Protein 5FOY (pdb70)

CATH classification: 2.80.10.50

Solvent-accessible surface area: 34820 Å² total

Secondary structure (P-SEA, 3-state):
cccccccccccccccccccccccccccccccbbbbccccccccccccccccccbbbbbbccccbbbbbbccccccccccccbbbbbccccccccbbbbbbcccccbbbbbbcccccccbbbbbbcccccbbbbbcccccccccccbbbbcbbbbbbccbbbbbbccbbbbbbcccccccccccccccccccccccccccccccaaaaaccccbbbbbbbbbbbbccccccccbbbbbbbbbbcccaaaaaaaaaacccccccccbbbbccccccaaaaaaaaacbbbbcccbbbbbbbbbbbbbbcccbbbbbbbbbbbbbbbbbcccccccccccbbbbbccbbbbbbcccccccccccbbbbbcc/ccccccccccccccccccccccccccccccccccccccccccccccccccccbbbbbbbbbccccbbbbbbccccbbbbbcccccccbbbbbbbbccccccccbbbbbbbccccccccccccccccccbbbbcccccccbbbbbccccccccccccaaaaacbbbbccccccbbbbbbbbbbbbcccccccccccccccccbbbbbccbbbbcccccccccccaaaaaacccbbbbbbbbbbbbcbbbbbccbbbbbbbbbbcccaaaaaaaaaccccccccccbbbbccccccaaaaaaaaaccccccccccccbbbbbbbbbbcccbbbbbbbbcbbbbbbbbcccccccbbbbbbcccccccccccccccccccccccccccccccccccccccccccccccbbbbcccccccccccc

Organism: Lysinibacillus sphaericus (NCBI:txid1421)

Sequence (788 aa):
MRNLDFIDSFIPTEGKYIRVMDFYNSEYPFCIHAPSAPNGDIMTEICSRENNQYFIFFPTDDGRVIIANRHNGSVFTGEATSVVSDIYTGSPLQFFREVKRTMATYYLAIQNPESATDVRALEPHSHELPSRLYYTNNNNIEENNSNILISNKEQIYLTLPSLPENEQYPKTPVLSGIDDDIGPNQSEKSIIGSTLIPCIMVSDFISLGERMKTTPYYYVKHTQYWQSMMWSALFPPGSKETKTEKSGITDTSQISMTDDGINVSIGADFGLRFGNKTFGIKGGFTYDTKTQITNTSQLLIETTYTREYTNTENNFPVRYTGYVLASEFTLHRSDGTQVNTIPWVALNDNYTTIARYPHFASEPLLGNTKIITDTSLNYNLPEISKKFYNLKNKYSRNGYGLSKTEFPSSIENCPSNNEYSIMYDNKKDPRFLIRFLLDDGRYIIADRDDGEVFDEAPTYLDNNNHPIISRHHYTGEERQKFEQVGSGDYITGEEQFFQFYTQNNKTRVLSNCRALDSRTILLSTAKIFPIYPPASETQLTAFVNSSFYAAAIPQLPQTSLLENIPEPTSSLDDSGVLPKDAVRAVKGSALLPCIIVHHDPNLNNSSDKMKFNTYYLLEYKEYWHQLWSQIIPAHQTVKIQERTGISEVVQNSMIEDLNMYIGADFGMLFYFRSSSGFKEQITRGLNRPLSQTTTQLGERVEEMEYYNSNDLDVRYVKYALAREFTLKRVNGEIVKNWVAVDYRLAGIQSYPNAPITNPLTLTKHTIIRCENSYDGHIFKTPLIFKNGEVIVKTNEELIPKINQ

Structure (mmCIF, N/CA/C/O backbone):
data_5FOY
#
_entry.id   5FOY
#
_cell.length_a   86.887
_cell.length_b   97.416
_cell.length_c   128.354
_cell.angle_alpha   90.00
_cell.angle_beta   90.00
_cell.angle_gamma   90.00
#
_symmetry.space_group_name_H-M   'P 21 21 21'
#
loop_
_entity.id
_entity.type
_entity.pdbx_description
1 polymer '41.9 KDA INSECTICIDAL TOXIN'
2 polymer 'LARVICIDAL TOXIN 51 KDA PROTEIN'
3 water water
#
loop_
_atom_site.group_PDB
_atom_site.id
_atom_site.type_symbol
_atom_site.label_atom_id
_atom_site.label_alt_id
_atom_site.label_comp_id
_atom_site.label_asym_id
_atom_site.label_entity_id
_atom_site.label_seq_id
_atom_site.pdbx_PDB_ins_code
_atom_site.Cartn_x
_atom_site.Cartn_y
_atom_site.Cartn_z
_atom_site.occupancy
_atom_site.B_iso_or_equiv
_atom_site.auth_seq_id
_atom_site.auth_comp_id
_atom_site.auth_asym_id
_atom_site.auth_atom_id
_atom_site.pdbx_PDB_model_num
ATOM 1 N N . MET A 1 1 ? 48.794 15.925 21.255 1.00 163.65 1 MET A N 1
ATOM 2 C CA . MET A 1 1 ? 49.233 14.661 20.683 1.00 167.40 1 MET A CA 1
ATOM 3 C C . MET A 1 1 ? 50.448 14.983 19.787 1.00 180.52 1 MET A C 1
ATOM 4 O O . MET A 1 1 ? 51.066 16.022 20.024 1.00 175.04 1 MET A O 1
ATOM 9 N N . ARG A 1 2 ? 50.898 14.136 18.848 1.00 193.01 2 ARG A N 1
ATOM 10 C CA . ARG A 1 2 ? 51.239 14.545 17.470 1.00 194.51 2 ARG A CA 1
ATOM 11 C C . ARG A 1 2 ? 50.185 14.549 16.332 1.00 193.58 2 ARG A C 1
ATOM 12 O O . ARG A 1 2 ? 50.059 15.546 15.616 1.00 196.07 2 ARG A O 1
ATOM 14 N N . ASN A 1 3 ? 49.451 13.427 16.162 1.00 186.67 3 ASN A N 1
ATOM 15 C CA . ASN A 1 3 ? 48.380 13.313 15.132 1.00 173.65 3 ASN A CA 1
ATOM 16 C C . ASN A 1 3 ? 47.075 14.092 15.318 1.00 159.88 3 ASN A C 1
ATOM 17 O O . ASN A 1 3 ? 46.566 14.739 14.404 1.00 157.90 3 ASN A O 1
ATOM 22 N N . LEU A 1 4 ? 46.582 13.976 16.552 1.00 150.72 4 LEU A N 1
ATOM 23 C CA . LEU A 1 4 ? 45.387 14.582 17.168 1.00 141.17 4 LEU A CA 1
ATOM 24 C C . LEU A 1 4 ? 45.584 16.059 17.355 1.00 150.34 4 LEU A C 1
ATOM 25 O O . LEU A 1 4 ? 44.660 16.820 17.611 1.00 145.54 4 LEU A O 1
ATOM 30 N N . ASP A 1 5 ? 46.853 16.433 17.297 1.00 163.00 5 ASP A N 1
ATOM 31 C CA . ASP A 1 5 ? 47.252 17.820 17.410 1.00 175.07 5 ASP A CA 1
ATOM 32 C C . ASP A 1 5 ? 46.667 18.411 16.108 1.00 171.96 5 ASP A C 1
ATOM 33 O O . ASP A 1 5 ? 46.239 19.558 16.094 1.00 171.62 5 ASP A O 1
ATOM 38 N N . PHE A 1 6 ? 46.680 17.648 15.011 1.00 166.94 6 PHE A N 1
ATOM 39 C CA . PHE A 1 6 ? 46.091 18.095 13.748 1.00 158.01 6 PHE A CA 1
ATOM 40 C C . PHE A 1 6 ? 44.615 17.639 13.648 1.00 136.00 6 PHE A C 1
ATOM 41 O O . PHE A 1 6 ? 44.114 17.445 12.541 1.00 139.66 6 PHE A O 1
ATOM 49 N N . ILE A 1 7 ? 43.921 17.464 14.778 1.00 117.30 7 ILE A N 1
ATOM 50 C CA . ILE A 1 7 ? 42.499 17.085 14.761 1.00 102.29 7 ILE A CA 1
ATOM 51 C C . ILE A 1 7 ? 41.629 18.186 14.144 1.00 88.57 7 ILE A C 1
ATOM 52 O O . ILE A 1 7 ? 40.602 17.903 13.523 1.00 78.37 7 ILE A O 1
ATOM 57 N N . ASP A 1 8 ? 42.041 19.434 14.316 1.00 91.03 8 ASP A N 1
ATOM 58 C CA . ASP A 1 8 ? 41.314 20.563 13.751 1.00 98.61 8 ASP A CA 1
ATOM 59 C C . ASP A 1 8 ? 41.370 20.451 12.232 1.00 91.45 8 ASP A C 1
ATOM 60 O O . ASP A 1 8 ? 40.384 20.709 11.546 1.00 97.10 8 ASP A O 1
ATOM 65 N N . SER A 1 9 ? 42.530 20.047 11.721 1.00 80.37 9 SER A N 1
ATOM 66 C CA . SER A 1 9 ? 42.750 19.890 10.286 1.00 68.59 9 SER A CA 1
ATOM 67 C C . SER A 1 9 ? 41.885 18.857 9.551 1.00 58.64 9 SER A C 1
ATOM 68 O O . SER A 1 9 ? 41.589 19.063 8.374 1.00 60.01 9 SER A O 1
ATOM 71 N N . PHE A 1 10 ? 41.503 17.756 10.203 1.00 54.53 10 PHE A N 1
ATOM 72 C CA . PHE A 1 10 ? 40.726 16.705 9.519 1.00 57.10 10 PHE A CA 1
ATOM 73 C C . PHE A 1 10 ? 39.507 17.229 8.762 1.00 53.03 10 PHE A C 1
ATOM 74 O O . PHE A 1 10 ? 39.256 16.810 7.631 1.00 48.64 10 PHE A O 1
ATOM 82 N N . ILE A 1 11 ? 38.733 18.109 9.385 1.00 50.72 11 ILE A N 1
ATOM 83 C CA . ILE A 1 11 ? 37.622 18.723 8.675 1.00 53.54 11 ILE A CA 1
ATOM 84 C C . ILE A 1 11 ? 38.063 20.147 8.344 1.00 53.38 11 ILE A C 1
ATOM 85 O O . ILE A 1 11 ? 38.011 21.038 9.196 1.00 49.32 11 ILE A O 1
ATOM 90 N N . PRO A 1 12 ? 38.493 20.366 7.092 1.00 55.17 12 PRO A N 1
ATOM 91 C CA . PRO A 1 12 ? 39.120 21.637 6.710 1.00 54.67 12 PRO A CA 1
ATOM 92 C C . PRO A 1 12 ? 38.148 22.775 6.455 1.00 48.60 12 PRO A C 1
ATOM 93 O O . PRO A 1 12 ? 36.998 22.543 6.080 1.00 53.62 12 PRO A O 1
ATOM 97 N N . THR A 1 13 ? 38.626 23.998 6.648 1.00 44.72 13 THR A N 1
ATOM 98 C CA . THR A 1 13 ? 37.847 25.185 6.323 1.00 46.42 13 THR A CA 1
ATOM 99 C C . THR A 1 13 ? 37.949 25.419 4.816 1.00 45.28 13 THR A C 1
ATOM 100 O O . THR A 1 13 ? 38.900 24.957 4.183 1.00 45.51 13 THR A O 1
ATOM 104 N N . GLU A 1 14 ? 36.952 26.102 4.254 1.00 44.06 14 GLU A N 1
ATOM 105 C CA . GLU A 1 14 ? 36.820 26.321 2.804 1.00 51.77 14 GLU A CA 1
ATOM 106 C C . GLU A 1 14 ? 38.078 26.692 2.009 1.00 52.63 14 GLU A C 1
ATOM 107 O O . GLU A 1 14 ? 38.258 26.202 0.891 1.00 59.99 14 GLU A O 1
ATOM 113 N N . GLY A 1 15 ? 38.944 27.538 2.556 1.00 41.17 15 GLY A N 1
ATOM 114 C CA . GLY A 1 15 ? 40.107 27.960 1.794 1.00 37.26 15 GLY A CA 1
ATOM 115 C C . GLY A 1 15 ? 41.401 27.189 1.979 1.00 42.26 15 GLY A C 1
ATOM 116 O O . GLY A 1 15 ? 42.484 27.720 1.735 1.00 45.34 15 GLY A O 1
ATOM 117 N N . LYS A 1 16 ? 41.291 25.934 2.401 1.00 40.14 16 LYS A N 1
ATOM 118 C CA . LYS A 1 16 ? 42.468 25.108 2.646 1.00 37.36 16 LYS A CA 1
ATOM 119 C C . LYS A 1 16 ? 42.608 24.002 1.600 1.00 33.36 16 LYS A C 1
ATOM 120 O O . LYS A 1 16 ? 43.477 23.136 1.717 1.00 29.67 16 LYS A O 1
ATOM 126 N N . TYR A 1 17 ? 41.744 24.021 0.588 1.00 33.82 17 TYR A N 1
ATOM 127 C CA . TYR A 1 17 ? 41.804 23.010 -0.467 1.00 30.28 17 TYR A CA 1
ATOM 128 C C . TYR A 1 17 ? 41.372 23.503 -1.852 1.00 25.76 17 TYR A C 1
ATOM 129 O O . TYR A 1 17 ? 40.636 24.481 -1.990 1.00 27.49 17 TYR A O 1
ATOM 138 N N . ILE A 1 18 ? 41.869 22.812 -2.875 1.00 29.18 18 ILE A N 1
ATOM 139 C CA . ILE A 1 18 ? 41.486 23.030 -4.268 1.00 29.15 18 ILE A CA 1
ATOM 140 C C . ILE A 1 18 ? 40.301 22.132 -4.619 1.00 30.78 18 ILE A C 1
ATOM 141 O O . ILE A 1 18 ? 40.296 20.950 -4.283 1.00 33.89 18 ILE A O 1
ATOM 146 N N . ARG A 1 19 ? 39.289 22.684 -5.280 1.00 32.77 19 ARG A N 1
ATOM 147 C CA . ARG A 1 19 ? 38.119 21.880 -5.618 1.00 28.92 19 ARG A CA 1
ATOM 148 C C . ARG A 1 19 ? 37.729 21.842 -7.096 1.00 34.62 19 ARG A C 1
ATOM 149 O O . ARG A 1 19 ? 38.041 22.745 -7.878 1.00 36.62 19 ARG A O 1
ATOM 157 N N . VAL A 1 20 ? 37.002 20.782 -7.439 1.00 32.66 20 VAL A N 1
ATOM 158 C CA . VAL A 1 20 ? 36.347 20.612 -8.729 1.00 31.07 20 VAL A CA 1
ATOM 159 C C . VAL A 1 20 ? 34.846 20.602 -8.449 1.00 34.07 20 VAL A C 1
ATOM 160 O O . VAL A 1 20 ? 34.378 19.873 -7.570 1.00 24.48 20 VAL A O 1
ATOM 164 N N . MET A 1 21 ? 34.091 21.413 -9.183 1.00 36.17 21 MET A N 1
ATOM 165 C CA . MET A 1 21 ? 32.652 21.504 -8.959 1.00 32.39 21 MET A CA 1
ATOM 166 C C . MET A 1 21 ? 31.791 21.006 -10.120 1.00 34.17 21 MET A C 1
ATOM 167 O O . MET A 1 21 ? 32.188 21.081 -11.284 1.00 32.58 21 MET A O 1
ATOM 172 N N . ASP A 1 22 ? 30.599 20.521 -9.776 1.00 33.45 22 ASP A N 1
ATOM 173 C CA . ASP A 1 22 ? 29.593 20.080 -10.739 1.00 24.93 22 ASP A CA 1
ATOM 174 C C . ASP A 1 22 ? 28.223 20.315 -10.120 1.00 34.67 22 ASP A C 1
ATOM 175 O O . ASP A 1 22 ? 28.075 20.282 -8.892 1.00 31.31 22 ASP A O 1
ATOM 180 N N . PHE A 1 23 ? 27.223 20.582 -10.953 1.00 28.90 23 PHE A N 1
ATOM 181 C CA . PHE A 1 23 ? 25.867 20.722 -10.439 1.00 29.56 23 PHE A CA 1
ATOM 182 C C . PHE A 1 23 ? 25.295 19.342 -10.138 1.00 35.48 23 PHE A C 1
ATOM 183 O O . PHE A 1 23 ? 25.323 18.449 -10.983 1.00 34.23 23 PHE A O 1
ATOM 191 N N . TYR A 1 24 ? 24.826 19.178 -8.904 1.00 38.51 24 TYR A N 1
ATOM 192 C CA . TYR A 1 24 ? 24.273 17.921 -8.400 1.00 38.10 24 TYR A CA 1
ATOM 193 C C . TYR A 1 24 ? 23.273 17.225 -9.328 1.00 39.19 24 TYR A C 1
ATOM 194 O O . TYR A 1 24 ? 23.294 15.999 -9.457 1.00 38.21 24 TYR A O 1
ATOM 203 N N . ASN A 1 25 ? 22.401 17.999 -9.974 1.00 40.65 25 ASN A N 1
ATOM 204 C CA . ASN A 1 25 ? 21.385 17.401 -10.834 1.00 47.05 25 ASN A CA 1
ATOM 205 C C . ASN A 1 25 ? 21.854 16.950 -12.213 1.00 50.40 25 ASN A C 1
ATOM 206 O O . ASN A 1 25 ? 21.119 16.244 -12.906 1.00 48.79 25 ASN A O 1
ATOM 211 N N . SER A 1 26 ? 23.033 17.380 -12.649 1.00 50.56 26 SER A N 1
ATOM 212 C CA . SER A 1 26 ? 23.477 16.934 -13.957 1.00 50.80 26 SER A CA 1
ATOM 213 C C . SER A 1 26 ? 23.768 15.430 -13.984 1.00 59.11 26 SER A C 1
ATOM 214 O O . SER A 1 26 ? 24.500 14.915 -13.136 1.00 55.42 26 SER A O 1
ATOM 217 N N . GLU A 1 27 ? 23.184 14.721 -14.940 1.00 70.30 27 GLU A N 1
ATOM 218 C CA . GLU A 1 27 ? 23.469 13.294 -15.138 1.00 79.75 27 GLU A CA 1
ATOM 219 C C . GLU A 1 27 ? 24.782 13.052 -15.899 1.00 70.99 27 GLU A C 1
ATOM 220 O O . GLU A 1 27 ? 25.517 12.116 -15.583 1.00 73.66 27 GLU A O 1
ATOM 226 N N . TYR A 1 28 ? 25.085 13.877 -16.905 1.00 56.68 28 TYR A N 1
ATOM 227 C CA . TYR A 1 28 ? 26.331 13.669 -17.640 1.00 47.06 28 TYR A CA 1
ATOM 228 C C . TYR A 1 28 ? 27.424 14.408 -16.884 1.00 42.20 28 TYR A C 1
ATOM 229 O O . TYR A 1 28 ? 27.157 15.397 -16.203 1.00 42.82 28 TYR A O 1
ATOM 238 N N . PRO A 1 29 ? 28.674 13.938 -17.024 1.00 40.08 29 PRO A N 1
ATOM 239 C CA . PRO A 1 29 ? 29.766 14.543 -16.251 1.00 34.45 29 PRO A CA 1
ATOM 240 C C . PRO A 1 29 ? 30.265 15.913 -16.699 1.00 35.67 29 PRO A C 1
ATOM 241 O O . PRO A 1 29 ? 31.342 16.044 -17.283 1.00 41.52 29 PRO A O 1
ATOM 245 N N . PHE A 1 30 ? 29.445 16.922 -16.435 1.00 34.71 30 PHE A N 1
ATOM 246 C CA . PHE A 1 30 ? 29.804 18.312 -16.676 1.00 39.16 30 PHE A CA 1
ATOM 247 C C . PHE A 1 30 ? 30.457 18.922 -15.428 1.00 34.76 30 PHE A C 1
ATOM 248 O O . PHE A 1 30 ? 30.028 18.666 -14.305 1.00 32.60 30 PHE A O 1
ATOM 256 N N . CYS A 1 31 ? 31.514 19.697 -15.634 1.00 32.78 31 CYS A N 1
ATOM 257 C CA . CYS A 1 31 ? 32.209 20.394 -14.555 1.00 28.13 31 CYS A CA 1
ATOM 258 C C . CYS A 1 31 ? 32.210 21.899 -14.828 1.00 33.08 31 CYS A C 1
ATOM 259 O O . CYS A 1 31 ? 32.094 22.323 -15.977 1.00 40.19 31 CYS A O 1
ATOM 262 N N . ILE A 1 32 ? 32.330 22.711 -13.783 1.00 35.24 32 ILE A N 1
ATOM 263 C CA . ILE A 1 32 ? 32.418 24.158 -13.975 1.00 37.08 32 ILE A CA 1
ATOM 264 C C . ILE A 1 32 ? 33.816 24.523 -14.480 1.00 38.73 32 ILE A C 1
ATOM 265 O O . ILE A 1 32 ? 34.829 24.205 -13.858 1.00 36.27 32 ILE A O 1
ATOM 270 N N . HIS A 1 33 ? 33.843 25.160 -15.646 1.00 38.97 33 HIS A N 1
ATOM 271 C CA . HIS A 1 33 ? 35.075 25.468 -16.362 1.00 37.36 33 HIS A CA 1
ATOM 272 C C . HIS A 1 33 ? 35.269 26.978 -16.568 1.00 39.13 33 HIS A C 1
ATOM 273 O O . HIS A 1 33 ? 34.330 27.683 -16.936 1.00 36.70 33 HIS A O 1
ATOM 280 N N . ALA A 1 34 ? 36.488 27.467 -16.332 1.00 33.88 34 ALA A N 1
ATOM 281 C CA . ALA A 1 34 ? 36.813 28.876 -16.576 1.00 31.91 34 ALA A CA 1
ATOM 282 C C . ALA A 1 34 ? 37.567 29.036 -17.895 1.00 34.72 34 ALA A C 1
ATOM 283 O O . ALA A 1 34 ? 38.308 28.141 -18.288 1.00 41.93 34 ALA A O 1
ATOM 285 N N . PRO A 1 35 ? 37.397 30.185 -18.577 1.00 27.93 35 PRO A N 1
ATOM 286 C CA . PRO A 1 35 ? 38.072 30.370 -19.871 1.00 33.01 35 PRO A CA 1
ATOM 287 C C . PRO A 1 35 ? 39.586 30.520 -19.746 1.00 37.92 35 PRO A C 1
ATOM 288 O O . PRO A 1 35 ? 40.073 31.016 -18.727 1.00 36.19 35 PRO A O 1
ATOM 292 N N . SER A 1 36 ? 40.313 30.114 -20.786 1.00 40.59 36 SER A N 1
ATOM 293 C CA . SER A 1 36 ? 41.767 30.253 -20.817 1.00 41.26 36 SER A CA 1
ATOM 294 C C . SER A 1 36 ? 42.196 31.715 -20.854 1.00 45.35 36 SER A C 1
ATOM 295 O O . SER A 1 36 ? 43.218 32.088 -20.271 1.00 47.48 36 SER A O 1
ATOM 298 N N . ALA A 1 37 ? 41.406 32.541 -21.534 1.00 46.10 37 ALA A N 1
ATOM 299 C CA . ALA A 1 37 ? 41.664 33.976 -21.589 1.00 44.12 37 ALA A CA 1
ATOM 300 C C . ALA A 1 37 ? 41.407 34.561 -20.205 1.00 47.68 37 ALA A C 1
ATOM 301 O O . ALA A 1 37 ? 40.602 34.018 -19.449 1.00 51.28 37 ALA A O 1
ATOM 303 N N . PRO A 1 38 ? 42.107 35.651 -19.852 1.00 46.74 38 PRO A N 1
ATOM 304 C CA . PRO A 1 38 ? 41.860 36.225 -18.522 1.00 42.97 38 PRO A CA 1
ATOM 305 C C . PRO A 1 38 ? 40.410 36.667 -18.294 1.00 41.73 38 PRO A C 1
ATOM 306 O O . PRO A 1 38 ? 39.960 36.662 -17.151 1.00 44.85 38 PRO A O 1
ATOM 310 N N . ASN A 1 39 ? 39.694 37.032 -19.354 1.00 40.86 39 ASN A N 1
ATOM 311 C CA . ASN A 1 39 ? 38.286 37.412 -19.236 1.00 46.38 39 ASN A CA 1
ATOM 312 C C . ASN A 1 39 ? 37.419 36.550 -20.151 1.00 46.83 39 ASN A C 1
ATOM 313 O O . ASN A 1 39 ? 37.803 36.265 -21.288 1.00 51.64 39 ASN A O 1
ATOM 318 N N . GLY A 1 40 ? 36.262 36.121 -19.662 1.00 41.86 40 GLY A N 1
ATOM 319 C CA . GLY A 1 40 ? 35.360 35.332 -20.485 1.00 31.08 40 GLY A CA 1
ATOM 320 C C . GLY A 1 40 ? 34.194 34.770 -19.700 1.00 42.06 40 GLY A C 1
ATOM 321 O O . GLY A 1 40 ? 34.053 35.031 -18.510 1.00 43.02 40 GLY A O 1
ATOM 322 N N . ASP A 1 41 ? 33.358 33.981 -20.362 1.00 40.98 41 ASP A N 1
ATOM 323 C CA . ASP A 1 41 ? 32.194 33.397 -19.704 1.00 46.69 41 ASP A CA 1
ATOM 324 C C . ASP A 1 41 ? 32.535 32.105 -18.980 1.00 44.56 41 ASP A C 1
ATOM 325 O O . ASP A 1 41 ? 33.287 31.268 -19.484 1.00 44.70 41 ASP A O 1
ATOM 330 N N . ILE A 1 42 ? 32.004 31.977 -17.771 1.00 39.60 42 ILE A N 1
ATOM 331 C CA . ILE A 1 42 ? 32.125 30.745 -17.012 1.00 35.36 42 ILE A CA 1
ATOM 332 C C . ILE A 1 42 ? 31.162 29.754 -17.663 1.00 37.83 42 ILE A C 1
ATOM 333 O O . ILE A 1 42 ? 30.058 30.129 -18.061 1.00 36.04 42 ILE A O 1
ATOM 338 N N . MET A 1 43 ? 31.582 28.499 -17.797 1.00 35.40 43 MET A N 1
ATOM 339 C CA . MET A 1 43 ? 30.769 27.495 -18.474 1.00 35.67 43 MET A CA 1
ATOM 340 C C . MET A 1 43 ? 30.838 26.145 -17.779 1.00 34.19 43 MET A C 1
ATOM 341 O O . MET A 1 43 ? 31.776 25.860 -17.037 1.00 40.06 43 MET A O 1
ATOM 346 N N . THR A 1 44 ? 29.840 25.314 -18.053 1.00 31.46 44 THR A N 1
ATOM 347 C CA . THR A 1 44 ? 29.885 23.904 -17.703 1.00 26.82 44 THR A CA 1
ATOM 348 C C . THR A 1 44 ? 30.471 23.207 -18.930 1.00 41.36 44 THR A C 1
ATOM 349 O O . THR A 1 44 ? 29.947 23.343 -20.030 1.00 34.13 44 THR A O 1
ATOM 353 N N . GLU A 1 45 ? 31.599 22.528 -18.757 1.00 41.13 45 GLU A N 1
ATOM 354 C CA . GLU A 1 45 ? 32.217 21.776 -19.843 1.00 41.37 45 GLU A CA 1
ATOM 355 C C . GLU A 1 45 ? 32.436 20.346 -19.363 1.00 43.01 45 GLU A C 1
ATOM 356 O O . GLU A 1 45 ? 32.477 20.102 -18.153 1.00 33.41 45 GLU A O 1
ATOM 362 N N . ILE A 1 46 ? 32.543 19.403 -20.299 1.00 42.51 46 ILE A N 1
ATOM 363 C CA . ILE A 1 46 ? 32.835 18.017 -19.942 1.00 42.46 46 ILE A CA 1
ATOM 364 C C . ILE A 1 46 ? 34.034 17.980 -19.001 1.00 41.69 46 ILE A C 1
ATOM 365 O O . ILE A 1 46 ? 35.056 18.609 -19.274 1.00 37.55 46 ILE A O 1
ATOM 370 N N . CYS A 1 47 ? 33.894 17.268 -17.882 1.00 36.71 47 CYS A N 1
ATOM 371 C CA . CYS A 1 47 ? 34.977 17.189 -16.903 1.00 35.39 47 CYS A CA 1
ATOM 372 C C . CYS A 1 47 ? 36.278 16.619 -17.440 1.00 38.86 47 CYS A C 1
ATOM 373 O O . CYS A 1 47 ? 36.298 15.598 -18.120 1.00 37.24 47 CYS A O 1
ATOM 376 N N . SER A 1 48 ? 37.359 17.331 -17.163 1.00 44.94 48 SER A N 1
ATOM 377 C CA . SER A 1 48 ? 38.692 16.900 -17.533 1.00 51.24 48 SER A CA 1
ATOM 378 C C . SER A 1 48 ? 39.558 17.382 -16.365 1.00 63.04 48 SER A C 1
ATOM 379 O O . SER A 1 48 ? 39.078 18.124 -15.528 1.00 68.39 48 SER A O 1
ATOM 382 N N . ARG A 1 49 ? 40.809 16.958 -16.291 1.00 65.81 49 ARG A N 1
ATOM 383 C CA . ARG A 1 49 ? 41.684 17.395 -15.204 1.00 73.39 49 ARG A CA 1
ATOM 384 C C . ARG A 1 49 ? 42.487 18.651 -15.481 1.00 67.90 49 ARG A C 1
ATOM 385 O O . ARG A 1 49 ? 43.544 18.836 -14.877 1.00 76.35 49 ARG A O 1
ATOM 393 N N . GLU A 1 50 ? 42.030 19.516 -16.373 1.00 57.30 50 GLU A N 1
ATOM 394 C CA . GLU A 1 50 ? 42.766 20.739 -16.684 1.00 52.14 50 GLU A CA 1
ATOM 395 C C . GLU A 1 50 ? 42.549 21.781 -15.573 1.00 45.83 50 GLU A C 1
ATOM 396 O O . GLU A 1 50 ? 41.512 21.800 -14.912 1.00 39.24 50 GLU A O 1
ATOM 402 N N . ASN A 1 51 ? 43.535 22.659 -15.394 1.00 40.51 51 ASN A N 1
ATOM 403 C CA . ASN A 1 51 ? 43.472 23.726 -14.381 1.00 35.94 51 ASN A CA 1
ATOM 404 C C . ASN A 1 51 ? 42.351 24.745 -14.559 1.00 32.83 51 ASN A C 1
ATOM 405 O O . ASN A 1 51 ? 42.106 25.553 -13.667 1.00 35.11 51 ASN A O 1
ATOM 410 N N . ASN A 1 52 ? 41.686 24.718 -15.709 1.00 32.92 52 ASN A N 1
ATOM 411 C CA . ASN A 1 52 ? 40.534 25.582 -15.958 1.00 35.02 52 ASN A CA 1
ATOM 412 C C . ASN A 1 52 ? 39.349 25.178 -15.073 1.00 36.02 52 ASN A C 1
ATOM 413 O O . ASN A 1 52 ? 38.438 25.968 -14.825 1.00 34.56 52 ASN A O 1
ATOM 418 N N . GLN A 1 53 ? 39.368 23.921 -14.642 1.00 26.04 53 GLN A N 1
ATOM 419 C CA . GLN A 1 53 ? 38.315 23.309 -13.836 1.00 31.91 53 GLN A CA 1
ATOM 420 C C . GLN A 1 53 ? 38.617 23.212 -12.328 1.00 36.67 53 GLN A C 1
ATOM 421 O O . GLN A 1 53 ? 37.825 22.656 -11.562 1.00 40.04 53 GLN A O 1
ATOM 427 N N . TYR A 1 54 ? 39.770 23.742 -11.922 1.00 32.98 54 TYR A N 1
ATOM 428 C CA . TYR A 1 54 ? 40.194 23.769 -10.519 1.00 27.78 54 TYR A CA 1
ATOM 429 C C . TYR A 1 54 ? 40.101 25.164 -9.922 1.00 31.84 54 TYR A C 1
ATOM 430 O O . TYR A 1 54 ? 40.590 26.135 -10.502 1.00 30.14 54 TYR A O 1
ATOM 439 N N . PHE A 1 55 ? 39.477 25.241 -8.747 1.00 26.90 55 PHE A N 1
ATOM 440 C CA . PHE A 1 55 ? 39.215 26.507 -8.069 1.00 27.31 55 PHE A CA 1
ATOM 441 C C . PHE A 1 55 ? 39.613 26.505 -6.593 1.00 29.54 55 PHE A C 1
ATOM 442 O O . PHE A 1 55 ? 39.579 25.471 -5.916 1.00 25.33 55 PHE A O 1
ATOM 450 N N . ILE A 1 56 ? 40.010 27.680 -6.115 1.00 26.24 56 ILE A N 1
ATOM 451 C CA . ILE A 1 56 ? 40.264 27.900 -4.698 1.00 22.83 56 ILE A CA 1
ATOM 452 C C . ILE A 1 56 ? 39.319 28.990 -4.217 1.00 20.91 56 ILE A C 1
ATOM 453 O O . ILE A 1 56 ? 39.192 30.039 -4.852 1.00 30.57 56 ILE A O 1
ATOM 458 N N . PHE A 1 57 ? 38.659 28.731 -3.094 1.00 20.89 57 PHE A N 1
ATOM 459 C CA . PHE A 1 57 ? 37.751 29.691 -2.483 1.00 27.23 57 PHE A CA 1
ATOM 460 C C . PHE A 1 57 ? 38.511 30.470 -1.416 1.00 28.83 57 PHE A C 1
ATOM 461 O O . PHE A 1 57 ? 38.850 29.904 -0.379 1.00 36.14 57 PHE A O 1
ATOM 469 N N . PHE A 1 58 ? 38.838 31.733 -1.677 1.00 28.17 58 PHE A N 1
ATOM 470 C CA . PHE A 1 58 ? 39.534 32.547 -0.679 1.00 24.95 58 PHE A CA 1
ATOM 471 C C . PHE A 1 58 ? 38.516 33.213 0.245 1.00 28.66 58 PHE A C 1
ATOM 472 O O . PHE A 1 58 ? 37.755 34.076 -0.203 1.00 27.97 58 PHE A O 1
ATOM 480 N N . PRO A 1 59 ? 38.484 32.814 1.529 1.00 30.05 59 PRO A N 1
ATOM 481 C CA . PRO A 1 59 ? 37.534 33.409 2.482 1.00 27.45 59 PRO A CA 1
ATOM 482 C C . PRO A 1 59 ? 37.897 34.834 2.911 1.00 30.77 59 PRO A C 1
ATOM 483 O O . PRO A 1 59 ? 39.074 35.198 2.927 1.00 32.48 59 PRO A O 1
ATOM 487 N N . THR A 1 60 ? 36.875 35.616 3.252 1.00 32.59 60 THR A N 1
ATOM 488 C CA . THR A 1 60 ? 37.008 36.990 3.744 1.00 30.08 60 THR A CA 1
ATOM 489 C C . THR A 1 60 ? 36.433 37.116 5.161 1.00 30.02 60 THR A C 1
ATOM 490 O O . THR A 1 60 ? 35.795 36.183 5.655 1.00 34.69 60 THR A O 1
ATOM 494 N N . ASP A 1 61 ? 36.667 38.260 5.808 1.00 22.75 61 ASP A N 1
ATOM 495 C CA . ASP A 1 61 ? 36.199 38.509 7.182 1.00 24.96 61 ASP A CA 1
ATOM 496 C C . ASP A 1 61 ? 34.759 38.115 7.506 1.00 29.16 61 ASP A C 1
ATOM 497 O O . ASP A 1 61 ? 34.495 37.549 8.567 1.00 31.10 61 ASP A O 1
ATOM 502 N N . ASP A 1 62 ? 33.832 38.403 6.601 1.00 30.14 62 ASP A N 1
ATOM 503 C CA . ASP A 1 62 ? 32.420 38.116 6.859 1.00 30.08 62 ASP A CA 1
ATOM 504 C C . ASP A 1 62 ? 31.975 36.724 6.402 1.00 32.82 62 ASP A C 1
ATOM 505 O O . ASP A 1 62 ? 30.788 36.398 6.448 1.00 32.95 62 ASP A O 1
ATOM 510 N N . GLY A 1 63 ? 32.916 35.916 5.929 1.00 23.76 63 GLY A N 1
ATOM 511 C CA . GLY A 1 63 ? 32.578 34.575 5.497 1.00 29.85 63 GLY A CA 1
ATOM 512 C C . GLY A 1 63 ? 32.324 34.391 4.013 1.00 31.36 63 GLY A C 1
ATOM 513 O O . GLY A 1 63 ? 32.248 33.257 3.536 1.00 35.99 63 GLY A O 1
ATOM 514 N N . ARG A 1 64 ? 32.177 35.488 3.276 1.00 27.68 64 ARG A N 1
ATOM 515 C CA . ARG A 1 64 ? 32.034 35.383 1.829 1.00 23.62 64 ARG A CA 1
ATOM 516 C C . ARG A 1 64 ? 33.366 34.974 1.205 1.00 27.79 64 ARG A C 1
ATOM 517 O O . ARG A 1 64 ? 34.419 35.083 1.838 1.00 30.13 64 ARG A O 1
ATOM 525 N N . VAL A 1 65 ? 33.314 34.490 -0.030 1.00 27.57 65 VAL A N 1
ATOM 526 C CA . VAL A 1 65 ? 34.496 33.934 -0.675 1.00 24.35 65 VAL A CA 1
ATOM 527 C C . VAL A 1 65 ? 34.761 34.503 -2.065 1.00 32.80 65 VAL A C 1
ATOM 528 O O . VAL A 1 65 ? 33.840 34.889 -2.794 1.00 30.05 65 VAL A O 1
ATOM 532 N N . ILE A 1 66 ? 36.045 34.560 -2.401 1.00 32.05 66 ILE A N 1
ATOM 533 C CA . ILE A 1 66 ? 36.514 34.962 -3.714 1.00 27.60 66 ILE A CA 1
ATOM 534 C C . ILE A 1 66 ? 36.925 33.678 -4.426 1.00 29.73 66 ILE A C 1
ATOM 535 O O . ILE A 1 66 ? 37.714 32.901 -3.895 1.00 30.74 66 ILE A O 1
ATOM 540 N N . ILE A 1 67 ? 36.386 33.455 -5.621 1.00 30.93 67 ILE A N 1
ATOM 541 C CA . ILE A 1 67 ? 36.594 32.197 -6.343 1.00 32.20 67 ILE A CA 1
ATOM 542 C C . ILE A 1 67 ? 37.524 32.313 -7.548 1.00 29.12 67 ILE A C 1
ATOM 543 O O . ILE A 1 67 ? 37.111 32.725 -8.630 1.00 39.61 67 ILE A O 1
ATOM 548 N N . ALA A 1 68 ? 38.779 31.923 -7.341 1.00 23.38 68 ALA A N 1
ATOM 549 C CA . ALA A 1 68 ? 39.830 32.002 -8.355 1.00 23.45 68 ALA A CA 1
ATOM 550 C C . ALA A 1 68 ? 40.165 30.647 -8.989 1.00 30.02 68 ALA A C 1
ATOM 551 O O . ALA A 1 68 ? 40.195 29.624 -8.305 1.00 29.80 68 ALA A O 1
ATOM 553 N N . ASN A 1 69 ? 40.424 30.643 -10.297 1.00 31.21 69 ASN A N 1
ATOM 554 C CA . ASN A 1 69 ? 40.801 29.406 -10.975 1.00 29.05 69 ASN A CA 1
ATOM 555 C C . ASN A 1 69 ? 42.320 29.240 -11.003 1.00 31.06 69 ASN A C 1
ATOM 556 O O . ASN A 1 69 ? 43.073 30.216 -10.993 1.00 30.03 69 ASN A O 1
ATOM 561 N N . ARG A 1 70 ? 42.749 27.983 -11.043 1.00 31.07 70 ARG A N 1
ATOM 562 C CA . ARG A 1 70 ? 44.158 27.606 -10.991 1.00 29.45 70 ARG A CA 1
ATOM 563 C C . ARG A 1 70 ? 44.939 27.840 -12.287 1.00 35.77 70 ARG A C 1
ATOM 564 O O . ARG A 1 70 ? 46.174 27.779 -12.295 1.00 34.86 70 ARG A O 1
ATOM 572 N N . HIS A 1 71 ? 44.237 28.076 -13.390 1.00 33.43 71 HIS A N 1
ATOM 573 C CA . HIS A 1 71 ? 44.931 28.251 -14.658 1.00 31.73 71 HIS A CA 1
ATOM 574 C C . HIS A 1 71 ? 45.555 29.647 -14.781 1.00 29.78 71 HIS A C 1
ATOM 575 O O . HIS A 1 71 ? 46.730 29.770 -15.129 1.00 30.20 71 HIS A O 1
ATOM 582 N N . ASN A 1 72 ? 44.790 30.696 -14.484 1.00 31.36 72 ASN A N 1
ATOM 583 C CA . ASN A 1 72 ? 45.295 32.068 -14.653 1.00 39.43 72 ASN A CA 1
ATOM 584 C C . ASN A 1 72 ? 45.023 32.997 -13.462 1.00 40.86 72 ASN A C 1
ATOM 585 O O . ASN A 1 72 ? 45.477 34.144 -13.447 1.00 44.49 72 ASN A O 1
ATOM 590 N N . GLY A 1 73 ? 44.277 32.507 -12.476 1.00 37.04 73 GLY A N 1
ATOM 591 C CA . GLY A 1 73 ? 43.986 33.289 -11.282 1.00 34.73 73 GLY A CA 1
ATOM 592 C C . GLY A 1 73 ? 42.886 34.331 -11.381 1.00 30.19 73 GLY A C 1
ATOM 593 O O . GLY A 1 73 ? 42.702 35.134 -10.467 1.00 32.74 73 GLY A O 1
ATOM 594 N N . SER A 1 74 ? 42.171 34.330 -12.500 1.00 28.52 74 SER A N 1
ATOM 595 C CA . SER A 1 74 ? 41.001 35.185 -12.683 1.00 27.58 74 SER A CA 1
ATOM 596 C C . SER A 1 74 ? 39.859 34.688 -11.789 1.00 31.64 74 SER A C 1
ATOM 597 O O . SER A 1 74 ? 39.755 33.493 -11.509 1.00 34.38 74 SER A O 1
ATOM 600 N N . VAL A 1 75 ? 39.027 35.609 -11.316 1.00 32.27 75 VAL A N 1
ATOM 601 C CA . VAL A 1 75 ? 37.962 35.278 -10.370 1.00 31.70 75 VAL A CA 1
ATOM 602 C C . VAL A 1 75 ? 36.538 35.359 -10.941 1.00 33.35 75 VAL A C 1
ATOM 603 O O . VAL A 1 75 ? 36.305 35.950 -11.992 1.00 33.93 75 VAL A O 1
ATOM 607 N N . PHE A 1 76 ? 35.592 34.785 -10.200 1.00 38.23 76 PHE A N 1
ATOM 608 C CA . PHE A 1 76 ? 34.168 34.825 -10.528 1.00 28.14 76 PHE A CA 1
ATOM 609 C C . PHE A 1 76 ? 33.667 36.254 -10.399 1.00 30.06 76 PHE A C 1
ATOM 610 O O . PHE A 1 76 ? 33.778 36.854 -9.328 1.00 33.93 76 PHE A O 1
ATOM 618 N N . THR A 1 77 ? 33.153 36.818 -11.486 1.00 24.65 77 THR A N 1
ATOM 619 C CA . THR A 1 77 ? 32.647 38.184 -11.446 1.00 34.88 77 THR A CA 1
ATOM 620 C C . THR A 1 77 ? 31.190 38.249 -11.899 1.00 36.68 77 THR A C 1
ATOM 621 O O . THR A 1 77 ? 30.877 37.918 -13.047 1.00 31.82 77 THR A O 1
ATOM 625 N N . GLY A 1 78 ? 30.309 38.697 -11.006 1.00 37.02 78 GLY A N 1
ATOM 626 C CA . GLY A 1 78 ? 28.900 38.838 -11.332 1.00 35.75 78 GLY A CA 1
ATOM 627 C C . GLY A 1 78 ? 28.647 39.972 -12.310 1.00 42.23 78 GLY A C 1
ATOM 628 O O . GLY A 1 78 ? 29.123 41.087 -12.118 1.00 44.16 78 GLY A O 1
ATOM 629 N N . GLU A 1 79 ? 27.872 39.693 -13.350 1.00 47.23 79 GLU A N 1
ATOM 630 C CA . GLU A 1 79 ? 27.538 40.701 -14.347 1.00 54.03 79 GLU A CA 1
ATOM 631 C C . GLU A 1 79 ? 26.045 40.681 -14.576 1.00 55.34 79 GLU A C 1
ATOM 632 O O . GLU A 1 79 ? 25.366 39.796 -14.068 1.00 59.59 79 GLU A O 1
ATOM 638 N N . ALA A 1 80 ? 25.553 41.688 -15.296 1.00 55.90 80 ALA A N 1
ATOM 639 C CA . ALA A 1 80 ? 24.144 41.837 -15.680 1.00 56.71 80 ALA A CA 1
ATOM 640 C C . ALA A 1 80 ? 23.274 40.584 -15.551 1.00 56.32 80 ALA A C 1
ATOM 641 O O . ALA A 1 80 ? 22.444 40.479 -14.648 1.00 57.64 80 ALA A O 1
ATOM 643 N N . THR A 1 81 ? 23.498 39.627 -16.449 1.00 55.85 81 THR A N 1
ATOM 644 C CA . THR A 1 81 ? 22.700 38.402 -16.503 1.00 62.13 81 THR A CA 1
ATOM 645 C C . THR A 1 81 ? 23.518 37.124 -16.354 1.00 62.15 81 THR A C 1
ATOM 646 O O . THR A 1 81 ? 22.954 36.044 -16.176 1.00 64.47 81 THR A O 1
ATOM 650 N N . SER A 1 82 ? 24.839 37.242 -16.442 1.00 59.91 82 SER A N 1
ATOM 651 C CA . SER A 1 82 ? 25.707 36.068 -16.400 1.00 57.36 82 SER A CA 1
ATOM 652 C C . SER A 1 82 ? 26.948 36.242 -15.526 1.00 49.84 82 SER A C 1
ATOM 653 O O . SER A 1 82 ? 27.326 37.358 -15.174 1.00 50.14 82 SER A O 1
ATOM 656 N N . VAL A 1 83 ? 27.586 35.123 -15.196 1.00 42.29 83 VAL A N 1
ATOM 657 C CA . VAL A 1 83 ? 28.827 35.135 -14.434 1.00 36.39 83 VAL A CA 1
ATOM 658 C C . VAL A 1 83 ? 30.007 34.958 -15.372 1.00 38.02 83 VAL A C 1
ATOM 659 O O . VAL A 1 83 ? 30.066 34.012 -16.152 1.00 43.04 83 VAL A O 1
ATOM 663 N N . VAL A 1 84 ? 30.944 35.891 -15.286 1.00 34.83 84 VAL A N 1
ATOM 664 C CA . VAL A 1 84 ? 32.117 35.898 -16.138 1.00 34.23 84 VAL A CA 1
ATOM 665 C C . VAL A 1 84 ? 33.368 35.775 -15.294 1.00 34.65 84 VAL A C 1
ATOM 666 O O . VAL A 1 84 ? 33.335 35.954 -14.079 1.00 32.73 84 VAL A O 1
ATOM 670 N N . SER A 1 85 ? 34.461 35.421 -15.952 1.00 38.17 85 SER A N 1
ATOM 671 C CA . SER A 1 85 ? 35.761 35.355 -15.316 1.00 37.20 85 SER A CA 1
ATOM 672 C C . SER A 1 85 ? 36.460 36.673 -15.615 1.00 40.20 85 SER A C 1
ATOM 673 O O . SER A 1 85 ? 36.405 37.162 -16.740 1.00 43.92 85 SER A O 1
ATOM 676 N N . ASP A 1 86 ? 37.097 37.261 -14.608 1.00 37.67 86 ASP A N 1
ATOM 677 C CA . ASP A 1 86 ? 37.793 38.527 -14.803 1.00 38.94 86 ASP A CA 1
ATOM 678 C C . ASP A 1 86 ? 38.874 38.700 -13.742 1.00 39.55 86 ASP A C 1
ATOM 679 O O . ASP A 1 86 ? 38.886 37.991 -12.736 1.00 46.42 86 ASP A O 1
ATOM 684 N N . ILE A 1 87 ? 39.778 39.646 -13.968 1.00 38.39 87 ILE A N 1
ATOM 685 C CA . ILE A 1 87 ? 40.831 39.953 -13.002 1.00 42.67 87 ILE A CA 1
ATOM 686 C C . ILE A 1 87 ? 40.274 40.553 -11.708 1.00 39.21 87 ILE A C 1
ATOM 687 O O . ILE A 1 87 ? 39.413 41.431 -11.741 1.00 36.41 87 ILE A O 1
ATOM 692 N N . TYR A 1 88 ? 40.769 40.057 -10.572 1.00 34.08 88 TYR A N 1
ATOM 693 C CA . TYR A 1 88 ? 40.340 40.527 -9.258 1.00 31.54 88 TYR A CA 1
ATOM 694 C C . TYR A 1 88 ? 40.741 41.977 -8.977 1.00 37.45 88 TYR A C 1
ATOM 695 O O . TYR A 1 88 ? 41.927 42.313 -8.973 1.00 40.45 88 TYR A O 1
ATOM 704 N N . THR A 1 89 ? 39.749 42.834 -8.745 1.00 39.25 89 THR A N 1
ATOM 705 C CA . THR A 1 89 ? 40.005 44.239 -8.428 1.00 37.38 89 THR A CA 1
ATOM 706 C C . THR A 1 89 ? 39.428 44.636 -7.066 1.00 37.99 89 THR A C 1
ATOM 707 O O . THR A 1 89 ? 39.528 45.794 -6.648 1.00 36.28 89 THR A O 1
ATOM 711 N N . GLY A 1 90 ? 38.825 43.672 -6.377 1.00 32.44 90 GLY A N 1
ATOM 712 C CA . GLY A 1 90 ? 38.113 43.953 -5.143 1.00 34.96 90 GLY A CA 1
ATOM 713 C C . GLY A 1 90 ? 36.738 44.574 -5.340 1.00 33.77 90 GLY A C 1
ATOM 714 O O . GLY A 1 90 ? 36.207 45.224 -4.441 1.00 39.45 90 GLY A O 1
ATOM 715 N N . SER A 1 91 ? 36.151 44.350 -6.510 1.00 30.77 91 SER A N 1
ATOM 716 C CA . SER A 1 91 ? 34.821 44.861 -6.831 1.00 34.74 91 SER A CA 1
ATOM 717 C C . SER A 1 91 ? 33.777 44.107 -6.014 1.00 38.02 91 SER A C 1
ATOM 718 O O . SER A 1 91 ? 33.986 42.940 -5.678 1.00 40.71 91 SER A O 1
ATOM 721 N N . PRO A 1 92 ? 32.650 44.764 -5.684 1.00 40.87 92 PRO A N 1
ATOM 722 C CA . PRO A 1 92 ? 31.605 44.101 -4.886 1.00 41.99 92 PRO A CA 1
ATOM 723 C C . PRO A 1 92 ? 30.982 42.898 -5.592 1.00 42.37 92 PRO A C 1
ATOM 724 O O . PRO A 1 92 ? 30.439 42.018 -4.926 1.00 46.51 92 PRO A O 1
ATOM 728 N N . LEU A 1 93 ? 31.050 42.874 -6.919 1.00 35.39 93 LEU A N 1
ATOM 729 C CA . LEU A 1 93 ? 30.525 41.761 -7.703 1.00 37.48 93 LEU A CA 1
ATOM 730 C C . LEU A 1 93 ? 31.446 40.534 -7.729 1.00 40.22 93 LEU A C 1
ATOM 731 O O . LEU A 1 93 ? 31.159 39.548 -8.417 1.00 34.75 93 LEU A O 1
ATOM 736 N N . GLN A 1 94 ? 32.546 40.591 -6.982 1.00 37.17 94 GLN A N 1
ATOM 737 C CA . GLN A 1 94 ? 33.497 39.482 -6.943 1.00 30.30 94 GLN A CA 1
ATOM 738 C C . GLN A 1 94 ? 33.479 38.720 -5.618 1.00 35.75 94 GLN A C 1
ATOM 739 O O . GLN A 1 94 ? 34.349 37.887 -5.359 1.00 32.93 94 GLN A O 1
ATOM 745 N N . PHE A 1 95 ? 32.494 39.019 -4.778 1.00 30.48 95 PHE A N 1
ATOM 746 C CA . PHE A 1 95 ? 32.348 38.332 -3.496 1.00 31.22 95 PHE A CA 1
ATOM 747 C C . PHE A 1 95 ? 31.090 37.470 -3.506 1.00 30.25 95 PHE A C 1
ATOM 748 O O . PHE A 1 95 ? 29.992 37.954 -3.787 1.00 30.84 95 PHE A O 1
ATOM 756 N N . PHE A 1 96 ? 31.262 36.181 -3.236 1.00 29.55 96 PHE A N 1
ATOM 757 C CA . PHE A 1 96 ? 30.135 35.255 -3.225 1.00 35.86 96 PHE A CA 1
ATOM 758 C C . PHE A 1 96 ? 29.932 34.614 -1.856 1.00 35.91 96 PHE A C 1
ATOM 759 O O . PHE A 1 96 ? 30.874 34.461 -1.078 1.00 32.93 96 PHE A O 1
ATOM 767 N N . ARG A 1 97 ? 28.694 34.215 -1.587 1.00 34.18 97 ARG A N 1
ATOM 768 C CA . ARG A 1 97 ? 28.361 33.514 -0.360 1.00 33.70 97 ARG A CA 1
ATOM 769 C C . ARG A 1 97 ? 27.999 32.057 -0.620 1.00 38.57 97 ARG A C 1
ATOM 770 O O . ARG A 1 97 ? 27.121 31.754 -1.429 1.00 40.30 97 ARG A O 1
ATOM 778 N N . GLU A 1 98 ? 28.706 31.159 0.062 1.00 31.32 98 GLU A N 1
ATOM 779 C CA . GLU A 1 98 ? 28.435 29.730 -0.026 1.00 28.15 98 GLU A CA 1
ATOM 780 C C . GLU A 1 98 ? 27.450 29.320 1.054 1.00 31.06 98 GLU A C 1
ATOM 781 O O . GLU A 1 98 ? 27.706 29.505 2.244 1.00 36.37 98 GLU A O 1
ATOM 787 N N . VAL A 1 99 ? 26.328 28.747 0.641 1.00 26.83 99 VAL A N 1
ATOM 788 C CA . VAL A 1 99 ? 25.312 28.321 1.585 1.00 29.84 99 VAL A CA 1
ATOM 789 C C . VAL A 1 99 ? 25.148 26.817 1.478 1.00 32.84 99 VAL A C 1
ATOM 790 O O . VAL A 1 99 ? 24.785 26.296 0.425 1.00 29.18 99 VAL A O 1
ATOM 794 N N . LYS A 1 100 ? 25.405 26.127 2.585 1.00 29.18 100 LYS A N 1
ATOM 795 C CA . LYS A 1 100 ? 25.248 24.684 2.637 1.00 28.19 100 LYS A CA 1
ATOM 796 C C . LYS A 1 100 ? 23.820 24.296 2.983 1.00 29.53 100 LYS A C 1
ATOM 797 O O . LYS A 1 100 ? 23.338 24.569 4.083 1.00 30.58 100 LYS A O 1
ATOM 803 N N . ARG A 1 101 ? 23.140 23.660 2.034 1.00 29.61 101 ARG A N 1
ATOM 804 C CA . ARG A 1 101 ? 21.786 23.196 2.279 1.00 30.95 101 ARG A CA 1
ATOM 805 C C . ARG A 1 101 ? 21.878 21.857 3.007 1.00 38.06 101 ARG A C 1
ATOM 806 O O . ARG A 1 101 ? 21.037 21.531 3.843 1.00 33.27 101 ARG A O 1
ATOM 814 N N . THR A 1 102 ? 22.919 21.095 2.683 1.00 31.11 102 THR A N 1
ATOM 815 C CA . THR A 1 102 ? 23.213 19.832 3.351 1.00 31.98 102 THR A CA 1
ATOM 816 C C . THR A 1 102 ? 24.718 19.727 3.542 1.00 31.20 102 THR A C 1
ATOM 817 O O . THR A 1 102 ? 25.467 20.596 3.107 1.00 29.98 102 THR A O 1
ATOM 821 N N . MET A 1 103 ? 25.151 18.656 4.194 1.00 32.07 103 MET A N 1
ATOM 822 C CA . MET A 1 103 ? 26.565 18.416 4.447 1.00 31.65 103 MET A CA 1
ATOM 823 C C . MET A 1 103 ? 27.365 18.247 3.153 1.00 36.82 103 MET A C 1
ATOM 824 O O . MET A 1 103 ? 28.546 18.600 3.097 1.00 39.04 103 MET A O 1
ATOM 829 N N . ALA A 1 104 ? 26.714 17.747 2.104 1.00 36.16 104 ALA A N 1
ATOM 830 C CA . ALA A 1 104 ? 27.393 17.518 0.824 1.00 40.53 104 ALA A CA 1
ATOM 831 C C . ALA A 1 104 ? 27.061 18.509 -0.298 1.00 39.50 104 ALA A C 1
ATOM 832 O O . ALA A 1 104 ? 27.844 18.663 -1.237 1.00 40.94 104 ALA A O 1
ATOM 834 N N . THR A 1 105 ? 25.896 19.148 -0.233 1.00 30.32 105 THR A N 1
ATOM 835 C CA . THR A 1 105 ? 25.506 20.071 -1.298 1.00 34.38 105 THR A CA 1
ATOM 836 C C . THR A 1 105 ? 25.384 21.525 -0.845 1.00 33.36 105 THR A C 1
ATOM 837 O O . THR A 1 105 ? 24.973 21.811 0.277 1.00 41.88 105 THR A O 1
ATOM 841 N N . TYR A 1 106 ? 25.732 22.436 -1.747 1.00 32.40 106 TYR A N 1
ATOM 842 C CA . TYR A 1 106 ? 25.702 23.866 -1.469 1.00 27.65 106 TYR A CA 1
ATOM 843 C C . TYR A 1 106 ? 25.365 24.677 -2.720 1.00 32.01 106 TYR A C 1
ATOM 844 O O . TYR A 1 106 ? 25.449 24.174 -3.838 1.00 34.99 106 TYR A O 1
ATOM 853 N N . TYR A 1 107 ? 24.969 25.929 -2.523 1.00 25.80 107 TYR A N 1
ATOM 854 C CA . TYR A 1 107 ? 24.702 26.826 -3.644 1.00 29.76 107 TYR A CA 1
ATOM 855 C C . TYR A 1 107 ? 25.448 28.142 -3.460 1.00 29.62 107 TYR A C 1
ATOM 856 O O . TYR A 1 107 ? 25.814 28.508 -2.341 1.00 34.42 107 TYR A O 1
ATOM 865 N N . LEU A 1 108 ? 25.716 28.823 -4.570 1.00 27.51 108 LEU A N 1
ATOM 866 C CA . LEU A 1 108 ? 26.434 30.096 -4.546 1.00 29.62 108 LEU A CA 1
ATOM 867 C C . LEU A 1 108 ? 25.514 31.280 -4.805 1.00 33.31 108 LEU A C 1
ATOM 868 O O . LEU A 1 108 ? 24.801 31.325 -5.812 1.00 29.92 108 LEU A O 1
ATOM 873 N N . ALA A 1 109 ? 25.539 32.236 -3.883 1.00 38.05 109 ALA A N 1
ATOM 874 C CA . ALA A 1 109 ? 24.687 33.414 -3.962 1.00 38.01 109 ALA A CA 1
ATOM 875 C C . ALA A 1 109 ? 25.457 34.734 -4.053 1.00 36.01 109 ALA A C 1
ATOM 876 O O . ALA A 1 109 ? 26.540 34.886 -3.491 1.00 39.66 109 ALA A O 1
ATOM 878 N N . ILE A 1 110 ? 24.890 35.680 -4.785 1.00 40.77 110 ILE A N 1
ATOM 879 C CA . ILE A 1 110 ? 25.460 37.010 -4.910 1.00 41.02 110 ILE A CA 1
ATOM 880 C C . ILE A 1 110 ? 24.475 38.046 -4.403 1.00 40.88 110 ILE A C 1
ATOM 881 O O . ILE A 1 110 ? 23.267 37.868 -4.539 1.00 35.58 110 ILE A O 1
ATOM 886 N N . GLN A 1 111 ? 24.965 39.115 -3.798 1.00 61.74 111 GLN A N 1
ATOM 887 C CA . GLN A 1 111 ? 24.028 40.124 -3.336 1.00 83.29 111 GLN A CA 1
ATOM 888 C C . GLN A 1 111 ? 24.238 41.484 -3.986 1.00 98.17 111 GLN A C 1
ATOM 889 O O . GLN A 1 111 ? 25.374 41.922 -4.252 1.00 101.18 111 GLN A O 1
ATOM 895 N N . ASN A 1 112 ? 23.103 42.120 -4.282 1.00 112.00 112 ASN A N 1
ATOM 896 C CA . ASN A 1 112 ? 22.912 43.444 -4.926 1.00 152.72 112 ASN A CA 1
ATOM 897 C C . ASN A 1 112 ? 23.270 44.742 -4.169 1.00 170.31 112 ASN A C 1
ATOM 898 O O . ASN A 1 112 ? 23.835 44.661 -3.077 1.00 170.55 112 ASN A O 1
ATOM 903 N N . PRO A 1 113 ? 23.025 45.942 -4.758 1.00 178.48 113 PRO A N 1
ATOM 904 C CA . PRO A 1 113 ? 23.181 47.172 -3.966 1.00 182.95 113 PRO A CA 1
ATOM 905 C C . PRO A 1 113 ? 22.219 47.213 -2.748 1.00 192.11 113 PRO A C 1
ATOM 906 O O . PRO A 1 113 ? 22.069 48.242 -2.069 1.00 194.31 113 PRO A O 1
ATOM 910 N N . GLU A 1 114 ? 21.494 46.126 -2.567 1.00 198.51 114 GLU A N 1
ATOM 911 C CA . GLU A 1 114 ? 20.568 45.769 -1.470 1.00 198.69 114 GLU A CA 1
ATOM 912 C C . GLU A 1 114 ? 20.620 45.121 -0.042 1.00 196.07 114 GLU A C 1
ATOM 913 O O . GLU A 1 114 ? 19.612 45.331 0.618 1.00 199.29 114 GLU A O 1
ATOM 919 N N . SER A 1 115 ? 21.582 44.335 0.444 1.00 192.69 115 SER A N 1
ATOM 920 C CA . SER A 1 115 ? 21.451 43.675 1.820 1.00 190.93 115 SER A CA 1
ATOM 921 C C . SER A 1 115 ? 20.390 42.533 1.838 1.00 173.78 115 SER A C 1
ATOM 922 O O . SER A 1 115 ? 20.486 41.633 1.000 1.00 172.26 115 SER A O 1
ATOM 925 N N . ALA A 1 116 ? 19.416 42.521 2.752 1.00 176.72 116 ALA A N 1
ATOM 926 C CA . ALA A 1 116 ? 18.394 41.460 2.749 1.00 177.33 116 ALA A CA 1
ATOM 927 C C . ALA A 1 116 ? 17.459 41.783 1.575 1.00 178.33 116 ALA A C 1
ATOM 928 O O . ALA A 1 116 ? 16.541 42.552 1.754 1.00 180.84 116 ALA A O 1
ATOM 930 N N . THR A 1 117 ? 17.615 41.159 0.408 1.00 181.55 117 THR A N 1
ATOM 931 C CA . THR A 1 117 ? 16.728 41.613 -0.644 1.00 182.35 117 THR A CA 1
ATOM 932 C C . THR A 1 117 ? 16.523 40.773 -1.870 1.00 179.64 117 THR A C 1
ATOM 933 O O . THR A 1 117 ? 15.399 40.389 -2.209 1.00 185.37 117 THR A O 1
ATOM 937 N N . ASP A 1 118 ? 17.609 40.593 -2.590 1.00 163.21 118 ASP A N 1
ATOM 938 C CA . ASP A 1 118 ? 17.636 39.940 -3.889 1.00 144.51 118 ASP A CA 1
ATOM 939 C C . ASP A 1 118 ? 18.777 39.060 -3.655 1.00 125.22 118 ASP A C 1
ATOM 940 O O . ASP A 1 118 ? 19.881 39.428 -4.028 1.00 119.39 118 ASP A O 1
ATOM 945 N N . VAL A 1 119 ? 18.632 37.952 -2.994 1.00 106.46 119 VAL A N 1
ATOM 946 C CA . VAL A 1 119 ? 19.826 37.149 -2.988 1.00 84.15 119 VAL A CA 1
ATOM 947 C C . VAL A 1 119 ? 19.543 36.221 -4.154 1.00 67.33 119 VAL A C 1
ATOM 948 O O . VAL A 1 119 ? 18.468 35.630 -4.224 1.00 74.62 119 VAL A O 1
ATOM 952 N N . ARG A 1 120 ? 20.456 36.138 -5.120 1.00 50.48 120 ARG A N 1
ATOM 953 C CA . ARG A 1 120 ? 20.194 35.224 -6.203 1.00 50.72 120 ARG A CA 1
ATOM 954 C C . ARG A 1 120 ? 21.336 34.260 -6.275 1.00 43.80 120 ARG A C 1
ATOM 955 O O . ARG A 1 120 ? 22.486 34.594 -5.960 1.00 43.11 120 ARG A O 1
ATOM 963 N N . ALA A 1 121 ? 20.988 33.053 -6.697 1.00 35.23 121 ALA A N 1
ATOM 964 C CA . ALA A 1 121 ? 21.910 31.942 -6.811 1.00 33.42 121 ALA A CA 1
ATOM 965 C C . ALA A 1 121 ? 22.269 31.620 -8.247 1.00 36.08 121 ALA A C 1
ATOM 966 O O . ALA A 1 121 ? 21.526 31.938 -9.176 1.00 47.24 121 ALA A O 1
ATOM 968 N N . LEU A 1 122 ? 23.414 30.970 -8.412 1.00 34.35 122 LEU A N 1
ATOM 969 C CA . LEU A 1 122 ? 23.910 30.589 -9.728 1.00 31.33 122 LEU A CA 1
ATOM 970 C C . LEU A 1 122 ? 23.265 29.286 -10.194 1.00 34.59 122 LEU A C 1
ATOM 971 O O . LEU A 1 122 ? 23.164 28.312 -9.445 1.00 35.62 122 LEU A O 1
ATOM 976 N N . GLU A 1 123 ? 22.826 29.288 -11.448 1.00 35.75 123 GLU A N 1
ATOM 977 C CA . GLU A 1 123 ? 22.078 28.176 -12.012 1.00 40.88 123 GLU A CA 1
ATOM 978 C C . GLU A 1 123 ? 22.356 28.010 -13.502 1.00 44.51 123 GLU A C 1
ATOM 979 O O . GLU A 1 123 ? 22.396 28.994 -14.246 1.00 41.97 123 GLU A O 1
ATOM 985 N N . PRO A 1 124 ? 22.539 26.759 -13.949 1.00 37.99 124 PRO A N 1
ATOM 986 C CA . PRO A 1 124 ? 22.670 26.526 -15.387 1.00 34.91 124 PRO A CA 1
ATOM 987 C C . PRO A 1 124 ? 21.303 26.402 -16.060 1.00 36.62 124 PRO A C 1
ATOM 988 O O . PRO A 1 124 ? 20.309 26.135 -15.384 1.00 43.72 124 PRO A O 1
ATOM 992 N N . HIS A 1 125 ? 21.258 26.627 -17.368 1.00 37.66 125 HIS A N 1
ATOM 993 C CA . HIS A 1 125 ? 20.026 26.498 -18.146 1.00 37.99 125 HIS A CA 1
ATOM 994 C C . HIS A 1 125 ? 19.892 25.123 -18.816 1.00 41.36 125 HIS A C 1
ATOM 995 O O . HIS A 1 125 ? 18.912 24.853 -19.513 1.00 37.56 125 HIS A O 1
ATOM 1002 N N . SER A 1 126 ? 20.895 24.270 -18.619 1.00 43.21 126 SER A N 1
ATOM 1003 C CA . SER A 1 126 ? 20.886 22.919 -19.172 1.00 42.03 126 SER A CA 1
ATOM 1004 C C . SER A 1 126 ? 21.696 21.937 -18.319 1.00 45.39 126 SER A C 1
ATOM 1005 O O . SER A 1 126 ? 22.579 22.336 -17.560 1.00 40.94 126 SER A O 1
ATOM 1008 N N . HIS A 1 127 ? 21.394 20.651 -18.476 1.00 48.96 127 HIS A N 1
ATOM 1009 C CA . HIS A 1 127 ? 22.133 19.574 -17.823 1.00 53.50 127 HIS A CA 1
ATOM 1010 C C . HIS A 1 127 ? 22.687 18.666 -18.909 1.00 57.81 127 HIS A C 1
ATOM 1011 O O . HIS A 1 127 ? 23.641 17.915 -18.694 1.00 57.34 127 HIS A O 1
ATOM 1018 N N . GLU A 1 128 ? 22.030 18.718 -20.064 1.00 53.90 128 GLU A N 1
ATOM 1019 C CA . GLU A 1 128 ? 22.398 17.943 -21.239 1.00 54.93 128 GLU A CA 1
ATOM 1020 C C . GLU A 1 128 ? 23.549 18.566 -22.051 1.00 53.63 128 GLU A C 1
ATOM 1021 O O . GLU A 1 128 ? 24.297 17.850 -22.714 1.00 57.76 128 GLU A O 1
ATOM 1027 N N . LEU A 1 129 ? 23.675 19.895 -22.009 1.00 49.97 129 LEU A N 1
ATOM 1028 C CA . LEU A 1 129 ? 24.664 20.620 -22.825 1.00 46.47 129 LEU A CA 1
ATOM 1029 C C . LEU A 1 129 ? 25.488 21.631 -22.012 1.00 42.69 129 LEU A C 1
ATOM 1030 O O . LEU A 1 129 ? 25.082 22.025 -20.921 1.00 45.03 129 LEU A O 1
ATOM 1035 N N . PRO A 1 130 ? 26.646 22.066 -22.550 1.00 39.58 130 PRO A N 1
ATOM 1036 C CA . PRO A 1 130 ? 27.409 23.153 -21.920 1.00 33.31 130 PRO A CA 1
ATOM 1037 C C . PRO A 1 130 ? 26.616 24.455 -21.794 1.00 36.45 130 PRO A C 1
ATOM 1038 O O . PRO A 1 130 ? 26.003 24.893 -22.765 1.00 36.72 130 PRO A O 1
ATOM 1042 N N . SER A 1 131 ? 26.611 25.041 -20.599 1.00 36.77 131 SER A N 1
ATOM 1043 C CA . SER A 1 131 ? 25.802 26.224 -20.324 1.00 38.15 131 SER A CA 1
ATOM 1044 C C . SER A 1 131 ? 26.533 27.317 -19.544 1.00 34.84 131 SER A C 1
ATOM 1045 O O . SER A 1 131 ? 27.509 27.055 -18.836 1.00 34.61 131 SER A O 1
ATOM 1048 N N . ARG A 1 132 ? 26.030 28.541 -19.671 1.00 31.68 132 ARG A N 1
ATOM 1049 C CA . ARG A 1 132 ? 26.483 29.673 -18.870 1.00 31.78 132 ARG A CA 1
ATOM 1050 C C . ARG A 1 132 ? 25.779 29.632 -17.518 1.00 38.28 132 ARG A C 1
ATOM 1051 O O . ARG A 1 132 ? 24.764 28.946 -17.366 1.00 37.19 132 ARG A O 1
ATOM 1059 N N . LEU A 1 133 ? 26.327 30.328 -16.527 1.00 40.58 133 LEU A N 1
ATOM 1060 C CA . LEU A 1 133 ? 25.704 30.346 -15.206 1.00 40.00 133 LEU A CA 1
ATOM 1061 C C . LEU A 1 133 ? 24.878 31.615 -15.030 1.00 39.54 133 LEU A C 1
ATOM 1062 O O . LEU A 1 133 ? 25.399 32.725 -15.103 1.00 43.21 133 LEU A O 1
ATOM 1067 N N . TYR A 1 134 ? 23.583 31.432 -14.789 1.00 40.90 134 TYR A N 1
ATOM 1068 C CA . TYR A 1 134 ? 22.636 32.538 -14.674 1.00 39.30 134 TYR A CA 1
ATOM 1069 C C . TYR A 1 134 ? 22.114 32.705 -13.249 1.00 41.12 134 TYR A C 1
ATOM 1070 O O . TYR A 1 134 ? 22.386 31.880 -12.376 1.00 36.06 134 TYR A O 1
ATOM 1079 N N . TYR A 1 135 ? 21.358 33.776 -13.019 1.00 44.31 135 TYR A N 1
ATOM 1080 C CA . TYR A 1 135 ? 20.808 34.032 -11.695 1.00 38.81 135 TYR A CA 1
ATOM 1081 C C . TYR A 1 135 ? 19.359 33.568 -11.577 1.00 42.09 135 TYR A C 1
ATOM 1082 O O . TYR A 1 135 ? 18.642 33.474 -12.574 1.00 45.66 135 TYR A O 1
ATOM 1091 N N . THR A 1 136 ? 18.945 33.257 -10.353 1.00 43.63 136 THR A N 1
ATOM 1092 C CA . THR A 1 136 ? 17.558 32.901 -10.071 1.00 43.90 136 THR A CA 1
ATOM 1093 C C . THR A 1 136 ? 17.175 33.367 -8.663 1.00 42.52 136 THR A C 1
ATOM 1094 O O . THR A 1 136 ? 18.001 33.353 -7.750 1.00 38.90 136 THR A O 1
ATOM 1098 N N A ASN A 1 137 ? 15.931 33.802 -8.489 0.47 44.36 137 ASN A N 1
ATOM 1099 N N B ASN A 1 137 ? 15.931 33.811 -8.521 0.53 44.36 137 ASN A N 1
ATOM 1100 C CA A ASN A 1 137 ? 15.459 34.166 -7.159 0.47 45.65 137 ASN A CA 1
ATOM 1101 C CA B ASN A 1 137 ? 15.368 34.214 -7.237 0.53 46.56 137 ASN A CA 1
ATOM 1102 C C A ASN A 1 137 ? 14.700 33.009 -6.517 0.47 46.41 137 ASN A C 1
ATOM 1103 C C B ASN A 1 137 ? 14.676 33.036 -6.542 0.53 46.57 137 ASN A C 1
ATOM 1104 O O A ASN A 1 137 ? 14.351 33.062 -5.338 0.47 49.04 137 ASN A O 1
ATOM 1105 O O B ASN A 1 137 ? 14.344 33.103 -5.358 0.53 49.08 137 ASN A O 1
ATOM 1114 N N A ASN A 1 138 ? 14.450 31.966 -7.304 0.47 44.52 138 ASN A N 1
ATOM 1115 N N B ASN A 1 138 ? 14.465 31.965 -7.303 0.53 44.48 138 ASN A N 1
ATOM 1116 C CA A ASN A 1 138 ? 13.807 30.756 -6.803 0.47 43.44 138 ASN A CA 1
ATOM 1117 C CA B ASN A 1 138 ? 13.832 30.727 -6.840 0.53 42.81 138 ASN A CA 1
ATOM 1118 C C A ASN A 1 138 ? 14.808 29.862 -6.077 0.47 40.49 138 ASN A C 1
ATOM 1119 C C B ASN A 1 138 ? 14.822 29.847 -6.078 0.53 40.54 138 ASN A C 1
ATOM 1120 O O A ASN A 1 138 ? 15.377 28.938 -6.660 0.47 37.61 138 ASN A O 1
ATOM 1121 O O B ASN A 1 138 ? 15.397 28.912 -6.638 0.53 37.46 138 ASN A O 1
ATOM 1130 N N . ILE A 1 139 ? 15.012 30.155 -4.797 1.00 39.12 139 ILE A N 1
ATOM 1131 C CA . ILE A 1 139 ? 15.982 29.451 -3.967 1.00 39.41 139 ILE A CA 1
ATOM 1132 C C . ILE A 1 139 ? 15.410 28.254 -3.186 1.00 40.58 139 ILE A C 1
ATOM 1133 O O . ILE A 1 139 ? 15.929 27.139 -3.283 1.00 33.28 139 ILE A O 1
ATOM 1138 N N A GLU A 1 140 ? 14.336 28.497 -2.438 0.50 37.25 140 GLU A N 1
ATOM 1139 N N B GLU A 1 140 ? 14.380 28.509 -2.382 0.50 37.25 140 GLU A N 1
ATOM 1140 C CA A GLU A 1 140 ? 13.739 27.493 -1.563 0.50 36.62 140 GLU A CA 1
ATOM 1141 C CA B GLU A 1 140 ? 13.761 27.495 -1.525 0.50 36.61 140 GLU A CA 1
ATOM 1142 C C A GLU A 1 140 ? 13.296 26.236 -2.304 0.50 36.61 140 GLU A C 1
ATOM 1143 C C B GLU A 1 140 ? 13.272 26.245 -2.262 0.50 36.66 140 GLU A C 1
ATOM 1144 O O A GLU A 1 140 ? 12.543 26.311 -3.276 0.50 44.54 140 GLU A O 1
ATOM 1145 O O B GLU A 1 140 ? 12.469 26.333 -3.192 0.50 44.12 140 GLU A O 1
ATOM 1156 N N . ASN A 1 141 ? 13.774 25.087 -1.829 1.00 36.19 141 ASN A N 1
ATOM 1157 C CA . ASN A 1 141 ? 13.420 23.774 -2.394 1.00 39.98 141 ASN A CA 1
ATOM 1158 C C . ASN A 1 141 ? 13.769 23.614 -3.878 1.00 35.16 141 ASN A C 1
ATOM 1159 O O . ASN A 1 141 ? 13.179 22.786 -4.576 1.00 35.51 141 ASN A O 1
ATOM 1164 N N . ASN A 1 142 ? 14.722 24.408 -4.352 1.00 33.95 142 ASN A N 1
ATOM 1165 C CA . ASN A 1 142 ? 15.186 24.308 -5.729 1.00 32.99 142 ASN A CA 1
ATOM 1166 C C . ASN A 1 142 ? 16.531 23.579 -5.739 1.00 35.23 142 ASN A C 1
ATOM 1167 O O . ASN A 1 142 ? 17.534 24.110 -5.261 1.00 34.41 142 ASN A O 1
ATOM 1172 N N . SER A 1 143 ? 16.562 22.383 -6.321 1.00 36.39 143 SER A N 1
ATOM 1173 C CA . SER A 1 143 ? 17.801 21.610 -6.407 1.00 37.24 143 SER A CA 1
ATOM 1174 C C . SER A 1 143 ? 18.686 21.947 -7.618 1.00 39.29 143 SER A C 1
ATOM 1175 O O . SER A 1 143 ? 19.820 21.472 -7.704 1.00 33.12 143 SER A O 1
ATOM 1178 N N . ASN A 1 144 ? 18.178 22.736 -8.561 1.00 36.31 144 ASN A N 1
ATOM 1179 C CA . ASN A 1 144 ? 18.968 23.073 -9.751 1.00 35.14 144 ASN A CA 1
ATOM 1180 C C . ASN A 1 144 ? 20.153 24.000 -9.480 1.00 38.51 144 ASN A C 1
ATOM 1181 O O . ASN A 1 144 ? 21.072 24.092 -10.294 1.00 44.98 144 ASN A O 1
ATOM 1186 N N . ILE A 1 145 ? 20.120 24.697 -8.349 1.00 31.87 145 ILE A N 1
ATOM 1187 C CA . ILE A 1 145 ? 21.214 25.580 -7.942 1.00 31.79 145 ILE A CA 1
ATOM 1188 C C . ILE A 1 145 ? 22.233 24.835 -7.085 1.00 33.74 145 ILE A C 1
ATOM 1189 O O . ILE A 1 145 ? 23.277 25.375 -6.709 1.00 28.17 145 ILE A O 1
ATOM 1194 N N . LEU A 1 146 ? 21.910 23.586 -6.783 1.00 35.87 146 LEU A N 1
ATOM 1195 C CA . LEU A 1 146 ? 22.715 22.761 -5.895 1.00 29.96 146 LEU A CA 1
ATOM 1196 C C . LEU A 1 146 ? 24.017 22.258 -6.540 1.00 35.21 146 LEU A C 1
ATOM 1197 O O . LEU A 1 146 ? 24.007 21.627 -7.600 1.00 34.17 146 LEU A O 1
ATOM 1202 N N . ILE A 1 147 ? 25.132 22.567 -5.883 1.00 36.53 147 ILE A N 1
ATOM 1203 C CA . ILE A 1 147 ? 26.476 22.213 -6.335 1.00 25.01 147 ILE A CA 1
ATOM 1204 C C . ILE A 1 147 ? 27.123 21.178 -5.413 1.00 33.18 147 ILE A C 1
ATOM 1205 O O . ILE A 1 147 ? 26.858 21.152 -4.211 1.00 31.59 147 ILE A O 1
ATOM 1210 N N . SER A 1 148 ? 27.967 20.325 -5.987 1.00 32.63 148 SER A N 1
ATOM 1211 C CA . SER A 1 148 ? 28.692 19.314 -5.230 1.00 31.24 148 SER A CA 1
ATOM 1212 C C . SER A 1 148 ? 30.175 19.367 -5.598 1.00 28.93 148 SER A C 1
ATOM 1213 O O . SER A 1 148 ? 30.523 19.813 -6.691 1.00 28.46 148 SER A O 1
ATOM 1216 N N . ASN A 1 149 ? 31.046 18.901 -4.704 1.00 27.32 149 ASN A N 1
ATOM 1217 C CA . ASN A 1 149 ? 32.481 18.894 -4.991 1.00 27.78 149 ASN A CA 1
ATOM 1218 C C . ASN A 1 149 ? 32.935 17.538 -5.515 1.00 34.52 149 ASN A C 1
ATOM 1219 O O . ASN A 1 149 ? 32.918 16.551 -4.791 1.00 33.81 149 ASN A O 1
ATOM 1224 N N . LYS A 1 150 ? 33.341 17.499 -6.779 1.00 32.37 150 LYS A N 1
ATOM 1225 C CA . LYS A 1 150 ? 33.763 16.257 -7.428 1.00 37.14 150 LYS A CA 1
ATOM 1226 C C . LYS A 1 150 ? 35.081 15.768 -6.854 1.00 36.69 150 LYS A C 1
ATOM 1227 O O . LYS A 1 150 ? 35.305 14.570 -6.692 1.00 40.31 150 LYS A O 1
ATOM 1233 N N . GLU A 1 151 ? 35.956 16.725 -6.575 1.00 35.99 151 GLU A N 1
ATOM 1234 C CA . GLU A 1 151 ? 37.293 16.463 -6.077 1.00 38.80 151 GLU A CA 1
ATOM 1235 C C . GLU A 1 151 ? 37.685 17.500 -5.031 1.00 39.57 151 GLU A C 1
ATOM 1236 O O . GLU A 1 151 ? 37.214 18.636 -5.067 1.00 37.28 151 GLU A O 1
ATOM 1242 N N . GLN A 1 152 ? 38.560 17.110 -4.111 1.00 38.00 152 GLN A N 1
ATOM 1243 C CA . GLN A 1 152 ? 39.042 18.022 -3.083 1.00 38.45 152 GLN A CA 1
ATOM 1244 C C . GLN A 1 152 ? 40.495 17.697 -2.773 1.00 39.87 152 GLN A C 1
ATOM 1245 O O . GLN A 1 152 ? 40.794 16.651 -2.204 1.00 44.24 152 GLN A O 1
ATOM 1251 N N . ILE A 1 153 ? 41.395 18.595 -3.160 1.00 38.08 153 ILE A N 1
ATOM 1252 C CA . ILE A 1 153 ? 42.820 18.415 -2.895 1.00 40.16 153 ILE A CA 1
ATOM 1253 C C . ILE A 1 153 ? 43.376 19.371 -1.840 1.00 37.01 153 ILE A C 1
ATOM 1254 O O . ILE A 1 153 ? 43.378 20.586 -2.027 1.00 34.96 153 ILE A O 1
ATOM 1259 N N . TYR A 1 154 ? 43.863 18.808 -0.741 1.00 40.21 154 TYR A N 1
ATOM 1260 C CA . TYR A 1 154 ? 44.379 19.590 0.383 1.00 42.51 154 TYR A CA 1
ATOM 1261 C C . TYR A 1 154 ? 45.700 20.301 0.111 1.00 42.45 154 TYR A C 1
ATOM 1262 O O . TYR A 1 154 ? 46.681 19.722 -0.355 1.00 45.17 154 TYR A O 1
ATOM 1271 N N . LEU A 1 155 ? 45.662 21.592 0.408 1.00 37.47 155 LEU A N 1
ATOM 1272 C CA . LEU A 1 155 ? 46.741 22.549 0.238 1.00 35.30 155 LEU A CA 1
ATOM 1273 C C . LEU A 1 155 ? 47.765 22.437 1.370 1.00 39.19 155 LEU A C 1
ATOM 1274 O O . LEU A 1 155 ? 47.383 22.279 2.530 1.00 43.14 155 LEU A O 1
ATOM 1279 N N . THR A 1 156 ? 49.056 22.492 1.045 1.00 36.89 156 THR A N 1
ATOM 1280 C CA . THR A 1 156 ? 50.071 22.568 2.097 1.00 38.84 156 THR A CA 1
ATOM 1281 C C . THR A 1 156 ? 50.465 24.019 2.294 1.00 39.69 156 THR A C 1
ATOM 1282 O O . THR A 1 156 ? 51.084 24.639 1.431 1.00 46.99 156 THR A O 1
ATOM 1286 N N . LEU A 1 157 ? 50.104 24.548 3.456 1.00 40.23 157 LEU A N 1
ATOM 1287 C CA . LEU A 1 157 ? 50.323 25.951 3.767 1.00 37.91 157 LEU A CA 1
ATOM 1288 C C . LEU A 1 157 ? 51.737 26.185 4.291 1.00 37.35 157 LEU A C 1
ATOM 1289 O O . LEU A 1 157 ? 52.340 25.280 4.870 1.00 42.14 157 LEU A O 1
ATOM 1294 N N . PRO A 1 158 ? 52.273 27.401 4.100 1.00 36.68 158 PRO A N 1
ATOM 1295 C CA . PRO A 1 158 ? 53.604 27.691 4.650 1.00 36.87 158 PRO A CA 1
ATOM 1296 C C . PRO A 1 158 ? 53.637 27.643 6.176 1.00 34.73 158 PRO A C 1
ATOM 1297 O O . PRO A 1 158 ? 52.619 27.873 6.829 1.00 32.20 158 PRO A O 1
ATOM 1301 N N . SER A 1 159 ? 54.805 27.348 6.732 1.00 35.62 159 SER A N 1
ATOM 1302 C CA . SER A 1 159 ? 54.980 27.349 8.176 1.00 34.40 159 SER A CA 1
ATOM 1303 C C . SER A 1 159 ? 55.166 28.786 8.659 1.00 38.42 159 SER A C 1
ATOM 1304 O O . SER A 1 159 ? 56.086 29.483 8.231 1.00 42.65 159 SER A O 1
ATOM 1307 N N . LEU A 1 160 ? 54.269 29.229 9.530 1.00 39.41 160 LEU A N 1
ATOM 1308 C CA . LEU A 1 160 ? 54.317 30.575 10.086 1.00 33.48 160 LEU A CA 1
ATOM 1309 C C . LEU A 1 160 ? 55.180 30.567 11.342 1.00 37.40 160 LEU A C 1
ATOM 1310 O O . LEU A 1 160 ? 55.176 29.594 12.093 1.00 39.11 160 LEU A O 1
ATOM 1315 N N . PRO A 1 161 ? 55.944 31.650 11.557 1.00 48.54 161 PRO A N 1
ATOM 1316 C CA . PRO A 1 161 ? 56.841 31.799 12.708 1.00 49.89 161 PRO A CA 1
ATOM 1317 C C . PRO A 1 161 ? 56.086 31.937 14.022 1.00 45.11 161 PRO A C 1
ATOM 1318 O O . PRO A 1 161 ? 54.935 32.365 14.047 1.00 41.24 161 PRO A O 1
ATOM 1322 N N . GLU A 1 162 ? 56.739 31.544 15.108 1.00 52.94 162 GLU A N 1
ATOM 1323 C CA . GLU A 1 162 ? 56.138 31.607 16.426 1.00 57.55 162 GLU A CA 1
ATOM 1324 C C . GLU A 1 162 ? 56.166 33.023 16.993 1.00 52.30 162 GLU A C 1
ATOM 1325 O O . GLU A 1 162 ? 57.135 33.754 16.790 1.00 55.59 162 GLU A O 1
ATOM 1331 N N . ASN A 1 163 ? 55.102 33.406 17.698 1.00 47.99 163 ASN A N 1
ATOM 1332 C CA . ASN A 1 163 ? 55.001 34.746 18.278 1.00 45.77 163 ASN A CA 1
ATOM 1333 C C . ASN A 1 163 ? 55.946 34.948 19.468 1.00 45.48 163 ASN A C 1
ATOM 1334 O O . ASN A 1 163 ? 55.997 34.116 20.380 1.00 44.93 163 ASN A O 1
ATOM 1339 N N . GLU A 1 164 ? 56.708 36.032 19.425 1.00 43.02 164 GLU A N 1
ATOM 1340 C CA . GLU A 1 164 ? 57.670 36.384 20.467 1.00 49.71 164 GLU A CA 1
ATOM 1341 C C . GLU A 1 164 ? 57.154 37.469 21.411 1.00 58.39 164 GLU A C 1
ATOM 1342 O O . GLU A 1 164 ? 56.158 38.128 21.113 1.00 48.97 164 GLU A O 1
ATOM 1348 N N . GLN A 1 165 ? 57.810 37.604 22.564 1.00 79.11 165 GLN A N 1
ATOM 1349 C CA . GLN A 1 165 ? 57.460 38.629 23.542 1.00 89.23 165 GLN A CA 1
ATOM 1350 C C . GLN A 1 165 ? 58.039 39.958 23.155 1.00 80.25 165 GLN A C 1
ATOM 1351 O O . GLN A 1 165 ? 59.076 39.991 22.517 1.00 82.95 165 GLN A O 1
ATOM 1357 N N . TYR A 1 166 ? 57.305 41.027 23.467 1.00 70.50 166 TYR A N 1
ATOM 1358 C CA . TYR A 1 166 ? 57.733 42.414 23.228 1.00 61.27 166 TYR A CA 1
ATOM 1359 C C . TYR A 1 166 ? 59.262 42.594 23.350 1.00 51.56 166 TYR A C 1
ATOM 1360 O O . TYR A 1 166 ? 59.876 42.041 24.264 1.00 55.81 166 TYR A O 1
ATOM 1369 N N . PRO A 1 167 ? 59.890 43.352 22.436 1.00 47.05 167 PRO A N 1
ATOM 1370 C CA . PRO A 1 167 ? 61.352 43.524 22.501 1.00 46.81 167 PRO A CA 1
ATOM 1371 C C . PRO A 1 167 ? 61.858 44.257 23.757 1.00 49.35 167 PRO A C 1
ATOM 1372 O O . PRO A 1 167 ? 61.322 45.304 24.116 1.00 47.48 167 PRO A O 1
ATOM 1376 N N . LYS A 1 168 ? 62.866 43.696 24.420 1.00 53.50 168 LYS A N 1
ATOM 1377 C CA . LYS A 1 168 ? 63.463 44.311 25.608 1.00 59.89 168 LYS A CA 1
ATOM 1378 C C . LYS A 1 168 ? 64.453 45.433 25.268 1.00 57.47 168 LYS A C 1
ATOM 1379 O O . LYS A 1 168 ? 65.046 45.444 24.192 1.00 58.70 168 LYS A O 1
ATOM 1385 N N . THR A 1 169 ? 64.635 46.364 26.201 1.00 56.18 169 THR A N 1
ATOM 1386 C CA . THR A 1 169 ? 65.511 47.518 25.996 1.00 57.33 169 THR A CA 1
ATOM 1387 C C . THR A 1 169 ? 66.984 47.117 26.107 1.00 56.67 169 THR A C 1
ATOM 1388 O O . THR A 1 169 ? 67.362 46.390 27.025 1.00 60.30 169 THR A O 1
ATOM 1392 N N . PRO A 1 170 ? 67.825 47.596 25.171 1.00 52.78 170 PRO A N 1
ATOM 1393 C CA . PRO A 1 170 ? 69.235 47.186 25.177 1.00 45.89 170 PRO A CA 1
ATOM 1394 C C . PRO A 1 170 ? 69.997 47.710 26.389 1.00 51.51 170 PRO A C 1
ATOM 1395 O O . PRO A 1 170 ? 69.685 48.782 26.914 1.00 48.44 170 PRO A O 1
ATOM 1399 N N . VAL A 1 171 ? 70.997 46.946 26.817 1.00 54.77 171 VAL A N 1
ATOM 1400 C CA . VAL A 1 171 ? 71.813 47.299 27.972 1.00 55.93 171 VAL A CA 1
ATOM 1401 C C . VAL A 1 171 ? 73.198 47.757 27.522 1.00 62.30 171 VAL A C 1
ATOM 1402 O O . VAL A 1 171 ? 73.730 47.266 26.525 1.00 67.45 171 VAL A O 1
ATOM 1406 N N . LEU A 1 172 ? 73.783 48.687 28.270 1.00 58.57 172 LEU A N 1
ATOM 1407 C CA . LEU A 1 172 ? 75.116 49.188 27.964 1.00 56.99 172 LEU A CA 1
ATOM 1408 C C . LEU A 1 172 ? 76.133 48.584 28.926 1.00 62.56 172 LEU A C 1
ATOM 1409 O O . LEU A 1 172 ? 75.867 48.416 30.116 1.00 67.34 172 LEU A O 1
ATOM 1414 N N . SER A 1 173 ? 77.295 48.249 28.375 1.00 63.17 173 SER A N 1
ATOM 1415 C CA . SER A 1 173 ? 78.372 47.573 29.092 1.00 63.97 173 SER A CA 1
ATOM 1416 C C . SER A 1 173 ? 79.330 48.530 29.809 1.00 63.18 173 SER A C 1
ATOM 1417 O O . SER A 1 173 ? 80.007 48.136 30.761 1.00 65.10 173 SER A O 1
ATOM 1420 N N . GLY A 1 174 ? 79.396 49.779 29.359 1.00 59.86 174 GLY A N 1
ATOM 1421 C CA . GLY A 1 174 ? 80.302 50.736 29.972 1.00 57.26 174 GLY A CA 1
ATOM 1422 C C . GLY A 1 174 ? 8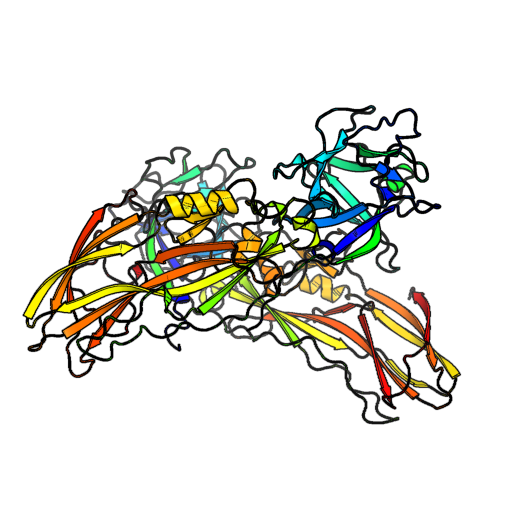0.112 52.168 29.511 1.00 50.88 174 GLY A C 1
ATOM 1423 O O . GLY A 1 174 ? 79.221 52.466 28.720 1.00 47.28 174 GLY A O 1
ATOM 1424 N N . ILE A 1 175 ? 80.938 53.064 30.039 1.00 53.30 175 ILE A N 1
ATOM 1425 C CA . ILE A 1 175 ? 80.847 54.482 29.711 1.00 55.76 175 ILE A CA 1
ATOM 1426 C C . ILE A 1 175 ? 81.102 54.814 28.233 1.00 57.54 175 ILE A C 1
ATOM 1427 O O . ILE A 1 175 ? 80.606 55.825 27.734 1.00 56.85 175 ILE A O 1
ATOM 1432 N N A ASP A 1 176 ? 81.848 53.950 27.549 0.59 60.05 176 ASP A N 1
ATOM 1433 N N B ASP A 1 176 ? 81.881 53.995 27.535 0.41 60.11 176 ASP A N 1
ATOM 1434 C CA A ASP A 1 176 ? 82.202 54.167 26.150 0.59 60.46 176 ASP A CA 1
ATOM 1435 C CA B ASP A 1 176 ? 82.145 54.254 26.120 0.41 60.18 176 ASP A CA 1
ATOM 1436 C C A ASP A 1 176 ? 81.317 53.364 25.208 0.59 59.19 176 ASP A C 1
ATOM 1437 C C B ASP A 1 176 ? 81.237 53.443 25.199 0.41 59.06 176 ASP A C 1
ATOM 1438 O O A ASP A 1 176 ? 81.455 53.453 23.989 0.59 59.41 176 ASP A O 1
ATOM 1439 O O B ASP A 1 176 ? 81.287 53.602 23.979 0.41 58.95 176 ASP A O 1
ATOM 1448 N N . ASP A 1 177 ? 80.409 52.578 25.776 1.00 57.53 177 ASP A N 1
ATOM 1449 C CA . ASP A 1 177 ? 79.522 51.746 24.969 1.00 54.48 177 ASP A CA 1
ATOM 1450 C C . ASP A 1 177 ? 78.334 52.527 24.403 1.00 53.02 177 ASP A C 1
ATOM 1451 O O . ASP A 1 177 ? 77.434 52.934 25.135 1.00 56.22 177 ASP A O 1
ATOM 1456 N N . ILE A 1 178 ? 78.349 52.718 23.087 1.00 48.43 178 ILE A N 1
ATOM 1457 C CA . ILE A 1 178 ? 77.278 53.400 22.360 1.00 48.90 178 ILE A CA 1
ATOM 1458 C C . ILE A 1 178 ? 76.057 52.490 22.252 1.00 44.47 178 ILE A C 1
ATOM 1459 O O . ILE A 1 178 ? 74.935 52.957 22.063 1.00 44.53 178 ILE A O 1
ATOM 1464 N N . GLY A 1 179 ? 76.294 51.185 22.338 1.00 45.06 179 GLY A N 1
ATOM 1465 C CA . GLY A 1 179 ? 75.229 50.205 22.242 1.00 50.19 179 GLY A CA 1
ATOM 1466 C C . GLY A 1 179 ? 74.913 49.807 20.816 1.00 53.52 179 GLY A C 1
ATOM 1467 O O . GLY A 1 179 ? 75.336 50.471 19.867 1.00 53.65 179 GLY A O 1
ATOM 1468 N N . PRO A 1 180 ? 74.155 48.713 20.659 1.00 49.55 180 PRO A N 1
ATOM 1469 C CA . PRO A 1 180 ? 73.785 48.195 19.339 1.00 48.76 180 PRO A CA 1
ATOM 1470 C C . PRO A 1 180 ? 72.840 49.106 18.577 1.00 45.49 180 PRO A C 1
ATOM 1471 O O . PRO A 1 180 ? 72.004 49.779 19.174 1.00 42.83 180 PRO A O 1
ATOM 1475 N N . ASN A 1 181 ? 73.004 49.128 17.259 1.00 47.57 181 ASN A N 1
ATOM 1476 C CA . ASN A 1 181 ? 72.187 49.956 16.385 1.00 43.92 181 ASN A CA 1
ATOM 1477 C C . ASN A 1 181 ? 70.723 49.558 16.489 1.00 44.25 181 ASN A C 1
ATOM 1478 O O . ASN A 1 181 ? 69.826 50.394 16.377 1.00 41.84 181 ASN A O 1
ATOM 1483 N N . GLN A 1 182 ? 70.493 48.270 16.719 1.00 44.02 182 GLN A N 1
ATOM 1484 C CA . GLN A 1 182 ? 69.143 47.751 16.861 1.00 44.86 182 GLN A CA 1
ATOM 1485 C C . GLN A 1 182 ? 69.087 46.665 17.922 1.00 47.55 182 GLN A C 1
ATOM 1486 O O . GLN A 1 182 ? 70.095 46.031 18.231 1.00 49.93 182 GLN A O 1
ATOM 1492 N N . SER A 1 183 ? 67.905 46.473 18.495 1.00 46.65 183 SER A N 1
ATOM 1493 C CA . SER A 1 183 ? 67.675 45.377 19.426 1.00 43.66 183 SER A CA 1
ATOM 1494 C C . SER A 1 183 ? 67.325 44.118 18.644 1.00 46.78 183 SER A C 1
ATOM 1495 O O . SER A 1 183 ? 67.255 44.152 17.412 1.00 43.39 183 SER A O 1
ATOM 1498 N N . GLU A 1 184 ? 67.127 43.006 19.348 1.00 49.64 184 GLU A N 1
ATOM 1499 C CA . GLU A 1 184 ? 66.672 41.785 18.692 1.00 53.13 184 GLU A CA 1
ATOM 1500 C C . GLU A 1 184 ? 65.286 42.034 18.107 1.00 49.04 184 GLU A C 1
ATOM 1501 O O . GLU A 1 184 ? 64.450 42.683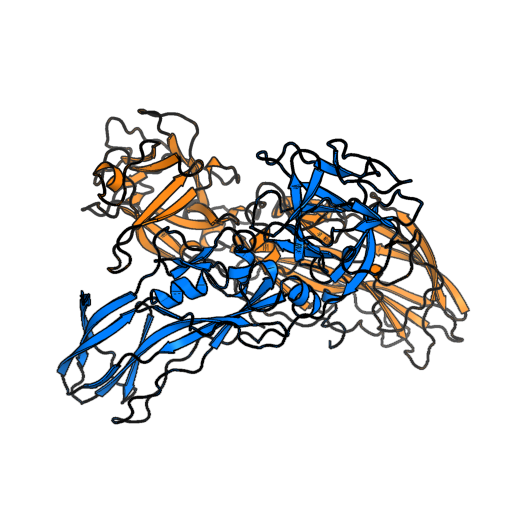 18.736 1.00 48.52 184 GLU A O 1
ATOM 1507 N N . LYS A 1 185 ? 65.044 41.558 16.895 1.00 46.05 185 LYS A N 1
ATOM 1508 C CA . LYS A 1 185 ? 63.732 41.738 16.291 1.00 41.87 185 LYS A CA 1
ATOM 1509 C C . LYS A 1 185 ? 62.747 40.742 16.907 1.00 41.29 185 LYS A C 1
ATOM 1510 O O . LYS A 1 185 ? 63.096 39.585 17.143 1.00 49.39 185 LYS A O 1
ATOM 1516 N N . SER A 1 186 ? 61.530 41.194 17.189 1.00 39.15 186 SER A N 1
ATOM 1517 C CA . SER A 1 186 ? 60.531 40.359 17.853 1.00 35.31 186 SER A CA 1
ATOM 1518 C C . SER A 1 186 ? 59.348 40.097 16.929 1.00 32.49 186 SER A C 1
ATOM 1519 O O . SER A 1 186 ? 58.764 41.036 16.393 1.00 38.09 186 SER A O 1
ATOM 1522 N N . ILE A 1 187 ? 58.964 38.832 16.782 1.00 30.09 187 ILE A N 1
ATOM 1523 C CA . ILE A 1 187 ? 57.829 38.477 15.936 1.00 31.75 187 ILE A CA 1
ATOM 1524 C C . ILE A 1 187 ? 56.575 38.749 16.748 1.00 30.42 187 ILE A C 1
ATOM 1525 O O . ILE A 1 187 ? 56.284 38.050 17.709 1.00 32.05 187 ILE A O 1
ATOM 1530 N N . ILE A 1 188 ? 55.830 39.772 16.353 1.00 35.58 188 ILE A N 1
ATOM 1531 C CA . ILE A 1 188 ? 54.613 40.131 17.062 1.00 32.02 188 ILE A CA 1
ATOM 1532 C C . ILE A 1 188 ? 53.451 39.298 16.516 1.00 32.17 188 ILE A C 1
ATOM 1533 O O . ILE A 1 188 ? 52.599 38.828 17.276 1.00 37.22 188 ILE A O 1
ATOM 1538 N N . GLY A 1 189 ? 53.430 39.102 15.200 1.00 29.08 189 GLY A N 1
ATOM 1539 C CA . GLY A 1 189 ? 52.396 38.309 14.553 1.00 29.50 189 GLY A CA 1
ATOM 1540 C C . GLY A 1 189 ? 52.613 38.181 13.053 1.00 30.90 189 GLY A C 1
ATOM 1541 O O . GLY A 1 189 ? 53.424 38.904 12.480 1.00 39.58 189 GLY A O 1
ATOM 1542 N N . SER A 1 190 ? 51.899 37.250 12.424 1.00 30.25 190 SER A N 1
ATOM 1543 C CA . SER A 1 190 ? 51.976 37.039 10.976 1.00 31.06 190 SER A CA 1
ATOM 1544 C C . SER A 1 190 ? 50.634 36.542 10.432 1.00 29.37 190 SER A C 1
ATOM 1545 O O . SER A 1 190 ? 49.901 35.834 11.126 1.00 32.72 190 SER A O 1
ATOM 1548 N N . THR A 1 191 ? 50.304 36.927 9.201 1.00 23.38 191 THR A N 1
ATOM 1549 C CA . THR A 1 191 ? 49.008 36.582 8.625 1.00 22.52 191 THR A CA 1
ATOM 1550 C C . THR A 1 191 ? 49.092 36.100 7.168 1.00 30.12 191 THR A C 1
ATOM 1551 O O . THR A 1 191 ? 49.978 36.522 6.422 1.00 28.47 191 THR A O 1
ATOM 1555 N N . LEU A 1 192 ? 48.170 35.217 6.773 1.00 26.97 192 LEU A N 1
ATOM 1556 C CA . LEU A 1 192 ? 48.107 34.721 5.392 1.00 26.44 192 LEU A CA 1
ATOM 1557 C C . LEU A 1 192 ? 47.275 35.623 4.476 1.00 25.29 192 LEU A C 1
ATOM 1558 O O . LEU A 1 192 ? 46.171 36.041 4.827 1.00 31.89 192 LEU A O 1
ATOM 1563 N N . ILE A 1 193 ? 47.822 35.904 3.297 1.00 27.53 193 ILE A N 1
ATOM 1564 C CA . ILE A 1 193 ? 47.210 36.785 2.302 1.00 27.14 193 ILE A CA 1
ATOM 1565 C C . ILE A 1 193 ? 47.180 36.114 0.921 1.00 32.16 193 ILE A C 1
ATOM 1566 O O . ILE A 1 193 ? 48.213 35.661 0.421 1.00 36.38 193 ILE A O 1
ATOM 1571 N N . PRO A 1 194 ? 45.986 36.023 0.309 1.00 28.89 194 PRO A N 1
ATOM 1572 C CA . PRO A 1 194 ? 45.836 35.435 -1.029 1.00 29.95 194 PRO A CA 1
ATOM 1573 C C . PRO A 1 194 ? 46.736 36.083 -2.091 1.00 32.43 194 PRO A C 1
ATOM 1574 O O . PRO A 1 194 ? 46.895 37.305 -2.116 1.00 28.02 194 PRO A O 1
ATOM 1578 N N . CYS A 1 195 ? 47.331 35.245 -2.939 1.00 32.16 195 CYS A N 1
ATOM 1579 C CA . CYS A 1 195 ? 48.264 35.679 -3.986 1.00 32.05 195 CYS A CA 1
ATOM 1580 C C . CYS A 1 195 ? 47.674 36.748 -4.909 1.00 30.17 195 CYS A C 1
ATOM 1581 O O . CYS A 1 195 ? 48.400 37.551 -5.486 1.00 35.49 195 CYS A O 1
ATOM 1584 N N . ILE A 1 196 ? 46.357 36.730 -5.060 1.00 26.14 196 ILE A N 1
ATOM 1585 C CA . ILE A 1 196 ? 45.645 37.655 -5.941 1.00 32.17 196 ILE A CA 1
ATOM 1586 C C . ILE A 1 196 ? 45.622 39.103 -5.436 1.00 31.03 196 ILE A C 1
ATOM 1587 O O . ILE A 1 196 ? 45.207 40.008 -6.161 1.00 33.92 196 ILE A O 1
ATOM 1592 N N . MET A 1 197 ? 46.051 39.321 -4.197 1.00 27.63 197 MET A N 1
ATOM 1593 C CA . MET A 1 197 ? 46.007 40.653 -3.598 1.00 30.25 197 MET A CA 1
ATOM 1594 C C . MET A 1 197 ? 47.383 41.320 -3.485 1.00 32.96 197 MET A C 1
ATOM 1595 O O . MET A 1 197 ? 47.487 42.446 -3.002 1.00 38.90 197 MET A O 1
ATOM 1600 N N . VAL A 1 198 ? 48.421 40.628 -3.959 1.00 31.31 198 VAL A N 1
ATOM 1601 C CA . VAL A 1 198 ? 49.830 41.038 -3.793 1.00 30.94 198 VAL A CA 1
ATOM 1602 C C . VAL A 1 198 ? 50.444 41.385 -5.153 1.00 32.67 198 VAL A C 1
ATOM 1603 O O . VAL A 1 198 ? 49.974 40.935 -6.198 1.00 32.20 198 VAL A O 1
ATOM 1607 N N . SER A 1 199 ? 51.470 42.206 -5.134 1.00 29.53 199 SER A N 1
ATOM 1608 C CA . SER A 1 199 ? 52.208 42.580 -6.303 1.00 28.80 199 SER A CA 1
ATOM 1609 C C . SER A 1 199 ? 53.516 41.773 -6.381 1.00 32.39 199 SER A C 1
ATOM 1610 O O . SER A 1 199 ? 54.247 41.716 -5.388 1.00 35.79 199 SER A O 1
ATOM 1613 N N . ASP A 1 200 ? 53.822 41.141 -7.524 1.00 31.29 200 ASP A N 1
ATOM 1614 C CA . ASP A 1 200 ? 55.030 40.305 -7.665 1.00 29.16 200 ASP A CA 1
ATOM 1615 C C . ASP A 1 200 ? 55.349 40.057 -9.144 1.00 38.42 200 ASP A C 1
ATOM 1616 O O . ASP A 1 200 ? 54.475 40.206 -9.996 1.00 38.59 200 ASP A O 1
ATOM 1621 N N . PHE A 1 201 ? 56.597 39.684 -9.446 1.00 29.22 201 PHE A N 1
ATOM 1622 C CA . PHE A 1 201 ? 57.003 39.408 -10.825 1.00 30.81 201 PHE A CA 1
ATOM 1623 C C . PHE A 1 201 ? 56.527 38.049 -11.352 1.00 35.22 201 PHE A C 1
ATOM 1624 O O . PHE A 1 201 ? 56.584 37.798 -12.554 1.00 36.52 201 PHE A O 1
ATOM 1632 N N . ILE A 1 202 ? 56.083 37.169 -10.460 1.00 33.41 202 ILE A N 1
ATOM 1633 C CA . ILE A 1 202 ? 55.556 35.873 -10.879 1.00 32.72 202 ILE A CA 1
ATOM 1634 C C . ILE A 1 202 ? 54.130 36.061 -11.410 1.00 33.77 202 ILE A C 1
ATOM 1635 O O . ILE A 1 202 ? 53.341 36.802 -10.819 1.00 28.09 202 ILE A O 1
ATOM 1640 N N . SER A 1 203 ? 53.784 35.368 -12.494 1.00 29.99 203 SER A N 1
ATOM 1641 C CA . SER A 1 203 ? 52.435 35.469 -13.051 1.00 40.78 203 SER A CA 1
ATOM 1642 C C . SER A 1 203 ? 51.382 34.916 -12.091 1.00 35.04 203 SER A C 1
ATOM 1643 O O . SER A 1 203 ? 51.664 33.992 -11.332 1.00 35.99 203 SER A O 1
ATOM 1646 N N . LEU A 1 204 ? 50.182 35.501 -12.114 1.00 28.45 204 LEU A N 1
ATOM 1647 C CA . LEU A 1 204 ? 49.067 35.035 -11.282 1.00 31.32 204 LEU A CA 1
ATOM 1648 C C . LEU A 1 204 ? 48.817 33.528 -11.380 1.00 35.45 204 LEU A C 1
ATOM 1649 O O . LEU A 1 204 ? 48.755 32.833 -10.363 1.00 31.66 204 LEU A O 1
ATOM 1654 N N . GLY A 1 205 ? 48.722 33.032 -12.614 1.00 26.93 205 GLY A N 1
ATOM 1655 C CA . GLY A 1 205 ? 48.523 31.617 -12.873 1.00 35.87 205 GLY A CA 1
ATOM 1656 C C . GLY A 1 205 ? 49.555 30.716 -12.228 1.00 32.53 205 GLY A C 1
ATOM 1657 O O . GLY A 1 205 ? 49.217 29.657 -11.713 1.00 34.09 205 GLY A O 1
ATOM 1658 N N . GLU A 1 206 ? 50.809 31.149 -12.237 1.00 31.44 206 GLU A N 1
ATOM 1659 C CA . GLU A 1 206 ? 51.881 30.426 -11.568 1.00 31.08 206 GLU A CA 1
ATOM 1660 C C . GLU A 1 206 ? 51.781 30.517 -10.046 1.00 40.18 206 GLU A C 1
ATOM 1661 O O . GLU A 1 206 ? 52.049 29.537 -9.350 1.00 42.27 206 GLU A O 1
ATOM 1667 N N . ARG A 1 207 ? 51.396 31.683 -9.531 1.00 37.67 207 ARG A N 1
ATOM 1668 C CA . ARG A 1 207 ? 51.237 31.843 -8.094 1.00 33.11 207 ARG A CA 1
ATOM 1669 C C . ARG A 1 207 ? 50.148 30.893 -7.612 1.00 33.10 207 ARG A C 1
ATOM 1670 O O . ARG A 1 207 ? 50.293 30.252 -6.576 1.00 27.91 207 ARG A O 1
ATOM 1678 N N . MET A 1 208 ? 49.056 30.808 -8.365 1.00 32.03 208 MET A N 1
ATOM 1679 C CA . MET A 1 208 ? 47.971 29.883 -8.034 1.00 35.50 208 MET A CA 1
ATOM 1680 C C . MET A 1 208 ? 48.440 28.437 -7.844 1.00 37.57 208 MET A C 1
ATOM 1681 O O . MET A 1 208 ? 47.926 27.727 -6.985 1.00 32.73 208 MET A O 1
ATOM 1686 N N . LYS A 1 209 ? 49.434 28.016 -8.624 1.00 33.27 209 LYS A N 1
ATOM 1687 C CA . LYS A 1 209 ? 49.937 26.645 -8.541 1.00 31.56 209 LYS A CA 1
ATOM 1688 C C . LYS A 1 209 ? 50.978 26.373 -7.461 1.00 36.37 209 LYS A C 1
ATOM 1689 O O . LYS A 1 209 ? 50.917 25.336 -6.806 1.00 40.16 209 LYS A O 1
ATOM 1695 N N . THR A 1 210 ? 51.937 27.276 -7.282 1.00 34.00 210 THR A N 1
ATOM 1696 C CA . THR A 1 210 ? 53.047 27.009 -6.370 1.00 31.05 210 THR A CA 1
ATOM 1697 C C . THR A 1 210 ? 53.012 27.822 -5.069 1.00 35.66 210 THR A C 1
ATOM 1698 O O . THR A 1 210 ? 53.587 27.409 -4.064 1.00 38.53 210 THR A O 1
ATOM 1702 N N . THR A 1 211 ? 52.379 28.991 -5.098 1.00 36.89 211 THR A N 1
ATOM 1703 C CA . THR A 1 211 ? 52.292 29.845 -3.910 1.00 25.14 211 THR A CA 1
ATOM 1704 C C . THR A 1 211 ? 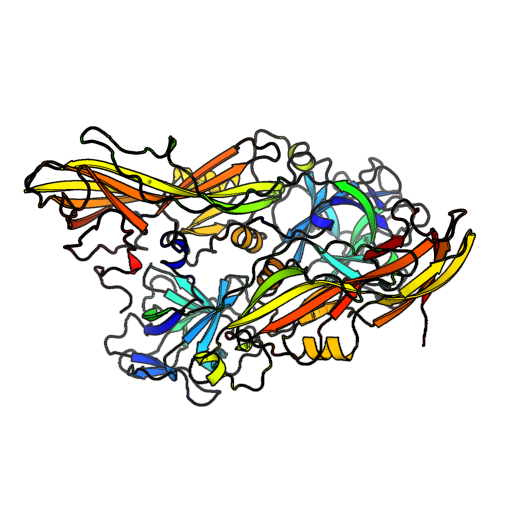50.935 30.564 -3.808 1.00 27.78 211 THR A C 1
ATOM 1705 O O . THR A 1 211 ? 50.884 31.792 -3.800 1.00 27.42 211 THR A O 1
ATOM 1709 N N . PRO A 1 212 ? 49.823 29.802 -3.740 1.00 30.82 212 PRO A N 1
ATOM 1710 C CA . PRO A 1 212 ? 48.488 30.419 -3.651 1.00 25.55 212 PRO A CA 1
ATOM 1711 C C . PRO A 1 212 ? 48.323 31.356 -2.450 1.00 29.95 212 PRO A C 1
ATOM 1712 O O . PRO A 1 212 ? 47.497 32.272 -2.485 1.00 32.52 212 PRO A O 1
ATOM 1716 N N . TYR A 1 213 ? 49.102 31.128 -1.401 1.00 29.19 213 TYR A N 1
ATOM 1717 C CA . TYR A 1 213 ? 49.097 32.015 -0.245 1.00 28.13 213 TYR A CA 1
ATOM 1718 C C . TYR A 1 213 ? 50.470 32.629 -0.011 1.00 30.53 213 TYR A C 1
ATOM 1719 O O . TYR A 1 213 ? 51.505 31.967 -0.122 1.00 29.56 213 TYR A O 1
ATOM 1728 N N . TYR A 1 214 ? 50.452 33.931 0.245 1.00 28.14 214 TYR A N 1
ATOM 1729 C CA . TYR A 1 214 ? 51.624 34.669 0.671 1.00 25.55 214 TYR A CA 1
ATOM 1730 C C . TYR A 1 214 ? 51.386 34.950 2.153 1.00 29.97 214 TYR A C 1
ATOM 1731 O O . TYR A 1 214 ? 50.281 34.708 2.655 1.00 25.77 214 TYR A O 1
ATOM 1740 N N . TYR A 1 215 ? 52.401 35.408 2.876 1.00 27.05 215 TYR A N 1
ATOM 1741 C CA . TYR A 1 215 ? 52.172 35.807 4.266 1.00 26.74 215 TYR A CA 1
ATOM 1742 C C . TYR A 1 215 ? 52.940 37.076 4.614 1.00 29.31 215 TYR A C 1
ATOM 1743 O O . TYR A 1 215 ? 54.038 37.322 4.109 1.00 35.26 215 TYR A O 1
ATOM 1752 N N . VAL A 1 216 ? 52.310 37.907 5.437 1.00 30.11 216 VAL A N 1
ATOM 1753 C CA . VAL A 1 216 ? 52.921 39.132 5.934 1.00 34.20 216 VAL A CA 1
ATOM 1754 C C . VAL A 1 216 ? 53.395 38.933 7.379 1.00 32.63 216 VAL A C 1
ATOM 1755 O O . VAL A 1 216 ? 52.636 38.483 8.237 1.00 26.98 216 VAL A O 1
ATOM 1759 N N . LYS A 1 217 ? 54.658 39.264 7.627 1.00 31.62 217 LYS A N 1
ATOM 1760 C CA . LYS A 1 217 ? 55.268 39.127 8.946 1.00 34.59 217 LYS A CA 1
ATOM 1761 C C . LYS A 1 217 ? 55.391 40.484 9.638 1.00 33.37 217 LYS A C 1
ATOM 1762 O O . LYS A 1 217 ? 55.877 41.447 9.041 1.00 37.95 217 LYS A O 1
ATOM 1768 N N . HIS A 1 218 ? 54.950 40.570 10.889 1.00 32.61 218 HIS A N 1
ATOM 1769 C CA . HIS A 1 218 ? 55.060 41.829 11.624 1.00 34.49 218 HIS A CA 1
ATOM 1770 C C . HIS A 1 218 ? 56.024 41.737 12.806 1.00 36.07 218 HIS A C 1
ATOM 1771 O O . HIS A 1 218 ? 55.841 40.922 13.707 1.00 36.92 218 HIS A O 1
ATOM 1778 N N . THR A 1 219 ? 57.051 42.584 12.783 1.00 33.34 219 THR A N 1
ATOM 1779 C CA . THR A 1 219 ? 58.122 42.577 13.782 1.00 28.53 219 THR A CA 1
ATOM 1780 C C . THR A 1 219 ? 58.290 43.947 14.453 1.00 33.66 219 THR A C 1
ATOM 1781 O O . THR A 1 219 ? 57.996 44.989 13.855 1.00 31.31 219 THR A O 1
ATOM 1785 N N . GLN A 1 220 ? 58.716 43.929 15.713 1.00 28.83 220 GLN A N 1
ATOM 1786 C CA . GLN A 1 220 ? 59.064 45.147 16.441 1.00 25.15 220 GLN A CA 1
ATOM 1787 C C . GLN A 1 220 ? 60.485 45.071 16.989 1.00 29.19 220 GLN A C 1
ATOM 1788 O O . GLN A 1 220 ? 61.008 43.982 17.226 1.00 32.31 220 GLN A O 1
ATOM 1794 N N . TYR A 1 221 ? 61.119 46.234 17.138 1.00 34.30 221 TYR A N 1
ATOM 1795 C CA . TYR A 1 221 ? 62.493 46.325 17.636 1.00 35.91 221 TYR A CA 1
ATOM 1796 C C . TYR A 1 221 ? 62.852 47.767 17.991 1.00 36.73 221 TYR A C 1
ATOM 1797 O O . TYR A 1 221 ? 62.190 48.708 17.561 1.00 39.31 221 TYR A O 1
ATOM 1806 N N . TRP A 1 222 ? 63.888 47.937 18.799 1.00 36.74 222 TRP A N 1
ATOM 1807 C CA . TRP A 1 222 ? 64.309 49.275 19.178 1.00 33.37 222 TRP A CA 1
ATOM 1808 C C . TRP A 1 222 ? 65.409 49.743 18.241 1.00 35.78 222 TRP A C 1
ATOM 1809 O O . TRP A 1 222 ? 66.408 49.055 18.031 1.00 46.09 222 TRP A O 1
ATOM 1820 N N . GLN A 1 223 ? 65.197 50.926 17.673 1.00 32.02 223 GLN A N 1
ATOM 1821 C CA . GLN A 1 223 ? 66.134 51.554 16.748 1.00 35.50 223 GLN A CA 1
ATOM 1822 C C . GLN A 1 223 ? 66.931 52.663 17.441 1.00 40.87 223 GLN A C 1
ATOM 1823 O O . GLN A 1 223 ? 66.355 53.559 18.053 1.00 44.07 223 GLN A O 1
ATOM 1829 N N . SER A 1 224 ? 68.253 52.615 17.324 1.00 39.87 224 SER A N 1
ATOM 1830 C CA . SER A 1 224 ? 69.096 53.660 17.889 1.00 37.96 224 SER A CA 1
ATOM 1831 C C . SER A 1 224 ? 68.929 54.993 17.156 1.00 40.33 224 SER A C 1
ATOM 1832 O O . SER A 1 224 ? 68.939 55.040 15.929 1.00 44.14 224 SER A O 1
ATOM 1835 N N A MET A 1 225 ? 68.761 56.061 17.935 0.43 43.51 225 MET A N 1
ATOM 1836 N N B MET A 1 225 ? 68.781 56.078 17.911 0.57 43.95 225 MET A N 1
ATOM 1837 C CA A MET A 1 225 ? 68.607 57.414 17.407 0.43 42.26 225 MET A CA 1
ATOM 1838 C CA B MET A 1 225 ? 68.667 57.408 17.313 0.57 41.30 225 MET A CA 1
ATOM 1839 C C A MET A 1 225 ? 69.889 58.220 17.592 0.43 38.15 225 MET A C 1
ATOM 1840 C C B MET A 1 225 ? 69.903 58.262 17.586 0.57 37.19 225 MET A C 1
ATOM 1841 O O A MET A 1 225 ? 70.406 58.815 16.648 0.43 36.82 225 MET A O 1
ATOM 1842 O O B MET A 1 225 ? 70.403 58.937 16.690 0.57 36.81 225 MET A O 1
ATOM 1851 N N . TRP A 1 226 ? 70.387 58.237 18.825 1.00 37.46 226 TRP A N 1
ATOM 1852 C CA . TRP A 1 226 ? 71.577 59.007 19.193 1.00 35.48 226 TRP A CA 1
ATOM 1853 C C . TRP A 1 226 ? 72.260 58.421 20.434 1.00 41.24 226 TRP A C 1
ATOM 1854 O O . TRP A 1 226 ? 71.669 57.617 21.157 1.00 41.15 226 TRP A O 1
ATOM 1865 N N . SER A 1 227 ? 73.507 58.824 20.669 1.00 32.61 227 SER A N 1
ATOM 1866 C CA . SER A 1 227 ? 74.256 58.387 21.845 1.00 36.58 227 SER A CA 1
ATOM 1867 C C . SER A 1 227 ? 75.344 59.383 22.227 1.00 39.57 227 SER A C 1
ATOM 1868 O O . SER A 1 227 ? 76.105 59.831 21.373 1.00 41.99 227 SER A O 1
ATOM 1871 N N . ALA A 1 228 ? 75.419 59.739 23.503 1.00 42.23 228 ALA A N 1
ATOM 1872 C CA . ALA A 1 228 ? 76.427 60.699 23.934 1.00 46.72 228 ALA A CA 1
ATOM 1873 C C . ALA A 1 228 ? 76.814 60.499 25.394 1.00 46.69 228 ALA A C 1
ATOM 1874 O O . ALA A 1 228 ? 76.075 59.894 26.171 1.00 45.62 228 ALA A O 1
ATOM 1876 N N . LEU A 1 229 ? 78.002 60.976 25.748 1.00 50.20 229 LEU A N 1
ATOM 1877 C CA . LEU A 1 229 ? 78.440 60.976 27.135 1.00 48.71 229 LEU A CA 1
ATOM 1878 C C . LEU A 1 229 ? 78.102 62.353 27.713 1.00 47.01 229 LEU A C 1
ATOM 1879 O O . LEU A 1 229 ? 78.715 63.352 27.343 1.00 49.95 229 LEU A O 1
ATOM 1884 N N . PHE A 1 230 ? 77.097 62.408 28.582 1.00 42.20 230 PHE A N 1
ATOM 1885 C CA . PHE A 1 230 ? 76.667 63.672 29.184 1.00 41.52 230 PHE A CA 1
ATOM 1886 C C . PHE A 1 230 ? 77.474 64.068 30.410 1.00 49.17 230 PHE A C 1
ATOM 1887 O O . PHE A 1 230 ? 77.528 63.323 31.389 1.00 53.49 230 PHE A O 1
ATOM 1895 N N . PRO A 1 231 ? 78.112 65.246 30.360 1.00 47.07 231 PRO A N 1
ATOM 1896 C CA . PRO A 1 231 ? 78.810 65.752 31.543 1.00 47.19 231 PRO A CA 1
ATOM 1897 C C . PRO A 1 231 ? 77.786 66.129 32.611 1.00 51.05 231 PRO A C 1
ATOM 1898 O O . PRO A 1 231 ? 76.631 66.377 32.259 1.00 48.56 231 PRO A O 1
ATOM 1902 N N . PRO A 1 232 ? 78.183 66.131 33.893 1.00 51.03 232 PRO A N 1
ATOM 1903 C CA . PRO A 1 232 ? 77.248 66.449 34.979 1.00 53.23 232 PRO A CA 1
ATOM 1904 C C . PRO A 1 232 ? 76.509 67.771 34.748 1.00 52.25 232 PRO A C 1
ATOM 1905 O O . PRO A 1 232 ? 77.147 68.786 34.459 1.00 52.19 232 PRO A O 1
ATOM 1909 N N . GLY A 1 233 ? 75.183 67.746 34.857 1.00 47.00 233 GLY A N 1
ATOM 1910 C CA . GLY A 1 233 ? 74.380 68.952 34.746 1.00 42.44 233 GLY A CA 1
ATOM 1911 C C . GLY A 1 233 ? 74.378 69.610 33.384 1.00 45.89 233 GLY A C 1
ATOM 1912 O O . GLY A 1 233 ? 74.119 70.807 33.268 1.00 53.78 233 GLY A O 1
ATOM 1913 N N . SER A 1 234 ? 74.634 68.832 32.340 1.00 47.27 234 SER A N 1
ATOM 1914 C CA . SER A 1 234 ? 74.682 69.395 31.000 1.00 47.51 234 SER A CA 1
ATOM 1915 C C . SER A 1 234 ? 73.411 69.142 30.192 1.00 49.97 234 SER A C 1
ATOM 1916 O O . SER A 1 234 ? 72.776 68.089 30.306 1.00 46.07 234 SER A O 1
ATOM 1919 N N . LYS A 1 235 ? 73.054 70.134 29.380 1.00 49.79 235 LYS A N 1
ATOM 1920 C CA . LYS A 1 235 ? 71.898 70.070 28.495 1.00 48.65 235 LYS A CA 1
ATOM 1921 C C . LYS A 1 235 ? 72.353 69.919 27.053 1.00 55.31 235 LYS A C 1
ATOM 1922 O O . LYS A 1 235 ? 73.148 70.720 26.566 1.00 60.55 235 LYS A O 1
ATOM 1928 N N . GLU A 1 236 ? 71.858 68.894 26.370 1.00 55.75 236 GLU A N 1
ATOM 1929 C CA . GLU A 1 236 ? 72.215 68.678 24.973 1.00 50.74 236 GLU A CA 1
ATOM 1930 C C . GLU A 1 236 ? 70.958 68.536 24.122 1.00 49.58 236 GLU A C 1
ATOM 1931 O O . GLU A 1 236 ? 69.905 68.142 24.621 1.00 45.02 236 GLU A O 1
ATOM 1937 N N . THR A 1 237 ? 71.064 68.888 22.843 1.00 53.14 237 THR A N 1
ATOM 1938 C CA . THR A 1 237 ? 69.921 68.803 21.939 1.00 47.04 237 THR A CA 1
ATOM 1939 C C . THR A 1 237 ? 70.111 67.691 20.914 1.00 44.59 237 THR A C 1
ATOM 1940 O O . THR A 1 237 ? 71.045 67.727 20.115 1.00 48.59 237 THR A O 1
ATOM 1944 N N . LYS A 1 238 ? 69.225 66.699 20.944 1.00 44.08 238 LYS A N 1
ATOM 1945 C CA . LYS A 1 238 ? 69.353 65.533 20.072 1.00 44.97 238 LYS A CA 1
ATOM 1946 C C . LYS A 1 238 ? 68.216 65.471 19.048 1.00 44.34 238 LYS A C 1
ATOM 1947 O O . LYS A 1 238 ? 67.087 65.865 19.343 1.00 43.73 238 LYS A O 1
ATOM 1953 N N . THR A 1 239 ? 68.507 64.977 17.848 1.00 42.74 239 THR A N 1
ATOM 1954 C CA . THR A 1 239 ? 67.487 64.894 16.805 1.00 38.41 239 THR A CA 1
ATOM 1955 C C . THR A 1 239 ? 66.897 63.488 16.711 1.00 39.71 239 THR A C 1
ATOM 1956 O O . THR A 1 239 ? 67.624 62.494 16.655 1.00 36.38 239 THR A O 1
ATOM 1960 N N . GLU A 1 240 ? 65.569 63.418 16.732 1.00 38.47 240 GLU A N 1
ATOM 1961 C CA . GLU A 1 240 ? 64.851 62.148 16.688 1.00 41.48 240 GLU A CA 1
ATOM 1962 C C . GLU A 1 240 ? 63.855 62.049 15.525 1.00 52.16 240 GLU A C 1
ATOM 1963 O O . GLU A 1 240 ? 62.932 62.858 15.404 1.00 51.29 240 GLU A O 1
ATOM 1969 N N . LYS A 1 241 ? 64.087 61.077 14.646 1.00 53.09 241 LYS A N 1
ATOM 1970 C CA . LYS A 1 241 ? 63.216 60.825 13.502 1.00 46.66 241 LYS A CA 1
ATOM 1971 C C . LYS A 1 241 ? 61.923 60.102 13.908 1.00 44.89 241 LYS A C 1
ATOM 1972 O O . LYS A 1 241 ? 61.880 59.406 14.921 1.00 48.06 241 LYS A O 1
ATOM 1978 N N . SER A 1 242 ? 60.875 60.277 13.108 1.00 37.44 242 SER A N 1
ATOM 1979 C CA . SER A 1 242 ? 59.574 59.674 13.385 1.00 35.45 242 SER A CA 1
ATOM 1980 C C . SER A 1 242 ? 58.723 59.484 12.133 1.00 40.63 242 SER A C 1
ATOM 1981 O O . SER A 1 242 ? 58.762 60.297 11.208 1.00 40.12 242 SER A O 1
ATOM 1984 N N . GLY A 1 243 ? 57.958 58.396 12.116 1.00 40.16 243 GLY A N 1
ATOM 1985 C CA . GLY A 1 243 ? 57.072 58.089 11.009 1.00 33.73 243 GLY A CA 1
ATOM 1986 C C . GLY A 1 243 ? 57.635 57.223 9.903 1.00 35.80 243 GLY A C 1
ATOM 1987 O O . GLY A 1 243 ? 58.507 56.384 10.131 1.00 36.41 243 GLY A O 1
ATOM 1988 N N . ILE A 1 244 ? 57.107 57.414 8.699 1.00 32.76 244 ILE A N 1
ATOM 1989 C CA . ILE A 1 244 ? 57.493 56.613 7.546 1.00 28.04 244 ILE A CA 1
ATOM 1990 C C . ILE A 1 244 ? 57.871 57.481 6.342 1.00 32.03 244 ILE A C 1
ATOM 1991 O O . ILE A 1 244 ? 57.212 58.480 6.052 1.00 39.07 244 ILE A O 1
ATOM 1996 N N . THR A 1 245 ? 58.935 57.092 5.642 1.00 35.40 245 THR A N 1
ATOM 1997 C CA . THR A 1 245 ? 59.359 57.785 4.425 1.00 38.30 245 THR A CA 1
ATOM 1998 C C . THR A 1 245 ? 58.363 57.632 3.278 1.00 35.49 245 THR A C 1
ATOM 1999 O O . THR A 1 245 ? 57.631 56.649 3.193 1.00 33.47 245 THR A O 1
ATOM 2003 N N . ASP A 1 246 ? 58.346 58.628 2.402 1.00 40.46 246 ASP A N 1
ATOM 2004 C CA . ASP A 1 246 ? 57.467 58.633 1.241 1.00 49.13 246 ASP A CA 1
ATOM 2005 C C . ASP A 1 246 ? 57.627 57.405 0.325 1.00 44.21 246 ASP A C 1
ATOM 2006 O O . ASP A 1 246 ? 56.639 56.874 -0.180 1.00 38.57 246 ASP A O 1
ATOM 2011 N N . THR A 1 247 ? 58.860 56.943 0.129 1.00 42.15 247 THR A N 1
ATOM 2012 C CA . THR A 1 247 ? 59.107 55.752 -0.689 1.00 48.23 247 THR A CA 1
ATOM 2013 C C . THR A 1 247 ? 58.565 54.471 -0.056 1.00 38.84 247 THR A C 1
ATOM 2014 O O . THR A 1 247 ? 57.990 53.629 -0.742 1.00 40.62 247 THR A O 1
ATOM 2018 N N . SER A 1 248 ? 58.761 54.331 1.249 1.00 35.99 248 SER A N 1
ATOM 2019 C CA . SER A 1 248 ? 58.309 53.158 1.990 1.00 32.91 248 SER A CA 1
ATOM 2020 C C . SER A 1 248 ? 56.786 53.044 1.980 1.00 36.50 248 SER A C 1
ATOM 2021 O O . SER A 1 248 ? 56.247 51.947 1.836 1.00 43.13 248 SER A O 1
ATOM 2024 N N . GLN A 1 249 ? 56.094 54.173 2.114 1.00 36.20 249 GLN A N 1
ATOM 2025 C CA . GLN A 1 249 ? 54.631 54.172 2.087 1.00 33.52 249 GLN A CA 1
ATOM 2026 C C . GLN A 1 249 ? 54.098 53.798 0.715 1.00 33.78 249 GLN A C 1
ATOM 2027 O O . GLN A 1 249 ? 53.158 53.011 0.601 1.00 31.12 249 GLN A O 1
ATOM 2033 N N . ILE A 1 250 ? 54.726 54.336 -0.327 1.00 35.04 250 ILE A N 1
ATOM 2034 C CA . ILE A 1 250 ? 54.358 53.999 -1.699 1.00 33.20 250 ILE A CA 1
ATOM 2035 C C . ILE A 1 250 ? 54.652 52.529 -2.016 1.00 32.79 250 ILE A C 1
ATOM 2036 O O . ILE A 1 250 ? 53.822 51.848 -2.621 1.00 34.57 250 ILE A O 1
ATOM 2041 N N . SER A 1 251 ? 55.812 52.033 -1.594 1.00 35.12 251 SER A N 1
ATOM 2042 C CA . SER A 1 251 ? 56.160 50.630 -1.835 1.00 37.05 251 SER A CA 1
ATOM 2043 C C . SER A 1 251 ? 55.185 49.666 -1.160 1.00 35.86 251 SER A C 1
ATOM 2044 O O . SER A 1 251 ? 54.777 48.667 -1.753 1.00 36.09 251 SER A O 1
ATOM 2047 N N . MET A 1 252 ? 54.828 49.961 0.084 1.00 36.53 252 MET A N 1
ATOM 2048 C CA . MET A 1 252 ? 53.941 49.097 0.850 1.00 31.02 252 MET A CA 1
ATOM 2049 C C . MET A 1 252 ? 52.540 49.093 0.244 1.00 35.83 252 MET A C 1
ATOM 2050 O O . MET A 1 252 ? 51.922 48.038 0.092 1.00 38.10 252 MET A O 1
ATOM 2055 N N . THR A 1 253 ? 52.048 50.280 -0.106 1.00 35.36 253 THR A N 1
ATOM 2056 C CA . THR A 1 253 ? 50.733 50.416 -0.724 1.00 35.77 253 THR A CA 1
ATOM 2057 C C . THR A 1 253 ? 50.650 49.669 -2.047 1.00 36.78 253 THR A C 1
ATOM 2058 O O . THR A 1 253 ? 49.663 48.996 -2.324 1.00 44.41 253 THR A O 1
ATOM 2062 N N A ASP A 1 254 ? 51.691 49.780 -2.866 0.45 39.60 254 ASP A N 1
ATOM 2063 N N B ASP A 1 254 ? 51.684 49.805 -2.863 0.55 39.55 254 ASP A N 1
ATOM 2064 C CA A ASP A 1 254 ? 51.712 49.092 -4.155 0.45 42.05 254 ASP A CA 1
ATOM 2065 C CA B ASP A 1 254 ? 51.732 49.106 -4.135 0.55 41.99 254 ASP A CA 1
ATOM 2066 C C A ASP A 1 254 ? 51.873 4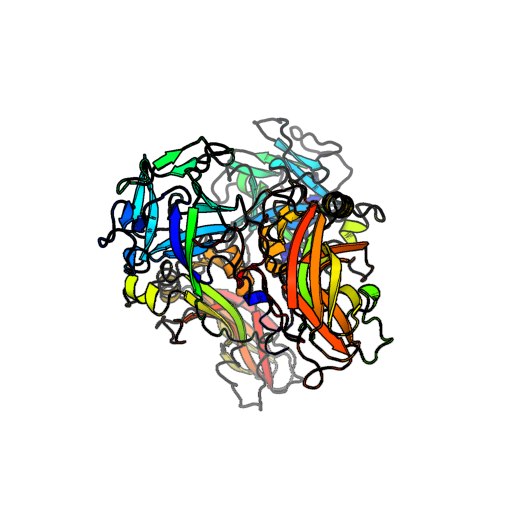7.585 -3.984 0.45 39.84 254 ASP A C 1
ATOM 2067 C C B ASP A 1 254 ? 51.773 47.600 -3.894 0.55 39.70 254 ASP A C 1
ATOM 2068 O O A ASP A 1 254 ? 51.305 46.803 -4.749 0.45 40.66 254 ASP A O 1
ATOM 2069 O O B ASP A 1 254 ? 51.038 46.839 -4.524 0.55 41.08 254 ASP A O 1
ATOM 2078 N N . GLY A 1 255 ? 52.647 47.181 -2.982 1.00 34.60 255 GLY A N 1
ATOM 2079 C CA . GLY A 1 255 ? 52.869 45.769 -2.719 1.00 33.18 255 GLY A CA 1
ATOM 2080 C C . GLY A 1 255 ? 51.743 44.963 -2.099 1.00 35.60 255 GLY A C 1
ATOM 2081 O O . GLY A 1 255 ? 51.460 43.868 -2.580 1.00 36.91 255 GLY A O 1
ATOM 2082 N N . ILE A 1 256 ? 51.106 45.466 -1.041 1.00 28.22 256 ILE A N 1
ATOM 2083 C CA . ILE A 1 256 ? 50.049 44.692 -0.374 1.00 28.97 256 ILE A CA 1
ATOM 2084 C C . ILE A 1 256 ? 48.709 45.431 -0.301 1.00 27.20 256 ILE A C 1
ATOM 2085 O O . ILE A 1 256 ? 47.783 44.959 0.358 1.00 25.87 256 ILE A O 1
ATOM 2090 N N . ASN A 1 257 ? 48.622 46.597 -0.940 1.00 21.78 257 ASN A N 1
ATOM 2091 C CA . ASN A 1 257 ? 47.406 47.406 -0.913 1.00 30.75 257 ASN A CA 1
ATOM 2092 C C . ASN A 1 257 ? 47.010 47.845 0.517 1.00 35.18 257 ASN A C 1
ATOM 2093 O O . ASN A 1 257 ? 45.831 47.929 0.863 1.00 33.77 257 ASN A O 1
ATOM 2098 N N . VAL A 1 258 ? 48.028 48.121 1.336 1.00 36.71 258 VAL A N 1
ATOM 2099 C CA . VAL A 1 258 ? 47.866 48.544 2.733 1.00 31.69 258 VAL A CA 1
ATOM 2100 C C . VAL A 1 258 ? 48.767 49.757 3.014 1.00 30.51 258 VAL A C 1
ATOM 2101 O O . VAL A 1 258 ? 49.940 49.762 2.654 1.00 30.08 258 VAL A O 1
ATOM 2105 N N . SER A 1 259 ? 48.200 50.794 3.625 1.00 30.78 259 SER A N 1
ATOM 2106 C CA . SER A 1 259 ? 48.953 51.998 3.998 1.00 31.68 259 SER A CA 1
ATOM 2107 C C . SER A 1 259 ? 48.858 52.268 5.499 1.00 31.05 259 SER A C 1
ATOM 2108 O O . SER A 1 259 ? 47.987 51.725 6.172 1.00 31.65 259 SER A O 1
ATOM 2111 N N . ILE A 1 260 ? 49.760 53.095 6.023 1.00 31.15 260 ILE A N 1
ATOM 2112 C CA . ILE A 1 260 ? 49.714 53.451 7.438 1.00 30.69 260 ILE A CA 1
ATOM 2113 C C . ILE A 1 260 ? 49.174 54.861 7.645 1.00 32.37 260 ILE A C 1
ATOM 2114 O O . ILE A 1 260 ? 49.664 55.830 7.058 1.00 40.86 260 ILE A O 1
ATOM 2119 N N . GLY A 1 261 ? 48.167 54.961 8.508 1.00 35.83 261 GLY A N 1
ATOM 2120 C CA . GLY A 1 261 ? 47.568 56.231 8.885 1.00 40.80 261 GLY A CA 1
ATOM 2121 C C . GLY A 1 261 ? 48.393 57.036 9.870 1.00 36.77 261 GLY A C 1
ATOM 2122 O O . GLY A 1 261 ? 49.354 56.526 10.442 1.00 31.97 261 GLY A O 1
ATOM 2123 N N . ALA A 1 262 ? 47.990 58.288 10.083 1.00 39.19 262 ALA A N 1
ATOM 2124 C CA . ALA A 1 262 ? 48.681 59.217 10.982 1.00 33.15 262 ALA A CA 1
ATOM 2125 C C . ALA A 1 262 ? 48.577 58.787 12.445 1.00 35.12 262 ALA A C 1
ATOM 2126 O O . ALA A 1 262 ? 49.387 59.191 13.282 1.00 35.77 262 ALA A O 1
ATOM 2128 N N . ASP A 1 263 ? 47.558 57.993 12.749 1.00 36.35 263 ASP A N 1
ATOM 2129 C CA . ASP A 1 263 ? 47.356 57.472 14.094 1.00 32.01 263 ASP A CA 1
ATOM 2130 C C . ASP A 1 263 ? 48.113 56.153 14.284 1.00 35.15 263 ASP A C 1
ATOM 2131 O O . ASP A 1 263 ? 47.966 55.491 15.313 1.00 36.51 263 ASP A O 1
ATOM 2136 N N . PHE A 1 264 ? 48.874 55.767 13.255 1.00 36.93 264 PHE A N 1
ATOM 2137 C CA . PHE A 1 264 ? 49.641 54.509 13.203 1.00 31.95 264 PHE A CA 1
ATOM 2138 C C . PHE A 1 264 ? 48.782 53.255 13.010 1.00 35.32 264 PHE A C 1
ATOM 2139 O O . PHE A 1 264 ? 49.283 52.136 13.102 1.00 40.47 264 PHE A O 1
ATOM 2147 N N . GLY A 1 265 ? 47.492 53.447 12.760 1.00 34.73 265 GLY A N 1
ATOM 2148 C CA . GLY A 1 265 ? 46.596 52.354 12.414 1.00 35.54 265 GLY A CA 1
ATOM 2149 C C . GLY A 1 265 ? 46.759 52.065 10.928 1.00 35.50 265 GLY A C 1
ATOM 2150 O O . GLY A 1 265 ? 47.409 52.834 10.223 1.00 31.37 265 GLY A O 1
ATOM 2151 N N . LEU A 1 266 ? 46.200 50.964 10.435 1.00 34.99 266 LEU A N 1
ATOM 2152 C CA . LEU A 1 266 ? 46.376 50.646 9.017 1.00 28.55 266 LEU A CA 1
ATOM 2153 C C . LEU A 1 266 ? 45.167 50.978 8.144 1.00 25.81 266 LEU A C 1
ATOM 2154 O O . LEU A 1 266 ? 44.014 50.869 8.562 1.00 27.20 266 LEU A O 1
ATOM 2159 N N . ARG A 1 267 ? 45.473 51.405 6.923 1.00 22.90 267 ARG A N 1
ATOM 2160 C CA . ARG A 1 267 ? 44.490 51.792 5.919 1.00 37.40 267 ARG A CA 1
ATOM 2161 C C . ARG A 1 267 ? 44.471 50.743 4.800 1.00 33.54 267 ARG A C 1
ATOM 2162 O O . ARG A 1 267 ? 45.491 50.497 4.154 1.00 34.28 267 ARG A O 1
ATOM 2170 N N . PHE A 1 268 ? 43.311 50.150 4.547 1.00 31.24 268 PHE A N 1
ATOM 2171 C CA . PHE A 1 268 ? 43.218 49.090 3.549 1.00 29.76 268 PHE A CA 1
ATOM 2172 C C . PHE A 1 268 ? 42.515 49.544 2.278 1.00 35.67 268 PHE A C 1
ATOM 2173 O O . PHE A 1 268 ? 41.450 50.160 2.320 1.00 42.98 268 PHE A O 1
ATOM 2181 N N . GLY A 1 269 ? 43.137 49.237 1.143 1.00 31.93 269 GLY A N 1
ATOM 2182 C CA . GLY A 1 269 ? 42.588 49.582 -0.154 1.00 27.58 269 GLY A CA 1
ATOM 2183 C C . GLY A 1 269 ? 41.482 48.635 -0.588 1.00 31.86 269 GLY A C 1
ATOM 2184 O O . GLY A 1 269 ? 41.092 47.735 0.163 1.00 29.60 269 GLY A O 1
ATOM 2185 N N . ASN A 1 270 ? 40.999 48.838 -1.814 1.00 28.14 270 ASN A N 1
ATOM 2186 C CA . ASN A 1 270 ? 39.944 48.022 -2.427 1.00 30.67 270 ASN A CA 1
ATOM 2187 C C . ASN A 1 270 ? 40.195 46.520 -2.542 1.00 30.72 270 ASN A C 1
ATOM 2188 O O . ASN A 1 270 ? 39.252 45.733 -2.501 1.00 37.11 270 ASN A O 1
ATOM 2193 N N . LYS A 1 271 ? 41.453 46.119 -2.688 1.00 27.69 271 LYS A N 1
ATOM 2194 C CA . LYS A 1 271 ? 41.788 44.703 -2.797 1.00 24.96 271 LYS A CA 1
ATOM 2195 C C . LYS A 1 271 ? 41.733 43.998 -1.443 1.00 30.55 271 LYS A C 1
ATOM 2196 O O . LYS A 1 271 ? 41.213 42.887 -1.328 1.00 38.10 271 LYS A O 1
ATOM 2202 N N . THR A 1 272 ? 42.293 44.641 -0.427 1.00 29.52 272 THR A N 1
ATOM 2203 C CA . THR A 1 272 ? 42.407 44.058 0.909 1.00 23.69 272 THR A CA 1
ATOM 2204 C C . THR A 1 272 ? 41.332 44.453 1.941 1.00 26.14 272 THR A C 1
ATOM 2205 O O . THR A 1 272 ? 41.336 43.944 3.059 1.00 33.13 272 THR A O 1
ATOM 2209 N N . PHE A 1 273 ? 40.423 45.351 1.578 1.00 25.16 273 PHE A N 1
ATOM 2210 C CA . PHE A 1 273 ? 39.379 45.808 2.499 1.00 22.26 273 PHE A CA 1
ATOM 2211 C C . PHE A 1 273 ? 38.558 44.683 3.152 1.00 36.10 273 PHE A C 1
ATOM 2212 O O . PHE A 1 273 ? 38.202 44.777 4.327 1.00 32.70 273 PHE A O 1
ATOM 2220 N N . GLY A 1 274 ? 38.235 43.639 2.397 1.00 33.98 274 GLY A N 1
ATOM 2221 C CA . GLY A 1 274 ? 37.433 42.551 2.933 1.00 33.22 274 GLY A CA 1
ATOM 2222 C C . GLY A 1 274 ? 38.118 41.611 3.919 1.00 32.68 274 GLY A C 1
ATOM 2223 O O . GLY A 1 274 ? 37.450 40.783 4.548 1.00 32.19 274 GLY A O 1
ATOM 2224 N N . ILE A 1 275 ? 39.439 41.712 4.050 1.00 30.53 275 ILE A N 1
ATOM 2225 C CA . ILE A 1 275 ? 40.175 40.852 4.985 1.00 32.46 275 ILE A CA 1
ATOM 2226 C C . ILE A 1 275 ? 40.876 41.607 6.135 1.00 34.52 275 ILE A C 1
ATOM 2227 O O . ILE A 1 275 ? 41.691 41.025 6.861 1.00 36.12 275 ILE A O 1
ATOM 2232 N N . LYS A 1 276 ? 40.575 42.899 6.270 1.00 25.79 276 LYS A N 1
ATOM 2233 C CA . LYS A 1 276 ? 41.179 43.787 7.275 1.00 23.23 276 LYS A CA 1
ATOM 2234 C C . LYS A 1 276 ? 41.061 43.318 8.737 1.00 25.37 276 LYS A C 1
ATOM 2235 O O . LYS A 1 276 ? 41.980 43.506 9.528 1.00 29.55 276 LYS A O 1
ATOM 2241 N N . GLY A 1 277 ? 39.931 42.719 9.093 1.00 26.47 277 GLY A N 1
ATOM 2242 C CA . GLY A 1 277 ? 39.713 42.236 10.444 1.00 24.07 277 GLY A CA 1
ATOM 2243 C C . GLY A 1 277 ? 40.589 41.049 10.793 1.00 29.03 277 GLY A C 1
ATOM 2244 O O . GLY A 1 277 ? 41.120 40.980 11.900 1.00 32.83 277 GLY A O 1
ATOM 2245 N N . GLY A 1 278 ? 40.742 40.120 9.856 1.00 29.16 278 GLY A N 1
ATOM 2246 C CA . GLY A 1 278 ? 41.610 38.969 10.046 1.00 24.80 278 GLY A CA 1
ATOM 2247 C C . GLY A 1 278 ? 43.076 39.380 10.018 1.00 25.36 278 GLY A C 1
ATOM 2248 O O . GLY A 1 278 ? 43.899 38.841 10.760 1.00 31.20 278 GLY A O 1
ATOM 2249 N N . PHE A 1 279 ? 43.404 40.321 9.138 1.00 21.08 279 PHE A N 1
ATOM 2250 C CA . PHE A 1 279 ? 44.762 40.839 9.011 1.00 24.72 279 PHE A CA 1
ATOM 2251 C C . PHE A 1 279 ? 45.243 41.486 10.315 1.00 31.00 279 PHE A C 1
ATOM 2252 O O . PHE A 1 279 ? 46.308 41.138 10.827 1.00 36.94 279 PHE A O 1
ATOM 2260 N N . THR A 1 280 ? 44.468 42.433 10.844 1.00 30.27 280 THR A N 1
ATOM 2261 C CA . THR A 1 280 ? 44.861 43.139 12.066 1.00 26.52 280 THR A CA 1
ATOM 2262 C C . THR A 1 280 ? 44.872 42.225 13.297 1.00 30.86 280 THR A C 1
ATOM 2263 O O . THR A 1 280 ? 45.693 42.408 14.197 1.00 32.14 280 THR A O 1
ATOM 2267 N N . TYR A 1 281 ? 43.976 41.243 13.337 1.00 28.34 281 TYR A N 1
ATOM 2268 C CA . TYR A 1 281 ? 43.929 40.313 14.463 1.00 28.16 281 TYR A CA 1
ATOM 2269 C C . TYR A 1 281 ? 45.178 39.436 14.530 1.00 30.13 281 TYR A C 1
ATOM 2270 O O . TYR A 1 281 ? 45.757 39.251 15.600 1.00 31.45 281 TYR A O 1
ATOM 2279 N N . ASP A 1 282 ? 45.588 38.908 13.382 1.00 31.51 282 ASP A N 1
ATOM 2280 C CA . ASP A 1 282 ? 46.765 38.051 13.301 1.00 29.18 282 ASP A CA 1
ATOM 2281 C C . ASP A 1 282 ? 48.051 38.820 13.617 1.00 31.15 282 ASP A C 1
ATOM 2282 O O . ASP A 1 282 ? 48.951 38.290 14.265 1.00 29.25 282 ASP A O 1
ATOM 2287 N N . THR A 1 283 ? 48.133 40.063 13.148 1.00 29.88 283 THR A N 1
ATOM 2288 C CA . THR A 1 283 ? 49.337 40.877 13.316 1.00 30.14 283 THR A CA 1
ATOM 2289 C C . THR A 1 283 ? 49.341 41.760 14.565 1.00 33.20 283 THR A C 1
ATOM 2290 O O . THR A 1 283 ? 50.337 42.435 14.836 1.00 31.56 283 THR A O 1
ATOM 2294 N N . LYS A 1 284 ? 48.234 41.754 15.307 1.00 23.44 284 LYS A N 1
ATOM 2295 C CA . LYS A 1 284 ? 48.088 42.547 16.526 1.00 27.05 284 LYS A CA 1
ATOM 2296 C C . LYS A 1 284 ? 48.226 44.053 16.261 1.00 31.38 284 LYS A C 1
ATOM 2297 O O . LYS A 1 284 ? 48.837 44.787 17.045 1.00 28.86 284 LYS A O 1
ATOM 2303 N N . THR A 1 285 ? 47.665 44.485 15.134 1.00 26.71 285 THR A N 1
ATOM 2304 C CA . THR A 1 285 ? 47.658 45.886 14.719 1.00 32.08 285 THR A CA 1
ATOM 2305 C C . THR A 1 285 ? 46.220 46.405 14.741 1.00 31.45 285 THR A C 1
ATOM 2306 O O . THR A 1 285 ? 45.285 45.643 14.984 1.00 31.12 285 THR A O 1
ATOM 2310 N N . GLN A 1 286 ? 46.046 47.704 14.529 1.00 27.32 286 GLN A N 1
ATOM 2311 C CA . GLN A 1 286 ? 44.711 48.291 14.525 1.00 27.32 286 GLN A CA 1
ATOM 2312 C C . GLN A 1 286 ? 44.376 48.942 13.183 1.00 26.45 286 GLN A C 1
ATOM 2313 O O . GLN A 1 286 ? 45.265 49.348 12.434 1.00 25.70 286 GLN A O 1
ATOM 2319 N N . ILE A 1 287 ? 43.085 49.040 12.883 1.00 27.89 287 ILE A N 1
ATOM 2320 C CA . ILE A 1 287 ? 42.630 49.757 11.695 1.00 33.26 287 ILE A CA 1
ATOM 2321 C C . ILE A 1 287 ? 42.601 51.266 11.995 1.00 33.78 287 ILE A C 1
ATOM 2322 O O . ILE A 1 287 ? 42.211 51.682 13.089 1.00 33.51 287 ILE A O 1
ATOM 2327 N N . THR A 1 288 ? 42.995 52.084 11.023 1.00 30.14 288 THR A N 1
ATOM 2328 C CA . THR A 1 288 ? 43.036 53.536 11.207 1.00 25.81 288 THR A CA 1
ATOM 2329 C C . THR A 1 288 ? 41.654 54.171 11.377 1.00 29.98 288 THR A C 1
ATOM 2330 O O . THR A 1 288 ? 40.655 53.663 10.871 1.00 29.50 288 THR A O 1
ATOM 2334 N N . ASN A 1 289 ? 41.612 55.273 12.121 1.00 28.07 289 ASN A N 1
ATOM 2335 C CA . ASN A 1 289 ? 40.384 56.031 12.331 1.00 36.88 289 ASN A CA 1
ATOM 2336 C C . ASN A 1 289 ? 40.495 57.444 11.778 1.00 39.48 289 ASN A C 1
ATOM 2337 O O . ASN A 1 289 ? 39.671 58.307 12.083 1.00 31.89 289 ASN A O 1
ATOM 2342 N N . THR A 1 290 ? 41.540 57.683 10.994 1.00 31.07 290 THR A N 1
ATOM 2343 C CA . THR A 1 290 ? 41.735 58.971 10.337 1.00 35.53 290 THR A CA 1
ATOM 2344 C C . THR A 1 290 ? 41.975 58.758 8.843 1.00 37.16 290 THR A C 1
ATOM 2345 O O . THR A 1 290 ? 42.313 57.654 8.409 1.00 34.32 290 THR A O 1
ATOM 2349 N N . SER A 1 291 ? 41.792 59.817 8.061 1.00 36.15 291 SER A N 1
ATOM 2350 C CA . SER A 1 291 ? 42.072 59.772 6.630 1.00 37.79 291 SER A CA 1
ATOM 2351 C C . SER A 1 291 ? 43.441 60.346 6.271 1.00 40.10 291 SER A C 1
ATOM 2352 O O . SER A 1 291 ? 43.834 60.303 5.106 1.00 40.53 291 SER A O 1
ATOM 2355 N N . GLN A 1 292 ? 44.155 60.904 7.251 1.00 37.86 292 GLN A N 1
ATOM 2356 C CA . GLN A 1 292 ? 45.489 61.446 6.979 1.00 35.69 292 GLN A CA 1
ATOM 2357 C C . GLN A 1 292 ? 46.525 60.329 7.006 1.00 30.92 292 GLN A C 1
ATOM 2358 O O . GLN A 1 292 ? 46.455 59.422 7.836 1.00 37.55 292 GLN A O 1
ATOM 2364 N N . LEU A 1 293 ? 47.487 60.403 6.092 1.00 30.05 293 LEU A N 1
ATOM 2365 C CA . LEU A 1 293 ? 48.561 59.418 6.026 1.00 37.43 293 LEU A CA 1
ATOM 2366 C C . LEU A 1 293 ? 49.732 59.753 6.944 1.00 35.84 293 LEU A C 1
ATOM 2367 O O . LEU A 1 293 ? 49.992 60.921 7.233 1.00 34.62 293 LEU A O 1
ATOM 2372 N N . LEU A 1 294 ? 50.445 58.723 7.389 1.00 29.64 294 LEU A N 1
ATOM 2373 C CA . LEU A 1 294 ? 51.654 58.934 8.174 1.00 28.34 294 LEU A CA 1
ATOM 2374 C C . LEU A 1 294 ? 52.792 59.443 7.285 1.00 31.26 294 LEU A C 1
ATOM 2375 O O . LEU A 1 294 ? 53.104 58.845 6.257 1.00 30.55 294 LEU A O 1
ATOM 2380 N N . ILE A 1 295 ? 53.389 60.564 7.675 1.00 29.95 295 ILE A N 1
ATOM 2381 C CA . ILE A 1 295 ? 54.528 61.142 6.961 1.00 31.01 295 ILE A CA 1
ATOM 2382 C C . ILE A 1 295 ? 55.803 61.049 7.800 1.00 35.51 295 ILE A C 1
ATOM 2383 O O . ILE A 1 295 ? 55.808 60.453 8.880 1.00 36.37 295 ILE A O 1
ATOM 2388 N N . GLU A 1 296 ? 56.887 61.634 7.301 1.00 34.90 296 GLU A N 1
ATOM 2389 C CA . GLU A 1 296 ? 58.141 61.617 8.039 1.00 39.42 296 GLU A CA 1
ATOM 2390 C C . GLU A 1 296 ? 58.370 62.974 8.684 1.00 40.93 296 GLU A C 1
ATOM 2391 O O . GLU A 1 296 ? 58.277 64.015 8.035 1.00 46.70 296 GLU A O 1
ATOM 2397 N N . THR A 1 297 ? 58.663 62.933 9.980 1.00 40.61 297 THR A N 1
ATOM 2398 C CA . THR A 1 297 ? 58.903 64.121 10.791 1.00 35.61 297 THR A CA 1
ATOM 2399 C C . THR A 1 297 ? 60.231 64.047 11.551 1.00 40.96 297 THR A C 1
ATOM 2400 O O . THR A 1 297 ? 60.588 62.999 12.085 1.00 43.87 297 THR A O 1
ATOM 2404 N N . THR A 1 298 ? 60.970 65.153 11.566 1.00 41.77 298 THR A N 1
ATOM 2405 C CA . THR A 1 298 ? 62.218 65.248 12.319 1.00 44.56 298 THR A CA 1
ATOM 2406 C C . THR A 1 298 ? 62.049 66.165 13.541 1.00 47.79 298 THR A C 1
ATOM 2407 O O . THR A 1 298 ? 61.710 67.340 13.399 1.00 47.52 298 THR A O 1
ATOM 2411 N N . TYR A 1 299 ? 62.279 65.616 14.736 1.00 47.14 299 TYR A N 1
ATOM 2412 C CA . TYR A 1 299 ? 62.150 66.368 15.990 1.00 43.44 299 TYR A CA 1
ATOM 2413 C C . TYR A 1 299 ? 63.485 66.639 16.678 1.00 43.52 299 TYR A C 1
ATOM 2414 O O . TYR A 1 299 ? 64.392 65.809 16.631 1.00 47.18 299 TYR A O 1
ATOM 2423 N N . THR A 1 300 ? 63.596 67.805 17.312 1.00 41.35 300 THR A N 1
ATOM 2424 C CA . THR A 1 300 ? 64.727 68.110 18.190 1.00 47.29 300 THR A CA 1
ATOM 2425 C C . THR A 1 300 ? 64.215 68.032 19.627 1.00 46.67 300 THR A C 1
ATOM 2426 O O . THR A 1 300 ? 63.087 68.434 19.913 1.00 48.29 300 THR A O 1
ATOM 2430 N N . ARG A 1 301 ? 65.042 67.517 20.529 1.00 45.21 301 ARG A N 1
ATOM 2431 C CA . ARG A 1 301 ? 64.662 67.389 21.931 1.00 42.94 301 ARG A CA 1
ATOM 2432 C C . ARG A 1 301 ? 65.823 67.722 22.848 1.00 46.35 301 ARG A C 1
ATOM 2433 O O . ARG A 1 301 ? 66.948 67.271 22.626 1.00 46.44 301 ARG A O 1
ATOM 2441 N N . GLU A 1 302 ? 65.542 68.507 23.884 1.00 48.23 302 GLU A N 1
ATOM 2442 C CA . GLU A 1 302 ? 66.549 68.830 24.882 1.00 47.91 302 GLU A CA 1
ATOM 2443 C C . GLU A 1 302 ? 66.552 67.767 25.969 1.00 43.08 302 GLU A C 1
ATOM 2444 O O . GLU A 1 302 ? 65.501 67.357 26.469 1.00 38.66 302 GLU A O 1
ATOM 2450 N N . TYR A 1 303 ? 67.755 67.333 26.326 1.00 43.12 303 TYR A N 1
ATOM 2451 C CA . TYR A 1 303 ? 67.959 66.356 27.382 1.00 42.74 303 TYR A CA 1
ATOM 2452 C C . TYR A 1 303 ? 69.003 66.871 28.362 1.00 42.28 303 TYR A C 1
ATOM 2453 O O . TYR A 1 303 ? 70.097 67.275 27.960 1.00 41.75 303 TYR A O 1
ATOM 2462 N N . THR A 1 304 ? 68.656 66.864 29.643 1.00 42.17 304 THR A N 1
ATOM 2463 C CA . THR A 1 304 ? 69.567 67.322 30.685 1.00 48.64 304 THR A CA 1
ATOM 2464 C C . THR A 1 304 ? 69.940 66.210 31.655 1.00 46.99 304 THR A C 1
ATOM 2465 O O . THR A 1 304 ? 69.075 65.511 32.180 1.00 45.00 304 THR A O 1
ATOM 2469 N N . ASN A 1 305 ? 71.240 66.049 31.873 1.00 47.63 305 ASN A N 1
ATOM 2470 C CA . ASN A 1 305 ? 71.742 65.090 32.842 1.00 49.37 305 ASN A CA 1
ATOM 2471 C C . ASN A 1 305 ? 71.705 65.768 34.209 1.00 50.79 305 ASN A C 1
ATOM 2472 O O . ASN A 1 305 ? 72.419 66.740 34.429 1.00 51.23 305 ASN A O 1
ATOM 2477 N N . THR A 1 306 ? 70.875 65.268 35.125 1.00 44.76 306 THR A N 1
ATOM 2478 C CA . THR A 1 306 ? 70.735 65.896 36.445 1.00 46.28 306 THR A CA 1
ATOM 2479 C C . THR A 1 306 ? 71.692 65.332 37.498 1.00 49.76 306 THR A C 1
ATOM 2480 O O . THR A 1 306 ? 71.807 65.875 38.596 1.00 58.98 306 THR A O 1
ATOM 2484 N N . GLU A 1 307 ? 72.364 64.236 37.165 1.00 50.38 307 GLU A N 1
ATOM 2485 C CA . GLU A 1 307 ? 73.305 63.589 38.079 1.00 51.77 307 GLU A CA 1
ATOM 2486 C C . GLU A 1 307 ? 74.600 64.402 38.228 1.00 54.67 307 GLU A C 1
ATOM 2487 O O . GLU A 1 307 ? 75.009 65.106 37.306 1.00 57.24 307 GLU A O 1
ATOM 2493 N N A ASN A 1 308 ? 75.243 64.312 39.389 0.41 57.98 308 ASN A N 1
ATOM 2494 N N B ASN A 1 308 ? 75.205 64.313 39.409 0.59 58.23 308 ASN A N 1
ATOM 2495 C CA A ASN A 1 308 ? 76.485 65.054 39.611 0.41 57.44 308 ASN A CA 1
ATOM 2496 C CA B ASN A 1 308 ? 76.467 64.982 39.720 0.59 57.84 308 ASN A CA 1
ATOM 2497 C C A ASN A 1 308 ? 77.711 64.302 39.096 0.41 54.97 308 ASN A C 1
ATOM 2498 C C B ASN A 1 308 ? 77.697 64.303 39.101 0.59 54.75 308 ASN A C 1
ATOM 2499 O O A ASN A 1 308 ? 78.847 64.669 39.390 0.41 56.61 308 ASN A O 1
ATOM 2500 O O B ASN A 1 308 ? 78.828 64.726 39.332 0.59 56.72 308 ASN A O 1
ATOM 2509 N N . PHE A 1 309 ? 77.466 63.246 38.327 1.00 51.41 309 PHE A N 1
ATOM 2510 C CA . PHE A 1 309 ? 78.537 62.466 37.701 1.00 52.33 309 PHE A CA 1
ATOM 2511 C C . PHE A 1 309 ? 78.240 62.288 36.211 1.00 53.51 309 PHE A C 1
ATOM 2512 O O . PHE A 1 309 ? 77.081 62.344 35.803 1.00 57.01 309 PHE A O 1
ATOM 2520 N N . PRO A 1 310 ? 79.282 62.090 35.383 1.00 53.91 310 PRO A N 1
ATOM 2521 C CA . PRO A 1 310 ? 78.981 61.884 33.960 1.00 51.15 310 PRO A CA 1
ATOM 2522 C C . PRO A 1 310 ? 78.244 60.575 33.676 1.00 45.44 310 PRO A C 1
ATOM 2523 O O . PRO A 1 310 ? 78.465 59.560 34.336 1.00 43.94 310 PRO A O 1
ATOM 2527 N N . VAL A 1 311 ? 77.360 60.626 32.685 1.00 41.53 311 VAL A N 1
ATOM 2528 C CA . VAL A 1 311 ? 76.528 59.493 32.305 1.00 40.85 311 VAL A CA 1
ATOM 2529 C C . VAL A 1 311 ? 76.513 59.266 30.790 1.00 50.62 311 VAL A C 1
ATOM 2530 O O . VAL A 1 311 ? 76.461 60.218 30.010 1.00 46.75 311 VAL A O 1
ATOM 2534 N N . ARG A 1 312 ? 76.554 58.000 30.384 1.00 39.63 312 ARG A N 1
ATOM 2535 C CA . ARG A 1 312 ? 76.375 57.633 28.987 1.00 46.52 312 ARG A CA 1
ATOM 2536 C C . ARG A 1 312 ? 74.887 57.404 28.742 1.00 45.34 312 ARG A C 1
ATOM 2537 O O . ARG A 1 312 ? 74.217 56.730 29.522 1.00 50.62 312 ARG A O 1
ATOM 2545 N N . TYR A 1 313 ? 74.380 57.964 27.650 1.00 40.10 313 TYR A N 1
ATOM 2546 C CA . TYR A 1 313 ? 72.968 57.836 27.301 1.00 41.82 313 TYR A CA 1
ATOM 2547 C C . TYR A 1 313 ? 72.784 57.533 25.823 1.00 44.17 313 TYR A C 1
ATOM 2548 O O . TYR A 1 313 ? 73.325 58.239 24.971 1.00 48.74 313 TYR A O 1
ATOM 2557 N N . THR A 1 314 ? 72.035 56.476 25.522 1.00 41.59 314 THR A N 1
ATOM 2558 C CA . THR A 1 314 ? 71.681 56.159 24.141 1.00 35.98 314 THR A CA 1
ATOM 2559 C C . THR A 1 314 ? 70.161 56.149 24.019 1.00 36.10 314 THR A C 1
ATOM 2560 O O . THR A 1 314 ? 69.475 55.455 24.770 1.00 36.08 314 THR A O 1
ATOM 2564 N N . GLY A 1 315 ? 69.641 56.890 23.046 1.00 32.61 315 GLY A N 1
ATOM 2565 C CA . GLY A 1 315 ? 68.212 56.946 22.808 1.00 33.64 315 GLY A CA 1
ATOM 2566 C C . GLY A 1 315 ? 67.707 55.997 21.738 1.00 39.82 315 GLY A C 1
ATOM 2567 O O . GLY A 1 315 ? 68.254 55.944 20.634 1.00 41.91 315 GLY A O 1
ATOM 2568 N N . TYR A 1 316 ? 66.688 55.215 22.089 1.00 39.34 316 TYR A N 1
ATOM 2569 C CA . TYR A 1 316 ? 66.067 54.268 21.161 1.00 34.61 316 TYR A CA 1
ATOM 2570 C C . TYR A 1 316 ? 64.608 54.621 20.875 1.00 39.14 316 TYR A C 1
ATOM 2571 O O . TYR A 1 316 ? 63.890 55.094 21.752 1.00 44.49 316 TYR A O 1
ATOM 2580 N N . VAL A 1 317 ? 64.181 54.378 19.639 1.00 38.07 317 VAL A N 1
ATOM 2581 C CA . VAL A 1 317 ? 62.803 54.597 19.208 1.00 30.30 317 VAL A CA 1
ATOM 2582 C C . VAL A 1 317 ? 62.190 53.263 18.781 1.00 34.47 317 VAL A C 1
ATOM 2583 O O . VAL A 1 317 ? 62.871 52.413 18.209 1.00 30.83 317 VAL A O 1
ATOM 2587 N N . LEU A 1 318 ? 60.915 53.060 19.098 1.00 38.42 318 LEU A N 1
ATOM 2588 C CA . LEU A 1 318 ? 60.237 51.825 18.718 1.00 34.08 318 LEU A CA 1
ATOM 2589 C C . LEU A 1 318 ? 59.961 51.749 17.216 1.00 34.26 318 LEU A C 1
ATOM 2590 O O . LEU A 1 318 ? 59.291 52.612 16.636 1.00 33.86 318 LEU A O 1
ATOM 2595 N N . ALA A 1 319 ? 60.507 50.705 16.601 1.00 31.86 319 ALA A N 1
ATOM 2596 C CA . ALA A 1 319 ? 60.366 50.454 15.170 1.00 35.83 319 ALA A CA 1
ATOM 2597 C C . ALA A 1 319 ? 59.405 49.297 14.911 1.00 37.91 319 ALA A C 1
ATOM 2598 O O . ALA A 1 319 ? 59.476 48.255 15.564 1.00 40.15 319 ALA A O 1
ATOM 2600 N N . SER A 1 320 ? 58.484 49.510 13.978 1.00 32.38 320 SER A N 1
ATOM 2601 C CA . SER A 1 320 ? 57.527 48.493 13.558 1.00 29.33 320 SER A CA 1
ATOM 2602 C C . SER A 1 320 ? 57.771 48.161 12.078 1.00 34.29 320 SER A C 1
ATOM 2603 O O . SER A 1 320 ? 57.801 49.068 11.246 1.00 37.96 320 SER A O 1
ATOM 2606 N N . GLU A 1 321 ? 57.970 46.880 11.746 1.00 33.21 321 GLU A N 1
ATOM 2607 C CA . GLU A 1 321 ? 58.273 46.497 10.358 1.00 36.31 321 GLU A CA 1
ATOM 2608 C C . GLU A 1 321 ? 57.414 45.366 9.782 1.00 35.10 321 GLU A C 1
ATOM 2609 O O . GLU A 1 321 ? 57.115 44.382 10.456 1.00 38.26 321 GLU A O 1
ATOM 2615 N N . PHE A 1 322 ? 57.055 45.517 8.508 1.00 37.00 322 PHE A N 1
ATOM 2616 C CA . PHE A 1 322 ? 56.258 44.540 7.763 1.00 32.74 322 PHE A CA 1
ATOM 2617 C C . PHE A 1 322 ? 57.031 43.984 6.570 1.00 31.55 322 PHE A C 1
ATOM 2618 O O . PHE A 1 322 ? 57.614 44.737 5.792 1.00 32.25 322 PHE A O 1
ATOM 2626 N N . THR A 1 323 ? 57.056 42.661 6.451 1.00 32.23 323 THR A N 1
ATOM 2627 C CA . THR A 1 323 ? 57.723 42.000 5.331 1.00 32.90 323 THR A CA 1
ATOM 2628 C C . THR A 1 323 ? 56.780 41.034 4.609 1.00 27.02 323 THR A C 1
ATOM 2629 O O . THR A 1 323 ? 56.023 40.299 5.249 1.00 26.94 323 THR A O 1
ATOM 2633 N N . LEU A 1 324 ? 56.824 41.059 3.276 1.00 28.17 324 LEU A N 1
ATOM 2634 C CA . LEU A 1 324 ? 56.022 40.166 2.442 1.00 22.43 324 LEU A CA 1
ATOM 2635 C C . LEU A 1 324 ? 56.840 38.946 2.055 1.00 26.83 324 LEU A C 1
ATOM 2636 O O . LEU A 1 324 ? 57.968 39.071 1.571 1.00 30.86 324 LEU A O 1
ATOM 2641 N N . HIS A 1 325 ? 56.252 37.770 2.263 1.00 28.87 325 HIS A N 1
ATOM 2642 C CA . HIS A 1 325 ? 56.893 36.490 1.964 1.00 23.99 325 HIS A CA 1
ATOM 2643 C C . HIS A 1 325 ? 56.085 35.572 1.057 1.00 28.99 325 HIS A C 1
ATOM 2644 O O . HIS A 1 325 ? 54.855 35.560 1.097 1.00 26.73 325 HIS A O 1
ATOM 2651 N N . ARG A 1 326 ? 56.803 34.792 0.251 1.00 30.79 326 ARG A N 1
ATOM 2652 C CA . ARG A 1 326 ? 56.202 33.766 -0.595 1.00 30.93 326 ARG A CA 1
ATOM 2653 C C . ARG A 1 326 ? 56.064 32.470 0.214 1.00 32.80 326 ARG A C 1
ATOM 2654 O O . ARG A 1 326 ? 56.617 32.364 1.309 1.00 30.60 326 ARG A O 1
ATOM 2662 N N . SER A 1 327 ? 55.318 31.498 -0.305 1.00 25.77 327 SER A N 1
ATOM 2663 C CA . SER A 1 327 ? 55.169 30.208 0.374 1.00 26.01 327 SER A CA 1
ATOM 2664 C C . SER A 1 327 ? 56.509 29.531 0.683 1.00 34.29 327 SER A C 1
ATOM 2665 O O . SER A 1 327 ? 56.627 28.804 1.669 1.00 31.82 327 SER A O 1
ATOM 2668 N N . ASP A 1 328 ? 57.509 29.752 -0.166 1.00 30.96 328 ASP A N 1
ATOM 2669 C CA . ASP A 1 328 ? 58.844 29.199 0.062 1.00 29.77 328 ASP A CA 1
ATOM 2670 C C . ASP A 1 328 ? 59.677 29.988 1.088 1.00 34.97 328 ASP A C 1
ATOM 2671 O O . ASP A 1 328 ? 60.827 29.646 1.358 1.00 32.24 328 ASP A O 1
ATOM 2676 N N . GLY A 1 329 ? 59.103 31.047 1.650 1.00 28.49 329 GLY A N 1
ATOM 2677 C CA . GLY A 1 329 ? 59.789 31.823 2.669 1.00 28.47 329 GLY A CA 1
ATOM 2678 C C . GLY A 1 329 ? 60.543 33.049 2.180 1.00 35.42 329 GLY A C 1
ATOM 2679 O O . GLY A 1 329 ? 60.854 33.942 2.975 1.00 30.14 329 GLY A O 1
ATOM 2680 N N . THR A 1 330 ? 60.849 33.095 0.883 1.00 34.48 330 THR A N 1
ATOM 2681 C CA . THR A 1 330 ? 61.559 34.233 0.293 1.00 29.15 330 THR A CA 1
ATOM 2682 C C . THR A 1 330 ? 60.836 35.566 0.506 1.00 27.76 330 THR A C 1
ATOM 2683 O O . THR A 1 330 ? 59.608 35.647 0.452 1.00 26.68 330 THR A O 1
ATOM 2687 N N . GLN A 1 331 ? 61.618 36.605 0.776 1.00 27.92 331 GLN A N 1
ATOM 2688 C CA . GLN A 1 331 ? 61.081 37.944 0.979 1.00 28.91 331 GLN A CA 1
ATOM 2689 C C . GLN A 1 331 ? 60.879 38.649 -0.362 1.00 31.49 331 GLN A C 1
ATOM 2690 O O . GLN A 1 331 ? 61.788 38.713 -1.187 1.00 29.15 331 GLN A O 1
ATOM 2696 N N . VAL A 1 332 ? 59.672 39.160 -0.575 1.00 33.21 332 VAL A N 1
ATOM 2697 C CA . VAL A 1 332 ? 59.318 39.835 -1.823 1.00 32.02 332 VAL A CA 1
ATOM 2698 C C . VAL A 1 332 ? 59.807 41.280 -1.899 1.00 39.40 332 VAL A C 1
ATOM 2699 O O . VAL A 1 332 ? 60.455 41.659 -2.875 1.00 27.31 332 VAL A O 1
ATOM 2703 N N . ASN A 1 333 ? 59.483 42.088 -0.890 1.00 37.71 333 ASN A N 1
ATOM 2704 C CA . ASN A 1 333 ? 59.831 43.509 -0.923 1.00 32.98 333 ASN A CA 1
ATOM 2705 C C . ASN A 1 333 ? 61.322 43.798 -0.722 1.00 34.83 333 ASN A C 1
ATOM 2706 O O . ASN A 1 333 ? 61.961 43.293 0.200 1.00 36.85 333 ASN A O 1
ATOM 2711 N N . THR A 1 334 ? 61.842 44.642 -1.610 1.00 32.74 334 THR A N 1
ATOM 2712 C CA . THR A 1 334 ? 63.244 45.056 -1.661 1.00 32.56 334 THR A CA 1
ATOM 2713 C C . THR A 1 334 ? 63.430 46.344 -0.859 1.00 33.81 334 THR A C 1
ATOM 2714 O O . THR A 1 334 ? 64.530 46.641 -0.394 1.00 31.32 334 THR A O 1
ATOM 2718 N N . ILE A 1 335 ? 62.371 47.146 -0.770 1.00 34.43 335 ILE A N 1
ATOM 2719 C CA . ILE A 1 335 ? 62.412 48.370 0.021 1.00 34.56 335 ILE A CA 1
ATOM 2720 C C . ILE A 1 335 ? 61.821 48.051 1.391 1.00 34.92 335 ILE A C 1
ATOM 2721 O O . ILE A 1 335 ? 60.782 47.403 1.486 1.00 28.31 335 ILE A O 1
ATOM 2726 N N . PRO A 1 336 ? 62.475 48.522 2.465 1.00 38.17 336 PRO A N 1
ATOM 2727 C CA . PRO A 1 336 ? 61.947 48.290 3.816 1.00 43.87 336 PRO A CA 1
ATOM 2728 C C . PRO A 1 336 ? 60.661 49.037 4.162 1.00 42.56 336 PRO A C 1
ATOM 2729 O O . PRO A 1 336 ? 60.525 50.224 3.865 1.00 48.64 336 PRO A O 1
ATOM 2733 N N . TRP A 1 337 ? 59.720 48.319 4.769 1.00 35.03 337 TRP A N 1
ATOM 2734 C CA . TRP A 1 337 ? 58.450 48.896 5.200 1.00 31.68 337 TRP A CA 1
ATOM 2735 C C . TRP A 1 337 ? 58.473 49.169 6.711 1.00 33.20 337 TRP A C 1
ATOM 2736 O O . TRP A 1 337 ? 57.914 48.403 7.499 1.00 26.64 337 TRP A O 1
ATOM 2747 N N . VAL A 1 338 ? 59.126 50.256 7.111 1.00 35.79 338 VAL A N 1
ATOM 2748 C CA . VAL A 1 338 ? 59.313 50.563 8.530 1.00 36.68 338 VAL A CA 1
ATOM 2749 C C . VAL A 1 338 ? 58.652 51.875 8.954 1.00 33.63 338 VAL A C 1
ATOM 2750 O O . VAL A 1 338 ? 58.773 52.893 8.266 1.00 28.73 338 VAL A O 1
ATOM 2754 N N . ALA A 1 339 ? 57.937 51.830 10.078 1.00 33.00 339 ALA A N 1
ATOM 2755 C CA . ALA A 1 339 ? 57.406 53.033 10.729 1.00 35.46 339 ALA A CA 1
ATOM 2756 C C . ALA A 1 339 ? 58.034 53.250 12.106 1.00 37.77 339 ALA A C 1
ATOM 2757 O O . ALA A 1 339 ? 57.940 52.385 12.974 1.00 37.98 339 ALA A O 1
ATOM 2759 N N . LEU A 1 340 ? 58.716 54.378 12.293 1.00 35.75 340 LEU A N 1
ATOM 2760 C CA . LEU A 1 340 ? 59.252 54.709 13.609 1.00 30.48 340 LEU A CA 1
ATOM 2761 C C . LEU A 1 340 ? 58.225 55.519 14.396 1.00 33.57 340 LEU A C 1
ATOM 2762 O O . LEU A 1 340 ? 57.631 56.452 13.852 1.00 37.94 340 LEU A O 1
ATOM 2767 N N . ASN A 1 341 ? 57.999 55.165 15.662 1.00 32.51 341 ASN A N 1
ATOM 2768 C CA . ASN A 1 341 ? 57.067 55.925 16.503 1.00 28.99 341 ASN A CA 1
ATOM 2769 C C . ASN A 1 341 ? 57.759 56.635 17.679 1.00 35.10 341 ASN A C 1
ATOM 2770 O O . ASN A 1 341 ? 58.016 56.019 18.715 1.00 37.68 341 ASN A O 1
ATOM 2775 N N . ASP A 1 342 ? 58.030 57.929 17.527 1.00 34.40 342 ASP A N 1
ATOM 2776 C CA . ASP A 1 342 ? 58.732 58.714 18.549 1.00 32.31 342 ASP A CA 1
ATOM 2777 C C . ASP A 1 342 ? 57.961 58.904 19.865 1.00 39.84 342 ASP A C 1
ATOM 2778 O O . ASP A 1 342 ? 58.497 59.461 20.820 1.00 42.84 342 ASP A O 1
ATOM 2783 N N . ASN A 1 343 ? 56.724 58.422 19.933 1.00 40.82 343 ASN A N 1
ATOM 2784 C CA . ASN A 1 343 ? 55.980 58.473 21.188 1.00 40.84 343 ASN A CA 1
ATOM 2785 C C . ASN A 1 343 ? 56.449 57.385 22.143 1.00 45.12 343 ASN A C 1
ATOM 2786 O O . ASN A 1 343 ? 56.300 57.514 23.355 1.00 46.95 343 ASN A O 1
ATOM 2791 N N . TYR A 1 344 ? 56.989 56.300 21.600 1.00 45.55 344 TYR A N 1
ATOM 2792 C CA . TYR A 1 344 ? 57.556 55.251 22.437 1.00 39.18 344 TYR A CA 1
ATOM 2793 C C . TYR A 1 344 ? 59.074 55.255 22.302 1.00 36.77 344 TYR A C 1
ATOM 2794 O O . TYR A 1 344 ? 59.628 54.754 21.323 1.00 38.83 344 TYR A O 1
ATOM 2803 N N . THR A 1 345 ? 59.743 55.824 23.299 1.00 37.13 345 THR A N 1
ATOM 2804 C CA . THR A 1 345 ? 61.200 55.861 23.326 1.00 36.18 345 THR A CA 1
ATOM 2805 C C . THR A 1 345 ? 61.726 55.259 24.625 1.00 39.56 345 THR A C 1
ATOM 2806 O O . THR A 1 345 ? 61.042 55.262 25.649 1.00 45.29 345 THR A O 1
ATOM 2810 N N . THR A 1 346 ? 62.933 54.713 24.564 1.00 40.98 346 THR A N 1
ATOM 2811 C CA . THR A 1 346 ? 63.607 54.160 25.735 1.00 40.67 346 THR A CA 1
ATOM 2812 C C . THR A 1 346 ? 65.064 54.638 25.768 1.00 37.54 346 THR A C 1
ATOM 2813 O O . THR A 1 346 ? 65.734 54.688 24.734 1.00 38.86 346 THR A O 1
ATOM 2817 N N . ILE A 1 347 ? 65.536 55.052 26.939 1.00 39.16 347 ILE A N 1
ATOM 2818 C CA . ILE A 1 347 ? 66.893 55.581 27.049 1.00 43.39 347 ILE A CA 1
ATOM 2819 C C . ILE A 1 347 ? 67.807 54.639 27.843 1.00 45.61 347 ILE A C 1
ATOM 2820 O O . ILE A 1 347 ? 67.670 54.500 29.062 1.00 44.00 347 ILE A O 1
ATOM 2825 N N . ALA A 1 348 ? 68.748 54.014 27.136 1.00 44.79 348 ALA A N 1
ATOM 2826 C CA . ALA A 1 348 ? 69.725 53.099 27.729 1.00 39.26 348 ALA A CA 1
ATOM 2827 C C . ALA A 1 348 ? 70.875 53.881 28.348 1.00 44.34 348 ALA A C 1
ATOM 2828 O O . ALA A 1 348 ? 71.428 54.778 27.714 1.00 45.72 348 ALA A O 1
ATOM 2830 N N . ARG A 1 349 ? 71.211 53.562 29.594 1.00 50.16 349 ARG A N 1
ATOM 2831 C CA . ARG A 1 349 ? 72.206 54.342 30.325 1.00 50.88 349 ARG A CA 1
ATOM 2832 C C . ARG A 1 349 ? 73.330 53.573 31.030 1.00 52.16 349 ARG A C 1
ATOM 2833 O O . ARG A 1 349 ? 73.136 52.451 31.511 1.00 49.25 349 ARG A O 1
ATOM 2841 N N . TYR A 1 350 ? 74.505 54.197 31.080 1.00 50.08 350 TYR A N 1
ATOM 2842 C CA . TYR A 1 350 ? 75.610 53.737 31.917 1.00 50.75 350 TYR A CA 1
ATOM 2843 C C . TYR A 1 350 ? 76.161 54.871 32.780 1.00 55.74 350 TYR A C 1
ATOM 2844 O O . TYR A 1 350 ? 76.531 55.920 32.253 1.00 60.11 350 TYR A O 1
ATOM 2853 N N . PRO A 1 351 ? 76.217 54.676 34.110 1.00 57.06 351 PRO A N 1
ATOM 2854 C CA . PRO A 1 351 ? 75.808 53.500 34.893 1.00 52.82 351 PRO A CA 1
ATOM 2855 C C . PRO A 1 351 ? 74.298 53.251 34.912 1.00 52.69 351 PRO A C 1
ATOM 2856 O O . PRO A 1 351 ? 73.518 54.171 34.671 1.00 53.61 351 PRO A O 1
ATOM 2860 N N . HIS A 1 352 ? 73.908 52.009 35.185 1.00 55.63 352 HIS A N 1
ATOM 2861 C CA . HIS A 1 352 ? 72.500 51.607 35.190 1.00 62.56 352 HIS A CA 1
ATOM 2862 C C . HIS A 1 352 ? 71.635 52.288 36.256 1.00 55.93 352 HIS A C 1
ATOM 2863 O O . HIS A 1 352 ? 70.455 52.542 36.022 1.00 56.86 352 HIS A O 1
ATOM 2870 N N . PHE A 1 353 ? 72.209 52.580 37.418 1.00 57.10 353 PHE A N 1
ATOM 2871 C CA . PHE A 1 353 ? 71.442 53.182 38.510 1.00 59.91 353 PHE A CA 1
ATOM 2872 C C . PHE A 1 353 ? 71.149 54.667 38.279 1.00 67.44 353 PHE A C 1
ATOM 2873 O O . PHE A 1 353 ? 70.384 55.276 39.030 1.00 72.31 353 PHE A O 1
ATOM 2881 N N . ALA A 1 354 ? 71.768 55.243 37.251 1.00 63.58 354 ALA A N 1
ATOM 2882 C CA . ALA A 1 354 ? 71.582 56.655 36.923 1.00 59.40 354 ALA A CA 1
ATOM 2883 C C . ALA A 1 354 ? 70.123 56.948 36.564 1.00 55.40 354 ALA A C 1
ATOM 2884 O O . ALA A 1 354 ? 69.408 56.082 36.054 1.00 55.74 354 ALA A O 1
ATOM 2886 N N . SER A 1 355 ? 69.691 58.174 36.838 1.00 49.68 355 SER A N 1
ATOM 2887 C CA . SER A 1 355 ? 68.320 58.606 36.569 1.00 45.82 355 SER A CA 1
ATOM 2888 C C . SER A 1 355 ? 68.019 58.771 35.086 1.00 48.44 355 SER A C 1
ATOM 2889 O O . SER A 1 355 ? 68.906 58.675 34.237 1.00 49.32 355 SER A O 1
ATOM 2892 N N . GLU A 1 356 ? 66.748 59.018 34.788 1.00 50.37 356 GLU A N 1
ATOM 2893 C CA . GLU A 1 356 ? 66.328 59.281 33.426 1.00 53.77 356 GLU A CA 1
ATOM 2894 C C . GLU A 1 356 ? 66.763 60.697 33.092 1.00 54.32 356 GLU A C 1
ATOM 2895 O O . GLU A 1 356 ? 66.817 61.550 33.975 1.00 57.73 356 GLU A O 1
ATOM 2901 N N . PRO A 1 357 ? 67.072 60.958 31.816 1.00 50.12 357 PRO A N 1
ATOM 2902 C CA . PRO A 1 357 ? 67.382 62.329 31.407 1.00 44.02 357 PRO A CA 1
ATOM 2903 C C . PRO A 1 357 ? 66.153 63.208 31.555 1.00 43.68 357 PRO A C 1
ATOM 2904 O O . PRO A 1 357 ? 65.038 62.729 31.350 1.00 36.25 357 PRO A O 1
ATOM 2908 N N . LEU A 1 358 ? 66.345 64.462 31.941 1.00 44.29 358 LEU A N 1
ATOM 2909 C CA . LEU A 1 358 ? 65.223 65.379 32.075 1.00 42.27 358 LEU A CA 1
ATOM 2910 C C . LEU A 1 358 ? 64.846 65.930 30.703 1.00 46.28 358 LEU A C 1
ATOM 2911 O O . LEU A 1 358 ? 65.662 66.568 30.036 1.00 47.87 358 LEU A O 1
ATOM 2916 N N . LEU A 1 359 ? 63.607 65.685 30.289 1.00 49.86 359 LEU A N 1
ATOM 2917 C CA . LEU A 1 359 ? 63.123 66.145 28.990 1.00 52.02 359 LEU A CA 1
ATOM 2918 C C . LEU A 1 359 ? 62.671 67.597 29.047 1.00 53.33 359 LEU A C 1
ATOM 2919 O O . LEU A 1 359 ? 61.792 67.958 29.830 1.00 49.83 359 LEU A O 1
ATOM 2924 N N . GLY A 1 360 ? 63.291 68.428 28.215 1.00 57.87 360 GLY A N 1
ATOM 2925 C CA . GLY A 1 360 ? 62.948 69.836 28.140 1.00 60.38 360 GLY A CA 1
ATOM 2926 C C . GLY A 1 360 ? 61.980 70.187 27.026 1.00 60.63 360 GLY A C 1
ATOM 2927 O O . GLY A 1 360 ? 60.824 69.759 27.042 1.00 63.17 360 GLY A O 1
ATOM 2928 N N . ASN A 1 361 ? 62.452 70.932 26.033 1.00 57.32 361 ASN A N 1
ATOM 2929 C CA . ASN A 1 361 ? 61.573 71.381 24.958 1.00 57.65 361 ASN A CA 1
ATOM 2930 C C . ASN A 1 361 ? 61.782 70.657 23.638 1.00 52.39 361 ASN A C 1
ATOM 2931 O O . ASN A 1 361 ? 62.907 70.355 23.239 1.00 46.32 361 ASN A O 1
ATOM 2936 N N . THR A 1 362 ? 60.667 70.376 22.973 1.00 54.98 362 THR A N 1
ATOM 2937 C CA . THR A 1 362 ? 60.661 69.672 21.697 1.00 59.68 362 THR A CA 1
ATOM 2938 C C . THR A 1 362 ? 60.308 70.616 20.553 1.00 63.23 362 THR A C 1
ATOM 2939 O O . THR A 1 362 ? 59.322 71.349 20.625 1.00 70.50 362 THR A O 1
ATOM 2943 N N . LYS A 1 363 ? 61.116 70.600 19.499 1.00 61.05 363 LYS A N 1
ATOM 2944 C CA . LYS A 1 363 ? 60.820 71.407 18.323 1.00 60.84 363 LYS A CA 1
ATOM 2945 C C . LYS A 1 363 ? 60.730 70.504 17.084 1.00 57.59 363 LYS A C 1
ATOM 2946 O O . LYS A 1 363 ? 61.200 69.364 17.097 1.00 52.85 363 LYS A O 1
ATOM 2952 N N . ILE A 1 364 ? 60.128 71.025 16.018 1.00 59.69 364 ILE A N 1
ATOM 2953 C CA . ILE A 1 364 ? 60.015 70.322 14.746 1.00 56.63 364 ILE A CA 1
ATOM 2954 C C . ILE A 1 364 ? 60.810 71.036 13.657 1.00 58.68 364 ILE A C 1
ATOM 2955 O O . ILE A 1 364 ? 60.578 72.214 13.388 1.00 56.97 364 ILE A O 1
ATOM 2960 N N . ILE A 1 365 ? 61.750 70.329 13.037 1.00 65.67 365 ILE A N 1
ATOM 2961 C CA . ILE A 1 365 ? 62.560 70.920 11.975 1.00 80.00 365 ILE A CA 1
ATOM 2962 C C . ILE A 1 365 ? 61.912 70.886 10.598 1.00 98.53 365 ILE A C 1
ATOM 2963 O O . ILE A 1 365 ? 61.557 69.824 10.086 1.00 93.94 365 ILE A O 1
ATOM 2968 N N . THR A 1 366 ? 61.768 72.068 10.008 1.00 122.49 366 THR A N 1
ATOM 2969 C CA . THR A 1 366 ? 61.277 72.206 8.645 1.00 142.53 366 THR A CA 1
ATOM 2970 C C . THR A 1 366 ? 62.508 72.327 7.755 1.00 155.83 366 THR A C 1
ATOM 2971 O O . THR A 1 366 ? 62.937 73.428 7.409 1.00 161.16 366 THR A O 1
ATOM 2975 N N . ASP A 1 367 ? 63.081 71.174 7.421 1.00 163.78 367 ASP A N 1
ATOM 2976 C CA . ASP A 1 367 ? 64.287 71.076 6.604 1.00 173.07 367 ASP A CA 1
ATOM 2977 C C . ASP A 1 367 ? 64.116 71.740 5.232 1.00 177.53 367 ASP A C 1
ATOM 2978 O O . ASP A 1 367 ? 64.351 72.942 5.093 1.00 179.69 367 ASP A O 1
ATOM 2983 N N . ASP A 1 368 ? 63.737 71.127 4.232 1.00 178.75 368 ASP A N 1
ATOM 2984 N N . THR B 2 28 ? 51.084 28.420 24.213 1.00 164.85 28 THR B N 1
ATOM 2985 C CA . THR B 2 28 ? 50.826 29.587 23.378 1.00 166.10 28 THR B CA 1
ATOM 2986 C C . THR B 2 28 ? 49.852 30.551 24.051 1.00 167.02 28 THR B C 1
ATOM 2987 O O . THR B 2 28 ? 48.678 30.228 24.238 1.00 166.70 28 THR B O 1
ATOM 2991 N N . SER B 2 29 ? 50.343 31.735 24.409 1.00 164.40 29 SER B N 1
ATOM 2992 C CA . SER B 2 29 ? 49.503 32.768 25.012 1.00 157.52 29 SER B CA 1
ATOM 2993 C C . SER B 2 29 ? 48.528 33.344 23.984 1.00 146.21 29 SER B C 1
ATOM 2994 O O . SER B 2 29 ? 48.555 32.968 22.812 1.00 151.76 29 SER B O 1
ATOM 2997 N N . LEU B 2 30 ? 47.668 34.257 24.423 1.00 118.72 30 LEU B N 1
ATOM 2998 C CA . LEU B 2 30 ? 46.630 34.798 23.552 1.00 91.09 30 LEU B CA 1
ATOM 2999 C C . LEU B 2 30 ? 46.418 36.300 23.738 1.00 77.24 30 LEU B C 1
ATOM 3000 O O . LEU B 2 30 ? 46.572 36.830 24.839 1.00 77.54 30 LEU B O 1
ATOM 3005 N N . ASN B 2 31 ? 46.081 36.979 22.644 1.00 61.74 31 ASN B N 1
ATOM 3006 C CA . ASN B 2 31 ? 45.753 38.401 22.680 1.00 49.32 31 ASN B CA 1
ATOM 3007 C C . ASN B 2 31 ? 44.538 38.656 21.786 1.00 47.44 31 ASN B C 1
ATOM 3008 O O . ASN B 2 31 ? 44.574 38.417 20.579 1.00 51.80 31 ASN B O 1
ATOM 3013 N N . TYR B 2 32 ? 43.468 39.158 22.395 1.00 36.27 32 TYR B N 1
ATOM 3014 C CA . TYR B 2 32 ? 42.210 39.420 21.699 1.00 33.46 32 TYR B CA 1
ATOM 3015 C C . TYR B 2 32 ? 42.271 40.708 20.879 1.00 31.74 32 TYR B C 1
ATOM 3016 O O . TYR B 2 32 ? 41.419 40.943 20.014 1.00 34.36 32 TYR B O 1
ATOM 3025 N N . ASN B 2 33 ? 43.276 41.533 21.169 1.00 26.70 33 ASN B N 1
ATOM 3026 C CA . ASN B 2 33 ? 43.576 42.734 20.384 1.00 30.38 33 ASN B CA 1
ATOM 3027 C C . ASN B 2 33 ? 42.561 43.879 20.445 1.00 35.63 33 ASN B C 1
ATOM 3028 O O . ASN B 2 33 ? 42.293 44.518 19.426 1.00 30.04 33 ASN B O 1
ATOM 3033 N N . LEU B 2 34 ? 42.005 44.156 21.624 1.00 35.36 34 LEU B N 1
ATOM 3034 C CA . LEU B 2 34 ? 41.078 45.285 21.745 1.00 33.41 34 LEU B CA 1
ATOM 3035 C C . LEU B 2 34 ? 41.869 46.584 21.693 1.00 28.86 34 LEU B C 1
ATOM 3036 O O . LEU B 2 34 ? 42.992 46.645 22.202 1.00 30.35 34 LEU B O 1
ATOM 3041 N N . PRO B 2 35 ? 41.298 47.620 21.054 1.00 27.27 35 PRO B N 1
ATOM 3042 C CA . PRO B 2 35 ? 41.960 48.930 21.037 1.00 24.55 35 PRO B CA 1
ATOM 3043 C C . PRO B 2 35 ? 41.976 49.542 22.429 1.00 33.23 35 PRO B C 1
ATOM 3044 O O . PRO B 2 35 ? 41.170 49.143 23.275 1.00 30.83 35 PRO B O 1
ATOM 3048 N N . GLU B 2 36 ? 42.881 50.488 22.661 1.00 37.08 36 GLU B N 1
ATOM 3049 C CA . GLU B 2 36 ? 43.023 51.123 23.969 1.00 27.22 36 GLU B CA 1
ATOM 3050 C C . GLU B 2 36 ? 41.714 51.696 24.516 1.00 27.15 36 GLU B C 1
ATOM 3051 O O . GLU B 2 36 ? 41.366 51.476 25.676 1.00 33.90 36 GLU B O 1
ATOM 3057 N N . ILE B 2 37 ? 40.984 52.408 23.660 1.00 30.25 37 ILE B N 1
ATOM 3058 C CA . ILE B 2 37 ? 39.702 53.019 24.020 1.00 30.37 37 ILE B CA 1
ATOM 3059 C C . ILE B 2 37 ? 38.597 52.015 24.339 1.00 29.39 37 ILE B C 1
ATOM 3060 O O . ILE B 2 37 ? 37.543 52.394 24.853 1.00 33.75 37 ILE B O 1
ATOM 3065 N N . SER B 2 38 ? 38.825 50.746 24.012 1.00 31.26 38 SER B N 1
ATOM 3066 C CA . SER B 2 38 ? 37.868 49.684 24.321 1.00 33.56 38 SER B CA 1
ATOM 3067 C C . SER B 2 38 ? 38.232 48.971 25.627 1.00 31.80 38 SER B C 1
ATOM 3068 O O . SER B 2 38 ? 37.603 47.980 26.007 1.00 27.91 38 SER B O 1
ATOM 3071 N N . LYS B 2 39 ? 39.254 49.483 26.300 1.00 23.90 39 LYS B N 1
ATOM 3072 C CA . LYS B 2 39 ? 39.749 48.915 27.555 1.00 24.36 39 LYS B CA 1
ATOM 3073 C C . LYS B 2 39 ? 39.682 49.902 28.717 1.00 24.80 39 LYS B C 1
ATOM 3074 O O . LYS B 2 39 ? 40.031 49.564 29.842 1.00 30.44 39 LYS B O 1
ATOM 3080 N N . LYS B 2 40 ? 39.259 51.128 28.428 1.00 24.83 40 LYS B N 1
ATOM 3081 C CA . LYS B 2 40 ? 39.205 52.194 29.424 1.00 31.66 40 LYS B CA 1
ATOM 3082 C C . LYS B 2 40 ? 37.912 52.995 29.341 1.00 34.91 40 LYS B C 1
ATOM 3083 O O . LYS B 2 40 ? 37.434 53.302 28.251 1.00 36.18 40 LYS B O 1
ATOM 3089 N N . PHE B 2 41 ? 37.344 53.326 30.497 1.00 36.21 41 PHE B N 1
ATOM 3090 C CA . PHE B 2 41 ? 36.212 54.239 30.532 1.00 31.85 41 PHE B CA 1
ATOM 3091 C C . PHE B 2 41 ? 36.797 55.647 30.574 1.00 36.58 41 PHE B C 1
ATOM 3092 O O . PHE B 2 41 ? 37.336 56.050 31.601 1.00 39.24 41 PHE B O 1
ATOM 3100 N N . TYR B 2 42 ? 36.683 56.404 29.484 1.00 35.44 42 TYR B N 1
ATOM 3101 C CA . TYR B 2 42 ? 37.272 57.745 29.447 1.00 33.52 42 TYR B CA 1
ATOM 3102 C C . TYR B 2 42 ? 36.296 58.880 29.743 1.00 36.37 42 TYR B C 1
ATOM 3103 O O . TYR B 2 42 ? 35.104 58.803 29.431 1.00 35.16 42 TYR B O 1
ATOM 3112 N N . ASN B 2 43 ? 36.826 59.939 30.344 1.00 33.00 43 ASN B N 1
ATOM 3113 C CA . ASN B 2 43 ? 36.102 61.194 30.501 1.00 33.93 43 ASN B CA 1
ATOM 3114 C C . ASN B 2 43 ? 36.341 62.005 29.215 1.00 31.52 43 ASN B C 1
ATOM 3115 O O . ASN B 2 43 ? 37.494 62.260 28.861 1.00 33.17 43 ASN B O 1
ATOM 3120 N N . LEU B 2 44 ? 35.279 62.370 28.497 1.00 27.36 44 LEU B N 1
ATOM 3121 C CA . LEU B 2 44 ? 35.427 63.117 27.234 1.00 27.36 44 LEU B CA 1
ATOM 3122 C C . LEU B 2 44 ? 35.201 64.622 27.344 1.00 34.15 44 LEU B C 1
ATOM 3123 O O . LEU B 2 44 ? 34.083 65.082 27.562 1.00 39.74 44 LEU B O 1
ATOM 3128 N N . LYS B 2 45 ? 36.286 65.377 27.188 1.00 32.84 45 LYS B N 1
ATOM 3129 C CA . LYS B 2 45 ? 36.256 66.832 27.265 1.00 30.33 45 LYS B CA 1
ATOM 3130 C C . LYS B 2 45 ? 36.316 67.479 25.873 1.00 34.61 45 LYS B C 1
ATOM 3131 O O . LYS B 2 45 ? 36.909 66.923 24.942 1.00 28.92 45 LYS B O 1
ATOM 3137 N N . ASN B 2 46 ? 35.702 68.652 25.732 1.00 29.59 46 ASN B N 1
ATOM 3138 C CA . ASN B 2 46 ? 35.775 69.387 24.472 1.00 33.62 46 ASN B CA 1
ATOM 3139 C C . ASN B 2 46 ? 37.176 69.971 24.315 1.00 34.72 46 ASN B C 1
ATOM 3140 O O . ASN B 2 46 ? 37.771 70.455 25.278 1.00 39.78 46 ASN B O 1
ATOM 3145 N N . LYS B 2 47 ? 37.693 69.921 23.093 1.00 31.69 47 LYS B N 1
ATOM 3146 C CA . LYS B 2 47 ? 39.050 70.373 22.782 1.00 37.02 47 LYS B CA 1
ATOM 3147 C C . LYS B 2 47 ? 39.270 71.892 22.927 1.00 37.04 47 LYS B C 1
ATOM 3148 O O . LYS B 2 47 ? 40.359 72.339 23.287 1.00 34.10 47 LYS B O 1
ATOM 3154 N N . TYR B 2 48 ? 38.230 72.673 22.656 1.00 35.22 48 TYR B N 1
ATOM 3155 C CA . TYR B 2 48 ? 38.330 74.133 22.622 1.00 40.33 48 TYR B CA 1
ATOM 3156 C C . TYR B 2 48 ? 37.780 74.857 23.848 1.00 41.54 48 TYR B C 1
ATOM 3157 O O . TYR B 2 48 ? 38.042 76.045 24.033 1.00 39.14 48 TYR B O 1
ATOM 3166 N N . SER B 2 49 ? 37.008 74.153 24.668 1.00 40.46 49 SER B N 1
ATOM 3167 C CA . SER B 2 49 ? 36.461 74.737 25.892 1.00 39.22 49 SER B CA 1
ATOM 3168 C C . SER B 2 49 ? 37.569 75.256 26.806 1.00 40.24 49 SER B C 1
ATOM 3169 O O . SER B 2 49 ? 38.575 74.588 27.019 1.00 40.08 49 SER B O 1
ATOM 3172 N N . ARG B 2 50 ? 37.384 76.464 27.325 1.00 47.47 50 ARG B N 1
ATOM 3173 C CA . ARG B 2 50 ? 38.370 77.089 28.206 1.00 54.01 50 ARG B CA 1
ATOM 3174 C C . ARG B 2 50 ? 38.196 76.738 29.689 1.00 53.68 50 ARG B C 1
ATOM 3175 O O . ARG B 2 50 ? 39.154 76.797 30.462 1.00 54.72 50 ARG B O 1
ATOM 3183 N N . ASN B 2 51 ? 36.981 76.370 30.080 1.00 49.25 51 ASN B N 1
ATOM 3184 C CA . ASN B 2 51 ? 36.669 76.115 31.485 1.00 51.33 51 ASN B CA 1
ATOM 3185 C C . ASN B 2 51 ? 36.433 74.645 31.834 1.00 49.62 51 ASN B C 1
ATOM 3186 O O . ASN B 2 51 ? 35.714 74.335 32.783 1.00 49.56 51 ASN B O 1
ATOM 3191 N N . GLY B 2 52 ? 37.050 73.754 31.064 1.00 49.43 52 GLY B N 1
ATOM 3192 C CA . GLY B 2 52 ? 36.964 72.317 31.282 1.00 47.07 52 GLY B CA 1
ATOM 3193 C C . GLY B 2 52 ? 35.639 71.594 31.110 1.00 44.98 52 GLY B C 1
ATOM 3194 O O . GLY B 2 52 ? 35.373 70.623 31.814 1.00 49.52 52 GLY B O 1
ATOM 3195 N N . TYR B 2 53 ? 34.806 72.059 30.183 1.00 41.16 53 TYR B N 1
ATOM 3196 C CA . TYR B 2 53 ? 33.522 71.411 29.918 1.00 41.65 53 TYR B CA 1
ATOM 3197 C C . TYR B 2 53 ? 33.673 70.127 29.096 1.00 42.01 53 TYR B C 1
ATOM 3198 O O . TYR B 2 53 ? 34.539 70.027 28.220 1.00 38.25 53 TYR B O 1
ATOM 3207 N N . GLY B 2 54 ? 32.808 69.158 29.386 1.00 37.40 54 GLY B N 1
ATOM 3208 C CA . GLY B 2 54 ? 32.795 67.875 28.701 1.00 32.48 54 GLY B CA 1
ATOM 3209 C C . GLY B 2 54 ? 31.473 67.154 28.903 1.00 32.83 54 GLY B C 1
ATOM 3210 O O . GLY B 2 54 ? 30.502 67.748 29.373 1.00 31.36 54 GLY B O 1
ATOM 3211 N N . LEU B 2 55 ? 31.442 65.863 28.584 1.00 28.71 55 LEU B N 1
ATOM 3212 C CA . LEU B 2 55 ? 30.229 65.060 28.736 1.00 28.54 55 LEU B CA 1
ATOM 3213 C C . LEU B 2 55 ? 29.971 64.756 30.212 1.00 44.42 55 LEU B C 1
ATOM 3214 O O . LEU B 2 55 ? 30.848 64.275 30.929 1.00 28.90 55 LEU B O 1
ATOM 3219 N N . SER B 2 56 ? 28.760 65.075 30.657 1.00 38.43 56 SER B N 1
ATOM 3220 C CA . SER B 2 56 ? 28.424 65.069 32.076 1.00 36.57 56 SER B CA 1
ATOM 3221 C C . SER B 2 56 ? 27.095 64.393 32.424 1.00 39.22 56 SER B C 1
ATOM 3222 O O . SER B 2 56 ? 26.210 64.246 31.576 1.00 41.77 56 SER B O 1
ATOM 3225 N N . LYS B 2 57 ? 26.984 63.958 33.678 1.00 34.23 57 LYS B N 1
ATOM 3226 C CA . LYS B 2 57 ? 25.760 63.350 34.203 1.00 34.67 57 LYS B CA 1
ATOM 3227 C C . LYS B 2 57 ? 25.160 64.275 35.274 1.00 36.80 57 LYS B C 1
ATOM 3228 O O . LYS B 2 57 ? 24.559 63.823 36.244 1.00 36.90 57 LYS B O 1
ATOM 3234 N N . THR B 2 58 ? 25.349 65.577 35.073 1.00 37.16 58 THR B N 1
ATOM 3235 C CA . THR B 2 58 ? 24.824 66.614 35.954 1.00 40.05 58 THR B CA 1
ATOM 3236 C C . THR B 2 58 ? 23.298 66.552 36.058 1.00 47.15 58 THR B C 1
ATOM 3237 O O . THR B 2 58 ? 22.596 66.272 35.086 1.00 45.76 58 THR B O 1
ATOM 3241 N N . GLU B 2 59 ? 22.811 66.755 37.278 1.00 53.06 59 GLU B N 1
ATOM 3242 C CA . GLU B 2 59 ? 21.388 66.723 37.596 1.00 53.23 59 GLU B CA 1
ATOM 3243 C C . GLU B 2 59 ? 20.635 68.002 37.216 1.00 53.70 59 GLU B C 1
ATOM 3244 O O . GLU B 2 59 ? 19.411 67.988 37.068 1.00 61.05 59 GLU B O 1
ATOM 3250 N N . PHE B 2 60 ? 21.370 69.100 37.067 1.00 44.91 60 PHE B N 1
ATOM 3251 C CA . PHE B 2 60 ? 20.795 70.398 36.722 1.00 41.54 60 PHE B CA 1
ATOM 3252 C C . PHE B 2 60 ? 20.417 70.514 35.239 1.00 45.95 60 PHE B C 1
ATOM 3253 O O . PHE B 2 60 ? 21.103 69.965 34.375 1.00 41.94 60 PHE B O 1
ATOM 3261 N N . PRO B 2 61 ? 19.306 71.216 34.941 1.00 53.93 61 PRO B N 1
ATOM 3262 C CA . PRO B 2 61 ? 18.876 71.315 33.539 1.00 54.74 61 PRO B CA 1
ATOM 3263 C C . PRO B 2 61 ? 19.710 72.284 32.696 1.00 50.44 61 PRO B C 1
ATOM 3264 O O . PRO B 2 61 ? 20.525 73.040 33.226 1.00 52.64 61 PRO B O 1
ATOM 3268 N N . SER B 2 62 ? 19.492 72.246 31.383 1.00 46.51 62 SER B N 1
ATOM 3269 C CA . SER B 2 62 ? 20.171 73.136 30.439 1.00 48.09 62 SER B CA 1
ATOM 3270 C C . SER B 2 62 ? 19.870 74.634 30.620 1.00 45.41 62 SER B C 1
ATOM 3271 O O . SER B 2 62 ? 18.717 75.045 30.738 1.00 53.70 62 SER B O 1
ATOM 3274 N N . SER B 2 63 ? 20.936 75.424 30.654 1.00 46.58 63 SER B N 1
ATOM 3275 C CA . SER B 2 63 ? 20.915 76.882 30.825 1.00 52.80 63 SER B CA 1
ATOM 3276 C C . SER B 2 63 ? 20.724 77.688 29.522 1.00 51.38 63 SER B C 1
ATOM 3277 O O . SER B 2 63 ? 20.580 78.909 29.554 1.00 50.45 63 SER B O 1
ATOM 3280 N N . ILE B 2 64 ? 20.708 76.983 28.393 1.00 53.03 64 ILE B N 1
ATOM 3281 C CA . ILE B 2 64 ? 20.594 77.541 27.030 1.00 49.18 64 ILE B CA 1
ATOM 3282 C C . ILE B 2 64 ? 19.176 77.498 26.431 1.00 54.33 64 ILE B C 1
ATOM 3283 O O . ILE B 2 64 ? 18.548 76.442 26.354 1.00 48.74 64 ILE B O 1
ATOM 3288 N N . GLU B 2 65 ? 18.681 78.676 26.049 1.00 72.18 65 GLU B N 1
ATOM 3289 C CA . GLU B 2 65 ? 17.327 78.896 25.542 1.00 89.54 65 GLU B CA 1
ATOM 3290 C C . GLU B 2 65 ? 16.714 77.882 24.573 1.00 85.92 65 GLU B C 1
ATOM 3291 O O . GLU B 2 65 ? 15.673 77.285 24.862 1.00 85.24 65 GLU B O 1
ATOM 3297 N N . ASN B 2 66 ? 17.360 77.693 23.428 1.00 80.17 66 ASN B N 1
ATOM 3298 C CA . ASN B 2 66 ? 16.884 76.764 22.404 1.00 77.53 66 ASN B CA 1
ATOM 3299 C C . ASN B 2 66 ? 17.354 75.325 22.586 1.00 68.03 66 ASN B C 1
ATOM 3300 O O . ASN B 2 66 ? 17.199 74.502 21.684 1.00 65.11 66 ASN B O 1
ATOM 3305 N N . CYS B 2 67 ? 17.919 75.024 23.749 1.00 62.62 67 CYS B N 1
ATOM 3306 C CA . CYS B 2 67 ? 18.458 73.696 24.028 1.00 58.15 67 CYS B CA 1
ATOM 3307 C C . CYS B 2 67 ? 17.814 72.997 25.218 1.00 55.99 67 CYS B C 1
ATOM 3308 O O . CYS B 2 67 ? 18.418 72.902 26.281 1.00 53.05 67 CYS B O 1
ATOM 3311 N N . PRO B 2 68 ? 16.588 72.491 25.037 1.00 54.14 68 PRO B N 1
ATOM 3312 C CA . PRO B 2 68 ? 15.873 71.856 26.148 1.00 53.99 68 PRO B CA 1
ATOM 3313 C C . PRO B 2 68 ? 16.510 70.530 26.553 1.00 50.58 68 PRO B C 1
ATOM 3314 O O . PRO B 2 68 ? 17.006 69.783 25.709 1.00 48.19 68 PRO B O 1
ATOM 3318 N N . SER B 2 69 ? 16.473 70.250 27.852 1.00 52.31 69 SER B N 1
ATOM 3319 C CA . SER B 2 69 ? 17.017 69.020 28.421 1.00 49.14 69 SER B CA 1
ATOM 3320 C C . SER B 2 69 ? 15.927 68.237 29.127 1.00 47.77 69 SER B C 1
ATOM 3321 O O . SER B 2 69 ? 14.867 68.775 29.440 1.00 46.63 69 SER B O 1
ATOM 3324 N N A ASN B 2 70 ? 16.191 66.964 29.402 0.73 48.26 70 ASN B N 1
ATOM 3325 N N B ASN B 2 70 ? 16.201 66.960 29.371 0.27 48.04 70 ASN B N 1
ATOM 3326 C CA A ASN B 2 70 ? 15.274 66.167 30.209 0.73 49.14 70 ASN B CA 1
ATOM 3327 C CA B ASN B 2 70 ? 15.258 66.104 30.067 0.27 48.69 70 ASN B CA 1
ATOM 3328 C C A ASN B 2 70 ? 15.977 65.015 30.914 0.73 51.22 70 ASN B C 1
ATOM 3329 C C B ASN B 2 70 ? 15.971 64.943 30.764 0.27 50.54 70 ASN B C 1
ATOM 3330 O O A ASN B 2 70 ? 17.197 65.021 31.082 0.73 51.58 70 ASN B O 1
ATOM 3331 O O B ASN B 2 70 ? 17.201 64.889 30.796 0.27 50.81 70 ASN B O 1
ATOM 3340 N N . GLU B 2 71 ? 15.190 64.024 31.318 1.00 51.60 71 GLU B N 1
ATOM 3341 C CA . GLU B 2 71 ? 15.702 62.872 32.049 1.00 52.00 71 GLU B CA 1
ATOM 3342 C C . GLU B 2 71 ? 16.628 61.944 31.264 1.00 53.36 71 GLU B C 1
ATOM 3343 O O . GLU B 2 71 ? 17.477 61.271 31.848 1.00 55.63 71 GLU B O 1
ATOM 3349 N N . TYR B 2 72 ? 16.475 61.931 29.945 1.00 50.11 72 TYR B N 1
ATOM 3350 C CA . TYR B 2 72 ? 17.258 61.054 29.076 1.00 52.07 72 TYR B CA 1
ATOM 3351 C C . TYR B 2 72 ? 18.409 61.765 28.376 1.00 44.95 72 TYR B C 1
ATOM 3352 O O . TYR B 2 72 ? 19.301 61.124 27.820 1.00 37.43 72 TYR B O 1
ATOM 3361 N N . SER B 2 73 ? 18.368 63.091 28.400 1.00 42.28 73 SER B N 1
ATOM 3362 C CA . SER B 2 73 ? 19.369 63.914 27.736 1.00 37.59 73 SER B CA 1
ATOM 3363 C C . SER B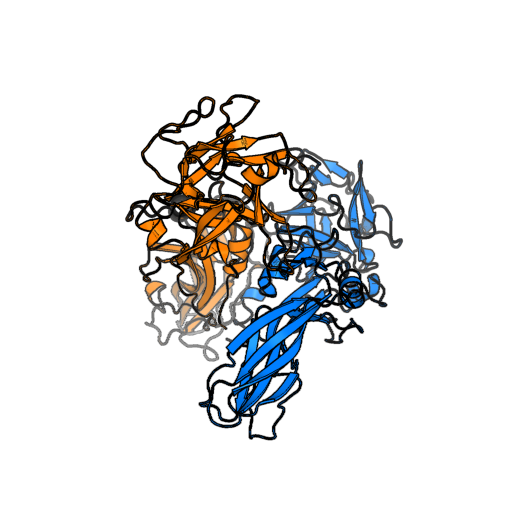 2 73 ? 20.794 63.643 28.205 1.00 36.86 73 SER B C 1
ATOM 3364 O O . SER B 2 73 ? 21.054 63.507 29.398 1.00 44.61 73 SER B O 1
ATOM 3367 N N . ILE B 2 74 ? 21.712 63.555 27.250 1.00 33.78 74 ILE B N 1
ATOM 3368 C CA . ILE B 2 74 ? 23.125 63.493 27.580 1.00 38.06 74 ILE B CA 1
ATOM 3369 C C . ILE B 2 74 ? 23.551 64.940 27.784 1.00 39.15 74 ILE B C 1
ATOM 3370 O O . ILE B 2 74 ? 23.407 65.776 26.888 1.00 34.93 74 ILE B O 1
ATOM 3375 N N . MET B 2 75 ? 24.058 65.238 28.973 1.00 34.56 75 MET B N 1
ATOM 3376 C CA . MET B 2 75 ? 24.436 66.603 29.318 1.00 32.70 75 MET B CA 1
ATOM 3377 C C . MET B 2 75 ? 25.889 66.960 29.039 1.00 32.70 75 MET B C 1
ATOM 3378 O O . MET B 2 75 ? 26.747 66.098 28.849 1.00 31.32 75 MET B O 1
ATOM 3383 N N . TYR B 2 76 ? 26.126 68.267 29.026 1.00 37.82 76 TYR B N 1
ATOM 3384 C CA . TYR B 2 76 ? 27.426 68.870 28.788 1.00 35.92 76 TYR B CA 1
ATOM 3385 C C . TYR B 2 76 ? 27.663 69.874 29.912 1.00 36.42 76 TYR B C 1
ATOM 3386 O O . TYR B 2 76 ? 26.878 70.806 30.089 1.00 45.30 76 TYR B O 1
ATOM 3395 N N . ASP B 2 77 ? 28.725 69.672 30.689 1.00 33.09 77 ASP B N 1
ATOM 3396 C CA . ASP B 2 77 ? 29.007 70.535 31.840 1.00 32.82 77 ASP B CA 1
ATOM 3397 C C . ASP B 2 77 ? 30.460 70.371 32.309 1.00 36.39 77 ASP B C 1
ATOM 3398 O O . ASP B 2 77 ? 31.168 69.480 31.843 1.00 42.17 77 ASP B O 1
ATOM 3403 N N . ASN B 2 78 ? 30.911 71.240 33.211 1.00 38.96 78 ASN B N 1
ATOM 3404 C CA . ASN B 2 78 ? 32.257 71.121 33.774 1.00 37.56 78 ASN B CA 1
ATOM 3405 C C . ASN B 2 78 ? 32.278 70.472 35.165 1.00 38.49 78 ASN B C 1
ATOM 3406 O O . ASN B 2 78 ? 33.279 70.546 35.882 1.00 40.59 78 ASN B O 1
ATOM 3411 N N A LYS B 2 79 ? 31.167 69.841 35.530 0.60 35.13 79 LYS B N 1
ATOM 3412 N N B LYS B 2 79 ? 31.156 69.870 35.550 0.40 35.76 79 LYS B N 1
ATOM 3413 C CA A LYS B 2 79 ? 31.064 69.108 36.785 0.60 36.65 79 LYS B CA 1
ATOM 3414 C CA B LYS B 2 79 ? 31.063 69.125 36.803 0.40 36.31 79 LYS B CA 1
ATOM 3415 C C A LYS B 2 79 ? 30.402 67.753 36.543 0.60 33.43 79 LYS B C 1
ATOM 3416 C C B LYS B 2 79 ? 30.401 67.764 36.552 0.40 33.44 79 LYS B C 1
ATOM 3417 O O A LYS B 2 79 ? 29.677 67.581 35.564 0.60 36.42 79 LYS B O 1
ATOM 3418 O O B LYS B 2 79 ? 29.672 67.600 35.573 0.40 36.10 79 LYS B O 1
ATOM 3429 N N . ASP B 2 80 ? 30.665 66.797 37.430 1.00 33.60 80 ASP B N 1
ATOM 3430 C CA . ASP B 2 80 ? 30.069 65.449 37.345 1.00 36.10 80 ASP B CA 1
ATOM 3431 C C . ASP B 2 80 ? 30.310 64.758 35.996 1.00 37.23 80 ASP B C 1
ATOM 3432 O O . ASP B 2 80 ? 29.364 64.435 35.270 1.00 34.83 80 ASP B O 1
ATOM 3437 N N . PRO B 2 81 ? 31.587 64.524 35.659 1.00 38.53 81 PRO B N 1
ATOM 3438 C CA . PRO B 2 81 ? 31.918 63.936 34.358 1.00 30.35 81 PRO B CA 1
ATOM 3439 C C . PRO B 2 81 ? 31.415 62.502 34.189 1.00 33.82 81 PRO B C 1
ATOM 3440 O O . PRO B 2 81 ? 31.272 61.763 35.167 1.00 31.39 81 PRO B O 1
ATOM 3444 N N . ARG B 2 82 ? 31.156 62.120 32.944 1.00 30.96 82 ARG B N 1
ATOM 3445 C CA . ARG B 2 82 ? 30.786 60.752 32.625 1.00 31.66 82 ARG B CA 1
ATOM 3446 C C . ARG B 2 82 ? 32.035 59.983 32.232 1.00 33.69 82 ARG B C 1
ATOM 3447 O O . ARG B 2 82 ? 32.963 60.551 31.664 1.00 34.03 82 ARG B O 1
ATOM 3455 N N . PHE B 2 83 ? 32.060 58.693 32.533 1.00 37.89 83 PHE B N 1
ATOM 3456 C CA . PHE B 2 83 ? 33.184 57.849 32.145 1.00 37.10 83 PHE B CA 1
ATOM 3457 C C . PHE B 2 83 ? 32.650 56.802 31.173 1.00 26.24 83 PHE B C 1
ATOM 3458 O O . PHE B 2 83 ? 31.859 55.936 31.537 1.00 29.12 83 PHE B O 1
ATOM 3466 N N . LEU B 2 84 ? 33.056 56.935 29.916 1.00 28.31 84 LEU B N 1
ATOM 3467 C CA . LEU B 2 84 ? 32.496 56.138 28.835 1.00 29.28 84 LEU B CA 1
ATOM 3468 C C . LEU B 2 84 ? 33.449 55.160 28.153 1.00 29.77 84 LEU B C 1
ATOM 3469 O O . LEU B 2 84 ? 34.597 55.492 27.852 1.00 29.16 84 LEU B O 1
ATOM 3474 N N . ILE B 2 85 ? 32.972 53.937 27.946 1.00 24.24 85 ILE B N 1
ATOM 3475 C CA . ILE B 2 85 ? 33.728 52.938 27.205 1.00 23.80 85 ILE B CA 1
ATOM 3476 C C . ILE B 2 85 ? 33.214 52.902 25.755 1.00 27.76 85 ILE B C 1
ATOM 3477 O O . ILE B 2 85 ? 32.060 53.243 25.488 1.00 24.74 85 ILE B O 1
ATOM 3482 N N . ARG B 2 86 ? 34.080 52.496 24.829 1.00 30.72 86 ARG B N 1
ATOM 3483 C CA . ARG B 2 86 ? 33.727 52.328 23.418 1.00 24.09 86 ARG B CA 1
ATOM 3484 C C . ARG B 2 86 ? 33.960 50.896 22.944 1.00 24.31 86 ARG B C 1
ATOM 3485 O O . ARG B 2 86 ? 35.082 50.509 22.615 1.00 24.35 86 ARG B O 1
ATOM 3493 N N . PHE B 2 87 ? 32.888 50.108 22.942 1.00 23.39 87 PHE B N 1
ATOM 3494 C CA . PHE B 2 87 ? 32.936 48.729 22.466 1.00 25.43 87 PHE B CA 1
ATOM 3495 C C . PHE B 2 87 ? 33.050 48.676 20.939 1.00 26.82 87 PHE B C 1
ATOM 3496 O O . PHE B 2 87 ? 32.235 49.259 20.224 1.00 25.89 87 PHE B O 1
ATOM 3504 N N . LEU B 2 88 ? 34.048 47.947 20.448 1.00 24.50 88 LEU B N 1
ATOM 3505 C CA . LEU B 2 88 ? 34.313 47.841 19.014 1.00 29.10 88 LEU B CA 1
ATOM 3506 C C . LEU B 2 88 ? 33.388 46.862 18.289 1.00 27.43 88 LEU B C 1
ATOM 3507 O O . LEU B 2 88 ? 33.246 45.714 18.700 1.00 26.07 88 LEU B O 1
ATOM 3512 N N . LEU B 2 89 ? 32.755 47.332 17.216 1.00 29.24 89 LEU B N 1
ATOM 3513 C CA . LEU B 2 89 ? 31.923 46.476 16.369 1.00 30.50 89 LEU B CA 1
ATOM 3514 C C . LEU B 2 89 ? 32.761 45.979 15.186 1.00 31.94 89 LEU B C 1
ATOM 3515 O O . LEU B 2 89 ? 33.750 46.620 14.813 1.00 24.51 89 LEU B O 1
ATOM 3520 N N . ASP B 2 90 ? 32.391 44.828 14.624 1.00 27.14 90 ASP B N 1
ATOM 3521 C CA . ASP B 2 90 ? 33.110 44.272 13.474 1.00 26.80 90 ASP B CA 1
ATOM 3522 C C . ASP B 2 90 ? 33.323 45.263 12.313 1.00 28.54 90 ASP B C 1
ATOM 3523 O O . ASP B 2 90 ? 34.357 45.209 11.645 1.00 30.70 90 ASP B O 1
ATOM 3528 N N . ASP B 2 91 ? 32.370 46.168 12.080 1.00 25.34 91 ASP B N 1
ATOM 3529 C CA . ASP B 2 91 ? 32.515 47.179 11.014 1.00 30.48 91 ASP B CA 1
ATOM 3530 C C . ASP B 2 91 ? 33.303 48.432 11.419 1.00 36.15 91 ASP B C 1
ATOM 3531 O O . ASP B 2 91 ? 33.294 49.430 10.697 1.00 35.94 91 ASP B O 1
ATOM 3536 N N . GLY B 2 92 ? 33.976 48.379 12.567 1.00 24.15 92 GLY B N 1
ATOM 3537 C CA . GLY B 2 92 ? 34.768 49.501 13.052 1.00 30.57 92 GLY B CA 1
ATOM 3538 C C . GLY B 2 92 ? 34.040 50.621 13.786 1.00 36.74 92 GLY B C 1
ATOM 3539 O O . GLY B 2 92 ? 34.675 51.565 14.272 1.00 35.39 92 GLY B O 1
ATOM 3540 N N . ARG B 2 93 ? 32.715 50.537 13.858 1.00 32.76 93 ARG B N 1
ATOM 3541 C CA . ARG B 2 93 ? 31.923 51.519 14.601 1.00 32.32 93 ARG B CA 1
ATOM 3542 C C . ARG B 2 93 ? 31.940 51.154 16.085 1.00 27.33 93 ARG B C 1
ATOM 3543 O O . ARG B 2 93 ? 32.397 50.070 16.450 1.00 25.22 93 ARG B O 1
ATOM 3551 N N . TYR B 2 94 ? 31.461 52.054 16.941 1.00 29.55 94 TYR B N 1
ATOM 3552 C CA . TYR B 2 94 ? 31.459 51.799 18.385 1.00 27.06 94 TYR B CA 1
ATOM 3553 C C . TYR B 2 94 ? 30.105 51.951 19.072 1.00 31.12 94 TYR B C 1
ATOM 3554 O O . TYR B 2 94 ? 29.237 52.700 18.621 1.00 30.29 94 TYR B O 1
ATOM 3563 N N . ILE B 2 95 ? 29.944 51.190 20.156 1.00 26.51 95 ILE B N 1
ATOM 3564 C CA . ILE B 2 95 ? 28.841 51.343 21.091 1.00 31.97 95 ILE B CA 1
ATOM 3565 C C . ILE B 2 95 ? 29.405 52.129 22.290 1.00 37.20 95 ILE B C 1
ATOM 3566 O O . ILE B 2 95 ? 30.404 51.713 22.879 1.00 39.16 95 ILE B O 1
ATOM 3571 N N . ILE B 2 96 ? 28.788 53.253 22.652 1.00 32.79 96 ILE B N 1
ATOM 3572 C CA . ILE B 2 96 ? 29.267 54.047 23.793 1.00 29.90 96 ILE B CA 1
ATOM 3573 C C . ILE B 2 96 ? 28.449 53.774 25.062 1.00 33.53 96 ILE B C 1
ATOM 3574 O O . ILE B 2 96 ? 27.256 54.088 25.116 1.00 29.11 96 ILE B O 1
ATOM 3579 N N . ALA B 2 97 ? 29.096 53.198 26.078 1.00 30.86 97 ALA B N 1
ATOM 3580 C CA . ALA B 2 97 ? 28.424 52.863 27.341 1.00 31.07 97 ALA B CA 1
ATOM 3581 C C . ALA B 2 97 ? 28.966 53.623 28.558 1.00 31.12 97 ALA B C 1
ATOM 3582 O O . ALA B 2 97 ? 30.151 53.947 28.632 1.00 30.98 97 ALA B O 1
ATOM 3584 N N . ASP B 2 98 ? 28.078 53.867 29.520 1.00 25.32 98 ASP B N 1
ATOM 3585 C CA . ASP B 2 98 ? 28.408 54.571 30.757 1.00 25.93 98 ASP B CA 1
ATOM 3586 C C . ASP B 2 98 ? 28.730 53.615 31.895 1.00 37.36 98 ASP B C 1
ATOM 3587 O O . ASP B 2 98 ? 27.979 52.678 32.169 1.00 26.20 98 ASP B O 1
ATOM 3592 N N . ARG B 2 99 ? 29.841 53.887 32.573 1.00 37.41 99 ARG B N 1
ATOM 3593 C CA . ARG B 2 99 ? 30.307 53.072 33.692 1.00 34.12 99 ARG B CA 1
ATOM 3594 C C . ARG B 2 99 ? 29.352 52.975 34.884 1.00 35.10 99 ARG B C 1
ATOM 3595 O O . ARG B 2 99 ? 29.211 51.909 35.486 1.00 32.15 99 ARG B O 1
ATOM 3603 N N . ASP B 2 100 ? 28.682 54.074 35.209 1.00 32.15 100 ASP B N 1
ATOM 3604 C CA . ASP B 2 100 ? 27.846 54.123 36.407 1.00 36.35 100 ASP B CA 1
ATOM 3605 C C . ASP B 2 100 ? 26.479 53.456 36.308 1.00 34.97 100 ASP B C 1
ATOM 3606 O O . ASP B 2 100 ? 26.020 52.856 37.279 1.00 35.17 100 ASP B O 1
ATOM 3611 N N . ASP B 2 101 ? 25.836 53.524 35.150 1.00 32.43 101 ASP B N 1
ATOM 3612 C CA . ASP B 2 101 ? 24.495 52.960 35.040 1.00 36.82 101 ASP B CA 1
ATOM 3613 C C . ASP B 2 101 ? 24.349 51.905 33.939 1.00 36.31 101 ASP B C 1
ATOM 3614 O O . ASP B 2 101 ? 23.281 51.314 33.783 1.00 34.72 101 ASP B O 1
ATOM 3619 N N . GLY B 2 102 ? 25.422 51.683 33.183 1.00 31.37 102 GLY B N 1
ATOM 3620 C CA . GLY B 2 102 ? 25.442 50.678 32.134 1.00 34.75 102 GLY B CA 1
ATOM 3621 C C . GLY B 2 102 ? 24.598 50.901 30.893 1.00 35.76 102 GLY B C 1
ATOM 3622 O O . GLY B 2 102 ? 24.436 49.990 30.081 1.00 30.33 102 GLY B O 1
ATOM 3623 N N . GLU B 2 103 ? 24.042 52.096 30.750 1.00 34.58 103 GLU B N 1
ATOM 3624 C CA . GLU B 2 103 ? 23.227 52.411 29.587 1.00 35.85 103 GLU B CA 1
ATOM 3625 C C . GLU B 2 103 ? 24.115 52.962 28.473 1.00 34.55 103 GLU B C 1
ATOM 3626 O O . GLU B 2 103 ? 25.223 53.424 28.731 1.00 33.08 103 GLU B O 1
ATOM 3632 N N . VAL B 2 104 ? 23.636 52.879 27.236 1.00 34.11 104 VAL B N 1
ATOM 3633 C CA . VAL B 2 104 ? 24.402 53.305 26.069 1.00 25.42 104 VAL B CA 1
ATOM 3634 C C . VAL B 2 104 ? 23.896 54.621 25.470 1.00 33.26 104 VAL B C 1
ATOM 3635 O O . VAL B 2 104 ? 22.801 55.087 25.791 1.00 43.07 104 VAL B O 1
ATOM 3639 N N . PHE B 2 105 ? 24.701 55.210 24.590 1.00 28.32 105 PHE B N 1
ATOM 3640 C CA . PHE B 2 105 ? 24.308 56.415 23.864 1.00 28.85 105 PHE B CA 1
ATOM 3641 C C . PHE B 2 105 ? 23.349 56.032 22.736 1.00 32.59 105 PHE B C 1
ATOM 3642 O O . PHE B 2 105 ? 23.512 54.994 22.091 1.00 33.41 105 PHE B O 1
ATOM 3650 N N . ASP B 2 106 ? 22.335 56.860 22.519 1.00 30.24 106 ASP B N 1
ATOM 3651 C CA . ASP B 2 106 ? 21.313 56.566 21.524 1.00 32.40 106 ASP B CA 1
ATOM 3652 C C . ASP B 2 106 ? 20.853 57.816 20.771 1.00 37.90 106 ASP B C 1
ATOM 3653 O O . ASP B 2 106 ? 20.552 58.841 21.386 1.00 37.86 106 ASP B O 1
ATOM 3658 N N . GLU B 2 107 ? 20.812 57.737 19.441 1.00 39.69 107 GLU B N 1
ATOM 3659 C CA . GLU B 2 107 ? 20.320 58.856 18.634 1.00 36.65 107 GLU B CA 1
ATOM 3660 C C . GLU B 2 107 ? 18.805 58.759 18.440 1.00 41.12 107 GLU B C 1
ATOM 3661 O O . GLU B 2 107 ? 18.323 57.983 17.615 1.00 41.34 107 GLU B O 1
ATOM 3667 N N . ALA B 2 108 ? 18.067 59.529 19.235 1.00 45.18 108 ALA B N 1
ATOM 3668 C CA . ALA B 2 108 ? 16.604 59.549 19.206 1.00 43.70 108 ALA B CA 1
ATOM 3669 C C . ALA B 2 108 ? 16.051 60.060 17.876 1.00 46.18 108 ALA B C 1
ATOM 3670 O O . ALA B 2 108 ? 16.574 61.018 17.313 1.00 48.64 108 ALA B O 1
ATOM 3672 N N . PRO B 2 109 ? 14.995 59.408 17.365 1.00 48.27 109 PRO B N 1
ATOM 3673 C CA . PRO B 2 109 ? 14.360 59.800 16.099 1.00 43.95 109 PRO B CA 1
ATOM 3674 C C . PRO B 2 109 ? 13.515 61.076 16.188 1.00 46.00 109 PRO B C 1
ATOM 3675 O O . PRO B 2 109 ? 13.062 61.558 15.150 1.00 46.97 109 PRO B O 1
ATOM 3679 N N . THR B 2 110 ? 13.301 61.604 17.393 1.00 46.83 110 THR B N 1
ATOM 3680 C CA . THR B 2 110 ? 12.527 62.837 17.570 1.00 52.98 110 THR B CA 1
ATOM 3681 C C . THR B 2 110 ? 13.302 64.063 17.084 1.00 54.33 110 THR B C 1
ATOM 3682 O O . THR B 2 110 ? 14.530 64.088 17.155 1.00 57.67 110 THR B O 1
ATOM 3686 N N . TYR B 2 111 ? 12.593 65.066 16.566 1.00 55.62 111 TYR B N 1
ATOM 3687 C CA . TYR B 2 111 ? 13.256 66.254 16.027 1.00 54.40 111 TYR B CA 1
ATOM 3688 C C . TYR B 2 111 ? 13.209 67.500 16.917 1.00 55.38 111 TYR B C 1
ATOM 3689 O O . TYR B 2 111 ? 12.183 67.837 17.507 1.00 52.96 111 TYR B O 1
ATOM 3698 N N . LEU B 2 112 ? 14.351 68.173 16.989 1.00 59.99 112 LEU B N 1
ATOM 3699 C CA . LEU B 2 112 ? 14.524 69.448 17.680 1.00 62.70 112 LEU B CA 1
ATOM 3700 C C . LEU B 2 112 ? 14.572 70.543 16.624 1.00 67.80 112 LEU B C 1
ATOM 3701 O O . LEU B 2 112 ? 14.277 70.295 15.456 1.00 72.67 112 LEU B O 1
ATOM 3706 N N . ASP B 2 113 ? 14.925 71.755 17.037 1.00 67.47 113 ASP B N 1
ATOM 3707 C CA . ASP B 2 113 ? 15.049 72.857 16.093 1.00 71.80 113 ASP B CA 1
ATOM 3708 C C . ASP B 2 113 ? 16.186 72.573 15.121 1.00 70.68 113 ASP B C 1
ATOM 3709 O O . ASP B 2 113 ? 17.149 71.884 15.461 1.00 71.89 113 ASP B O 1
ATOM 3714 N N . ASN B 2 114 ? 16.041 73.098 13.908 1.00 69.66 114 ASN B N 1
ATOM 3715 C CA . ASN B 2 114 ? 17.004 72.925 12.824 1.00 77.70 114 ASN B CA 1
ATOM 3716 C C . ASN B 2 114 ? 17.212 71.470 12.415 1.00 74.26 114 ASN B C 1
ATOM 3717 O O . ASN B 2 114 ? 18.311 71.093 12.010 1.00 77.07 114 ASN B O 1
ATOM 3722 N N . ASN B 2 115 ? 16.153 70.667 12.519 1.00 70.13 115 ASN B N 1
ATOM 3723 C CA . ASN B 2 115 ? 16.190 69.258 12.121 1.00 69.53 115 ASN B CA 1
ATOM 3724 C C . ASN B 2 115 ? 17.290 68.484 12.834 1.00 60.34 115 ASN B C 1
ATOM 3725 O O . ASN B 2 115 ? 18.044 67.737 12.209 1.00 58.33 115 ASN B O 1
ATOM 3730 N N . ASN B 2 116 ? 17.363 68.655 14.147 1.00 53.59 116 ASN B N 1
ATOM 3731 C CA . ASN B 2 116 ? 18.377 67.996 14.957 1.00 46.22 116 ASN B CA 1
ATOM 3732 C C . ASN B 2 116 ? 17.793 66.857 15.774 1.00 46.01 116 ASN B C 1
ATOM 3733 O O . ASN B 2 116 ? 16.593 66.826 16.046 1.00 43.28 116 ASN B O 1
ATOM 3738 N N . HIS B 2 117 ? 18.648 65.912 16.148 1.00 44.87 117 HIS B N 1
ATOM 3739 C CA . HIS B 2 117 ? 18.219 64.799 16.980 1.00 41.61 117 HIS B CA 1
ATOM 3740 C C . HIS B 2 117 ? 18.939 64.885 18.307 1.00 48.17 117 HIS B C 1
ATOM 3741 O O . HIS B 2 117 ? 20.139 65.138 18.340 1.00 47.83 117 HIS B O 1
ATOM 3748 N N . PRO B 2 118 ? 18.211 64.660 19.409 1.00 49.17 118 PRO B N 1
ATOM 3749 C CA . PRO B 2 118 ? 18.871 64.626 20.715 1.00 39.34 118 PRO B CA 1
ATOM 3750 C C . PRO B 2 118 ? 19.635 63.323 20.911 1.00 39.34 118 PRO B C 1
ATOM 3751 O O . PRO B 2 118 ? 19.210 62.284 20.391 1.00 36.52 118 PRO B O 1
ATOM 3755 N N . ILE B 2 119 ? 20.760 63.374 21.617 1.00 33.91 119 ILE B N 1
ATOM 3756 C CA . ILE B 2 119 ? 21.459 62.147 21.960 1.00 33.99 119 ILE B CA 1
ATOM 3757 C C . ILE B 2 119 ? 20.969 61.785 23.353 1.00 38.70 119 ILE B C 1
ATOM 3758 O O . ILE B 2 119 ? 21.013 62.615 24.263 1.00 32.72 119 ILE B O 1
ATOM 3763 N N . ILE B 2 120 ? 20.477 60.565 23.521 1.00 29.63 120 ILE B N 1
ATOM 3764 C CA . ILE B 2 120 ? 19.889 60.168 24.798 1.00 37.87 120 ILE B CA 1
ATOM 3765 C C . ILE B 2 120 ? 20.479 58.888 25.363 1.00 29.21 120 ILE B C 1
ATOM 3766 O O . ILE B 2 120 ? 21.085 58.098 24.644 1.00 29.94 120 ILE B O 1
ATOM 3771 N N . SER B 2 121 ? 20.333 58.711 26.670 1.00 36.78 121 SER B N 1
ATOM 3772 C CA . SER B 2 121 ? 20.724 57.468 27.323 1.00 34.95 121 SER B CA 1
ATOM 3773 C C . SER B 2 121 ? 19.593 56.443 27.189 1.00 35.05 121 SER B C 1
ATOM 3774 O O . SER B 2 121 ? 18.428 56.760 27.427 1.00 40.39 121 SER B O 1
ATOM 3777 N N . ARG B 2 122 ? 19.935 55.217 26.803 1.00 32.57 122 ARG B N 1
ATOM 3778 C CA . ARG B 2 122 ? 18.941 54.156 26.636 1.00 35.03 122 ARG B CA 1
ATOM 3779 C C . ARG B 2 122 ? 19.591 52.808 26.922 1.00 33.92 122 ARG B C 1
ATOM 3780 O O . ARG B 2 122 ? 20.814 52.715 26.967 1.00 40.19 122 ARG B O 1
ATOM 3788 N N A HIS B 2 123 ? 18.784 51.769 27.118 0.52 38.12 123 HIS B N 1
ATOM 3789 N N B HIS B 2 123 ? 18.785 51.761 27.083 0.48 38.10 123 HIS B N 1
ATOM 3790 C CA A HIS B 2 123 ? 19.327 50.425 27.293 0.52 39.63 123 HIS B CA 1
ATOM 3791 C CA B HIS B 2 123 ? 19.340 50.427 27.289 0.48 39.58 123 HIS B CA 1
ATOM 3792 C C A HIS B 2 123 ? 19.781 49.866 25.950 0.52 37.31 123 HIS B C 1
ATOM 3793 C C B HIS B 2 123 ? 19.760 49.838 25.953 0.48 37.34 123 HIS B C 1
ATOM 3794 O O A HIS B 2 123 ? 19.220 50.204 24.909 0.52 39.04 123 HIS B O 1
ATOM 3795 O O B HIS B 2 123 ? 19.158 50.131 24.921 0.48 39.15 123 HIS B O 1
ATOM 3808 N N . TYR B 2 124 ? 20.806 49.020 25.982 1.00 32.03 124 TYR B N 1
ATOM 3809 C CA . TYR B 2 124 ? 21.330 48.392 24.775 1.00 30.53 124 TYR B CA 1
ATOM 3810 C C . TYR B 2 124 ? 20.300 47.547 24.035 1.00 34.33 124 TYR B C 1
ATOM 3811 O O . TYR B 2 124 ? 19.594 46.736 24.640 1.00 35.54 124 TYR B O 1
ATOM 3820 N N . THR B 2 125 ? 20.221 47.745 22.722 1.00 36.44 125 THR B N 1
ATOM 3821 C CA . THR B 2 125 ? 19.307 46.985 21.878 1.00 36.94 125 THR B CA 1
ATOM 3822 C C . THR B 2 125 ? 20.044 46.429 20.665 1.00 38.82 125 THR B C 1
ATOM 3823 O O . THR B 2 125 ? 19.684 45.373 20.145 1.00 40.21 125 THR B O 1
ATOM 3827 N N . GLY B 2 126 ? 21.080 47.138 20.222 1.00 38.18 126 GLY B N 1
ATOM 3828 C CA . GLY B 2 126 ? 21.854 46.714 19.066 1.00 36.21 126 GLY B CA 1
ATOM 3829 C C . GLY B 2 126 ? 21.343 47.300 17.759 1.00 38.52 126 GLY B C 1
ATOM 3830 O O . GLY B 2 126 ? 21.741 46.880 16.674 1.00 38.76 126 GLY B O 1
ATOM 3831 N N . GLU B 2 127 ? 20.445 48.270 17.871 1.00 34.78 127 GLU B N 1
ATOM 3832 C CA . GLU B 2 127 ? 19.883 48.966 16.721 1.00 33.45 127 GLU B CA 1
ATOM 3833 C C . GLU B 2 127 ? 20.915 49.913 16.088 1.00 35.80 127 GLU B C 1
ATOM 3834 O O . GLU B 2 127 ? 21.922 50.240 16.715 1.00 41.80 127 GLU B O 1
ATOM 3840 N N . GLU B 2 128 ? 20.669 50.355 14.855 1.00 32.01 128 GLU B N 1
ATOM 3841 C CA . GLU B 2 128 ? 21.582 51.278 14.172 1.00 33.95 128 GLU B CA 1
ATOM 3842 C C . GLU B 2 128 ? 21.755 52.592 14.922 1.00 36.05 128 GLU B C 1
ATOM 3843 O O . GLU B 2 128 ? 22.846 53.160 14.964 1.00 34.53 128 GLU B O 1
ATOM 3849 N N . ARG B 2 129 ? 20.662 53.068 15.507 1.00 40.09 129 ARG B N 1
ATOM 3850 C CA . ARG B 2 129 ? 20.635 54.323 16.258 1.00 35.91 129 ARG B CA 1
ATOM 3851 C C . ARG B 2 129 ? 21.588 54.355 17.463 1.00 33.71 129 ARG B C 1
ATOM 3852 O O . ARG B 2 129 ? 21.805 55.410 18.058 1.00 34.00 129 ARG B O 1
ATOM 3860 N N . GLN B 2 130 ? 22.141 53.204 17.832 1.00 28.14 130 GLN B N 1
ATOM 3861 C CA . GLN B 2 130 ? 23.074 53.147 18.952 1.00 31.86 130 GLN B CA 1
ATOM 3862 C C . GLN B 2 130 ? 24.539 53.041 18.501 1.00 32.64 130 GLN B C 1
ATOM 3863 O O . GLN B 2 130 ? 25.446 52.962 19.332 1.00 36.37 130 GLN B O 1
ATOM 3869 N N . LYS B 2 131 ? 24.762 53.046 17.188 1.00 27.79 131 LYS B N 1
ATOM 3870 C CA . LYS B 2 131 ? 26.107 52.909 16.616 1.00 28.57 131 LYS B CA 1
ATOM 3871 C C . LYS B 2 131 ? 26.703 54.236 16.140 1.00 32.59 131 LYS B C 1
ATOM 3872 O O . LYS B 2 131 ? 26.049 55.012 15.441 1.00 34.33 131 LYS B O 1
ATOM 3878 N N . PHE B 2 132 ? 27.958 54.474 16.510 1.00 31.67 132 PHE B N 1
ATOM 3879 C CA . PHE B 2 132 ? 28.638 55.732 16.209 1.00 25.41 132 PHE B CA 1
ATOM 3880 C C . PHE B 2 132 ? 29.989 55.512 15.539 1.00 28.97 132 PHE B C 1
ATOM 3881 O O . PHE B 2 132 ? 30.713 54.572 15.863 1.00 30.70 132 PHE B O 1
ATOM 3889 N N . GLU B 2 133 ? 30.315 56.388 14.592 1.00 31.58 133 GLU B N 1
ATOM 3890 C CA . GLU B 2 133 ? 31.581 56.314 13.871 1.00 33.86 133 GLU B CA 1
ATOM 3891 C C . GLU B 2 133 ? 32.546 57.382 14.360 1.00 38.63 133 GLU B C 1
ATOM 3892 O O . GLU B 2 133 ? 32.246 58.575 14.307 1.00 44.09 133 GLU B O 1
ATOM 3898 N N . GLN B 2 134 ? 33.706 56.947 14.844 1.00 31.26 134 GLN B N 1
ATOM 3899 C CA . GLN B 2 134 ? 34.719 57.880 15.315 1.00 29.21 134 GLN B CA 1
ATOM 3900 C C . GLN B 2 134 ? 35.671 58.240 14.181 1.00 33.94 134 GLN B C 1
ATOM 3901 O O . GLN B 2 134 ? 36.159 57.366 13.457 1.00 31.32 134 GLN B O 1
ATOM 3907 N N . VAL B 2 135 ? 35.921 59.537 14.031 1.00 27.40 135 VAL B N 1
ATOM 3908 C CA . VAL B 2 135 ? 36.800 60.054 12.990 1.00 35.53 135 VAL B CA 1
ATOM 3909 C C . VAL B 2 135 ? 37.822 61.000 13.603 1.00 40.22 135 VAL B C 1
ATOM 3910 O O . VAL B 2 135 ? 37.467 62.029 14.174 1.00 35.13 135 VAL B O 1
ATOM 3914 N N . GLY B 2 136 ? 39.094 60.642 13.481 1.00 28.98 136 GLY B N 1
ATOM 3915 C CA . GLY B 2 136 ? 40.175 61.452 14.007 1.00 34.80 136 GLY B CA 1
ATOM 3916 C C . GLY B 2 136 ? 40.725 62.423 12.981 1.00 37.21 136 GLY B C 1
ATOM 3917 O O . GLY B 2 136 ? 40.872 62.085 11.807 1.00 35.08 136 GLY B O 1
ATOM 3918 N N . SER B 2 137 ? 41.019 63.639 13.433 1.00 42.31 137 SER B N 1
ATOM 3919 C CA . SER B 2 137 ? 41.613 64.666 12.582 1.00 43.67 137 SER B CA 1
ATOM 3920 C C . SER B 2 137 ? 42.449 65.619 13.412 1.00 40.20 137 SER B C 1
ATOM 3921 O O . SER B 2 137 ? 42.504 65.502 14.631 1.00 35.21 137 SER B O 1
ATOM 3924 N N . GLY B 2 138 ? 43.124 66.543 12.734 1.00 42.58 138 GLY B N 1
ATOM 3925 C CA . GLY B 2 138 ? 43.975 67.518 13.391 1.00 41.80 138 GLY B CA 1
ATOM 3926 C C . GLY B 2 138 ? 45.458 67.220 13.264 1.00 46.20 138 GLY B C 1
ATOM 3927 O O . GLY B 2 138 ? 45.867 66.336 12.508 1.00 53.86 138 GLY B O 1
ATOM 3928 N N . ASP B 2 139 ? 46.257 67.954 14.035 1.00 45.78 139 ASP B N 1
ATOM 3929 C CA . ASP B 2 139 ? 47.717 67.848 14.020 1.00 46.64 139 ASP B CA 1
ATOM 3930 C C . ASP B 2 139 ? 48.271 66.717 14.883 1.00 45.59 139 ASP B C 1
ATOM 3931 O O . ASP B 2 139 ? 48.617 66.937 16.044 1.00 44.65 139 ASP B O 1
ATOM 3936 N N . TYR B 2 140 ? 48.382 65.522 14.307 1.00 41.78 140 TYR B N 1
ATOM 3937 C CA . TYR B 2 140 ? 48.941 64.373 15.015 1.00 44.28 140 TYR B CA 1
ATOM 3938 C C . TYR B 2 140 ? 50.418 64.581 15.355 1.00 49.07 140 TYR B C 1
ATOM 3939 O O . TYR B 2 140 ? 50.912 64.088 16.372 1.00 53.75 140 TYR B O 1
ATOM 3948 N N . ILE B 2 141 ? 51.119 65.295 14.484 1.00 47.35 141 ILE B N 1
ATOM 3949 C CA . ILE B 2 141 ? 52.540 65.577 14.658 1.00 51.56 141 ILE B CA 1
ATOM 3950 C C . ILE B 2 141 ? 52.870 66.344 15.949 1.00 56.86 141 ILE B C 1
ATOM 3951 O O . ILE B 2 141 ? 53.919 66.116 16.554 1.00 59.73 141 ILE B O 1
ATOM 3956 N N . THR B 2 142 ? 51.984 67.241 16.378 1.00 55.49 142 THR B N 1
ATOM 3957 C CA . THR B 2 142 ? 52.192 67.969 17.635 1.00 57.10 142 THR B CA 1
ATOM 3958 C C . THR B 2 142 ? 51.334 67.427 18.785 1.00 58.85 142 THR B C 1
ATOM 3959 O O . THR B 2 142 ? 51.241 68.056 19.842 1.00 60.78 142 THR B O 1
ATOM 3963 N N . GLY B 2 143 ? 50.707 66.272 18.575 1.00 54.32 143 GLY B N 1
ATOM 3964 C CA . GLY B 2 143 ? 49.840 65.681 19.582 1.00 48.16 143 GLY B CA 1
ATOM 3965 C C . GLY B 2 143 ? 48.634 66.531 19.933 1.00 49.67 143 GLY B C 1
ATOM 3966 O O . GLY B 2 143 ? 48.159 66.513 21.070 1.00 53.63 143 GLY B O 1
ATOM 3967 N N A GLU B 2 144 ? 48.133 67.280 18.953 0.51 48.11 144 GLU B N 1
ATOM 3968 N N B GLU B 2 144 ? 48.130 67.261 18.943 0.49 48.11 144 GLU B N 1
ATOM 3969 C CA A GLU B 2 144 ? 46.994 68.172 19.164 0.51 46.35 144 GLU B CA 1
ATOM 3970 C CA B GLU B 2 144 ? 47.013 68.169 19.149 0.49 46.37 144 GLU B CA 1
ATOM 3971 C C A GLU B 2 144 ? 45.752 67.709 18.403 0.51 42.81 144 GLU B C 1
ATOM 3972 C C B GLU B 2 144 ? 45.799 67.727 18.329 0.49 42.89 144 GLU B C 1
ATOM 3973 O O A GLU B 2 144 ? 44.842 68.497 18.137 0.51 41.50 144 GLU B O 1
ATOM 3974 O O B GLU B 2 144 ? 44.953 68.543 17.958 0.49 41.93 144 GLU B O 1
ATOM 3985 N N . GLN B 2 145 ? 45.721 66.426 18.060 1.00 38.31 145 GLN B N 1
ATOM 3986 C CA . GLN B 2 145 ? 44.598 65.849 17.322 1.00 35.95 145 GLN B CA 1
ATOM 3987 C C . GLN B 2 145 ? 43.330 65.781 18.161 1.00 38.32 145 GLN B C 1
ATOM 3988 O O . GLN B 2 145 ? 43.378 65.867 19.387 1.00 33.05 145 GLN B O 1
ATOM 3994 N N . PHE B 2 146 ? 42.198 65.599 17.492 1.00 31.02 146 PHE B N 1
ATOM 3995 C CA . PHE B 2 146 ? 40.932 65.436 18.186 1.00 30.14 146 PHE B CA 1
ATOM 3996 C C . PHE B 2 146 ? 40.091 64.407 17.441 1.00 34.62 146 PHE B C 1
ATOM 3997 O O . PHE B 2 146 ? 40.540 63.828 16.450 1.00 29.74 146 PHE B O 1
ATOM 4005 N N . PHE B 2 147 ? 38.873 64.176 17.916 1.00 30.90 147 PHE B N 1
ATOM 4006 C CA . PHE B 2 147 ? 37.965 63.264 17.234 1.00 31.93 147 PHE B CA 1
ATOM 4007 C C . PHE B 2 147 ? 36.500 63.702 17.256 1.00 33.68 147 PHE B C 1
ATOM 4008 O O . PHE B 2 147 ? 36.064 64.487 18.104 1.00 31.67 147 PHE B O 1
ATOM 4016 N N . GLN B 2 148 ? 35.756 63.180 16.289 1.00 33.91 148 GLN B N 1
ATOM 4017 C CA . GLN B 2 148 ? 34.344 63.474 16.112 1.00 36.10 148 GLN B CA 1
ATOM 4018 C C . GLN B 2 148 ? 33.554 62.179 16.015 1.00 32.66 148 GLN B C 1
ATOM 4019 O O . GLN B 2 148 ? 34.105 61.136 15.674 1.00 30.64 148 GLN B O 1
ATOM 4025 N N . PHE B 2 149 ? 32.265 62.255 16.336 1.00 29.37 149 PHE B N 1
ATOM 4026 C CA . PHE B 2 149 ? 31.360 61.117 16.203 1.00 28.77 149 PHE B CA 1
ATOM 4027 C C . PHE B 2 149 ? 30.329 61.405 15.120 1.00 33.09 149 PHE B C 1
ATOM 4028 O O . PHE B 2 149 ? 29.687 62.458 15.127 1.00 36.30 149 PHE B O 1
ATOM 4036 N N . TYR B 2 150 ? 30.178 60.461 14.194 1.00 30.48 150 TYR B N 1
ATOM 4037 C CA . TYR B 2 150 ? 29.252 60.600 13.073 1.00 34.02 150 TYR B CA 1
ATOM 4038 C C . TYR B 2 150 ? 28.204 59.497 13.058 1.00 37.81 150 TYR B C 1
ATOM 4039 O O . TYR B 2 150 ? 28.420 58.422 13.616 1.00 33.35 150 TYR B O 1
ATOM 4048 N N . THR B 2 151 ? 27.069 59.764 12.418 1.00 39.63 151 THR B N 1
ATOM 4049 C CA . THR B 2 151 ? 26.029 58.750 12.270 1.00 38.99 151 THR B CA 1
ATOM 4050 C C . THR B 2 151 ? 25.492 58.769 10.846 1.00 41.17 151 THR B C 1
ATOM 4051 O O . THR B 2 151 ? 25.769 59.703 10.088 1.00 38.62 151 THR B O 1
ATOM 4055 N N . GLN B 2 152 ? 24.690 57.758 10.513 1.00 44.77 152 GLN B N 1
ATOM 4056 C CA . GLN B 2 152 ? 23.980 57.687 9.236 1.00 44.91 152 GLN B CA 1
ATOM 4057 C C . GLN B 2 152 ? 24.926 57.908 8.058 1.00 45.47 152 GLN B C 1
ATOM 4058 O O . GLN B 2 152 ? 24.733 58.818 7.253 1.00 46.47 152 GLN B O 1
ATOM 4064 N N A ASN B 2 153 ? 25.947 57.060 7.976 0.52 48.86 153 ASN B N 1
ATOM 4065 N N B ASN B 2 153 ? 25.941 57.052 7.981 0.48 48.88 153 ASN B N 1
ATOM 4066 C CA A ASN B 2 153 ? 26.939 57.115 6.908 0.52 52.30 153 ASN B CA 1
ATOM 4067 C CA B ASN B 2 153 ? 26.968 57.081 6.941 0.48 51.76 153 ASN B CA 1
ATOM 4068 C C A ASN B 2 153 ? 27.551 58.502 6.757 0.52 52.38 153 ASN B C 1
ATOM 4069 C C B ASN B 2 153 ? 27.619 58.449 6.754 0.48 52.39 153 ASN B C 1
ATOM 4070 O O A ASN B 2 153 ? 27.547 59.079 5.669 0.52 55.12 153 ASN B O 1
ATOM 4071 O O B ASN B 2 153 ? 27.693 58.965 5.637 0.48 54.93 153 ASN B O 1
ATOM 4080 N N . LYS B 2 154 ? 28.061 59.027 7.868 1.00 47.19 154 LYS B N 1
ATOM 4081 C CA . LYS B 2 154 ? 28.733 60.325 7.900 1.00 43.08 154 LYS B CA 1
ATOM 4082 C C . LYS B 2 154 ? 27.894 61.519 7.425 1.00 40.95 154 LYS B C 1
ATOM 4083 O O . LYS B 2 154 ? 28.456 62.534 7.011 1.00 42.80 154 LYS B O 1
ATOM 4089 N N . THR B 2 155 ? 26.568 61.419 7.501 1.00 36.07 155 THR B N 1
ATOM 4090 C CA . THR B 2 155 ? 25.711 62.544 7.116 1.00 38.63 155 THR B CA 1
ATOM 4091 C C . THR B 2 155 ? 25.355 63.411 8.327 1.00 41.82 155 THR B C 1
ATOM 4092 O O . THR B 2 155 ? 24.829 64.506 8.172 1.00 44.89 155 THR B O 1
ATOM 4096 N N . ARG B 2 156 ? 25.596 62.900 9.532 1.00 47.68 156 ARG B N 1
ATOM 4097 C CA . ARG B 2 156 ? 25.324 63.665 10.751 1.00 40.95 156 ARG B CA 1
ATOM 4098 C C . ARG B 2 156 ? 26.493 63.587 11.723 1.00 34.14 156 ARG B C 1
ATOM 4099 O O . ARG B 2 156 ? 27.098 62.535 11.896 1.00 37.86 156 ARG B O 1
ATOM 4107 N N . VAL B 2 157 ? 26.821 64.726 12.324 1.00 34.38 157 VAL B N 1
ATOM 4108 C CA . VAL B 2 157 ? 27.917 64.842 13.285 1.00 32.23 157 VAL B CA 1
ATOM 4109 C C . VAL B 2 157 ? 27.386 65.200 14.687 1.00 34.18 157 VAL B C 1
ATOM 4110 O O . VAL B 2 157 ? 26.421 65.955 14.817 1.00 36.72 157 VAL B O 1
ATOM 4114 N N . LEU B 2 158 ? 27.955 64.605 15.732 1.00 29.10 158 LEU B N 1
ATOM 4115 C CA . LEU B 2 158 ? 27.514 64.929 17.091 1.00 28.94 158 LEU B CA 1
ATOM 4116 C C . LEU B 2 158 ? 28.085 66.290 17.522 1.00 36.25 158 LEU B C 1
ATOM 4117 O O . LEU B 2 158 ? 29.268 66.568 17.328 1.00 43.61 158 LEU B O 1
ATOM 4122 N N . SER B 2 159 ? 27.230 67.134 18.097 1.00 31.56 159 SER B N 1
ATOM 4123 C CA . SER B 2 159 ? 27.617 68.487 18.493 1.00 30.29 159 SER B CA 1
ATOM 4124 C C . SER B 2 159 ? 26.997 68.984 19.807 1.00 32.92 159 SER B C 1
ATOM 4125 O O . SER B 2 159 ? 25.899 68.568 20.182 1.00 34.34 159 SER B O 1
ATOM 4128 N N . ASN B 2 160 ? 27.698 69.879 20.500 1.00 30.63 160 ASN B N 1
ATOM 4129 C CA . ASN B 2 160 ? 27.111 70.535 21.666 1.00 36.15 160 ASN B CA 1
ATOM 4130 C C . ASN B 2 160 ? 26.048 71.456 21.106 1.00 37.20 160 ASN B C 1
ATOM 4131 O O . ASN B 2 160 ? 26.168 71.926 19.974 1.00 36.83 160 ASN B O 1
ATOM 4136 N N . CYS B 2 161 ? 24.984 71.683 21.860 1.00 41.22 161 CYS B N 1
ATOM 4137 C CA . CYS B 2 161 ? 23.959 72.586 21.380 1.00 43.56 161 CYS B CA 1
ATOM 4138 C C . CYS B 2 161 ? 24.344 74.025 21.742 1.00 40.78 161 CYS B C 1
ATOM 4139 O O . CYS B 2 161 ? 24.272 74.424 22.904 1.00 45.12 161 CYS B O 1
ATOM 4142 N N . ARG B 2 162 ? 24.797 74.764 20.728 1.00 39.94 162 ARG B N 1
ATOM 4143 C CA . ARG B 2 162 ? 25.139 76.197 20.788 1.00 44.57 162 ARG B CA 1
ATOM 4144 C C . ARG B 2 162 ? 26.348 76.645 21.620 1.00 44.68 162 ARG B C 1
ATOM 4145 O O . ARG B 2 162 ? 27.047 77.572 21.218 1.00 52.22 162 ARG B O 1
ATOM 4153 N N . ALA B 2 163 ? 26.610 76.020 22.762 1.00 44.22 163 ALA B N 1
ATOM 4154 C CA . ALA B 2 163 ? 27.668 76.538 23.636 1.00 41.94 163 ALA B CA 1
ATOM 4155 C C . ALA B 2 163 ? 28.931 75.681 23.778 1.00 43.79 163 ALA B C 1
ATOM 4156 O O . ALA B 2 163 ? 28.899 74.453 23.659 1.00 46.80 163 ALA B O 1
ATOM 4158 N N . LEU B 2 164 ? 30.039 76.369 24.051 1.00 33.58 164 LEU B N 1
ATOM 4159 C CA . LEU B 2 164 ? 31.339 75.755 24.335 1.00 40.43 164 LEU B CA 1
ATOM 4160 C C . LEU B 2 164 ? 31.637 75.692 25.833 1.00 43.94 164 LEU B C 1
ATOM 4161 O O . LEU B 2 164 ? 32.198 74.712 26.323 1.00 46.93 164 LEU B O 1
ATOM 4166 N N . ASP B 2 165 ? 31.264 76.751 26.551 1.00 48.42 165 ASP B N 1
ATOM 4167 C CA . ASP B 2 165 ? 31.537 76.864 27.982 1.00 46.48 165 ASP B CA 1
ATOM 4168 C C . ASP B 2 165 ? 30.306 77.120 28.854 1.00 43.81 165 ASP B C 1
ATOM 4169 O O . ASP B 2 165 ? 30.374 77.876 29.823 1.00 43.75 165 ASP B O 1
ATOM 4174 N N . SER B 2 166 ? 29.185 76.499 28.512 1.00 42.78 166 SER B N 1
ATOM 4175 C CA . SER B 2 166 ? 28.002 76.584 29.359 1.00 45.10 166 SER B CA 1
ATOM 4176 C C . SER B 2 166 ? 27.294 75.237 29.368 1.00 42.64 166 SER B C 1
ATOM 4177 O O . SER B 2 166 ? 27.393 74.470 28.406 1.00 36.78 166 SER B O 1
ATOM 4180 N N . ARG B 2 167 ? 26.583 74.956 30.457 1.00 41.55 167 ARG B N 1
ATOM 4181 C CA . ARG B 2 167 ? 25.825 73.717 30.576 1.00 43.91 167 ARG B CA 1
ATOM 4182 C C . ARG B 2 167 ? 24.750 73.655 29.492 1.00 47.41 167 ARG B C 1
ATOM 4183 O O . ARG B 2 167 ? 23.897 74.539 29.387 1.00 49.86 167 ARG B O 1
ATOM 4191 N N . THR B 2 168 ? 24.821 72.612 28.672 1.00 43.57 168 THR B N 1
ATOM 4192 C CA . THR B 2 168 ? 23.884 72.419 27.574 1.00 40.99 168 THR B CA 1
ATOM 4193 C C . THR B 2 168 ? 23.721 70.927 27.293 1.00 39.64 168 THR B C 1
ATOM 4194 O O . THR B 2 168 ? 24.198 70.094 28.062 1.00 34.79 168 THR B O 1
ATOM 4198 N N . ILE B 2 169 ? 23.020 70.595 26.212 1.00 40.11 169 ILE B N 1
ATOM 4199 C CA . ILE B 2 169 ? 22.836 69.204 25.801 1.00 35.17 169 ILE B CA 1
ATOM 4200 C C . ILE B 2 169 ? 23.703 68.791 24.609 1.00 34.18 169 ILE B C 1
ATOM 4201 O O . ILE B 2 169 ? 24.391 69.610 23.998 1.00 35.72 169 ILE B O 1
ATOM 4206 N N . LEU B 2 170 ? 23.643 67.504 24.284 1.00 33.29 170 LEU B N 1
ATOM 4207 C CA . LEU B 2 170 ? 24.332 66.945 23.130 1.00 30.24 170 LEU B CA 1
ATOM 4208 C C . LEU B 2 170 ? 23.326 66.479 22.094 1.00 39.73 170 LEU B C 1
ATOM 4209 O O . LEU B 2 170 ? 22.301 65.888 22.435 1.00 40.88 170 LEU B O 1
ATOM 4214 N N . LEU B 2 171 ? 23.622 66.754 20.827 1.00 40.80 171 LEU B N 1
ATOM 4215 C CA . LEU B 2 171 ? 22.738 66.371 19.732 1.00 41.16 171 LEU B CA 1
ATOM 4216 C C . LEU B 2 171 ? 23.519 66.014 18.472 1.00 40.30 171 LEU B C 1
ATOM 4217 O O . LEU B 2 171 ? 24.733 66.196 18.418 1.00 41.97 171 LEU B O 1
ATOM 4222 N N . SER B 2 172 ? 22.819 65.499 17.464 1.00 42.42 172 SER B N 1
ATOM 4223 C CA . SER B 2 172 ? 23.435 65.244 16.166 1.00 40.35 172 SER B CA 1
ATOM 4224 C C . SER B 2 172 ? 22.855 66.212 15.130 1.00 40.93 172 SER B C 1
ATOM 4225 O O . SER B 2 172 ? 21.636 66.380 15.040 1.00 39.06 172 SER B O 1
ATOM 4228 N N . THR B 2 173 ? 23.729 66.859 14.366 1.00 38.09 173 THR B N 1
ATOM 4229 C CA . THR B 2 173 ? 23.289 67.797 13.338 1.00 39.55 173 THR B CA 1
ATOM 4230 C C . THR B 2 173 ? 23.714 67.357 11.934 1.00 38.00 173 THR B C 1
ATOM 4231 O O . THR B 2 173 ? 24.689 66.623 11.767 1.00 36.55 173 THR B O 1
ATOM 4235 N N . ALA B 2 174 ? 22.979 67.821 10.931 1.00 40.92 174 ALA B N 1
ATOM 4236 C CA . ALA B 2 174 ? 23.273 67.501 9.539 1.00 44.15 174 ALA B CA 1
ATOM 4237 C C . ALA B 2 174 ? 24.012 68.652 8.877 1.00 47.82 174 ALA B C 1
ATOM 4238 O O . ALA B 2 174 ? 24.277 68.636 7.676 1.00 45.94 174 ALA B O 1
ATOM 4240 N N . LYS B 2 175 ? 24.350 69.647 9.686 1.00 50.86 175 LYS B N 1
ATOM 4241 C CA . LYS B 2 175 ? 25.102 70.805 9.234 1.00 50.44 175 LYS B CA 1
ATOM 4242 C C . LYS B 2 175 ? 26.590 70.573 9.488 1.00 53.72 175 LYS B C 1
ATOM 4243 O O . LYS B 2 175 ? 27.133 70.972 10.519 1.00 57.04 175 LYS B O 1
ATOM 4249 N N . ILE B 2 176 ? 27.233 69.899 8.541 1.00 51.06 176 ILE B N 1
ATOM 4250 C CA . ILE B 2 176 ? 28.659 69.605 8.618 1.00 48.65 176 ILE B CA 1
ATOM 4251 C C . ILE B 2 176 ? 29.497 70.683 7.927 1.00 48.11 176 ILE B C 1
ATOM 4252 O O . ILE B 2 176 ? 29.161 71.162 6.846 1.00 51.83 176 ILE B O 1
ATOM 4257 N N . PHE B 2 177 ? 30.578 71.067 8.600 1.00 50.45 177 PHE B N 1
ATOM 4258 C CA . PHE B 2 177 ? 31.505 72.111 8.175 1.00 61.13 177 PHE B CA 1
ATOM 4259 C C . PHE B 2 177 ? 32.929 71.577 7.990 1.00 74.96 177 PHE B C 1
ATOM 4260 O O . PHE B 2 177 ? 33.244 70.480 8.457 1.00 73.48 177 PHE B O 1
ATOM 4268 N N . PRO B 2 178 ? 33.783 72.342 7.282 1.00 90.18 178 PRO B N 1
ATOM 4269 C CA . PRO B 2 178 ? 35.158 71.934 6.992 1.00 99.31 178 PRO B CA 1
ATOM 4270 C C . PRO B 2 178 ? 35.933 71.818 8.297 1.00 104.28 178 PRO B C 1
ATOM 4271 O O . PRO B 2 178 ? 35.640 72.478 9.295 1.00 104.66 178 PRO B O 1
ATOM 4275 N N . ILE B 2 179 ? 36.929 70.953 8.254 1.00 111.63 179 ILE B N 1
ATOM 4276 C CA . ILE B 2 179 ? 37.789 70.650 9.373 1.00 118.75 179 ILE B CA 1
ATOM 4277 C C . ILE B 2 179 ? 39.151 71.290 9.172 1.00 140.77 179 ILE B C 1
ATOM 4278 O O . ILE B 2 179 ? 39.791 71.637 10.142 1.00 141.89 179 ILE B O 1
ATOM 4283 N N . TYR B 2 180 ? 39.627 71.474 7.950 1.00 164.66 180 TYR B N 1
ATOM 4284 C CA . TYR B 2 180 ? 40.936 72.146 7.814 1.00 168.25 180 TYR B CA 1
ATOM 4285 C C . TYR B 2 180 ? 40.775 73.637 8.282 1.00 175.99 180 TYR B C 1
ATOM 4286 O O . TYR B 2 180 ? 41.518 73.951 9.229 1.00 177.05 180 TYR B O 1
ATOM 4295 N N . PRO B 2 181 ? 40.007 74.555 7.648 1.00 165.16 181 PRO B N 1
ATOM 4296 C CA . PRO B 2 181 ? 39.934 75.677 8.623 1.00 156.58 181 PRO B CA 1
ATOM 4297 C C . PRO B 2 181 ? 38.754 75.564 9.673 1.00 149.24 181 PRO B C 1
ATOM 4298 O O . PRO B 2 181 ? 37.598 75.787 9.305 1.00 144.49 181 PRO B O 1
ATOM 4302 N N . PRO B 2 182 ? 39.074 75.023 10.901 1.00 146.84 182 PRO B N 1
ATOM 4303 C CA . PRO B 2 182 ? 38.082 74.637 11.909 1.00 139.23 182 PRO B CA 1
ATOM 4304 C C . PRO B 2 182 ? 37.144 75.795 12.177 1.00 129.53 182 PRO B C 1
ATOM 4305 O O . PRO B 2 182 ? 37.404 76.703 12.966 1.00 133.85 182 PRO B O 1
ATOM 4309 N N . ALA B 2 183 ? 36.034 75.739 11.440 1.00 101.60 183 ALA B N 1
ATOM 4310 C CA . ALA B 2 183 ? 34.941 76.703 11.544 1.00 74.35 183 ALA B CA 1
ATOM 4311 C C . ALA B 2 183 ? 34.575 76.866 13.005 1.00 66.51 183 ALA B C 1
ATOM 4312 O O . ALA B 2 183 ? 34.931 76.031 13.828 1.00 70.51 183 ALA B O 1
ATOM 4314 N N . SER B 2 184 ? 33.796 77.881 13.333 1.00 58.53 184 SER B N 1
ATOM 4315 C CA . SER B 2 184 ? 33.445 78.049 14.727 1.00 57.44 184 SER B CA 1
ATOM 4316 C C . SER B 2 184 ? 32.476 76.938 15.101 1.00 51.14 184 SER B C 1
ATOM 4317 O O . SER B 2 184 ? 32.504 76.438 16.226 1.00 54.22 184 SER B O 1
ATOM 4320 N N . GLU B 2 185 ? 31.636 76.538 14.154 1.00 44.91 185 GLU B N 1
ATOM 4321 C CA . GLU B 2 185 ? 30.653 75.501 14.426 1.00 43.42 185 GLU B CA 1
ATOM 4322 C C . GLU B 2 185 ? 31.317 74.132 14.649 1.00 43.61 185 GLU B C 1
ATOM 4323 O O . GLU B 2 185 ? 30.800 73.298 15.392 1.00 50.29 185 GLU B O 1
ATOM 4329 N N . THR B 2 186 ? 32.457 73.904 13.999 1.00 39.70 186 THR B N 1
ATOM 4330 C CA . THR B 2 186 ? 33.202 72.647 14.132 1.00 39.94 186 THR B CA 1
ATOM 4331 C C . THR B 2 186 ? 33.754 72.422 15.555 1.00 42.01 186 THR B C 1
ATOM 4332 O O . THR B 2 186 ? 33.874 71.286 16.018 1.00 31.89 186 THR B O 1
ATOM 4336 N N . GLN B 2 187 ? 34.039 73.515 16.258 1.00 34.73 187 GLN B N 1
ATOM 4337 C CA . GLN B 2 187 ? 34.578 73.455 17.621 1.00 33.60 187 GLN B CA 1
ATOM 4338 C C . GLN B 2 187 ? 33.626 72.767 18.593 1.00 38.79 187 GLN B C 1
ATOM 4339 O O . GLN B 2 187 ? 34.056 72.148 19.568 1.00 39.23 187 GLN B O 1
ATOM 4345 N N . LEU B 2 188 ? 32.334 72.862 18.304 1.00 34.00 188 LEU B N 1
ATOM 4346 C CA . LEU B 2 188 ? 31.300 72.263 19.133 1.00 33.52 188 LEU B CA 1
ATOM 4347 C C . LEU B 2 188 ? 31.224 70.745 18.955 1.00 37.66 188 LEU B C 1
ATOM 4348 O O . LEU B 2 188 ? 30.443 70.081 19.633 1.00 38.12 188 LEU B O 1
ATOM 4353 N N . THR B 2 189 ? 32.033 70.203 18.046 1.00 35.00 189 THR B N 1
ATOM 4354 C CA . THR B 2 189 ? 32.019 68.770 17.747 1.00 35.48 189 THR B CA 1
ATOM 4355 C C . THR B 2 189 ? 33.322 68.046 18.116 1.00 37.68 189 THR B C 1
ATOM 4356 O O . THR B 2 189 ? 33.420 66.829 17.964 1.00 35.96 189 THR B O 1
ATOM 4360 N N . ALA B 2 190 ? 34.322 68.801 18.560 1.00 29.87 190 ALA B N 1
ATOM 4361 C CA . ALA B 2 190 ? 35.667 68.275 18.814 1.00 29.72 190 ALA B CA 1
ATOM 4362 C C . ALA B 2 190 ? 35.928 67.757 20.239 1.00 32.0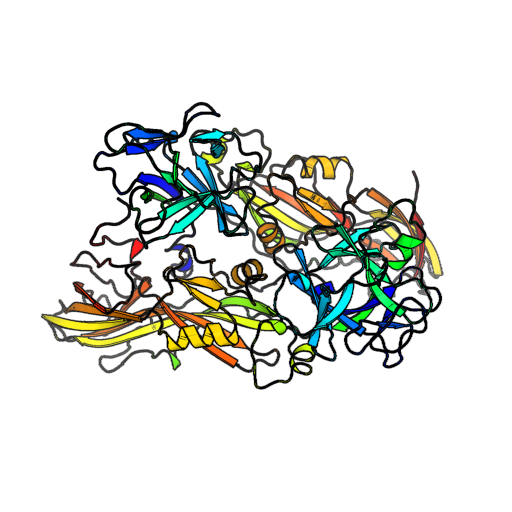2 190 ALA B C 1
ATOM 4363 O O . ALA B 2 190 ? 35.816 68.507 21.213 1.00 36.80 190 ALA B O 1
ATOM 4365 N N . PHE B 2 191 ? 36.310 66.482 20.346 1.00 31.45 191 PHE B N 1
ATOM 4366 C CA . PHE B 2 191 ? 36.577 65.841 21.640 1.00 28.33 191 PHE B CA 1
ATOM 4367 C C . PHE B 2 191 ? 38.014 65.348 21.794 1.00 37.72 191 PHE B C 1
ATOM 4368 O O . PHE B 2 191 ? 38.690 65.026 20.816 1.00 28.61 191 PHE B O 1
ATOM 4376 N N . VAL B 2 192 ? 38.465 65.304 23.045 1.00 32.67 192 VAL B N 1
ATOM 4377 C CA . VAL B 2 192 ? 39.756 64.734 23.433 1.00 31.49 192 VAL B CA 1
ATOM 4378 C C . VAL B 2 192 ? 39.562 63.784 24.621 1.00 37.16 192 VAL B C 1
ATOM 4379 O O . VAL B 2 192 ? 38.568 63.887 25.346 1.00 33.24 192 VAL B O 1
ATOM 4383 N N . ASN B 2 193 ? 40.510 62.872 24.829 1.00 38.41 193 ASN B N 1
ATOM 4384 C CA . ASN B 2 193 ? 40.445 61.971 25.977 1.00 28.98 193 ASN B CA 1
ATOM 4385 C C . ASN B 2 193 ? 41.104 62.603 27.193 1.00 29.70 193 ASN B C 1
ATOM 4386 O O . ASN B 2 193 ? 42.161 63.225 27.081 1.00 34.56 193 ASN B O 1
ATOM 4391 N N . SER B 2 194 ? 40.470 62.448 28.352 1.00 30.54 194 SER B N 1
ATOM 4392 C CA . SER B 2 194 ? 41.033 62.929 29.612 1.00 29.56 194 SER B CA 1
ATOM 4393 C C . SER B 2 194 ? 41.285 61.766 30.580 1.00 29.57 194 SER B C 1
ATOM 4394 O O . SER B 2 194 ? 41.877 60.761 30.201 1.00 29.35 194 SER B O 1
ATOM 4397 N N . SER B 2 195 ? 40.862 61.922 31.832 1.00 29.95 195 SER B N 1
ATOM 4398 C CA . SER B 2 195 ? 40.996 60.876 32.847 1.00 30.11 195 SER B CA 1
ATOM 4399 C C . SER B 2 195 ? 40.243 59.603 32.480 1.00 29.18 195 SER B C 1
ATOM 4400 O O . SER B 2 195 ? 39.326 59.638 31.659 1.00 30.62 195 SER B O 1
ATOM 4403 N N . PHE B 2 196 ? 40.616 58.480 33.091 1.00 29.27 196 PHE B N 1
ATOM 4404 C CA . PHE B 2 196 ? 39.954 57.216 32.778 1.00 28.46 196 PHE B CA 1
ATOM 4405 C C . PHE B 2 196 ? 39.905 56.257 33.968 1.00 31.81 196 PHE B C 1
ATOM 4406 O O . PHE B 2 196 ? 40.630 56.409 34.949 1.00 29.70 196 PHE B O 1
ATOM 4414 N N . TYR B 2 197 ? 39.055 55.246 33.829 1.00 31.32 197 TYR B N 1
ATOM 4415 C CA . TYR B 2 197 ? 38.951 54.131 34.761 1.00 30.93 197 TYR B CA 1
ATOM 4416 C C . TYR B 2 197 ? 39.226 52.881 33.935 1.00 28.66 197 TYR B C 1
ATOM 4417 O O . TYR B 2 197 ? 38.795 52.805 32.785 1.00 30.00 197 TYR B O 1
ATOM 4426 N N . ALA B 2 198 ? 39.954 51.913 34.481 1.00 30.54 198 ALA B N 1
ATOM 4427 C CA . ALA B 2 198 ? 40.208 50.690 33.722 1.00 31.52 198 ALA B CA 1
ATOM 4428 C C . ALA B 2 198 ? 38.951 49.835 33.650 1.00 28.74 198 ALA B C 1
ATOM 4429 O O . ALA B 2 198 ? 38.223 49.716 34.631 1.00 34.99 198 ALA B O 1
ATOM 4431 N N . ALA B 2 199 ? 38.692 49.238 32.492 1.00 31.09 199 ALA B N 1
ATOM 4432 C CA . ALA B 2 199 ? 37.599 48.283 32.392 1.00 34.30 199 ALA B CA 1
ATOM 4433 C C . ALA B 2 199 ? 38.045 47.006 33.088 1.00 31.93 199 ALA B C 1
ATOM 4434 O O . ALA B 2 199 ? 39.238 46.822 33.321 1.00 31.20 199 ALA B O 1
ATOM 4436 N N . ALA B 2 200 ? 37.108 46.123 33.421 1.00 30.15 200 ALA B N 1
ATOM 4437 C CA . ALA B 2 200 ? 37.484 44.853 34.033 1.00 36.38 200 ALA B CA 1
ATOM 4438 C C . ALA B 2 200 ? 37.636 43.786 32.956 1.00 36.97 200 ALA B C 1
ATOM 4439 O O . ALA B 2 200 ? 36.649 43.324 32.384 1.00 33.12 200 ALA B O 1
ATOM 4441 N N . ILE B 2 201 ? 38.877 43.410 32.671 1.00 34.00 201 ILE B N 1
ATOM 4442 C CA . ILE B 2 201 ? 39.156 42.449 31.613 1.00 31.65 201 ILE B CA 1
ATOM 4443 C C . ILE B 2 201 ? 39.679 41.134 32.182 1.00 31.25 201 ILE B C 1
ATOM 4444 O O . ILE B 2 201 ? 40.692 41.120 32.881 1.00 31.32 201 ILE B O 1
ATOM 4449 N N . PRO B 2 202 ? 38.991 40.018 31.894 1.00 29.08 202 PRO B N 1
ATOM 4450 C CA . PRO B 2 202 ? 39.532 38.765 32.427 1.00 30.69 202 PRO B CA 1
ATOM 4451 C C . PRO B 2 202 ? 40.775 38.314 31.667 1.00 33.99 202 PRO B C 1
ATOM 4452 O O . PRO B 2 202 ? 40.959 38.696 30.513 1.00 27.09 202 PRO B O 1
ATOM 4456 N N . GLN B 2 203 ? 41.642 37.551 32.325 1.00 34.10 203 GLN B N 1
ATOM 4457 C CA . GLN B 2 203 ? 42.824 37.017 31.663 1.00 33.53 203 GLN B CA 1
ATOM 4458 C C . GLN B 2 203 ? 42.462 35.853 30.738 1.00 33.69 203 GLN B C 1
ATOM 4459 O O . GLN B 2 203 ? 41.594 35.038 31.056 1.00 34.23 203 GLN B O 1
ATOM 4465 N N . LEU B 2 204 ? 43.135 35.779 29.596 1.00 30.24 204 LEU B N 1
ATOM 4466 C CA . LEU B 2 204 ? 42.910 34.710 28.634 1.00 30.05 204 LEU B CA 1
ATOM 4467 C C . LEU B 2 204 ? 43.766 33.498 29.006 1.00 28.08 204 LEU B C 1
ATOM 4468 O O . LEU B 2 204 ? 44.967 33.637 29.235 1.00 35.50 204 LEU B O 1
ATOM 4473 N N . PRO B 2 205 ? 43.150 32.306 29.070 1.00 27.71 205 PRO B N 1
ATOM 4474 C CA . PRO B 2 205 ? 43.831 31.051 29.416 1.00 31.85 205 PRO B CA 1
ATOM 4475 C C . PRO B 2 205 ? 44.769 30.609 28.303 1.00 34.96 205 PRO B C 1
ATOM 4476 O O . PRO B 2 205 ? 44.609 31.065 27.172 1.00 35.35 205 PRO B O 1
ATOM 4480 N N . GLN B 2 206 ? 45.721 29.730 28.600 1.00 37.97 206 GLN B N 1
ATOM 4481 C CA . GLN B 2 206 ? 46.593 29.245 27.541 1.00 43.88 206 GLN B CA 1
ATOM 4482 C C . GLN B 2 206 ? 46.107 27.932 26.934 1.00 40.86 206 GLN B C 1
ATOM 4483 O O . GLN B 2 206 ? 45.552 27.076 27.621 1.00 41.79 206 GLN B O 1
ATOM 4489 N N . THR B 2 207 ? 46.289 27.811 25.624 1.00 34.34 207 THR B N 1
ATOM 4490 C CA . THR B 2 207 ? 45.825 26.653 24.876 1.00 31.48 207 THR B CA 1
ATOM 4491 C C . THR B 2 207 ? 46.589 25.391 25.269 1.00 36.47 207 THR B C 1
ATOM 4492 O O . THR B 2 207 ? 47.724 25.471 25.743 1.00 36.27 207 THR B O 1
ATOM 4496 N N . SER B 2 208 ? 45.983 24.229 25.046 1.00 32.90 208 SER B N 1
ATOM 4497 C CA . SER B 2 208 ? 46.657 22.965 25.324 1.00 30.31 208 SER B CA 1
ATOM 4498 C C . SER B 2 208 ? 46.239 21.940 24.277 1.00 32.21 208 SER B C 1
ATOM 4499 O O . SER B 2 208 ? 45.282 22.152 23.531 1.00 28.86 208 SER B O 1
ATOM 4502 N N . LEU B 2 209 ? 46.965 20.829 24.230 1.00 36.55 209 LEU B N 1
ATOM 4503 C CA . LEU B 2 209 ? 46.712 19.770 23.259 1.00 32.95 209 LEU B CA 1
ATOM 4504 C C . LEU B 2 209 ? 45.682 18.748 23.742 1.00 33.80 209 LEU B C 1
ATOM 4505 O O . LEU B 2 209 ? 45.550 18.501 24.940 1.00 34.55 209 LEU B O 1
ATOM 4510 N N . LEU B 2 210 ? 44.966 18.148 22.798 1.00 34.54 210 LEU B N 1
ATOM 4511 C CA . LEU B 2 210 ? 44.005 17.095 23.102 1.00 27.17 210 LEU B CA 1
ATOM 4512 C C . LEU B 2 210 ? 44.716 15.766 23.322 1.00 30.61 210 LEU B C 1
ATOM 4513 O O . LEU B 2 210 ? 45.608 15.386 22.559 1.00 31.51 210 LEU B O 1
ATOM 4518 N N . GLU B 2 211 ? 44.336 15.092 24.403 1.00 30.01 211 GLU B N 1
ATOM 4519 C CA . GLU B 2 211 ? 44.877 13.783 24.762 1.00 29.41 211 GLU B CA 1
ATOM 4520 C C . GLU B 2 211 ? 44.398 12.690 23.820 1.00 31.83 211 GLU B C 1
ATOM 4521 O O . GLU B 2 211 ? 43.457 12.891 23.050 1.00 33.36 211 GLU B O 1
ATOM 4527 N N . ASN B 2 212 ? 45.054 11.533 23.882 1.00 31.96 212 ASN B N 1
ATOM 4528 C CA . ASN B 2 212 ? 44.592 10.362 23.147 1.00 35.29 212 ASN B CA 1
ATOM 4529 C C . ASN B 2 212 ? 43.327 9.785 23.779 1.00 30.13 212 ASN B C 1
ATOM 4530 O O . ASN B 2 212 ? 43.027 10.057 24.943 1.00 29.68 212 ASN B O 1
ATOM 4535 N N . ILE B 2 213 ? 42.560 9.036 22.994 1.00 31.97 213 ILE B N 1
ATOM 4536 C CA . ILE B 2 213 ? 41.340 8.407 23.491 1.00 29.72 213 ILE B CA 1
ATOM 4537 C C . ILE B 2 213 ? 41.720 7.471 24.651 1.00 36.19 213 ILE B C 1
ATOM 4538 O O . ILE B 2 213 ? 42.569 6.589 24.481 1.00 34.96 213 ILE B O 1
ATOM 4543 N N . PRO B 2 214 ? 41.117 7.675 25.839 1.00 33.28 214 PRO B N 1
ATOM 4544 C CA . PRO B 2 214 ? 41.459 6.898 27.044 1.00 34.08 214 PRO B CA 1
ATOM 4545 C C . PRO B 2 214 ? 41.183 5.389 26.947 1.00 38.18 214 PRO B C 1
ATOM 4546 O O . PRO B 2 214 ? 40.121 4.975 26.476 1.00 27.98 214 PRO B O 1
ATOM 4550 N N . GLU B 2 215 ? 42.174 4.600 27.363 1.00 29.46 215 GLU B N 1
ATOM 4551 C CA . GLU B 2 215 ? 42.149 3.132 27.330 1.00 37.09 215 GLU B CA 1
ATOM 4552 C C . GLU B 2 215 ? 41.581 2.493 28.606 1.00 34.71 215 GLU B C 1
ATOM 4553 O O . GLU B 2 215 ? 41.988 2.860 29.702 1.00 32.30 215 GLU B O 1
ATOM 4559 N N . PRO B 2 216 ? 40.666 1.517 28.481 1.00 37.22 216 PRO B N 1
ATOM 4560 C CA . PRO B 2 216 ? 40.251 0.831 29.716 1.00 31.22 216 PRO B CA 1
ATOM 4561 C C . PRO B 2 216 ? 41.368 -0.067 30.280 1.00 32.46 216 PRO B C 1
ATOM 4562 O O . PRO B 2 216 ? 42.115 -0.682 29.521 1.00 32.71 216 PRO B O 1
ATOM 4566 N N . THR B 2 217 ? 41.458 -0.160 31.603 1.00 33.33 217 THR B N 1
ATOM 4567 C CA . THR B 2 217 ? 42.509 -0.944 32.252 1.00 39.98 217 THR B CA 1
ATOM 4568 C C . THR B 2 217 ? 42.149 -2.394 32.580 1.00 40.64 217 THR B C 1
ATOM 4569 O O . THR B 2 217 ? 43.028 -3.206 32.873 1.00 40.06 217 THR B O 1
ATOM 4573 N N A SER B 2 218 ? 40.862 -2.716 32.515 0.68 34.90 218 SER B N 1
ATOM 4574 N N B SER B 2 218 ? 40.859 -2.710 32.542 0.32 37.04 218 SER B N 1
ATOM 4575 C CA A SER B 2 218 ? 40.399 -4.057 32.840 0.68 35.91 218 SER B CA 1
ATOM 4576 C CA B SER B 2 218 ? 40.386 -4.047 32.886 0.32 36.55 218 SER B CA 1
ATOM 4577 C C A SER B 2 218 ? 39.012 -4.319 32.272 0.68 37.12 218 SER B C 1
ATOM 4578 C C B SER B 2 218 ? 38.994 -4.308 32.319 0.32 36.71 218 SER B C 1
ATOM 4579 O O A SER B 2 218 ? 38.370 -3.418 31.734 0.68 33.74 218 SER B O 1
ATOM 4580 O O B SER B 2 218 ? 38.338 -3.397 31.816 0.32 33.78 218 SER B O 1
ATOM 4585 N N . LEU B 2 219 ? 38.557 -5.562 32.404 1.00 37.05 219 LEU B N 1
ATOM 4586 C CA . LEU B 2 219 ? 37.242 -5.969 31.914 1.00 40.90 219 LEU B CA 1
ATOM 4587 C C . LEU B 2 219 ? 36.097 -5.244 32.629 1.00 34.70 219 LEU B C 1
ATOM 4588 O O . LEU B 2 219 ? 35.046 -4.983 32.045 1.00 33.97 219 LEU B O 1
ATOM 4593 N N . ASP B 2 220 ? 36.313 -4.917 33.894 1.00 35.51 220 ASP B N 1
ATOM 4594 C CA . ASP B 2 220 ? 35.322 -4.201 34.691 1.00 50.77 220 ASP B CA 1
ATOM 4595 C C . ASP B 2 220 ? 35.496 -2.668 34.666 1.00 44.26 220 ASP B C 1
ATOM 4596 O O . ASP B 2 220 ? 34.681 -1.945 35.239 1.00 46.97 220 ASP B O 1
ATOM 4601 N N . ASP B 2 221 ? 36.540 -2.173 34.005 1.00 38.16 221 ASP B N 1
ATOM 4602 C CA . ASP B 2 221 ? 36.745 -0.724 33.897 1.00 36.92 221 ASP B CA 1
ATOM 4603 C C . ASP B 2 221 ? 35.768 -0.125 32.876 1.00 39.23 221 ASP B C 1
ATOM 4604 O O . ASP B 2 221 ? 35.864 -0.377 31.673 1.00 35.58 221 ASP B O 1
ATOM 4609 N N . SER B 2 222 ? 34.835 0.683 33.378 1.00 43.95 222 SER B N 1
ATOM 4610 C CA . SER B 2 222 ? 33.795 1.302 32.553 1.00 45.30 222 SER B CA 1
ATOM 4611 C C . SER B 2 222 ? 34.248 2.554 31.806 1.00 50.53 222 SER B C 1
ATOM 4612 O O . SER B 2 222 ? 33.442 3.212 31.146 1.00 53.17 222 SER B O 1
ATOM 4615 N N . GLY B 2 223 ? 35.529 2.885 31.903 1.00 47.59 223 GLY B N 1
ATOM 4616 C CA . GLY B 2 223 ? 36.050 4.039 31.195 1.00 45.22 223 GLY B CA 1
ATOM 4617 C C . GLY B 2 223 ? 35.899 5.365 31.914 1.00 47.05 223 GLY B C 1
ATOM 4618 O O . GLY B 2 223 ? 35.499 5.424 33.079 1.00 42.30 223 GLY B O 1
ATOM 4619 N N . VAL B 2 224 ? 36.201 6.435 31.187 1.00 42.98 224 VAL B N 1
ATOM 4620 C CA . VAL B 2 224 ? 36.154 7.796 31.705 1.00 35.85 224 VAL B CA 1
ATOM 4621 C C . VAL B 2 224 ? 34.865 8.518 31.316 1.00 37.16 224 VAL B C 1
ATOM 4622 O O . VAL B 2 224 ? 34.548 8.663 30.134 1.00 32.67 224 VAL B O 1
ATOM 4626 N N . LEU B 2 225 ? 34.136 8.987 32.323 1.00 27.90 225 LEU B N 1
ATOM 4627 C CA . LEU B 2 225 ? 32.886 9.711 32.109 1.00 27.44 225 LEU B CA 1
ATOM 4628 C C . LEU B 2 225 ? 33.169 11.188 31.848 1.00 26.81 225 LEU B C 1
ATOM 4629 O O . LEU B 2 225 ? 34.219 11.690 32.245 1.00 27.20 225 LEU B O 1
ATOM 4634 N N . PRO B 2 226 ? 32.246 11.883 31.155 1.00 34.16 226 PRO B N 1
ATOM 4635 C CA . PRO B 2 226 ? 32.468 13.295 30.808 1.00 34.10 226 PRO B CA 1
ATOM 4636 C C . PRO B 2 226 ? 32.856 14.190 31.991 1.00 37.70 226 PRO B C 1
ATOM 4637 O O . PRO B 2 226 ? 33.673 15.090 31.809 1.00 41.43 226 PRO B O 1
ATOM 4641 N N . LYS B 2 227 ? 32.290 13.951 33.170 1.00 39.21 227 LYS B N 1
ATOM 4642 C CA . LYS B 2 227 ? 32.617 14.758 34.343 1.00 36.26 227 LYS B CA 1
ATOM 4643 C C . LYS B 2 227 ? 34.105 14.689 34.703 1.00 36.85 227 LYS B C 1
ATOM 4644 O O . LYS B 2 227 ? 34.650 15.632 35.272 1.00 43.23 227 LYS B O 1
ATOM 4650 N N . ASP B 2 228 ? 34.757 13.575 34.378 1.00 37.88 228 ASP B N 1
ATOM 4651 C CA . ASP B 2 228 ? 36.164 13.372 34.738 1.00 34.51 228 ASP B CA 1
ATOM 4652 C C . ASP B 2 228 ? 37.122 13.509 33.549 1.00 34.65 228 ASP B C 1
ATOM 4653 O O . ASP B 2 228 ? 38.334 13.381 33.705 1.00 38.18 228 ASP B O 1
ATOM 4658 N N . ALA B 2 229 ? 36.570 13.759 32.368 1.00 34.29 229 ALA B N 1
ATOM 4659 C CA . ALA B 2 229 ? 37.351 13.875 31.137 1.00 36.03 229 ALA B CA 1
ATOM 4660 C C . ALA B 2 229 ? 38.269 15.103 31.105 1.00 34.97 229 ALA B C 1
ATOM 4661 O O . ALA B 2 229 ? 37.864 16.212 31.464 1.00 37.35 229 ALA B O 1
ATOM 4663 N N . VAL B 2 230 ? 39.515 14.880 30.696 1.00 33.11 230 VAL B N 1
ATOM 4664 C CA . VAL B 2 230 ? 40.529 15.934 30.612 1.00 32.16 230 VAL B CA 1
ATOM 4665 C C . VAL B 2 230 ? 40.236 16.891 29.440 1.00 36.20 230 VAL B C 1
ATOM 4666 O O . VAL B 2 230 ? 40.150 16.474 28.277 1.00 26.66 230 VAL B O 1
ATOM 4670 N N . ARG B 2 231 ? 40.075 18.174 29.758 1.00 35.31 231 ARG B N 1
ATOM 4671 C CA . ARG B 2 231 ? 39.805 19.204 28.753 1.00 34.72 231 ARG B CA 1
ATOM 4672 C C . ARG B 2 231 ? 41.045 19.810 28.103 1.00 34.30 231 ARG B C 1
ATOM 4673 O O . ARG B 2 231 ? 42.103 19.926 28.719 1.00 32.81 231 ARG B O 1
ATOM 4681 N N . ALA B 2 232 ? 40.893 20.195 26.842 1.00 35.21 232 ALA B N 1
ATOM 4682 C CA . ALA B 2 232 ? 41.928 20.921 26.123 1.00 33.46 232 ALA B CA 1
ATOM 4683 C C . ALA B 2 232 ? 41.370 22.280 25.715 1.00 29.10 232 ALA B C 1
ATOM 4684 O O . ALA B 2 232 ? 40.324 22.357 25.067 1.00 27.93 232 ALA B O 1
ATOM 4686 N N . VAL B 2 233 ? 42.062 23.349 26.100 1.00 31.49 233 VAL B N 1
ATOM 4687 C CA . VAL B 2 233 ? 41.634 24.697 25.744 1.00 29.36 233 VAL B CA 1
ATOM 4688 C C . VAL B 2 233 ? 42.116 25.029 24.341 1.00 33.25 233 VAL B C 1
ATOM 4689 O O . VAL B 2 233 ? 43.307 24.920 24.036 1.00 33.80 233 VAL B O 1
ATOM 4693 N N . LYS B 2 234 ? 41.180 25.431 23.489 1.00 22.78 234 LYS B N 1
ATOM 4694 C CA . LYS B 2 234 ? 41.489 25.723 22.092 1.00 28.74 234 LYS B CA 1
ATOM 4695 C C . LYS B 2 234 ? 41.148 27.165 21.695 1.00 32.27 234 LYS B C 1
ATOM 4696 O O . LYS B 2 234 ? 41.635 27.661 20.680 1.00 34.65 234 LYS B O 1
ATOM 4702 N N . GLY B 2 235 ? 40.317 27.835 22.491 1.00 35.58 235 GLY B N 1
ATOM 4703 C CA . GLY B 2 235 ? 39.946 29.211 22.207 1.00 30.84 235 GLY B CA 1
ATOM 4704 C C . GLY B 2 235 ? 39.357 29.975 23.382 1.00 32.48 235 GLY B C 1
ATOM 4705 O O . GLY B 2 235 ? 39.136 29.413 24.460 1.00 33.75 235 GLY B O 1
ATOM 4706 N N . SER B 2 236 ? 39.084 31.258 23.150 1.00 29.21 236 SER B N 1
ATOM 4707 C CA . SER B 2 236 ? 38.529 32.156 24.159 1.00 30.05 236 SER B CA 1
ATOM 4708 C C . SER B 2 236 ? 38.271 33.535 23.562 1.00 35.32 236 SER B C 1
ATOM 4709 O O . SER B 2 236 ? 39.068 34.052 22.776 1.00 30.28 236 SER B O 1
ATOM 4712 N N . ALA B 2 237 ? 37.131 34.109 23.933 1.00 33.93 237 ALA B N 1
ATOM 4713 C CA . ALA B 2 237 ? 36.722 35.422 23.456 1.00 25.39 237 ALA B CA 1
ATOM 4714 C C . ALA B 2 237 ? 36.275 36.316 24.612 1.00 25.63 237 ALA B C 1
ATOM 4715 O O . ALA B 2 237 ? 35.885 35.828 25.672 1.00 31.05 237 ALA B O 1
ATOM 4717 N N . LEU B 2 238 ? 36.371 37.626 24.407 1.00 28.76 238 LEU B N 1
ATOM 4718 C CA . LEU B 2 238 ? 35.949 38.600 25.406 1.00 28.30 238 LEU B CA 1
ATOM 4719 C C . LEU B 2 238 ? 34.628 39.219 24.956 1.00 29.13 238 LEU B C 1
ATOM 4720 O O . LEU B 2 238 ? 34.573 39.927 23.954 1.00 30.81 238 LEU B O 1
ATOM 4725 N N . LEU B 2 239 ? 33.560 38.890 25.673 1.00 28.77 239 LEU B N 1
ATOM 4726 C CA . LEU B 2 239 ? 32.211 39.340 25.353 1.00 23.79 239 LEU B CA 1
ATOM 4727 C C . LEU B 2 239 ? 31.851 40.600 26.136 1.00 29.59 239 LEU B C 1
ATOM 4728 O O . LEU B 2 239 ? 31.893 40.586 27.366 1.00 30.93 239 LEU B O 1
ATOM 4733 N N . PRO B 2 240 ? 31.502 41.696 25.435 1.00 29.26 240 PRO B N 1
ATOM 4734 C CA . PRO B 2 240 ? 31.085 42.906 26.154 1.00 21.57 240 PRO B CA 1
ATOM 4735 C C . PRO B 2 240 ? 29.849 42.621 26.999 1.00 38.09 240 PRO B C 1
ATOM 4736 O O . PRO B 2 240 ? 28.883 42.074 26.471 1.00 41.93 240 PRO B O 1
ATOM 4740 N N . CYS B 2 241 ? 29.889 42.979 28.282 1.00 38.03 241 CYS B N 1
ATOM 4741 C CA . CYS B 2 241 ? 28.794 42.702 29.221 1.00 34.18 241 CYS B CA 1
ATOM 4742 C C . CYS B 2 241 ? 27.384 43.011 28.700 1.00 33.17 241 CYS B C 1
ATOM 4743 O O . CYS B 2 241 ? 26.424 42.370 29.118 1.00 25.26 241 CYS B O 1
ATOM 4746 N N . ILE B 2 242 ? 27.255 44.001 27.819 1.00 22.88 242 ILE B N 1
ATOM 4747 C CA . ILE B 2 242 ? 25.948 44.383 27.275 1.00 30.60 242 ILE B CA 1
ATOM 4748 C C . ILE B 2 242 ? 25.217 43.273 26.480 1.00 30.84 242 ILE B C 1
ATOM 4749 O O . ILE B 2 242 ? 23.993 43.308 26.348 1.00 37.97 242 ILE B O 1
ATOM 4754 N N . ILE B 2 243 ? 25.951 42.304 25.941 1.00 25.85 243 ILE B N 1
ATOM 4755 C CA . ILE B 2 243 ? 25.332 41.224 25.160 1.00 32.20 243 ILE B CA 1
ATOM 4756 C C . ILE B 2 243 ? 25.044 39.991 26.038 1.00 34.24 243 ILE B C 1
ATOM 4757 O O . ILE B 2 243 ? 24.342 39.066 25.622 1.00 32.98 243 ILE B O 1
ATOM 4762 N N . VAL B 2 244 ? 25.605 39.986 27.244 1.00 31.93 244 VAL B N 1
ATOM 4763 C CA . VAL B 2 244 ? 25.463 38.880 28.192 1.00 23.64 244 VAL B CA 1
ATOM 4764 C C . VAL B 2 244 ? 24.269 39.060 29.143 1.00 35.77 244 VAL B C 1
ATOM 4765 O O . VAL B 2 244 ? 24.095 40.114 29.756 1.00 35.68 244 VAL B O 1
ATOM 4769 N N A HIS B 2 245 ? 23.444 38.022 29.250 0.44 36.79 245 HIS B N 1
ATOM 4770 N N B HIS B 2 245 ? 23.461 38.014 29.273 0.56 37.00 245 HIS B N 1
ATOM 4771 C CA A HIS B 2 245 ? 22.339 38.015 30.202 0.44 37.19 245 HIS B CA 1
ATOM 4772 C CA B HIS B 2 245 ? 22.353 38.024 30.219 0.56 36.85 245 HIS B CA 1
ATOM 4773 C C A HIS B 2 245 ? 22.725 37.254 31.468 0.44 37.38 245 HIS B C 1
ATOM 4774 C C B HIS B 2 245 ? 22.716 37.251 31.473 0.56 37.40 245 HIS B C 1
ATOM 4775 O O A HIS B 2 245 ? 22.644 36.028 31.515 0.44 38.18 245 HIS B O 1
ATOM 4776 O O B HIS B 2 245 ? 22.622 36.025 31.518 0.56 38.33 245 HIS B O 1
ATOM 4789 N N . ASP B 2 246 ? 23.152 37.997 32.486 1.00 35.51 246 ASP B N 1
ATOM 4790 C CA . ASP B 2 246 ? 23.542 37.435 33.773 1.00 39.68 246 ASP B CA 1
ATOM 4791 C C . ASP B 2 246 ? 22.628 38.026 34.848 1.00 44.46 246 ASP B C 1
ATOM 4792 O O . ASP B 2 246 ? 22.884 39.122 35.345 1.00 44.45 246 ASP B O 1
ATOM 4797 N N . PRO B 2 247 ? 21.565 37.300 35.216 1.00 44.37 247 PRO B N 1
ATOM 4798 C CA . PRO B 2 247 ? 20.565 37.823 36.157 1.00 57.84 247 PRO B CA 1
ATOM 4799 C C . PRO B 2 247 ? 21.067 38.035 37.590 1.00 59.04 247 PRO B C 1
ATOM 4800 O O . PRO B 2 247 ? 20.425 38.758 38.352 1.00 55.46 247 PRO B O 1
ATOM 4804 N N . ASN B 2 248 ? 22.189 37.420 37.946 1.00 58.69 248 ASN B N 1
ATOM 4805 C CA . ASN B 2 248 ? 22.763 37.575 39.281 1.00 58.04 248 ASN B CA 1
ATOM 4806 C C . ASN B 2 248 ? 23.262 38.989 39.601 1.00 55.20 248 ASN B C 1
ATOM 4807 O O . ASN B 2 248 ? 23.315 39.376 40.767 1.00 56.52 248 ASN B O 1
ATOM 4812 N N . LEU B 2 249 ? 23.644 39.750 38.576 1.00 52.29 249 LEU B N 1
ATOM 4813 C CA . LEU B 2 249 ? 24.165 41.107 38.777 1.00 49.65 249 LEU B CA 1
ATOM 4814 C C . LEU B 2 249 ? 23.270 42.205 38.194 1.00 47.80 249 LEU B C 1
ATOM 4815 O O . LEU B 2 249 ? 22.627 42.005 37.163 1.00 48.32 249 LEU B O 1
ATOM 4820 N N . ASN B 2 250 ? 23.259 43.373 38.835 1.00 43.55 250 ASN B N 1
ATOM 4821 C CA . ASN B 2 250 ? 22.562 44.537 38.283 1.00 49.88 250 ASN B CA 1
ATOM 4822 C C . ASN B 2 250 ? 23.464 45.170 37.228 1.00 51.14 250 ASN B C 1
ATOM 4823 O O . ASN B 2 250 ? 24.672 44.926 37.221 1.00 55.37 250 ASN B O 1
ATOM 4828 N N . ASN B 2 251 ? 22.887 45.966 36.333 1.00 46.37 251 ASN B N 1
ATOM 4829 C CA . ASN B 2 251 ? 23.656 46.562 35.240 1.00 49.03 251 ASN B CA 1
ATOM 4830 C C . ASN B 2 251 ? 24.837 47.451 35.646 1.00 48.22 251 ASN B C 1
ATOM 4831 O O . ASN B 2 251 ? 25.771 47.633 34.861 1.00 47.31 251 ASN B O 1
ATOM 4836 N N A SER B 2 252 ? 24.811 47.991 36.860 0.66 46.43 252 SER B N 1
ATOM 4837 N N B SER B 2 252 ? 24.791 47.997 36.859 0.34 46.54 252 SER B N 1
ATOM 4838 C CA A SER B 2 252 ? 25.904 48.847 37.313 0.66 45.41 252 SER B CA 1
ATOM 4839 C CA B SER B 2 252 ? 25.872 48.841 37.361 0.34 45.54 252 SER B CA 1
ATOM 4840 C C A SER B 2 252 ? 27.107 48.026 37.783 0.66 43.64 252 SER B C 1
ATOM 4841 C C B SER B 2 252 ? 27.089 48.015 37.765 0.34 43.63 252 SER B C 1
ATOM 4842 O O A SER B 2 252 ? 28.247 48.333 37.437 0.66 42.40 252 SER B O 1
ATOM 4843 O O B SER B 2 252 ? 28.215 48.307 37.362 0.34 42.55 252 SER B O 1
ATOM 4848 N N . ASP B 2 253 ? 26.847 46.983 38.568 1.00 43.10 253 ASP B N 1
ATOM 4849 C CA . ASP B 2 253 ? 27.903 46.082 39.028 1.00 45.74 253 ASP B CA 1
ATOM 4850 C C . ASP B 2 253 ? 28.531 45.328 37.861 1.00 43.15 253 ASP B C 1
ATOM 4851 O O . ASP B 2 253 ? 29.747 45.126 37.805 1.00 40.87 253 ASP B O 1
ATOM 4856 N N . LYS B 2 254 ? 27.672 44.906 36.941 1.00 37.66 254 LYS B N 1
ATOM 4857 C CA . LYS B 2 254 ? 28.070 44.199 35.731 1.00 37.79 254 LYS B CA 1
ATOM 4858 C C . LYS B 2 254 ? 29.038 45.015 34.878 1.00 37.81 254 LYS B C 1
ATOM 4859 O O . LYS B 2 254 ? 30.059 44.498 34.432 1.00 38.20 254 LYS B O 1
ATOM 4865 N N . MET B 2 255 ? 28.718 46.287 34.658 1.00 33.09 255 MET B N 1
ATOM 4866 C CA . MET B 2 255 ? 29.563 47.164 33.849 1.00 32.67 255 MET B CA 1
ATOM 4867 C C . MET B 2 255 ? 30.895 47.521 34.526 1.00 39.04 255 MET B C 1
ATOM 4868 O O . MET B 2 255 ? 31.927 47.571 33.857 1.00 37.22 255 MET B O 1
ATOM 4873 N N . LYS B 2 256 ? 30.881 47.759 35.839 1.00 39.67 256 LYS B N 1
ATOM 4874 C CA . LYS B 2 256 ? 32.108 48.124 36.560 1.00 34.01 256 LYS B CA 1
ATOM 4875 C C . LYS B 2 256 ? 33.047 46.948 36.837 1.00 34.03 256 LYS B C 1
ATOM 4876 O O . LYS B 2 256 ? 34.257 47.059 36.646 1.00 40.48 256 LYS B O 1
ATOM 4882 N N . PHE B 2 257 ? 32.494 45.837 37.311 1.00 35.96 257 PHE B N 1
ATOM 4883 C CA . PHE B 2 257 ? 33.300 44.687 37.723 1.00 31.61 257 PHE B CA 1
ATOM 4884 C C . PHE B 2 257 ? 33.378 43.548 36.702 1.00 32.48 257 PHE B C 1
ATOM 4885 O O . PHE B 2 257 ? 34.224 42.667 36.831 1.00 36.42 257 PHE B O 1
ATOM 4893 N N . ASN B 2 258 ? 32.507 43.553 35.696 1.00 29.67 258 ASN B N 1
ATOM 4894 C CA . ASN B 2 258 ? 32.513 42.480 34.701 1.00 29.69 258 ASN B CA 1
ATOM 4895 C C . ASN B 2 258 ? 32.287 43.014 33.285 1.00 28.88 258 ASN B C 1
ATOM 4896 O O . ASN B 2 258 ? 31.470 42.476 32.537 1.00 32.52 258 ASN B O 1
ATOM 4901 N N . THR B 2 259 ? 33.008 44.086 32.946 1.00 28.27 259 THR B N 1
ATOM 4902 C CA . THR B 2 259 ? 32.894 44.778 31.655 1.00 30.63 259 THR B CA 1
ATOM 4903 C C . THR B 2 259 ? 32.954 43.819 30.464 1.00 30.88 259 THR B C 1
ATOM 4904 O O . THR B 2 259 ? 32.218 43.972 29.489 1.00 29.87 259 THR B O 1
ATOM 4908 N N . TYR B 2 260 ? 33.845 42.838 30.557 1.00 32.87 260 TYR B N 1
ATOM 4909 C CA . TYR B 2 260 ? 33.925 41.753 29.585 1.00 29.39 260 TYR B CA 1
ATOM 4910 C C . TYR B 2 260 ? 33.837 40.430 30.328 1.00 27.56 260 TYR B C 1
ATOM 4911 O O . TYR B 2 260 ? 34.532 40.213 31.321 1.00 29.60 260 TYR B O 1
ATOM 4920 N N . TYR B 2 261 ? 33.004 39.534 29.812 1.00 34.12 261 TYR B N 1
ATOM 4921 C CA . TYR B 2 261 ? 32.964 38.159 30.289 1.00 28.43 261 TYR B CA 1
ATOM 4922 C C . TYR B 2 261 ? 33.904 37.317 29.447 1.00 29.66 261 TYR B C 1
ATOM 4923 O O . TYR B 2 261 ? 34.221 37.666 28.309 1.00 30.55 261 TYR B O 1
ATOM 4932 N N . LEU B 2 262 ? 34.336 36.195 30.006 1.00 35.19 262 LEU B N 1
ATOM 4933 C CA . LEU B 2 262 ? 35.201 35.278 29.290 1.00 30.59 262 LEU B CA 1
ATOM 4934 C C . LEU B 2 262 ? 34.389 34.097 28.787 1.00 29.91 262 LEU B C 1
ATOM 4935 O O . LEU B 2 262 ? 33.671 33.456 29.554 1.00 36.84 262 LEU B O 1
ATOM 4940 N N . LEU B 2 263 ? 34.491 33.839 27.489 1.00 25.63 263 LEU B N 1
ATOM 4941 C CA . LEU B 2 263 ? 33.888 32.668 26.870 1.00 28.13 263 LEU B CA 1
ATOM 4942 C C . LEU B 2 263 ? 35.002 31.731 26.426 1.00 29.38 263 LEU B C 1
ATOM 4943 O O . LEU B 2 263 ? 35.761 32.061 25.520 1.00 25.75 263 LEU B O 1
ATOM 4948 N N . GLU B 2 264 ? 35.113 30.586 27.094 1.00 27.88 264 GLU B N 1
ATOM 4949 C CA . GLU B 2 264 ? 36.120 29.581 26.763 1.00 29.91 264 GLU B CA 1
ATOM 4950 C C . GLU B 2 264 ? 35.637 28.542 25.755 1.00 25.49 264 GLU B C 1
ATOM 4951 O O . GLU B 2 264 ? 34.485 28.120 25.796 1.00 32.77 264 GLU B O 1
ATOM 4957 N N . TYR B 2 265 ? 36.518 28.128 24.851 1.00 31.54 265 TYR B N 1
ATOM 4958 C CA . TYR B 2 265 ? 36.208 27.004 23.970 1.00 28.92 265 TYR B CA 1
ATOM 4959 C C . TYR B 2 265 ? 37.129 25.829 24.293 1.00 29.52 265 TYR B C 1
ATOM 4960 O O . TYR B 2 265 ? 38.356 25.959 24.254 1.00 32.45 265 TYR B O 1
ATOM 4969 N N . LYS B 2 266 ? 36.533 24.693 24.641 1.00 25.38 266 LYS B N 1
ATOM 4970 C CA . LYS B 2 266 ? 37.297 23.489 24.969 1.00 21.82 266 LYS B CA 1
ATOM 4971 C C . LYS B 2 266 ? 36.835 22.230 24.244 1.00 29.13 266 LYS B C 1
ATOM 4972 O O . LYS B 2 266 ? 35.702 22.136 23.752 1.00 25.11 266 LYS B O 1
ATOM 4978 N N . GLU B 2 267 ? 37.737 21.257 24.202 1.00 24.70 267 GLU B N 1
ATOM 4979 C CA . GLU B 2 267 ? 37.462 19.954 23.619 1.00 22.11 267 GLU B CA 1
ATOM 4980 C C . GLU B 2 267 ? 37.858 18.836 24.581 1.00 28.25 267 GLU B C 1
ATOM 4981 O O . GLU B 2 267 ? 38.808 18.982 25.359 1.00 23.10 267 GLU B O 1
ATOM 4987 N N . TYR B 2 268 ? 37.096 17.742 24.540 1.00 23.24 268 TYR B N 1
ATOM 4988 C CA . TYR B 2 268 ? 37.349 16.543 25.342 1.00 23.14 268 TYR B CA 1
ATOM 4989 C C . TYR B 2 268 ? 36.663 15.329 24.708 1.00 30.71 268 TYR B C 1
ATOM 4990 O O . TYR B 2 268 ? 35.791 15.479 23.851 1.00 29.59 268 TYR B O 1
ATOM 4999 N N . TRP B 2 269 ? 37.093 14.133 25.101 1.00 29.91 269 TRP B N 1
ATOM 5000 C CA . TRP B 2 269 ? 36.505 12.889 24.601 1.00 27.82 269 TRP B CA 1
ATOM 5001 C C . TRP B 2 269 ? 35.295 12.497 25.444 1.00 30.02 269 TRP B C 1
ATOM 5002 O O . TRP B 2 269 ? 35.420 12.127 26.609 1.00 35.62 269 TRP B O 1
ATOM 5013 N N . HIS B 2 270 ? 34.122 12.608 24.834 1.00 27.33 270 HIS B N 1
ATOM 5014 C CA . HIS B 2 270 ? 32.852 12.328 25.488 1.00 35.56 270 HIS B CA 1
ATOM 5015 C C . HIS B 2 270 ? 32.386 10.903 25.192 1.00 35.28 270 HIS B C 1
ATOM 5016 O O . HIS B 2 270 ? 32.079 10.571 24.050 1.00 38.31 270 HIS B O 1
ATOM 5023 N N . GLN B 2 271 ? 32.348 10.066 26.230 1.00 31.62 271 GLN B N 1
ATOM 5024 C CA . GLN B 2 271 ? 31.938 8.665 26.094 1.00 31.79 271 GLN B CA 1
ATOM 5025 C C . GLN B 2 271 ? 30.500 8.483 25.600 1.00 32.19 271 GLN B C 1
ATOM 5026 O O . GLN B 2 271 ? 29.577 9.120 26.109 1.00 28.91 271 GLN B O 1
ATOM 5032 N N . LEU B 2 272 ? 30.323 7.586 24.629 1.00 24.80 272 LEU B N 1
ATOM 5033 C CA . LEU B 2 272 ? 29.006 7.294 24.050 1.00 33.05 272 LEU B CA 1
ATOM 5034 C C . LEU B 2 272 ? 28.438 5.999 24.636 1.00 31.08 272 LEU B C 1
ATOM 5035 O O . LEU B 2 272 ? 27.232 5.878 24.845 1.00 26.01 272 LEU B O 1
ATOM 5040 N N . TRP B 2 273 ? 29.319 5.040 24.902 1.00 25.91 273 TRP B N 1
ATOM 5041 C CA . TRP B 2 273 ? 28.935 3.766 25.506 1.00 27.79 273 TRP B CA 1
ATOM 5042 C C . TRP B 2 273 ? 30.157 2.957 25.931 1.00 34.95 273 TRP B C 1
ATOM 5043 O O . TRP B 2 273 ? 31.258 3.130 25.403 1.00 39.21 273 TRP B O 1
ATOM 5054 N N . SER B 2 274 ? 29.941 2.071 26.897 1.00 33.57 274 SER B N 1
ATOM 5055 C CA . SER B 2 274 ? 30.968 1.155 27.375 1.00 29.30 274 SER B CA 1
ATOM 5056 C C . SER B 2 274 ? 30.293 -0.181 27.638 1.00 34.29 274 SER B C 1
ATOM 5057 O O . SER B 2 274 ? 29.302 -0.255 28.365 1.00 33.42 274 SER B O 1
ATOM 5060 N N . GLN B 2 275 ? 30.835 -1.243 27.060 1.00 36.91 275 GLN B N 1
ATOM 5061 C CA . GLN B 2 275 ? 30.196 -2.542 27.172 1.00 36.91 275 GLN B CA 1
ATOM 5062 C C . GLN B 2 275 ? 31.158 -3.695 26.963 1.00 39.14 275 GLN B C 1
ATOM 5063 O O . GLN B 2 275 ? 32.146 -3.559 26.237 1.00 38.00 275 GLN B O 1
ATOM 5069 N N . ILE B 2 276 ? 30.855 -4.843 27.566 1.00 37.10 276 ILE B N 1
ATOM 5070 C CA . ILE B 2 276 ? 31.604 -6.053 27.256 1.00 34.12 276 ILE B CA 1
ATOM 5071 C C . ILE B 2 276 ? 30.912 -6.763 26.098 1.00 34.12 276 ILE B C 1
ATOM 5072 O O . ILE B 2 276 ? 29.738 -7.105 26.199 1.00 36.05 276 ILE B O 1
ATOM 5077 N N . ILE B 2 277 ? 31.616 -6.972 24.992 1.00 35.14 277 ILE B N 1
ATOM 5078 C CA . ILE B 2 277 ? 31.025 -7.714 23.880 1.00 37.86 277 ILE B CA 1
ATOM 5079 C C . ILE B 2 277 ? 31.551 -9.154 23.849 1.00 36.32 277 ILE B C 1
ATOM 5080 O O . ILE B 2 277 ? 32.753 -9.379 23.695 1.00 33.74 277 ILE B O 1
ATOM 5085 N N . PRO B 2 278 ? 30.649 -10.134 24.016 1.00 39.89 278 PRO B N 1
ATOM 5086 C CA . PRO B 2 278 ? 31.009 -11.561 24.023 1.00 41.29 278 PRO B CA 1
ATOM 5087 C C . PRO B 2 278 ? 31.641 -12.034 22.709 1.00 39.36 278 PRO B C 1
ATOM 5088 O O . PRO B 2 278 ? 31.384 -11.455 21.654 1.00 37.47 278 PRO B O 1
ATOM 5092 N N . ALA B 2 279 ? 32.476 -13.065 22.790 1.00 36.69 279 ALA B N 1
ATOM 5093 C CA . ALA B 2 279 ? 33.181 -13.591 21.624 1.00 43.49 279 ALA B CA 1
ATOM 5094 C C . ALA B 2 279 ? 32.257 -13.912 20.446 1.00 40.92 279 ALA B C 1
ATOM 5095 O O . ALA B 2 279 ? 31.220 -14.554 20.619 1.00 42.08 279 ALA B O 1
ATOM 5097 N N . HIS B 2 280 ? 32.633 -13.447 19.258 1.00 36.45 280 HIS B N 1
ATOM 5098 C CA . HIS B 2 280 ? 31.889 -13.748 18.033 1.00 42.50 280 HIS B CA 1
ATOM 5099 C C . HIS B 2 280 ? 30.414 -13.356 18.080 1.00 46.64 280 HIS B C 1
ATOM 5100 O O . HIS B 2 280 ? 29.557 -14.083 17.578 1.00 55.47 280 HIS B O 1
ATOM 5107 N N . GLN B 2 281 ? 30.115 -12.216 18.690 1.00 46.37 281 GLN B N 1
ATOM 5108 C CA . GLN B 2 281 ? 28.728 -11.794 18.819 1.00 45.21 281 GLN B CA 1
ATOM 5109 C C . GLN B 2 281 ? 28.482 -10.446 18.133 1.00 42.60 281 GLN B C 1
ATOM 5110 O O . GLN B 2 281 ? 29.372 -9.591 18.075 1.00 41.14 281 GLN B O 1
ATOM 5116 N N . THR B 2 282 ? 27.271 -10.272 17.608 1.00 38.40 282 THR B N 1
ATOM 5117 C CA . THR B 2 282 ? 26.828 -8.998 17.041 1.00 39.22 282 THR B CA 1
ATOM 5118 C C . THR B 2 282 ? 25.876 -8.384 18.048 1.00 43.70 282 THR B C 1
ATOM 5119 O O . THR B 2 282 ? 25.001 -9.067 18.585 1.00 45.66 282 THR B O 1
ATOM 5123 N N . VAL B 2 283 ? 26.053 -7.098 18.312 1.00 42.74 283 VAL B N 1
ATOM 5124 C CA . VAL B 2 283 ? 25.236 -6.417 19.299 1.00 40.06 283 VAL B CA 1
ATOM 5125 C C . VAL B 2 283 ? 24.812 -5.035 18.803 1.00 36.40 283 VAL B C 1
ATOM 5126 O O . VAL B 2 283 ? 25.554 -4.363 18.082 1.00 32.55 283 VAL B O 1
ATOM 5130 N N . LYS B 2 284 ? 23.573 -4.673 19.128 1.00 35.89 284 LYS B N 1
ATOM 5131 C CA . LYS B 2 284 ? 22.990 -3.383 18.776 1.00 35.60 284 LYS B CA 1
ATOM 5132 C C . LYS B 2 284 ? 23.280 -2.353 19.867 1.00 39.47 284 LYS B C 1
ATOM 5133 O O . LYS B 2 284 ? 23.044 -2.612 21.047 1.00 45.35 284 LYS B O 1
ATOM 5139 N N . ILE B 2 285 ? 23.813 -1.196 19.472 1.00 40.88 285 ILE B N 1
ATOM 5140 C CA . ILE B 2 285 ? 24.104 -0.100 20.404 1.00 38.06 285 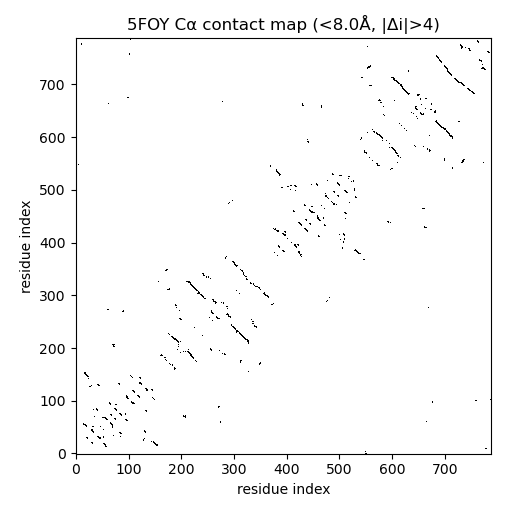ILE B CA 1
ATOM 5141 C C . ILE B 2 285 ? 23.597 1.242 19.874 1.00 34.53 285 ILE B C 1
ATOM 5142 O O . ILE B 2 285 ? 23.842 1.597 18.720 1.00 32.00 285 ILE B O 1
ATOM 5147 N N . GLN B 2 286 ? 22.893 1.989 20.720 1.00 31.78 286 GLN B N 1
ATOM 5148 C CA . GLN B 2 286 ? 22.448 3.330 20.352 1.00 32.89 286 GLN B CA 1
ATOM 5149 C C . GLN B 2 286 ? 23.501 4.399 20.637 1.00 34.77 286 GLN B C 1
ATOM 5150 O O . GLN B 2 286 ? 24.143 4.392 21.682 1.00 39.60 286 GLN B O 1
ATOM 5156 N N . GLU B 2 287 ? 23.685 5.307 19.686 1.00 36.79 287 GLU B N 1
ATOM 5157 C CA . GLU B 2 287 ? 24.646 6.387 19.840 1.00 33.34 287 GLU B CA 1
ATOM 5158 C C . GLU B 2 287 ? 23.915 7.725 19.756 1.00 26.83 287 GLU B C 1
ATOM 5159 O O . GLU B 2 287 ? 23.398 8.099 18.704 1.00 31.43 287 GLU B O 1
ATOM 5165 N N . ARG B 2 288 ? 23.849 8.422 20.886 1.00 25.53 288 ARG B N 1
ATOM 5166 C CA . ARG B 2 288 ? 23.207 9.731 20.965 1.00 25.43 288 ARG B CA 1
ATOM 5167 C C . ARG B 2 288 ? 24.235 10.860 20.937 1.00 32.52 288 ARG B C 1
ATOM 5168 O O . ARG B 2 288 ? 25.073 10.966 21.833 1.00 30.84 288 ARG B O 1
ATOM 5176 N N . THR B 2 289 ? 24.182 11.681 19.891 1.00 32.66 289 THR B N 1
ATOM 5177 C CA . THR B 2 289 ? 25.090 12.819 19.729 1.00 30.31 289 THR B CA 1
ATOM 5178 C C . THR B 2 289 ? 24.367 14.130 19.392 1.00 25.72 289 THR B C 1
ATOM 5179 O O . THR B 2 289 ? 23.142 14.201 19.438 1.00 24.22 289 THR B O 1
ATOM 5183 N N . GLY B 2 290 ? 25.137 15.170 19.075 1.00 23.17 290 GLY B N 1
ATOM 5184 C CA . GLY B 2 290 ? 24.576 16.470 18.743 1.00 23.12 290 GLY B CA 1
ATOM 5185 C C . GLY B 2 290 ? 24.326 17.339 19.961 1.00 32.71 290 GLY B C 1
ATOM 5186 O O . GLY B 2 290 ? 25.163 17.417 20.866 1.00 25.25 290 GLY B O 1
ATOM 5187 N N . ILE B 2 291 ? 23.171 17.995 19.988 1.00 27.15 291 ILE B N 1
ATOM 5188 C CA . ILE B 2 291 ? 22.830 18.874 21.097 1.00 23.53 291 ILE B CA 1
ATOM 5189 C C . ILE B 2 291 ? 21.310 18.950 21.209 1.00 29.68 291 ILE B C 1
ATOM 5190 O O . ILE B 2 291 ? 20.605 18.915 20.208 1.00 35.18 291 ILE B O 1
ATOM 5195 N N . SER B 2 292 ? 20.796 19.026 22.427 1.00 28.51 292 SER B N 1
ATOM 5196 C CA . SER B 2 292 ? 19.355 19.113 22.602 1.00 26.01 292 SER B CA 1
ATOM 5197 C C . SER B 2 292 ? 18.860 20.553 22.472 1.00 27.31 292 SER B C 1
ATOM 5198 O O . SER B 2 292 ? 19.626 21.507 22.605 1.00 25.18 292 SER B O 1
ATOM 5201 N N . GLU B 2 293 ? 17.573 20.686 22.172 1.00 28.21 293 GLU B N 1
ATOM 5202 C CA . GLU B 2 293 ? 16.920 21.975 22.009 1.00 35.04 293 GLU B CA 1
ATOM 5203 C C . GLU B 2 293 ? 16.970 22.862 23.249 1.00 40.56 293 GLU B C 1
ATOM 5204 O O . GLU B 2 293 ? 17.159 24.079 23.144 1.00 35.24 293 GLU B O 1
ATOM 5210 N N . VAL B 2 294 ? 16.809 22.247 24.420 1.00 41.08 294 VAL B N 1
ATOM 5211 C CA . VAL B 2 294 ? 16.847 22.978 25.687 1.00 37.42 294 VAL B CA 1
ATOM 5212 C C . VAL B 2 294 ? 18.190 23.671 25.902 1.00 29.16 294 VAL B C 1
ATOM 5213 O O . VAL B 2 294 ? 18.241 24.807 26.373 1.00 32.42 294 VAL B O 1
ATOM 5217 N N . VAL B 2 295 ? 19.273 22.995 25.543 1.00 25.88 295 VAL B N 1
ATOM 5218 C CA . VAL B 2 295 ? 20.608 23.566 25.688 1.00 29.56 295 VAL B CA 1
ATOM 5219 C C . VAL B 2 295 ? 20.835 24.707 24.695 1.00 30.95 295 VAL B C 1
ATOM 5220 O O . VAL B 2 295 ? 21.449 25.719 25.032 1.00 28.65 295 VAL B O 1
ATOM 5224 N N . GLN B 2 296 ? 20.301 24.547 23.486 1.00 24.53 296 GLN B N 1
ATOM 5225 C CA . GLN B 2 296 ? 20.380 25.573 22.451 1.00 24.22 296 GLN B CA 1
ATOM 5226 C C . GLN B 2 296 ? 19.622 26.825 22.905 1.00 29.40 296 GLN B C 1
ATOM 5227 O O . GLN B 2 296 ? 20.127 27.942 22.793 1.00 24.28 296 GLN B O 1
ATOM 5233 N N . ASN B 2 297 ? 18.399 26.625 23.393 1.00 27.87 297 ASN B N 1
ATOM 5234 C CA . ASN B 2 297 ? 17.555 27.712 23.887 1.00 29.71 297 ASN B CA 1
ATOM 5235 C C . ASN B 2 297 ? 18.244 28.501 24.994 1.00 34.71 297 ASN B C 1
ATOM 5236 O O . ASN B 2 297 ? 18.141 29.722 25.063 1.00 39.68 297 ASN B O 1
ATOM 5241 N N . SER B 2 298 ? 18.943 27.772 25.858 1.00 39.96 298 SER B N 1
ATOM 5242 C CA . SER B 2 298 ? 19.708 28.344 26.959 1.00 37.05 298 SER B CA 1
ATOM 5243 C C . SER B 2 298 ? 20.804 29.279 26.445 1.00 27.72 298 SER B C 1
ATOM 5244 O O . SER B 2 298 ? 20.956 30.391 26.942 1.00 27.85 298 SER B O 1
ATOM 5247 N N . MET B 2 299 ? 21.597 28.808 25.486 1.00 30.95 299 MET B N 1
ATOM 5248 C CA . MET B 2 299 ? 22.650 29.636 24.892 1.00 30.56 299 MET B CA 1
ATOM 5249 C C . MET B 2 299 ? 22.080 30.875 24.201 1.00 32.12 299 MET B C 1
ATOM 5250 O O . MET B 2 299 ? 22.662 31.960 24.264 1.00 30.73 299 MET B O 1
ATOM 5255 N N . ILE B 2 300 ? 20.938 30.708 23.543 1.00 33.32 300 ILE B N 1
ATOM 5256 C CA . ILE B 2 300 ? 20.265 31.822 22.883 1.00 34.37 300 ILE B CA 1
ATOM 5257 C C . ILE B 2 300 ? 19.867 32.867 23.918 1.00 34.42 300 ILE B C 1
ATOM 5258 O O . ILE B 2 300 ? 20.155 34.049 23.760 1.00 36.26 300 ILE B O 1
ATOM 5263 N N . GLU B 2 301 ? 19.194 32.414 24.970 1.00 37.74 301 GLU B N 1
ATOM 5264 C CA . GLU B 2 301 ? 18.750 33.279 26.057 1.00 34.83 301 GLU B CA 1
ATOM 5265 C C . GLU B 2 301 ? 19.891 34.118 26.627 1.00 31.53 301 GLU B C 1
ATOM 5266 O O . GLU B 2 301 ? 19.804 35.345 26.680 1.00 33.72 301 GLU B O 1
ATOM 5272 N N . ASP B 2 302 ? 20.967 33.450 27.032 1.00 28.91 302 ASP B N 1
ATOM 5273 C CA . ASP B 2 302 ? 22.093 34.114 27.685 1.00 29.15 302 ASP B CA 1
ATOM 5274 C C . ASP B 2 302 ? 23.033 34.903 26.769 1.00 35.62 302 ASP B C 1
ATOM 5275 O O . ASP B 2 302 ? 23.507 35.971 27.161 1.00 35.94 302 ASP B O 1
ATOM 5280 N N . LEU B 2 303 ? 23.323 34.392 25.575 1.00 33.41 303 LEU B N 1
ATOM 5281 C CA . LEU B 2 303 ? 24.322 35.032 24.719 1.00 34.09 303 LEU B CA 1
ATOM 5282 C C . LEU B 2 303 ? 23.866 35.374 23.300 1.00 34.00 303 LEU B C 1
ATOM 5283 O O . LEU B 2 303 ? 24.637 35.965 22.546 1.00 26.91 303 LEU B O 1
ATOM 5288 N N . ASN B 2 304 ? 22.643 34.992 22.933 1.00 33.49 304 ASN B N 1
ATOM 5289 C CA . ASN B 2 304 ? 22.155 35.150 21.554 1.00 33.15 304 ASN B CA 1
ATOM 5290 C C . ASN B 2 304 ? 23.072 34.429 20.557 1.00 31.00 304 ASN B C 1
ATOM 5291 O O . ASN B 2 304 ? 23.408 34.952 19.498 1.00 26.50 304 ASN B O 1
ATOM 5296 N N . MET B 2 305 ? 23.463 33.216 20.929 1.00 34.13 305 MET B N 1
ATOM 5297 C CA . MET B 2 305 ? 24.381 32.386 20.165 1.00 26.06 305 MET B CA 1
ATOM 5298 C C . MET B 2 305 ? 23.878 30.958 20.228 1.00 33.92 305 MET B C 1
ATOM 5299 O O . MET B 2 305 ? 23.201 30.590 21.189 1.00 25.82 305 MET B O 1
ATOM 5304 N N . TYR B 2 306 ? 24.201 30.161 19.211 1.00 21.86 306 TYR B N 1
ATOM 5305 C CA . TYR B 2 306 ? 23.753 28.771 19.140 1.00 25.00 306 TYR B CA 1
ATOM 5306 C C . TYR B 2 306 ? 24.525 28.063 18.023 1.00 31.84 306 TYR B C 1
ATOM 5307 O O . TYR B 2 306 ? 25.150 28.714 17.187 1.00 30.30 306 TYR B O 1
ATOM 5316 N N . ILE B 2 307 ? 24.513 26.734 18.042 1.00 33.70 307 ILE B N 1
ATOM 5317 C CA . ILE B 2 307 ? 25.296 25.933 17.100 1.00 27.83 307 ILE B CA 1
ATOM 5318 C C . ILE B 2 307 ? 24.525 25.497 15.848 1.00 28.26 307 ILE B C 1
ATOM 5319 O O . ILE B 2 307 ? 23.413 24.982 15.942 1.00 32.05 307 ILE B O 1
ATOM 5324 N N . GLY B 2 308 ? 25.146 25.686 14.684 1.00 29.62 308 GLY B N 1
ATOM 5325 C CA . GLY B 2 308 ? 24.589 25.267 13.403 1.00 30.15 308 GLY B CA 1
ATOM 5326 C C . GLY B 2 308 ? 24.895 23.804 13.129 1.00 29.15 308 GLY B C 1
ATOM 5327 O O . GLY B 2 308 ? 25.816 23.248 13.721 1.00 28.26 308 GLY B O 1
ATOM 5328 N N . ALA B 2 309 ? 24.130 23.179 12.233 1.00 32.75 309 ALA B N 1
ATOM 5329 C CA . ALA B 2 309 ? 24.307 21.754 11.919 1.00 30.35 309 ALA B CA 1
ATOM 5330 C C . ALA B 2 309 ? 25.704 21.383 11.410 1.00 32.20 309 ALA B C 1
ATOM 5331 O O . ALA B 2 309 ? 26.067 20.205 11.408 1.00 29.98 309 ALA B O 1
ATOM 5333 N N . ASP B 2 310 ? 26.470 22.370 10.952 1.00 31.28 310 ASP B N 1
ATOM 5334 C CA . ASP B 2 310 ? 27.838 22.124 10.500 1.00 27.33 310 ASP B CA 1
ATOM 5335 C C . ASP B 2 310 ? 28.809 22.369 11.661 1.00 28.22 310 ASP B C 1
ATOM 5336 O O . ASP B 2 310 ? 30.022 22.478 11.462 1.00 29.57 310 ASP B O 1
ATOM 5341 N N . PHE B 2 311 ? 28.246 22.475 12.865 1.00 29.98 311 PHE B N 1
ATOM 5342 C CA . PHE B 2 311 ? 28.982 22.804 14.092 1.00 30.37 311 PHE B CA 1
ATOM 5343 C C . PHE B 2 311 ? 29.629 24.197 14.106 1.00 31.66 311 PHE B C 1
ATOM 5344 O O . PHE B 2 311 ? 30.479 24.476 14.952 1.00 36.22 311 PHE B O 1
ATOM 5352 N N . GLY B 2 312 ? 29.259 25.053 13.157 1.00 21.81 312 GLY B N 1
ATOM 5353 C CA . GLY B 2 312 ? 29.741 26.425 13.156 1.00 29.43 312 GLY B CA 1
ATOM 5354 C C . GLY B 2 312 ? 28.817 27.284 14.015 1.00 27.72 312 GLY B C 1
ATOM 5355 O O . GLY B 2 312 ? 27.725 26.846 14.390 1.00 28.42 312 GLY B O 1
ATOM 5356 N N . MET B 2 313 ? 29.240 28.511 14.312 1.00 24.03 313 MET B N 1
ATOM 5357 C CA . MET B 2 313 ? 28.481 29.419 15.184 1.00 21.17 313 MET B CA 1
ATOM 5358 C C . MET B 2 313 ? 27.453 30.321 14.484 1.00 28.29 313 MET B C 1
ATOM 5359 O O . MET B 2 313 ? 27.738 30.918 13.449 1.00 29.82 313 MET B O 1
ATOM 5364 N N . LEU B 2 314 ? 26.248 30.380 15.048 1.00 26.39 314 LEU B N 1
ATOM 5365 C CA . LEU B 2 314 ? 25.185 31.260 14.566 1.00 22.26 314 LEU B CA 1
ATOM 5366 C C . LEU B 2 314 ? 24.834 32.302 15.629 1.00 30.31 314 LEU B C 1
ATOM 5367 O O . LEU B 2 314 ? 24.962 32.046 16.828 1.00 34.84 314 LEU B O 1
ATOM 5372 N N . PHE B 2 315 ? 24.415 33.485 15.187 1.00 27.55 315 PHE B N 1
ATOM 5373 C CA . PHE B 2 315 ? 24.160 34.594 16.102 1.00 24.41 315 PHE B CA 1
ATOM 5374 C C . PHE B 2 315 ? 22.810 35.259 15.852 1.00 29.18 315 PHE B C 1
ATOM 5375 O O . PHE B 2 315 ? 22.331 35.300 14.721 1.00 33.80 315 PHE B O 1
ATOM 5383 N N . TYR B 2 316 ? 22.194 35.770 16.915 1.00 27.81 316 TYR B N 1
ATOM 5384 C CA . TYR B 2 316 ? 20.981 36.576 16.781 1.00 30.90 316 TYR B CA 1
ATOM 5385 C C . TYR B 2 316 ? 21.310 38.065 16.918 1.00 29.96 316 TYR B C 1
ATOM 5386 O O . TYR B 2 316 ? 22.430 38.435 17.270 1.00 30.60 316 TYR B O 1
ATOM 5395 N N . PHE B 2 317 ? 20.324 38.898 16.594 1.00 35.43 317 PHE B N 1
ATOM 5396 C CA . PHE B 2 317 ? 20.438 40.360 16.557 1.00 33.91 317 PHE B CA 1
ATOM 5397 C C . PHE B 2 317 ? 21.342 41.031 17.601 1.00 33.41 317 PHE B C 1
ATOM 5398 O O . PHE B 2 317 ? 22.230 41.808 17.239 1.00 34.64 317 PHE B O 1
ATOM 5406 N N . ARG B 2 318 ? 21.103 40.761 18.885 1.00 32.47 318 ARG B N 1
ATOM 5407 C CA . ARG B 2 318 ? 21.807 41.475 19.951 1.00 36.44 318 ARG B CA 1
ATOM 5408 C C . ARG B 2 318 ? 23.326 41.227 20.007 1.00 31.72 318 ARG B C 1
ATOM 5409 O O . ARG B 2 318 ? 24.075 42.059 20.534 1.00 33.21 318 ARG B O 1
ATOM 5417 N N A SER B 2 319 ? 23.793 40.122 19.436 0.58 25.72 319 SER B N 1
ATOM 5418 N N B SER B 2 319 ? 23.782 40.112 19.442 0.42 26.00 319 SER B N 1
ATOM 5419 C CA A SER B 2 319 ? 25.223 39.826 19.482 0.58 25.70 319 SER B CA 1
ATOM 5420 C CA B SER B 2 319 ? 25.206 39.786 19.486 0.42 25.62 319 SER B CA 1
ATOM 5421 C C A SER B 2 319 ? 25.865 39.831 18.098 0.58 22.28 319 SER B C 1
ATOM 5422 C C B SER B 2 319 ? 25.856 39.780 18.102 0.42 22.81 319 SER B C 1
ATOM 5423 O O A SER B 2 319 ? 27.089 39.779 17.975 0.58 23.20 319 SER B O 1
ATOM 5424 O O B SER B 2 319 ? 27.077 39.678 17.981 0.42 23.26 319 SER B O 1
ATOM 5429 N N . SER B 2 320 ? 25.024 39.896 17.070 1.00 23.99 320 SER B N 1
ATOM 5430 C CA . SER B 2 320 ? 25.464 39.871 15.667 1.00 25.26 320 SER B CA 1
ATOM 5431 C C . SER B 2 320 ? 26.602 40.816 15.287 1.00 30.00 320 SER B C 1
ATOM 5432 O O . SER B 2 320 ? 27.473 40.455 14.497 1.00 28.43 320 SER B O 1
ATOM 5435 N N . GLY B 2 321 ? 26.598 42.021 15.847 1.00 29.52 321 GLY B N 1
ATOM 5436 C CA . GLY B 2 321 ? 27.624 42.991 15.519 1.00 30.51 321 GLY B CA 1
ATOM 5437 C C . GLY B 2 321 ? 29.030 42.600 15.932 1.00 34.13 321 GLY B C 1
ATOM 5438 O O . GLY B 2 321 ? 29.984 43.244 15.498 1.00 28.42 321 GLY B O 1
ATOM 5439 N N . PHE B 2 322 ? 29.172 41.569 16.768 1.00 36.00 322 PHE B N 1
ATOM 5440 C CA . PHE B 2 322 ? 30.498 41.167 17.233 1.00 30.38 322 PHE B CA 1
ATOM 5441 C C . PHE B 2 322 ? 30.925 39.756 16.773 1.00 27.30 322 PHE B C 1
ATOM 5442 O O . PHE B 2 322 ? 32.015 39.310 17.132 1.00 33.15 322 PHE B O 1
ATOM 5450 N N . LYS B 2 323 ? 30.057 39.058 16.030 1.00 29.61 323 LYS B N 1
ATOM 5451 C CA . LYS B 2 323 ? 30.321 37.706 15.482 1.00 25.17 323 LYS B CA 1
ATOM 5452 C C . LYS B 2 323 ? 31.780 37.448 15.064 1.00 25.08 323 LYS B C 1
ATOM 5453 O O . LYS B 2 323 ? 32.380 36.465 15.493 1.00 29.11 323 LYS B O 1
ATOM 5459 N N . GLU B 2 324 ? 32.308 38.258 14.146 1.00 22.46 324 GLU B N 1
ATOM 5460 C CA . GLU B 2 324 ? 33.629 37.997 13.567 1.00 24.85 324 GLU B CA 1
ATOM 5461 C C . GLU B 2 324 ? 34.758 38.052 14.603 1.00 28.42 324 GLU B C 1
ATOM 5462 O O . GLU B 2 324 ? 35.600 37.151 14.631 1.00 27.60 324 GLU B O 1
ATOM 5468 N N . GLN B 2 325 ? 34.795 39.091 15.433 1.00 26.00 325 GLN B N 1
ATOM 5469 C CA . GLN B 2 325 ? 35.806 39.171 16.490 1.00 26.51 325 GLN B CA 1
ATOM 5470 C C . GLN B 2 325 ? 35.719 37.958 17.430 1.00 29.39 325 GLN B C 1
ATOM 5471 O O . GLN B 2 325 ? 36.740 37.371 17.800 1.00 30.58 325 GLN B O 1
ATOM 5477 N N . ILE B 2 326 ? 34.498 37.597 17.813 1.00 27.58 326 ILE B N 1
ATOM 5478 C CA . ILE B 2 326 ? 34.245 36.461 18.702 1.00 26.51 326 ILE B CA 1
ATOM 5479 C C . ILE B 2 326 ? 34.789 35.140 18.129 1.00 29.80 326 ILE B C 1
ATOM 5480 O O . ILE B 2 326 ? 35.574 34.449 18.784 1.00 28.95 326 ILE B O 1
ATOM 5485 N N . THR B 2 327 ? 34.342 34.785 16.925 1.00 31.00 327 THR B N 1
ATOM 5486 C CA . THR B 2 327 ? 34.772 33.558 16.242 1.00 25.16 327 THR B CA 1
ATOM 5487 C C . THR B 2 327 ? 36.287 33.514 16.012 1.00 21.44 327 THR B C 1
ATOM 5488 O O . THR B 2 327 ? 36.902 32.457 16.157 1.00 21.25 327 THR B O 1
ATOM 5492 N N . ARG B 2 328 ? 36.878 34.637 15.610 1.00 24.87 328 ARG B N 1
ATOM 5493 C CA . ARG B 2 328 ? 38.330 34.712 15.433 1.00 21.95 328 ARG B CA 1
ATOM 5494 C C . ARG B 2 328 ? 39.038 34.329 16.741 1.00 26.38 328 ARG B C 1
ATOM 5495 O O . ARG B 2 328 ? 39.999 33.558 16.734 1.00 32.52 328 ARG B O 1
ATOM 5503 N N . GLY B 2 329 ? 38.553 34.860 17.858 1.00 28.29 329 GLY B N 1
ATOM 5504 C CA . GLY B 2 329 ? 39.074 34.516 19.173 1.00 27.30 329 GLY B CA 1
ATOM 5505 C C . GLY B 2 329 ? 38.863 33.063 19.583 1.00 31.94 329 GLY B C 1
ATOM 5506 O O . GLY B 2 329 ? 39.775 32.401 20.088 1.00 30.41 329 GLY B O 1
ATOM 5507 N N . LEU B 2 330 ? 37.650 32.568 19.368 1.00 30.83 330 LEU B N 1
ATOM 5508 C CA . LEU B 2 330 ? 37.281 31.199 19.724 1.00 31.92 330 LEU B CA 1
ATOM 5509 C C . LEU B 2 330 ? 37.990 30.127 18.901 1.00 31.45 330 LEU B C 1
ATOM 5510 O O . LEU B 2 330 ? 38.148 28.996 19.366 1.00 30.16 330 LEU B O 1
ATOM 5515 N N . ASN B 2 331 ? 38.368 30.478 17.673 1.00 32.34 331 ASN B N 1
ATOM 5516 C CA . ASN B 2 331 ? 38.937 29.540 16.700 1.00 34.67 331 ASN B CA 1
ATOM 5517 C C . ASN B 2 331 ? 37.890 28.541 16.232 1.00 29.91 331 ASN B C 1
ATOM 5518 O O . ASN B 2 331 ? 38.200 27.387 15.952 1.00 35.29 331 ASN B O 1
ATOM 5523 N N . ARG B 2 332 ? 3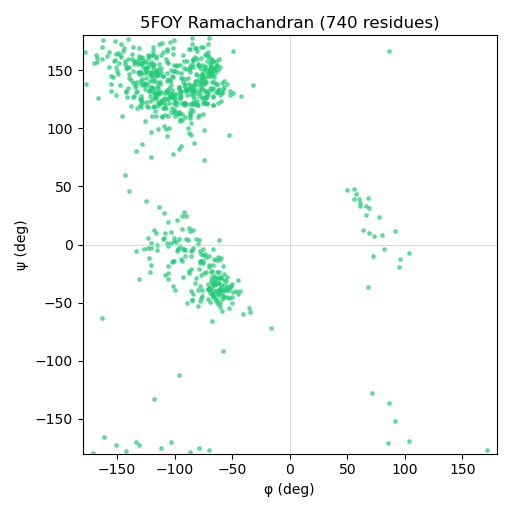6.641 28.991 16.200 1.00 27.13 332 ARG B N 1
ATOM 5524 C CA . ARG B 2 332 ? 35.534 28.197 15.693 1.00 27.09 332 ARG B CA 1
ATOM 5525 C C . ARG B 2 332 ? 34.955 29.016 14.552 1.00 33.80 332 ARG B C 1
ATOM 5526 O O . ARG B 2 332 ? 34.767 30.225 14.690 1.00 36.35 332 ARG B O 1
ATOM 5534 N N . PRO B 2 333 ? 34.647 28.368 13.424 1.00 29.63 333 PRO B N 1
ATOM 5535 C CA . PRO B 2 333 ? 34.215 29.191 12.296 1.00 33.17 333 PRO B CA 1
ATOM 5536 C C . PRO B 2 333 ? 32.755 29.618 12.360 1.00 30.41 333 PRO B C 1
ATOM 5537 O O . PRO B 2 333 ? 31.962 29.086 13.140 1.00 27.85 333 PRO B O 1
ATOM 5541 N N . LEU B 2 334 ? 32.414 30.583 11.515 1.00 29.17 334 LEU B N 1
ATOM 5542 C CA . LEU B 2 334 ? 31.039 31.022 11.347 1.00 24.20 334 LEU B CA 1
ATOM 5543 C C . LEU B 2 334 ? 30.311 29.951 10.544 1.00 25.23 334 LEU B C 1
ATOM 5544 O O . LEU B 2 334 ? 30.868 29.408 9.594 1.00 26.86 334 LEU B O 1
ATOM 5549 N N . SER B 2 335 ? 29.083 29.630 10.936 1.00 26.32 335 SER B N 1
ATOM 5550 C CA . SER B 2 335 ? 28.328 28.591 10.249 1.00 28.79 335 SER B CA 1
ATOM 5551 C C . SER B 2 335 ? 27.954 29.016 8.828 1.00 33.22 335 SER B C 1
ATOM 5552 O O . SER B 2 335 ? 27.761 30.200 8.544 1.00 24.11 335 SER B O 1
ATOM 5555 N N . GLN B 2 336 ? 27.873 28.032 7.938 1.00 30.78 336 GLN B N 1
ATOM 5556 C CA . GLN B 2 336 ? 27.577 28.268 6.532 1.00 32.67 336 GLN B CA 1
ATOM 5557 C C . GLN B 2 336 ? 26.193 27.758 6.150 1.00 36.48 336 GLN B C 1
ATOM 5558 O O . GLN B 2 336 ? 25.810 27.778 4.981 1.00 35.19 336 GLN B O 1
ATOM 5564 N N . THR B 2 337 ? 25.462 27.288 7.154 1.00 36.20 337 THR B N 1
ATOM 5565 C CA . THR B 2 337 ? 24.091 26.820 6.998 1.00 29.10 337 THR B CA 1
ATOM 5566 C C . THR B 2 337 ? 23.138 27.574 7.930 1.00 32.50 337 THR B C 1
ATOM 5567 O O . THR B 2 337 ? 23.567 28.193 8.912 1.00 30.93 337 THR B O 1
ATOM 5571 N N . THR B 2 338 ? 21.847 27.528 7.615 1.00 29.81 338 THR B N 1
ATOM 5572 C CA . THR B 2 338 ? 20.829 28.113 8.486 1.00 30.00 338 THR B CA 1
ATOM 5573 C C . THR B 2 338 ? 20.202 27.042 9.373 1.00 33.59 338 THR B C 1
ATOM 5574 O O . THR B 2 338 ? 19.370 27.338 10.227 1.00 35.45 338 THR B O 1
ATOM 5578 N N . THR B 2 339 ? 20.599 25.794 9.160 1.00 35.37 339 THR B N 1
ATOM 5579 C CA . THR B 2 339 ? 20.070 24.686 9.942 1.00 32.99 339 THR B CA 1
ATOM 5580 C C . THR B 2 339 ? 20.701 24.598 11.331 1.00 32.69 339 THR B C 1
ATOM 5581 O O . THR B 2 339 ? 21.923 24.623 11.489 1.00 34.36 339 THR B O 1
ATOM 5585 N N . GLN B 2 340 ? 19.838 24.487 12.332 1.00 28.61 340 GLN B N 1
ATOM 5586 C CA . GLN B 2 340 ? 20.247 24.414 13.726 1.00 25.11 340 GLN B CA 1
ATOM 5587 C C . GLN B 2 340 ? 20.644 22.977 14.056 1.00 29.44 340 GLN B C 1
ATOM 5588 O O . GLN B 2 340 ? 19.982 22.040 13.617 1.00 25.51 340 GLN B O 1
ATOM 5594 N N . LEU B 2 341 ? 21.735 22.796 14.797 1.00 27.21 341 LEU B N 1
ATOM 5595 C CA . LEU B 2 341 ? 22.100 21.457 15.260 1.00 25.88 341 LEU B CA 1
ATOM 5596 C C . LEU B 2 341 ? 21.049 20.934 16.247 1.00 24.38 341 LEU B C 1
ATOM 5597 O O . LEU B 2 341 ? 20.544 21.673 17.093 1.00 32.85 341 LEU B O 1
ATOM 5602 N N . GLY B 2 342 ? 20.727 19.654 16.135 1.00 24.76 342 GLY B N 1
ATOM 5603 C CA . GLY B 2 342 ? 19.760 19.030 17.019 1.00 26.34 342 GLY B CA 1
ATOM 5604 C C . GLY B 2 342 ? 20.219 17.693 17.575 1.00 29.20 342 GLY B C 1
ATOM 5605 O O . GLY B 2 342 ? 21.379 17.312 17.437 1.00 28.25 342 GLY B O 1
ATOM 5606 N N . GLU B 2 343 ? 19.297 16.986 18.220 1.00 34.40 343 GLU B N 1
ATOM 5607 C CA . GLU B 2 343 ? 19.584 15.672 18.788 1.00 35.39 343 GLU B CA 1
ATOM 5608 C C . GLU B 2 343 ? 19.705 14.612 17.697 1.00 34.19 343 GLU B C 1
ATOM 5609 O O . GLU B 2 343 ? 18.868 14.537 16.797 1.00 31.97 343 GLU B O 1
ATOM 5615 N N . ARG B 2 344 ? 20.766 13.815 17.767 1.00 30.77 344 ARG B N 1
ATOM 5616 C CA . ARG B 2 344 ? 21.001 12.757 16.794 1.00 31.97 344 ARG B CA 1
ATOM 5617 C C . ARG B 2 344 ? 21.026 11.361 17.436 1.00 33.27 344 ARG B C 1
ATOM 5618 O O . ARG B 2 344 ? 21.858 11.087 18.296 1.00 32.47 344 ARG B O 1
ATOM 5626 N N . VAL B 2 345 ? 20.100 10.494 17.029 1.00 34.77 345 VAL B N 1
ATOM 5627 C CA . VAL B 2 345 ? 20.028 9.121 17.543 1.00 34.75 345 VAL B CA 1
ATOM 5628 C C . VAL B 2 345 ? 20.245 8.078 16.452 1.00 38.77 345 VAL B C 1
ATOM 5629 O O . VAL B 2 345 ? 19.447 7.942 15.523 1.00 36.34 345 VAL B O 1
ATOM 5633 N N . GLU B 2 346 ? 21.336 7.334 16.587 1.00 35.57 346 GLU B N 1
ATOM 5634 C CA . GLU B 2 346 ? 21.711 6.325 15.608 1.00 28.09 346 GLU B CA 1
ATOM 5635 C C . GLU B 2 346 ? 21.895 4.941 16.236 1.00 30.95 346 GLU B C 1
ATOM 5636 O O . GLU B 2 346 ? 22.396 4.808 17.351 1.00 27.31 346 GLU B O 1
ATOM 5642 N N . GLU B 2 347 ? 21.491 3.913 15.496 1.00 36.42 347 GLU B N 1
ATOM 5643 C CA . GLU B 2 347 ? 21.641 2.530 15.934 1.00 37.34 347 GLU B CA 1
ATOM 5644 C C . GLU B 2 347 ? 22.729 1.828 15.135 1.00 37.46 347 GLU B C 1
ATOM 5645 O O . GLU B 2 347 ? 22.627 1.684 13.917 1.00 35.14 347 GLU B O 1
ATOM 5651 N N . MET B 2 348 ? 23.771 1.401 15.847 1.00 33.66 348 MET B N 1
ATOM 5652 C CA . MET B 2 348 ? 24.924 0.745 15.243 1.00 29.65 348 MET B CA 1
ATOM 5653 C C . MET B 2 348 ? 25.011 -0.723 15.661 1.00 32.65 348 MET B C 1
ATOM 5654 O O . MET B 2 348 ? 24.747 -1.060 16.815 1.00 34.07 348 MET B O 1
ATOM 5659 N N . GLU B 2 349 ? 25.368 -1.593 14.721 1.00 29.37 349 GLU B N 1
ATOM 5660 C CA . GLU B 2 349 ? 25.627 -2.997 15.036 1.00 34.94 349 GLU B CA 1
ATOM 5661 C C . GLU B 2 349 ? 27.123 -3.275 14.924 1.00 35.10 349 GLU B C 1
ATOM 5662 O O . GLU B 2 349 ? 27.742 -2.962 13.906 1.00 39.76 349 GLU B O 1
ATOM 5668 N N . TYR B 2 350 ? 27.708 -3.823 15.984 1.00 34.48 350 TYR B N 1
ATOM 5669 C CA . TYR B 2 350 ? 29.133 -4.147 15.992 1.00 28.89 350 TYR B CA 1
ATOM 5670 C C . TYR B 2 350 ? 29.387 -5.642 16.149 1.00 37.31 350 TYR B C 1
ATOM 5671 O O . TYR B 2 350 ? 28.620 -6.347 16.810 1.00 36.29 350 TYR B O 1
ATOM 5680 N N . TYR B 2 351 ? 30.477 -6.114 15.549 1.00 41.01 351 TYR B N 1
ATOM 5681 C CA . TYR B 2 351 ? 30.858 -7.526 15.616 1.00 36.89 351 TYR B CA 1
ATOM 5682 C C . TYR B 2 351 ? 32.249 -7.720 16.233 1.00 30.46 351 TYR B C 1
ATOM 5683 O O . TYR B 2 351 ? 33.238 -7.155 15.762 1.00 30.28 351 TYR B O 1
ATOM 5692 N N . ASN B 2 352 ? 32.303 -8.510 17.299 1.00 30.81 352 ASN B N 1
ATOM 5693 C CA . ASN B 2 352 ? 33.552 -8.874 17.962 1.00 34.71 352 ASN B CA 1
ATOM 5694 C C . ASN B 2 352 ? 34.090 -10.171 17.354 1.00 31.86 352 ASN B C 1
ATOM 5695 O O . ASN B 2 352 ? 33.510 -11.230 17.542 1.00 39.99 352 ASN B O 1
ATOM 5700 N N . SER B 2 353 ? 35.187 -10.085 16.610 1.00 32.02 353 SER B N 1
ATOM 5701 C CA . SER B 2 353 ? 35.767 -11.261 15.955 1.00 34.31 353 SER B CA 1
ATOM 5702 C C . SER B 2 353 ? 36.719 -12.086 16.826 1.00 41.31 353 SER B C 1
ATOM 5703 O O . SER B 2 353 ? 37.167 -13.152 16.407 1.00 52.91 353 SER B O 1
ATOM 5706 N N . ASN B 2 354 ? 37.006 -11.626 18.039 1.00 40.30 354 ASN B N 1
ATOM 5707 C CA . ASN B 2 354 ? 37.942 -12.346 18.901 1.00 40.70 354 ASN B CA 1
ATOM 5708 C C . ASN B 2 354 ? 37.307 -13.578 19.540 1.00 41.45 354 ASN B C 1
ATOM 5709 O O . ASN B 2 354 ? 36.082 -13.692 19.591 1.00 42.66 354 ASN B O 1
ATOM 5714 N N . ASP B 2 355 ? 38.142 -14.507 20.007 1.00 42.47 355 ASP B N 1
ATOM 5715 C CA . ASP B 2 355 ? 37.645 -15.702 20.684 1.00 49.21 355 ASP B CA 1
ATOM 5716 C C . ASP B 2 355 ? 37.364 -15.473 22.169 1.00 50.73 355 ASP B C 1
ATOM 5717 O O . ASP B 2 355 ? 36.901 -16.369 22.876 1.00 54.95 355 ASP B O 1
ATOM 5722 N N . LEU B 2 356 ? 37.666 -14.267 22.631 1.00 46.33 356 LEU B N 1
ATOM 5723 C CA . LEU B 2 356 ? 37.496 -13.874 24.030 1.00 47.87 356 LEU B CA 1
ATOM 5724 C C . LEU B 2 356 ? 36.384 -12.814 24.192 1.00 42.53 356 LEU B C 1
ATOM 5725 O O . LEU B 2 356 ? 35.997 -12.157 23.229 1.00 40.11 356 LEU B O 1
ATOM 5730 N N . ASP B 2 357 ? 35.898 -12.625 25.414 1.00 45.33 357 ASP B N 1
ATOM 5731 C CA . ASP B 2 357 ? 34.976 -11.525 25.704 1.00 43.79 357 ASP B CA 1
ATOM 5732 C C . ASP B 2 357 ? 35.776 -10.245 25.980 1.00 36.63 357 ASP B C 1
ATOM 5733 O O . ASP B 2 357 ? 36.695 -10.252 26.794 1.00 36.88 357 ASP B O 1
ATOM 5738 N N . VAL B 2 358 ? 35.396 -9.140 25.330 1.00 33.17 358 VAL B N 1
ATOM 5739 C CA . VAL B 2 358 ? 36.178 -7.893 25.391 1.00 33.26 358 VAL B CA 1
ATOM 5740 C C . VAL B 2 358 ? 35.412 -6.644 25.842 1.00 32.78 358 VAL B C 1
ATOM 5741 O O . VAL B 2 358 ? 34.285 -6.402 25.410 1.00 38.79 358 VAL B O 1
ATOM 5745 N N . ARG B 2 359 ? 36.055 -5.847 26.694 1.00 31.68 359 ARG B N 1
ATOM 5746 C CA . ARG B 2 359 ? 35.554 -4.539 27.110 1.00 36.36 359 ARG B CA 1
ATOM 5747 C C . ARG B 2 359 ? 35.821 -3.496 26.022 1.00 33.87 359 ARG B C 1
ATOM 5748 O O . ARG B 2 359 ? 36.972 -3.161 25.752 1.00 32.71 359 ARG B O 1
ATOM 5756 N N . TYR B 2 360 ? 34.761 -3.004 25.386 1.00 29.51 360 TYR B N 1
ATOM 5757 C CA . TYR B 2 360 ? 34.883 -1.966 24.361 1.00 28.71 360 TYR B CA 1
ATOM 5758 C C . TYR B 2 360 ? 34.319 -0.638 24.854 1.00 28.17 360 TYR B C 1
ATOM 5759 O O . TYR B 2 360 ? 33.337 -0.610 25.588 1.00 28.30 360 TYR B O 1
ATOM 5768 N N . VAL B 2 361 ? 34.937 0.464 24.450 1.00 27.65 361 VAL B N 1
ATOM 5769 C CA . VAL B 2 361 ? 34.429 1.782 24.825 1.00 27.12 361 VAL B CA 1
ATOM 5770 C C . VAL B 2 361 ? 34.605 2.758 23.650 1.00 29.81 361 VAL B C 1
ATOM 5771 O O . VAL B 2 361 ? 35.664 2.814 23.028 1.00 36.00 361 VAL B O 1
ATOM 5775 N N . LYS B 2 362 ? 33.542 3.492 23.325 1.00 30.11 362 LYS B N 1
ATOM 5776 C CA . LYS B 2 362 ? 33.576 4.474 22.238 1.00 25.36 362 LYS B CA 1
ATOM 5777 C C . LYS B 2 362 ? 33.373 5.910 22.722 1.00 24.91 362 LYS B C 1
ATOM 5778 O O . LYS B 2 362 ? 32.449 6.197 23.482 1.00 33.74 362 LYS B O 1
ATOM 5784 N N . TYR B 2 363 ? 34.257 6.796 22.265 1.00 29.19 363 TYR B N 1
ATOM 5785 C CA . TYR B 2 363 ? 34.223 8.228 22.566 1.00 28.26 363 TYR B CA 1
ATOM 5786 C C . TYR B 2 363 ? 34.072 9.083 21.305 1.00 34.85 363 TYR B C 1
ATOM 5787 O O . TYR B 2 363 ? 34.629 8.756 20.258 1.00 33.63 363 TYR B O 1
ATOM 5796 N N . ALA B 2 364 ? 33.307 10.169 21.404 1.00 36.42 364 ALA B N 1
ATOM 5797 C CA . ALA B 2 364 ? 33.211 11.146 20.320 1.00 29.36 364 ALA B CA 1
ATOM 5798 C C . ALA B 2 364 ? 33.767 12.485 20.807 1.00 31.92 364 ALA B C 1
ATOM 5799 O O . ALA B 2 364 ? 33.833 12.729 22.017 1.00 27.74 364 ALA B O 1
ATOM 5801 N N . LEU B 2 365 ? 34.134 13.362 19.875 1.00 25.29 365 LEU B N 1
ATOM 5802 C CA . LEU B 2 365 ? 34.668 14.675 20.239 1.00 29.79 365 LEU B CA 1
ATOM 5803 C C . LEU B 2 365 ? 33.604 15.639 20.744 1.00 33.38 365 LEU B C 1
ATOM 5804 O O . LEU B 2 365 ? 32.623 15.936 20.056 1.00 31.44 365 LEU B O 1
ATOM 5809 N N . ALA B 2 366 ? 33.808 16.113 21.966 1.00 34.00 366 ALA B N 1
ATOM 5810 C CA . ALA B 2 366 ? 32.911 17.080 22.576 1.00 31.40 366 ALA B CA 1
ATOM 5811 C C . ALA B 2 366 ? 33.448 18.489 22.374 1.00 29.32 366 ALA B C 1
ATOM 5812 O O . ALA B 2 366 ? 34.639 18.737 22.545 1.00 28.64 366 ALA B O 1
ATOM 5814 N N . ARG B 2 367 ? 32.566 19.394 21.967 1.00 28.95 367 ARG B N 1
ATOM 5815 C CA . ARG B 2 367 ? 32.899 20.806 21.805 1.00 25.35 367 ARG B CA 1
ATOM 5816 C C . ARG B 2 367 ? 32.192 21.553 22.939 1.00 28.89 367 ARG B C 1
ATOM 5817 O O . ARG B 2 367 ? 30.958 21.618 22.987 1.00 26.59 367 ARG B O 1
ATOM 5825 N N . GLU B 2 368 ? 32.986 22.085 23.867 1.00 21.10 368 GLU B N 1
ATOM 5826 C CA . GLU B 2 368 ? 32.465 22.687 25.093 1.00 30.11 368 GLU B CA 1
ATOM 5827 C C . GLU B 2 368 ? 32.686 24.198 25.194 1.00 31.11 368 GLU B C 1
ATOM 5828 O O . GLU B 2 368 ? 33.796 24.688 24.976 1.00 29.27 368 GLU B O 1
ATOM 5834 N N . PHE B 2 369 ? 31.618 24.922 25.531 1.00 27.08 369 PHE B N 1
ATOM 5835 C CA . PHE B 2 369 ? 31.668 26.376 25.690 1.00 23.88 369 PHE B CA 1
ATOM 5836 C C . PHE B 2 369 ? 31.342 26.766 27.136 1.00 27.81 369 PHE B C 1
ATOM 5837 O O . PHE B 2 369 ? 30.302 26.384 27.677 1.00 31.75 369 PHE B O 1
ATOM 5845 N N . THR B 2 370 ? 32.234 27.546 27.745 1.00 29.22 370 THR B N 1
ATOM 5846 C CA . THR B 2 370 ? 32.087 27.991 29.134 1.00 27.69 370 THR B CA 1
ATOM 5847 C C . THR B 2 370 ? 32.142 29.508 29.324 1.00 30.22 370 THR B C 1
ATOM 5848 O O . THR B 2 370 ? 33.107 30.167 28.927 1.00 30.26 370 THR B O 1
ATOM 5852 N N . LEU B 2 371 ? 31.079 30.048 29.915 1.00 29.80 371 LEU B N 1
ATOM 5853 C CA . LEU B 2 371 ? 30.986 31.466 30.265 1.00 29.17 371 LEU B CA 1
ATOM 5854 C C . LEU B 2 371 ? 31.481 31.700 31.698 1.00 26.76 371 LEU B C 1
ATOM 5855 O O . LEU B 2 371 ? 30.943 31.126 32.644 1.00 24.02 371 LEU B O 1
ATOM 5860 N N . LYS B 2 372 ? 32.498 32.543 31.859 1.00 26.53 372 LYS B N 1
ATOM 5861 C CA . LYS B 2 372 ? 33.015 32.872 33.190 1.00 27.83 372 LYS B CA 1
ATOM 5862 C C . LYS B 2 372 ? 32.994 34.372 33.473 1.00 35.52 372 LYS B C 1
ATOM 5863 O O . LYS B 2 372 ? 33.057 35.191 32.550 1.00 33.57 372 LYS B O 1
ATOM 5869 N N . ARG B 2 373 ? 32.902 34.725 34.755 1.00 34.58 373 ARG B N 1
ATOM 5870 C CA . ARG B 2 373 ? 32.974 36.121 35.165 1.00 29.47 373 ARG B CA 1
ATOM 5871 C C . ARG B 2 373 ? 34.452 36.499 35.305 1.00 34.75 373 ARG B C 1
ATOM 5872 O O . ARG B 2 373 ? 35.316 35.625 35.235 1.00 37.63 373 ARG B O 1
ATOM 5880 N N . VAL B 2 374 ? 34.754 37.778 35.522 1.00 38.30 374 VAL B N 1
ATOM 5881 C CA . VAL B 2 374 ? 36.149 38.204 35.694 1.00 32.77 374 VAL B CA 1
ATOM 5882 C C . VAL B 2 374 ? 36.877 37.490 36.844 1.00 35.38 374 VAL B C 1
ATOM 5883 O O . VAL B 2 374 ? 38.069 37.182 36.736 1.00 35.76 374 VAL B O 1
ATOM 5887 N N . ASN B 2 375 ? 36.151 37.195 37.923 1.00 30.94 375 ASN B N 1
ATOM 5888 C CA . ASN B 2 375 ? 36.734 36.513 39.084 1.00 36.82 375 ASN B CA 1
ATOM 5889 C C . ASN B 2 375 ? 36.948 34.999 38.899 1.00 39.85 375 ASN B C 1
ATOM 5890 O O . ASN B 2 375 ? 37.535 34.344 39.762 1.00 41.42 375 ASN B O 1
ATOM 5895 N N . GLY B 2 376 ? 36.439 34.448 37.799 1.00 34.73 376 GLY B N 1
ATOM 5896 C CA . GLY B 2 376 ? 36.585 33.031 37.500 1.00 34.90 376 GLY B CA 1
ATOM 5897 C C . GLY B 2 376 ? 35.364 32.159 37.735 1.00 38.98 376 GLY B C 1
ATOM 5898 O O . GLY B 2 376 ? 35.358 30.977 37.374 1.00 34.83 376 GLY B O 1
ATOM 5899 N N . GLU B 2 377 ? 34.328 32.742 38.328 1.00 38.63 377 GLU B N 1
ATOM 5900 C CA . GLU B 2 377 ? 33.091 32.020 38.604 1.00 38.83 377 GLU B CA 1
ATOM 5901 C C . GLU B 2 377 ? 32.437 31.540 37.318 1.00 38.35 377 GLU B C 1
ATOM 5902 O O . GLU B 2 377 ? 32.282 32.314 36.372 1.00 33.90 377 GLU B O 1
ATOM 5908 N N . ILE B 2 378 ? 32.061 30.265 37.279 1.00 39.08 378 ILE B N 1
ATOM 5909 C CA . ILE B 2 378 ? 31.405 29.720 36.097 1.00 41.23 378 ILE B CA 1
ATOM 5910 C C . ILE B 2 378 ? 29.920 30.078 36.078 1.00 37.83 378 ILE B C 1
ATOM 5911 O O . ILE B 2 378 ? 29.189 29.790 37.018 1.00 39.04 378 ILE B O 1
ATOM 5916 N N . VAL B 2 379 ? 29.485 30.719 35.000 1.00 38.91 379 VAL B N 1
ATOM 5917 C CA . VAL B 2 379 ? 28.082 31.079 34.844 1.00 43.01 379 VAL B CA 1
ATOM 5918 C C . VAL B 2 379 ? 27.280 29.914 34.259 1.00 47.23 379 VAL B C 1
ATOM 5919 O O . VAL B 2 379 ? 26.207 29.579 34.768 1.00 48.29 379 VAL B O 1
ATOM 5923 N N . LYS B 2 380 ? 27.802 29.304 33.194 1.00 37.95 380 LYS B N 1
ATOM 5924 C CA . LYS B 2 380 ? 27.132 28.177 32.546 1.00 38.11 380 LYS B CA 1
ATOM 5925 C C . LYS B 2 380 ? 28.034 27.441 31.550 1.00 35.64 380 LYS B C 1
ATOM 5926 O O . LYS B 2 380 ? 29.004 28.009 31.045 1.00 32.55 380 LYS B O 1
ATOM 5932 N N . ASN B 2 381 ? 27.694 26.176 31.285 1.00 32.74 381 ASN B N 1
ATOM 5933 C CA . ASN B 2 381 ? 28.353 25.343 30.269 1.00 31.81 381 ASN B CA 1
ATOM 5934 C C . ASN B 2 381 ? 27.387 24.845 29.206 1.00 31.30 381 ASN B C 1
ATOM 5935 O O . ASN B 2 381 ? 26.223 24.560 29.497 1.00 37.30 381 ASN B O 1
ATOM 5940 N N . TRP B 2 382 ? 27.883 24.727 27.979 1.00 22.47 382 TRP B N 1
ATOM 5941 C CA . TRP B 2 382 ? 27.094 24.194 26.873 1.00 29.36 382 TRP B CA 1
ATOM 5942 C C . TRP B 2 382 ? 27.966 23.212 26.099 1.00 32.34 382 TRP B C 1
ATOM 5943 O O . TRP B 2 382 ? 29.094 23.543 25.727 1.00 26.83 382 TRP B O 1
ATOM 5954 N N . VAL B 2 383 ? 27.457 22.001 25.887 1.00 29.23 383 VAL B N 1
ATOM 5955 C CA . VAL B 2 383 ? 28.209 20.973 25.176 1.00 24.79 383 VAL B CA 1
ATOM 5956 C C . VAL B 2 383 ? 27.474 20.467 23.936 1.00 24.81 383 VAL B C 1
ATOM 5957 O O . VAL B 2 383 ? 26.280 20.154 23.987 1.00 25.47 383 VAL B O 1
ATOM 5961 N N . ALA B 2 384 ? 28.205 20.407 22.824 1.00 21.78 384 ALA B N 1
ATOM 5962 C CA . ALA B 2 384 ? 27.727 19.796 21.589 1.00 21.63 384 ALA B CA 1
ATOM 5963 C C . ALA B 2 384 ? 28.625 18.604 21.284 1.00 31.05 384 ALA B C 1
ATOM 5964 O O . ALA B 2 384 ? 29.848 18.741 21.275 1.00 34.49 384 ALA B O 1
ATOM 5966 N N . VAL B 2 385 ? 28.024 17.433 21.069 1.00 28.68 385 VAL B N 1
ATOM 5967 C CA . VAL B 2 385 ? 28.779 16.211 20.772 1.00 28.11 385 VAL B CA 1
ATOM 5968 C C . VAL B 2 385 ? 28.874 15.946 19.263 1.00 29.68 385 VAL B C 1
ATOM 5969 O O . VAL B 2 385 ? 27.875 15.662 18.600 1.00 29.66 385 VAL B O 1
ATOM 5973 N N . ASP B 2 386 ? 30.099 16.050 18.747 1.00 25.85 386 ASP B N 1
ATOM 5974 C CA . ASP B 2 386 ? 30.419 15.877 17.329 1.00 26.65 386 ASP B CA 1
ATOM 5975 C C . ASP B 2 386 ? 30.664 14.418 16.924 1.00 28.42 386 ASP B C 1
ATOM 5976 O O . ASP B 2 386 ? 31.772 13.897 17.036 1.00 23.98 386 ASP B O 1
ATOM 5981 N N . TYR B 2 387 ? 29.605 13.781 16.437 1.00 35.63 387 TYR B N 1
ATOM 5982 C CA . TYR B 2 387 ? 29.619 12.400 15.953 1.00 34.70 387 TYR B CA 1
ATOM 5983 C C . TYR B 2 387 ? 30.566 12.157 14.762 1.00 33.59 387 TYR B C 1
ATOM 5984 O O . TYR B 2 387 ? 30.861 11.010 14.418 1.00 36.07 387 TYR B O 1
ATOM 5993 N N . ARG B 2 388 ? 31.042 13.234 14.142 1.00 24.50 388 ARG B N 1
ATOM 5994 C CA . ARG B 2 388 ? 31.922 13.144 12.971 1.00 28.34 388 ARG B CA 1
ATOM 5995 C C . ARG B 2 388 ? 33.343 12.686 13.305 1.00 27.74 388 ARG B C 1
ATOM 5996 O O . ARG B 2 388 ? 34.059 12.184 12.440 1.00 29.11 388 ARG B O 1
ATOM 6004 N N . LEU B 2 389 ? 33.751 12.886 14.551 1.00 26.59 389 LEU B N 1
ATOM 6005 C CA . LEU B 2 389 ? 35.082 12.507 15.007 1.00 25.98 389 LEU B CA 1
ATOM 6006 C C . LEU B 2 389 ? 34.950 11.615 16.233 1.00 26.08 389 LEU B C 1
ATOM 6007 O O . LEU B 2 389 ? 34.596 12.092 17.309 1.00 31.64 389 LEU B O 1
ATOM 6012 N N . ALA B 2 390 ? 35.200 10.316 16.054 1.00 25.39 390 ALA B N 1
ATOM 6013 C CA . ALA B 2 390 ? 35.002 9.322 17.112 1.00 27.31 390 ALA B CA 1
ATOM 6014 C C . ALA B 2 390 ? 35.950 8.124 16.981 1.00 27.50 390 ALA B C 1
ATOM 6015 O O . ALA B 2 390 ? 36.414 7.807 15.887 1.00 27.07 390 ALA B O 1
ATOM 6017 N N . GLY B 2 391 ? 36.250 7.479 18.107 1.00 24.51 391 GLY B N 1
ATOM 6018 C CA . GLY B 2 391 ? 37.122 6.316 18.122 1.00 31.26 391 GLY B CA 1
ATOM 6019 C C . GLY B 2 391 ? 36.829 5.321 19.237 1.00 31.20 391 GLY B C 1
ATOM 6020 O O . GLY B 2 391 ? 36.117 5.638 20.192 1.00 35.61 391 GLY B O 1
ATOM 6021 N N . ILE B 2 392 ? 37.365 4.108 19.097 1.00 30.06 392 ILE B N 1
ATOM 6022 C CA . ILE B 2 392 ? 37.177 3.028 20.072 1.00 35.43 392 ILE B CA 1
ATOM 6023 C C . ILE B 2 392 ? 38.483 2.491 20.706 1.00 37.00 392 ILE B C 1
ATOM 6024 O O . ILE B 2 392 ? 39.534 2.471 20.070 1.00 43.46 392 ILE B O 1
ATOM 6029 N N . GLN B 2 393 ? 38.396 2.050 21.959 1.00 33.71 393 GLN B N 1
ATOM 6030 C CA . GLN B 2 393 ? 39.528 1.499 22.709 1.00 33.44 393 GLN B CA 1
ATOM 6031 C C . GLN B 2 393 ? 39.014 0.238 23.398 1.00 35.98 393 GLN B C 1
ATOM 6032 O O . GLN B 2 393 ? 37.807 0.092 23.600 1.00 41.99 393 GLN B O 1
ATOM 6038 N N . SER B 2 394 ? 39.905 -0.694 23.721 1.00 37.53 394 SER B N 1
ATOM 6039 C CA . SER B 2 394 ? 39.458 -1.938 24.342 1.00 33.46 394 SER B CA 1
ATOM 6040 C C . SER B 2 394 ? 40.392 -2.592 25.363 1.00 35.38 394 SER B C 1
ATOM 6041 O O . SER B 2 394 ? 41.590 -2.308 25.413 1.00 35.12 394 SER B O 1
ATOM 6044 N N . TYR B 2 395 ? 39.802 -3.468 26.175 1.00 34.61 395 TYR B N 1
ATOM 6045 C CA . TYR B 2 395 ? 40.524 -4.355 27.088 1.00 32.57 395 TYR B CA 1
ATOM 6046 C C . TYR B 2 395 ? 40.060 -5.803 26.914 1.00 38.50 395 TYR B C 1
ATOM 6047 O O . TYR B 2 395 ? 38.869 -6.089 27.043 1.00 38.92 395 TYR B O 1
ATOM 6056 N N . PRO B 2 396 ? 40.998 -6.723 26.616 1.00 36.16 396 PRO B N 1
ATOM 6057 C CA . PRO B 2 396 ? 42.426 -6.499 26.339 1.00 34.36 396 PRO B CA 1
ATOM 6058 C C . PRO B 2 396 ? 42.700 -5.656 25.091 1.00 42.34 396 PRO B C 1
ATOM 6059 O O . PRO B 2 396 ? 41.864 -5.585 24.190 1.00 32.85 396 PRO B O 1
ATOM 6063 N N . ASN B 2 397 ? 43.850 -4.989 25.077 1.00 44.34 397 ASN B N 1
ATOM 6064 C CA . ASN B 2 397 ? 44.215 -4.106 23.981 1.00 46.41 397 ASN B CA 1
ATOM 6065 C C . ASN B 2 397 ? 44.901 -4.830 22.826 1.00 51.74 397 ASN B C 1
ATOM 6066 O O . ASN B 2 397 ? 45.073 -6.048 22.844 1.00 53.90 397 ASN B O 1
ATOM 6071 N N . ALA B 2 398 ? 45.282 -4.050 21.823 1.00 51.77 398 ALA B N 1
ATOM 6072 C CA . ALA B 2 398 ? 46.080 -4.511 20.700 1.00 50.75 398 ALA B CA 1
ATOM 6073 C C . ALA B 2 398 ? 47.522 -4.657 21.178 1.00 53.88 398 ALA B C 1
ATOM 6074 O O . ALA B 2 398 ? 47.960 -3.898 22.042 1.00 57.18 398 ALA B O 1
ATOM 6076 N N . PRO B 2 399 ? 48.269 -5.640 20.646 1.00 55.40 399 PRO B N 1
ATOM 6077 C CA . PRO B 2 399 ? 47.942 -6.603 19.590 1.00 53.93 399 PRO B CA 1
ATOM 6078 C C . PRO B 2 399 ? 47.253 -7.890 20.048 1.00 50.26 399 PRO B C 1
ATOM 6079 O O . PRO B 2 399 ? 47.192 -8.829 19.256 1.00 54.43 399 PRO B O 1
ATOM 6083 N N . ILE B 2 400 ? 46.746 -7.952 21.272 1.00 50.35 400 ILE B N 1
ATOM 6084 C CA . ILE B 2 400 ? 46.084 -9.177 21.718 1.00 53.00 400 ILE B CA 1
ATOM 6085 C C . ILE B 2 400 ? 44.765 -9.388 20.983 1.00 44.78 400 ILE B C 1
ATOM 6086 O O . ILE B 2 400 ? 44.501 -10.469 20.465 1.00 51.40 400 ILE B O 1
ATOM 6091 N N . THR B 2 401 ? 43.945 -8.347 20.940 1.00 39.99 401 THR B N 1
ATOM 6092 C CA . THR B 2 401 ? 42.627 -8.421 20.319 1.00 42.73 401 THR B CA 1
ATOM 6093 C C . THR B 2 401 ? 42.590 -7.819 18.913 1.00 42.66 401 THR B C 1
ATOM 6094 O O . THR B 2 401 ? 43.396 -6.952 18.575 1.00 44.32 401 THR B O 1
ATOM 6098 N N . ASN B 2 402 ? 41.647 -8.291 18.101 1.00 37.80 402 ASN B N 1
ATOM 6099 C CA . ASN B 2 402 ? 41.438 -7.765 16.758 1.00 40.21 402 ASN B CA 1
ATOM 6100 C C . ASN B 2 402 ? 40.431 -6.619 16.844 1.00 41.58 402 ASN B C 1
ATOM 6101 O O . ASN B 2 402 ? 39.586 -6.616 17.735 1.00 44.38 402 ASN B O 1
ATOM 6106 N N . PRO B 2 403 ? 40.514 -5.640 15.923 1.00 36.83 403 PRO B N 1
ATOM 6107 C CA . PRO B 2 403 ? 39.624 -4.482 16.088 1.00 31.46 403 PRO B CA 1
ATOM 6108 C C . PRO B 2 403 ? 38.156 -4.809 15.884 1.00 30.17 403 PRO B C 1
ATOM 6109 O O . PRO B 2 403 ? 37.810 -5.787 15.219 1.00 31.24 403 PRO B O 1
ATOM 6113 N N . LEU B 2 404 ? 37.304 -3.963 16.454 1.00 29.43 404 LEU B N 1
ATOM 6114 C CA . LEU B 2 404 ? 35.857 -4.086 16.328 1.00 36.36 404 LEU B CA 1
ATOM 6115 C C . LEU B 2 404 ? 35.388 -3.673 14.933 1.00 36.42 404 LEU B C 1
ATOM 6116 O O . LEU B 2 404 ? 36.033 -2.854 14.276 1.00 38.15 404 LEU B O 1
ATOM 6121 N N . THR B 2 405 ? 34.274 -4.247 14.481 1.00 37.36 405 THR B N 1
ATOM 6122 C CA . THR B 2 405 ? 33.749 -3.963 13.143 1.00 36.81 405 THR B CA 1
ATOM 6123 C C . THR B 2 405 ? 32.320 -3.416 13.146 1.00 38.02 405 THR B C 1
ATOM 6124 O O . THR B 2 405 ? 31.436 -3.974 13.796 1.00 33.43 405 THR B O 1
ATOM 6128 N N . LEU B 2 406 ? 32.089 -2.340 12.398 1.00 36.71 406 LEU B N 1
ATOM 6129 C CA . LEU B 2 406 ? 30.738 -1.812 12.232 1.00 33.90 406 LEU B CA 1
ATOM 6130 C C . LEU B 2 406 ? 30.070 -2.558 11.078 1.00 32.95 406 LEU B C 1
ATOM 6131 O O . LEU B 2 406 ? 30.525 -2.483 9.935 1.00 29.59 406 LEU B O 1
ATOM 6136 N N . THR B 2 407 ? 28.995 -3.282 11.380 1.00 31.43 407 THR B N 1
ATOM 6137 C CA . THR B 2 407 ? 28.324 -4.107 10.373 1.00 37.33 407 THR B CA 1
ATOM 6138 C C . THR B 2 407 ? 26.992 -3.528 9.889 1.00 36.15 407 THR B C 1
ATOM 6139 O O . THR B 2 407 ? 26.495 -3.920 8.831 1.00 40.03 407 THR B O 1
ATOM 6143 N N . LYS B 2 408 ? 26.420 -2.603 10.656 1.00 39.15 408 LYS B N 1
ATOM 6144 C CA . LYS B 2 408 ? 25.143 -1.981 10.299 1.00 30.29 408 LYS B CA 1
ATOM 6145 C C . LYS B 2 408 ? 25.012 -0.608 10.952 1.00 35.15 408 LYS B C 1
ATOM 6146 O O . LYS B 2 408 ? 25.368 -0.427 12.118 1.00 38.04 408 LYS B O 1
ATOM 6152 N N . HIS B 2 409 ? 24.504 0.353 10.183 1.00 29.63 409 HIS B N 1
ATOM 6153 C CA . HIS B 2 409 ? 24.301 1.726 10.642 1.00 31.01 409 HIS B CA 1
ATOM 6154 C C . HIS B 2 409 ? 22.906 2.236 10.274 1.00 33.19 409 HIS B C 1
ATOM 6155 O O . HIS B 2 409 ? 22.587 2.347 9.093 1.00 36.71 409 HIS B O 1
ATOM 6162 N N . THR B 2 410 ? 22.084 2.556 11.271 1.00 34.09 410 THR B N 1
ATOM 6163 C CA . THR B 2 410 ? 20.758 3.113 11.004 1.00 34.63 410 THR B CA 1
ATOM 6164 C C . THR B 2 410 ? 20.530 4.428 11.762 1.00 36.49 410 THR B C 1
ATOM 6165 O O . THR B 2 410 ? 20.902 4.543 12.933 1.00 41.77 410 THR B O 1
ATOM 6169 N N . ILE B 2 411 ? 19.912 5.407 11.098 1.00 35.03 411 ILE B N 1
ATOM 6170 C CA . ILE B 2 411 ? 19.515 6.661 11.743 1.00 29.47 411 ILE B CA 1
ATOM 6171 C C . ILE B 2 411 ? 18.074 6.534 12.222 1.00 32.13 411 ILE B C 1
ATOM 6172 O O . ILE B 2 411 ? 17.140 6.453 11.422 1.00 33.88 411 ILE B O 1
ATOM 6177 N N . ILE B 2 412 ? 17.913 6.531 13.540 1.00 31.02 412 ILE B N 1
ATOM 6178 C CA . ILE B 2 412 ? 16.622 6.334 14.186 1.00 31.02 412 ILE B CA 1
ATOM 6179 C C . ILE B 2 412 ? 15.805 7.617 14.329 1.00 36.69 412 ILE B C 1
ATOM 6180 O O . ILE B 2 412 ? 14.613 7.636 14.024 1.00 40.99 412 ILE B O 1
ATOM 6185 N N . ARG B 2 413 ? 16.432 8.685 14.810 1.00 33.67 413 ARG B N 1
ATOM 6186 C CA . ARG B 2 413 ? 15.707 9.930 15.025 1.00 34.90 413 ARG B CA 1
ATOM 6187 C C . ARG B 2 413 ? 16.618 11.161 14.881 1.00 35.28 413 ARG B C 1
ATOM 6188 O O . ARG B 2 413 ? 17.705 11.246 15.463 1.00 31.90 413 ARG B O 1
ATOM 6196 N N . CYS B 2 414 ? 16.153 12.091 14.049 1.00 29.87 414 CYS B N 1
ATOM 6197 C CA . CYS B 2 414 ? 16.830 13.346 13.726 1.00 31.32 414 CYS B CA 1
ATOM 6198 C C . CYS B 2 414 ? 15.822 14.240 13.022 1.00 33.29 414 CYS B C 1
ATOM 6199 O O . CYS B 2 414 ? 15.191 13.835 12.047 1.00 37.94 414 CYS B O 1
ATOM 6202 N N . GLU B 2 415 ? 15.655 15.449 13.545 1.00 29.72 415 GLU B N 1
ATOM 6203 C CA . GLU B 2 415 ? 14.669 16.393 13.026 1.00 39.11 415 GLU B CA 1
ATOM 6204 C C . GLU B 2 415 ? 15.032 17.151 11.746 1.00 40.42 415 GLU B C 1
ATOM 6205 O O . GLU B 2 415 ? 14.202 17.888 11.217 1.00 41.59 415 GLU B O 1
ATOM 6211 N N . ASN B 2 416 ? 16.253 16.983 11.254 1.00 40.58 416 ASN B N 1
ATOM 6212 C CA . ASN B 2 416 ? 16.663 17.672 10.034 1.00 35.06 416 ASN B CA 1
ATOM 6213 C C . ASN B 2 416 ? 17.450 16.726 9.121 1.00 38.47 416 ASN B C 1
ATOM 6214 O O . ASN B 2 416 ? 17.961 15.696 9.569 1.00 29.29 416 ASN B O 1
ATOM 6219 N N . SER B 2 417 ? 17.517 17.074 7.837 1.00 34.31 417 SER B N 1
ATOM 6220 C CA . SER B 2 417 ? 18.194 16.254 6.834 1.00 34.83 417 SER B CA 1
ATOM 6221 C C . SER B 2 417 ? 19.548 16.807 6.374 1.00 37.25 417 SER B C 1
ATOM 6222 O O . SER B 2 417 ? 20.021 16.457 5.289 1.00 30.25 417 SER B O 1
ATOM 6225 N N . TYR B 2 418 ? 20.149 17.691 7.170 1.00 32.35 418 TYR B N 1
ATOM 6226 C CA . TYR B 2 418 ? 21.479 18.209 6.845 1.00 32.24 418 TYR B CA 1
ATOM 6227 C C . TYR B 2 418 ? 22.488 17.086 6.626 1.00 33.98 418 TYR B C 1
ATOM 6228 O O . TYR B 2 418 ? 23.268 17.126 5.671 1.00 30.36 418 TYR B O 1
ATOM 6237 N N . ASP B 2 419 ? 22.481 16.099 7.519 1.00 27.53 419 ASP B N 1
ATOM 6238 C CA . ASP B 2 419 ? 23.353 14.935 7.385 1.00 37.93 419 ASP B CA 1
ATOM 6239 C C . ASP B 2 419 ? 22.555 13.640 7.502 1.00 34.30 419 ASP B C 1
ATOM 6240 O O . ASP B 2 419 ? 22.470 13.050 8.578 1.00 36.06 419 ASP B O 1
ATOM 6245 N N . GLY B 2 420 ? 22.003 13.185 6.385 1.00 34.76 420 GLY B N 1
ATOM 6246 C CA . GLY B 2 420 ? 21.264 11.938 6.361 1.00 29.64 420 GLY B CA 1
ATOM 6247 C C . GLY B 2 420 ? 22.096 10.769 5.865 1.00 37.57 420 GLY B C 1
ATOM 6248 O O . GLY B 2 420 ? 21.547 9.763 5.415 1.00 32.39 420 GLY B O 1
ATOM 6249 N N . HIS B 2 421 ? 23.418 10.900 5.938 1.00 33.93 421 HIS B N 1
ATOM 6250 C CA . HIS B 2 421 ? 24.315 9.860 5.447 1.00 32.78 421 HIS B CA 1
ATOM 6251 C C . HIS B 2 421 ? 24.745 8.872 6.523 1.00 28.67 421 HIS B C 1
ATOM 6252 O O . HIS B 2 421 ? 24.982 9.240 7.675 1.00 27.82 421 HIS B O 1
ATOM 6259 N N . ILE B 2 422 ? 24.856 7.612 6.110 1.00 29.22 422 ILE B N 1
ATOM 6260 C CA . ILE B 2 422 ? 25.315 6.513 6.951 1.00 33.09 422 ILE B CA 1
ATOM 6261 C C . ILE B 2 422 ? 26.629 5.965 6.391 1.00 32.50 422 ILE B C 1
ATOM 6262 O O . ILE B 2 422 ? 26.950 6.193 5.224 1.00 33.51 422 ILE B O 1
ATOM 6267 N N . PHE B 2 423 ? 27.375 5.225 7.206 1.00 34.83 423 PHE B N 1
ATOM 6268 C CA . PHE B 2 423 ? 28.638 4.643 6.755 1.00 31.84 423 PHE B CA 1
ATOM 6269 C C . PHE B 2 423 ? 28.409 3.438 5.856 1.00 33.37 423 PHE B C 1
ATOM 6270 O O . PHE B 2 423 ? 27.455 2.687 6.043 1.00 32.80 423 PHE B O 1
ATOM 6278 N N . LYS B 2 424 ? 29.267 3.267 4.858 1.00 34.95 424 LYS B N 1
ATOM 6279 C CA . LYS B 2 424 ? 29.214 2.054 4.066 1.00 33.09 424 LYS B CA 1
ATOM 6280 C C . LYS B 2 424 ? 29.787 0.934 4.927 1.00 34.27 424 LYS B C 1
ATOM 6281 O O . LYS B 2 424 ? 30.925 1.028 5.387 1.00 39.53 424 LYS B O 1
ATOM 6287 N N . THR B 2 425 ? 28.999 -0.105 5.169 1.00 37.29 425 THR B N 1
ATOM 6288 C CA . THR B 2 425 ? 29.437 -1.218 6.009 1.00 35.00 425 THR B CA 1
ATOM 6289 C C . THR B 2 425 ? 29.897 -2.412 5.166 1.00 34.47 425 THR B C 1
ATOM 6290 O O . THR B 2 425 ? 29.362 -2.649 4.087 1.00 39.27 425 THR B O 1
ATOM 6294 N N . PRO B 2 426 ? 30.865 -3.199 5.669 1.00 36.98 426 PRO B N 1
ATOM 6295 C CA . PRO B 2 426 ? 31.538 -3.134 6.973 1.00 35.20 426 PRO B CA 1
ATOM 6296 C C . PRO B 2 426 ? 32.668 -2.109 7.057 1.00 32.53 426 PRO B C 1
ATOM 6297 O O . PRO B 2 426 ? 33.355 -1.842 6.069 1.00 35.04 426 PRO B O 1
ATOM 6301 N N . LEU B 2 427 ? 32.819 -1.528 8.244 1.00 30.00 427 LEU B N 1
ATOM 6302 C CA . LEU B 2 427 ? 33.873 -0.564 8.539 1.00 37.09 427 LEU B CA 1
ATOM 6303 C C . LEU B 2 427 ? 34.613 -0.983 9.815 1.00 34.56 427 LEU B C 1
ATOM 6304 O O . LEU B 2 427 ? 33.998 -1.199 10.862 1.00 33.46 427 LEU B O 1
ATOM 6309 N N . ILE B 2 428 ? 35.934 -1.106 9.713 1.00 35.69 428 ILE B N 1
ATOM 6310 C CA . ILE B 2 428 ? 36.783 -1.446 10.853 1.00 29.51 428 ILE B CA 1
ATOM 6311 C C . ILE B 2 428 ? 37.177 -0.221 11.691 1.00 35.84 428 ILE B C 1
ATOM 6312 O O . ILE B 2 428 ? 37.608 0.798 11.153 1.00 40.78 428 ILE B O 1
ATOM 6317 N N . PHE B 2 429 ? 37.034 -0.332 13.010 1.00 36.98 429 PHE B N 1
ATOM 6318 C CA . PHE B 2 429 ? 37.428 0.733 13.934 1.00 37.66 429 PHE B CA 1
ATOM 6319 C C . PHE B 2 429 ? 38.709 0.321 14.664 1.00 35.97 429 PHE B C 1
ATOM 6320 O O . PHE B 2 429 ? 38.657 -0.355 15.690 1.00 41.86 429 PHE B O 1
ATOM 6328 N N . LYS B 2 430 ? 39.853 0.718 14.120 1.00 35.12 430 LYS B N 1
ATOM 6329 C CA . LYS B 2 430 ? 41.150 0.420 14.721 1.00 39.74 430 LYS B CA 1
ATOM 6330 C C . LYS B 2 430 ? 41.335 1.149 16.045 1.00 35.17 430 LYS B C 1
ATOM 6331 O O . LYS B 2 430 ? 41.140 2.360 16.116 1.00 34.74 430 LYS B O 1
ATOM 6337 N N . ASN B 2 431 ? 41.671 0.396 17.089 1.00 33.69 431 ASN B N 1
ATOM 6338 C CA . ASN B 2 431 ? 41.876 0.931 18.434 1.00 31.70 431 ASN B CA 1
ATOM 6339 C C . ASN B 2 431 ? 42.653 2.246 18.451 1.00 33.09 431 ASN B C 1
ATOM 6340 O O . ASN B 2 431 ? 43.731 2.343 17.864 1.00 38.51 431 ASN B O 1
ATOM 6345 N N . GLY B 2 432 ? 42.102 3.254 19.122 1.00 28.27 432 GLY B N 1
ATOM 6346 C CA . GLY B 2 432 ? 42.761 4.543 19.256 1.00 36.03 432 GLY B CA 1
ATOM 6347 C C . GLY B 2 432 ? 42.819 5.430 18.020 1.00 35.27 432 GLY B C 1
ATOM 6348 O O . GLY B 2 432 ? 43.208 6.595 18.105 1.00 32.97 432 GLY B O 1
ATOM 6349 N N . GLU B 2 433 ? 42.443 4.891 16.867 1.00 31.51 433 GLU B N 1
ATOM 6350 C CA . GLU B 2 433 ? 42.411 5.683 15.641 1.00 37.63 433 GLU B CA 1
ATOM 6351 C C . GLU B 2 433 ? 41.107 6.471 15.548 1.00 34.56 433 GLU B C 1
ATOM 6352 O O . GLU B 2 433 ? 40.038 5.957 15.880 1.00 35.37 433 GLU B O 1
ATOM 6358 N N . VAL B 2 434 ? 41.192 7.729 15.126 1.00 30.06 434 VAL B N 1
ATOM 6359 C CA . VAL B 2 434 ? 39.987 8.533 14.977 1.00 34.59 434 VAL B CA 1
ATOM 6360 C C . VAL B 2 434 ? 39.386 8.327 13.590 1.00 39.05 434 VAL B C 1
ATOM 6361 O O . VAL B 2 434 ? 40.083 8.386 12.577 1.00 32.90 434 VAL B O 1
ATOM 6365 N N . ILE B 2 435 ? 38.078 8.097 13.552 1.00 35.49 435 ILE B N 1
ATOM 6366 C CA . ILE B 2 435 ? 37.376 7.936 12.293 1.00 32.99 435 ILE B CA 1
ATOM 6367 C C . ILE B 2 435 ? 36.659 9.232 11.955 1.00 31.67 435 ILE B C 1
ATOM 6368 O O . ILE B 2 435 ? 35.845 9.726 12.738 1.00 33.79 435 ILE B O 1
ATOM 6373 N N . VAL B 2 436 ? 36.997 9.793 10.800 1.00 30.48 436 VAL B N 1
ATOM 6374 C CA . VAL B 2 436 ? 36.408 11.045 10.349 1.00 28.06 436 VAL B CA 1
ATOM 6375 C C . VAL B 2 436 ? 35.336 10.696 9.330 1.00 30.17 436 VAL B C 1
ATOM 6376 O O . VAL B 2 436 ? 35.652 10.201 8.245 1.00 27.32 436 VAL B O 1
ATOM 6380 N N . LYS B 2 437 ? 34.076 10.956 9.676 1.00 25.37 437 LYS B N 1
ATOM 6381 C CA . LYS B 2 437 ? 32.950 10.630 8.798 1.00 32.29 437 LYS B CA 1
ATOM 6382 C C . LYS B 2 437 ? 33.092 11.133 7.367 1.00 32.22 437 LYS B C 1
ATOM 6383 O O . LYS B 2 437 ? 32.679 10.455 6.427 1.00 40.09 437 LYS B O 1
ATOM 6389 N N . THR B 2 438 ? 33.698 12.304 7.202 1.00 33.89 438 THR B N 1
ATOM 6390 C CA . THR B 2 438 ? 33.845 12.906 5.877 1.00 36.86 438 THR B CA 1
ATOM 6391 C C . THR B 2 438 ? 34.938 12.245 5.022 1.00 34.59 438 THR B C 1
ATOM 6392 O O . THR B 2 438 ? 34.973 12.433 3.809 1.00 38.41 438 THR B O 1
ATOM 6396 N N . ASN B 2 439 ? 35.819 11.469 5.649 1.00 41.26 439 ASN B N 1
ATOM 6397 C CA . ASN B 2 439 ? 36.898 10.787 4.926 1.00 40.49 439 ASN B CA 1
ATOM 6398 C C . ASN B 2 439 ? 36.571 9.327 4.627 1.00 40.75 439 ASN B C 1
ATOM 6399 O O . ASN B 2 439 ? 37.392 8.598 4.069 1.00 42.40 439 ASN B O 1
ATOM 6404 N N . GLU B 2 440 ? 35.375 8.904 5.020 1.00 39.48 440 GLU B N 1
ATOM 6405 C CA . GLU B 2 440 ? 34.918 7.534 4.795 1.00 37.28 440 GLU B CA 1
ATOM 6406 C C . GLU B 2 440 ? 33.856 7.479 3.697 1.00 34.95 440 GLU B C 1
ATOM 6407 O O . GLU B 2 440 ? 33.229 8.484 3.374 1.00 43.32 440 GLU B O 1
ATOM 6413 N N . GLU B 2 441 ? 33.669 6.300 3.117 1.00 41.07 441 GLU B N 1
ATOM 6414 C CA . GLU B 2 441 ? 32.663 6.107 2.077 1.00 40.30 441 GLU B CA 1
ATOM 6415 C C . GLU B 2 441 ? 31.268 6.070 2.716 1.00 40.38 441 GLU B C 1
ATOM 6416 O O . GLU B 2 441 ? 31.019 5.294 3.640 1.00 40.39 441 GLU B O 1
ATOM 6422 N N . LEU B 2 442 ? 30.361 6.908 2.214 1.00 35.44 442 LEU B N 1
ATOM 6423 C CA . LEU B 2 442 ? 29.019 7.029 2.789 1.00 31.13 442 LEU B CA 1
ATOM 6424 C C . LEU B 2 442 ? 27.886 6.654 1.827 1.00 36.06 442 LEU B C 1
ATOM 6425 O O . LEU B 2 442 ? 28.105 6.537 0.625 1.00 42.38 442 LEU B O 1
ATOM 6430 N N . ILE B 2 443 ? 26.679 6.477 2.371 1.00 31.66 443 ILE B N 1
ATOM 6431 C CA . ILE B 2 443 ? 25.469 6.202 1.584 1.00 39.08 443 ILE B CA 1
ATOM 6432 C C . ILE B 2 443 ? 24.360 7.187 1.969 1.00 42.31 443 ILE B C 1
ATOM 6433 O O . ILE B 2 443 ? 23.975 7.259 3.137 1.00 42.80 443 ILE B O 1
ATOM 6438 N N . PRO B 2 444 ? 23.845 7.962 0.996 1.00 43.37 444 PRO B N 1
ATOM 6439 C CA . PRO B 2 444 ? 24.263 8.082 -0.410 1.00 46.67 444 PRO B CA 1
ATOM 6440 C C . PRO B 2 444 ? 25.664 8.650 -0.502 1.00 52.06 444 PRO B C 1
ATOM 6441 O O . PRO B 2 444 ? 26.105 9.287 0.461 1.00 50.95 444 PRO B O 1
ATOM 6445 N N . LYS B 2 445 ? 26.358 8.425 -1.613 1.00 55.24 445 LYS B N 1
ATOM 6446 C CA . LYS B 2 445 ? 27.715 8.934 -1.709 1.00 61.39 445 LYS B CA 1
ATOM 6447 C C . LYS B 2 445 ? 27.765 10.447 -1.768 1.00 57.93 445 LYS B C 1
ATOM 6448 O O . LYS B 2 445 ? 26.933 11.087 -2.409 1.00 64.46 445 LYS B O 1
ATOM 6454 N N . ILE B 2 446 ? 28.740 11.016 -1.068 1.00 50.43 446 ILE B N 1
ATOM 6455 C CA . ILE B 2 446 ? 28.948 12.450 -1.102 1.00 57.39 446 ILE B CA 1
ATOM 6456 C C . ILE B 2 446 ? 30.106 12.711 -2.045 1.00 68.49 446 ILE B C 1
ATOM 6457 O O . ILE B 2 446 ? 30.723 11.769 -2.550 1.00 72.28 446 ILE B O 1
ATOM 6462 N N . ASN B 2 447 ? 30.408 13.985 -2.271 1.00 67.91 447 ASN B N 1
ATOM 6463 C CA . ASN B 2 447 ? 31.524 14.390 -3.112 1.00 72.35 447 ASN B CA 1
ATOM 6464 C C . ASN B 2 447 ? 31.530 13.685 -4.470 1.00 72.03 447 ASN B C 1
ATOM 6465 O O . ASN B 2 447 ? 32.558 13.169 -4.916 1.00 72.48 447 ASN B O 1
ATOM 6470 N N . GLN B 2 448 ? 30.372 13.652 -5.114 1.00 71.49 448 GLN B N 1
ATOM 6471 C CA . GLN B 2 448 ? 30.236 13.025 -6.418 1.00 71.62 448 GLN B CA 1
ATOM 6472 C C . GLN B 2 448 ? 30.262 14.071 -7.529 1.00 63.66 448 GLN B C 1
ATOM 6473 O O . GLN B 2 448 ? 30.539 13.765 -8.690 1.00 59.94 448 GLN B O 1
#

InterPro domains:
  IPR008872 Insecticidal crystal toxin [PF05431] (187-345)
  IPR035992 Ricin B-like lectins [SSF50370] (11-90)

B-factor: mean 44.37, std 23.77, range [19.85, 209.31]

Nearest PDB structures (foldseek):
  5g37-assembly1_A  TM=9.986E-01  e=5.894E-70  Lysinibacillus sphaericus
  5foz-assembly1_B  TM=8.891E-01  e=4.050E-32  Lysinibacillus sphaericus
  3wa1-assembly1_A  TM=8.627E-01  e=1.321E-29  Lysinibacillus sphaericus
  8bad-assembly1_A  TM=8.353E-01  e=7.318E-28  Bacillus thuringiensis
  7y78-assembly1_D  TM=8.777E-01  e=5.037E-27  Bacillus thuringiensis

Radius of gyration: 30.5 Å; Cα contacts (8 Å, |Δi|>4): 1991; chains: 2; bounding box: 70×95×62 Å

Foldseek 3Di:
DVVCVCVVVPDDDQQFKKFWKDQPPFPAQWTWFADLDQKFFIKTHRDDPDQRRIWGWDAFPVGWTAIATLQFGWTWFDDDWFTMTHADDLDLRRTWHWADPDPFKIWIWHDDVDDPDQTWTWAFPDSPDMGTTGTDSPDPPDSRRIMGTPDIGGHDFFDDDDFFDDFDDFAADALPGLTDQKGDKGFHFKDKDAPSQFDAPDGSSVCSPPFRIKMKTKIKIWGWQDKDKAFAFDKDKGKDKFWDAPVLQVLVCRGRVWGAACVRAIDHDSNCPRHVVVGCVRRVGHHDPDPHGIYMWMKMWMWTFNDNGIKIKIKIWMKMWMFMGTSVGDTGDPDTNIGTHRVDMDIHMPPPVGDGTDIDDMDTDPD/DFDDLDDDPLQFWFWFKFQLPFPLTKGWAPDPDFFPDDQFGDDPFFTKIANPHTWGWGWHAFPVGWTWIATQAAGWTWFFDPDAGPQRKTTITTHAADLDQRRTWHKDKDDDVVVPSIWIWIAGDVRQWTKFFPPDRHGMGTIIIHSDDDDDVVCDPRNSRGTIDTDDIDGWQWAGDDDFDDADFQDAADAQPGQDDAPVRWDKTWDFKAWAALSQFDDPVDHSNCCGRQFRTKMKTKIKTWHWQGKDKAFAFDKDKDKGKFFFAPVLQVVCCVGRQWAAAQVRAIDGDSSNVRHVVSGCVRRVGHHDPDPHGIHMWMKMWMKTFNDNGIKIKIKTFMKIKMWIAGNVGHTRDMGIGTDPQKMAMHIPVGPPVGDFMWTADMGTDDDDDVPPPKDADPTDTGHHRDIHGNVVGAIVVGPPD